Protein AF-A0A284RCE4-F1 (afdb_monomer)

InterPro domains:
  IPR000651 Ras-like guanine nucleotide exchange factor, N-terminal [PF00618] (306-414)
  IPR000651 Ras-like guanine nucleotide exchange factor, N-terminal [PS50212] (303-439)
  IPR000651 Ras-like guanine nucleotide exchange factor, N-terminal [SM00229] (302-439)
  IPR000651 Ras-like guanine nucleotide exchange factor, N-terminal [cd06224] (311-437)
  IPR001452 SH3 domain [PF00018] (69-113)
  IPR001452 SH3 domain [PS50002] (61-122)
  IPR001452 SH3 domain [SM00326] (64-121)
  IPR001895 Ras guanine-nucleotide exchange factors catalytic domain [PF00617] (472-643)
  IPR001895 Ras guanine-nucleotide exchange factors catalytic domain [PS50009] (469-693)
  IPR001895 Ras guanine-nucleotide exchange factors catalytic domain [SM00147] (465-694)
  IPR001895 Ras guanine-nucleotide exchange factors catalytic domain [cd00155] (465-682)
  IPR008937 Ras-like guanine nucleotide exchange factor [PTHR23113] (62-657)
  IPR011042 Six-bladed beta-propeller, TolB-like [G3DSA:2.120.10.30] (768-925)
  IPR023578 Ras guanine nucleotide exchange factor domain superfamily [SSF48366] (295-665)
  IPR036028 SH3-like domain superfamily [SSF50044] (63-129)
  IPR036964 Ras guanine-nucleotide exchange factor, catalytic domain superfamily [G3DSA:1.10.840.10] (448-666)

Structure (mmCIF, N/CA/C/O backbone):
data_AF-A0A284RCE4-F1
#
_entry.id   AF-A0A284RCE4-F1
#
loop_
_atom_site.group_PDB
_atom_site.id
_atom_site.type_symbol
_atom_site.label_atom_id
_atom_site.label_alt_id
_atom_site.label_comp_id
_atom_site.label_asym_id
_atom_site.label_entity_id
_atom_site.label_seq_id
_atom_site.pdbx_PDB_ins_code
_atom_site.Cartn_x
_atom_site.Cartn_y
_atom_site.Cartn_z
_atom_site.occupancy
_atom_site.B_iso_or_equiv
_atom_site.auth_seq_id
_atom_site.auth_comp_id
_atom_site.auth_asym_id
_atom_site.auth_atom_id
_atom_site.pdbx_PDB_model_num
ATOM 1 N N . MET A 1 1 ? -44.530 -8.352 38.553 1.00 32.38 1 MET A N 1
ATOM 2 C CA . MET A 1 1 ? -43.904 -9.500 37.862 1.00 32.38 1 MET A CA 1
ATOM 3 C C . MET A 1 1 ? -43.253 -8.954 36.609 1.00 32.38 1 MET A C 1
ATOM 5 O O . MET A 1 1 ? -43.962 -8.324 35.836 1.00 32.38 1 MET A O 1
ATOM 9 N N . SER A 1 2 ? -41.942 -9.119 36.444 1.00 25.03 2 SER A N 1
ATOM 10 C CA . SER A 1 2 ? -41.196 -8.533 35.323 1.00 25.03 2 SER A CA 1
ATOM 11 C C . SER A 1 2 ? -40.717 -9.639 34.392 1.00 25.03 2 SER A C 1
ATOM 13 O O . SER A 1 2 ? -39.990 -10.528 34.826 1.00 25.03 2 SER A O 1
ATOM 15 N N . THR A 1 3 ? -41.125 -9.598 33.126 1.00 25.52 3 THR A N 1
ATOM 16 C CA . THR A 1 3 ? -40.650 -10.520 32.086 1.00 25.52 3 THR A CA 1
ATOM 17 C C . THR A 1 3 ? -39.327 -10.023 31.515 1.00 25.52 3 THR A C 1
ATOM 19 O O . THR A 1 3 ? -39.276 -8.962 30.892 1.00 25.52 3 THR A O 1
ATOM 22 N N . THR A 1 4 ? -38.258 -10.784 31.722 1.00 26.59 4 THR A N 1
ATOM 23 C CA . THR A 1 4 ? -36.920 -10.500 31.195 1.00 26.59 4 THR A CA 1
ATOM 24 C C . THR A 1 4 ? -36.829 -10.817 29.701 1.00 26.59 4 THR A C 1
ATOM 26 O O . THR A 1 4 ? -37.021 -11.957 29.286 1.00 26.59 4 THR A O 1
ATOM 29 N N . LEU A 1 5 ? -36.483 -9.817 28.885 1.00 25.36 5 LEU A N 1
ATOM 30 C CA . LEU A 1 5 ? -36.093 -10.011 27.485 1.00 25.36 5 LEU A CA 1
ATOM 31 C C . LEU A 1 5 ? -34.571 -10.162 27.399 1.00 25.36 5 LEU A C 1
ATOM 33 O O . LEU A 1 5 ? -33.826 -9.206 27.603 1.00 25.36 5 LEU A O 1
ATOM 37 N N . SER A 1 6 ? -34.104 -11.374 27.110 1.00 21.98 6 SER A N 1
ATOM 38 C CA . SER A 1 6 ? -32.680 -11.692 26.987 1.00 21.98 6 SER A CA 1
ATOM 39 C C . SER A 1 6 ? -32.137 -11.330 25.599 1.00 21.98 6 SER A C 1
ATOM 41 O O . SER A 1 6 ? -32.186 -12.143 24.674 1.00 21.98 6 SER A O 1
ATOM 43 N N . HIS A 1 7 ? -31.578 -10.128 25.448 1.00 25.67 7 HIS A N 1
ATOM 44 C CA . HIS A 1 7 ? -30.759 -9.796 24.280 1.00 25.67 7 HIS A CA 1
ATOM 45 C C . HIS A 1 7 ? -29.368 -10.435 24.396 1.00 25.67 7 HIS A C 1
ATOM 47 O O . HIS A 1 7 ? -28.465 -9.898 25.030 1.00 25.67 7 HIS A O 1
ATOM 53 N N . THR A 1 8 ? -29.188 -11.584 23.746 1.00 22.77 8 THR A N 1
ATOM 54 C CA . THR A 1 8 ? -27.865 -12.169 23.498 1.00 22.77 8 THR A CA 1
ATOM 55 C C . THR A 1 8 ? -27.109 -11.323 22.473 1.00 22.77 8 THR A C 1
ATOM 57 O O . THR A 1 8 ? -27.557 -11.208 21.328 1.00 22.77 8 THR A O 1
ATOM 60 N N . ALA A 1 9 ? -25.961 -10.759 22.850 1.00 25.52 9 ALA A N 1
ATOM 61 C CA . ALA A 1 9 ? -25.079 -10.079 21.904 1.00 25.52 9 ALA A CA 1
ATOM 62 C C . ALA A 1 9 ? -24.562 -11.061 20.831 1.00 25.52 9 ALA A C 1
ATOM 64 O O . ALA A 1 9 ? -24.239 -12.213 21.130 1.00 25.52 9 ALA A O 1
ATOM 65 N N . LYS A 1 10 ? -24.479 -10.610 19.572 1.00 26.34 10 LYS A N 1
ATOM 66 C CA . LYS A 1 10 ? -23.787 -11.356 18.512 1.00 26.34 10 LYS A CA 1
ATOM 67 C C . LYS A 1 10 ? -22.283 -11.121 18.654 1.00 26.34 10 LYS A C 1
ATOM 69 O O . LYS A 1 10 ? -21.827 -10.023 18.356 1.00 26.34 10 LYS A O 1
ATOM 74 N N . VAL A 1 11 ? -21.553 -12.155 19.065 1.00 25.31 11 VAL A N 1
ATOM 75 C CA . VAL A 1 11 ? -20.084 -12.141 19.134 1.00 25.31 11 VAL A CA 1
ATOM 76 C C . VAL A 1 11 ? -19.491 -11.974 17.730 1.00 25.31 11 VAL A C 1
ATOM 78 O O . VAL A 1 11 ? -19.827 -12.753 16.830 1.00 25.31 11 VAL A O 1
ATOM 81 N N . ARG A 1 12 ? -18.610 -10.985 17.542 1.00 31.75 12 ARG A N 1
ATOM 82 C CA . ARG A 1 12 ? -17.810 -10.801 16.320 1.00 31.75 12 ARG A CA 1
ATOM 83 C C . ARG A 1 12 ? -16.816 -11.954 16.175 1.00 31.75 12 ARG A C 1
ATOM 85 O O . ARG A 1 12 ? -16.116 -12.311 17.118 1.00 31.75 12 ARG A O 1
ATOM 92 N N . GLN A 1 13 ? -16.746 -12.548 14.985 1.00 29.84 13 GLN A N 1
ATOM 93 C CA . GLN A 1 13 ? -15.792 -13.622 14.699 1.00 29.84 13 GLN A CA 1
ATOM 94 C C . GLN A 1 13 ? -14.555 -13.058 14.002 1.00 29.84 13 GLN A C 1
ATOM 96 O O . GLN A 1 13 ? -14.683 -12.365 12.997 1.00 29.84 13 GLN A O 1
ATOM 101 N N . SER A 1 14 ? -13.368 -13.414 14.497 1.00 28.98 14 SER A N 1
ATOM 102 C CA . SER A 1 14 ? -12.114 -13.197 13.768 1.00 28.98 14 SER A CA 1
ATOM 103 C C . SER A 1 14 ? -12.154 -13.911 12.409 1.00 28.98 14 SER A C 1
ATOM 105 O O . SER A 1 14 ? -12.508 -15.092 12.333 1.00 28.98 14 SER A O 1
ATOM 107 N N . LEU A 1 15 ? -11.796 -13.188 11.345 1.00 33.06 15 LEU A N 1
ATOM 108 C CA . LEU A 1 15 ? -11.814 -13.649 9.957 1.00 33.06 15 LEU A CA 1
ATOM 109 C C . LEU A 1 15 ? -10.427 -13.538 9.321 1.00 33.06 15 LEU A C 1
ATOM 111 O O . LEU A 1 15 ? -10.111 -12.543 8.678 1.00 33.06 15 LEU A O 1
ATOM 115 N N . HIS A 1 16 ? -9.628 -14.600 9.422 1.00 32.59 16 HIS A N 1
ATOM 116 C CA . HIS A 1 16 ? -8.438 -14.754 8.586 1.00 32.59 16 HIS A CA 1
ATOM 117 C C . HIS A 1 16 ? -8.779 -15.611 7.356 1.00 32.59 16 HIS A C 1
ATOM 119 O O . HIS A 1 16 ? -8.918 -16.834 7.447 1.00 32.59 16 HIS A O 1
ATOM 125 N N . LEU A 1 17 ? -8.868 -14.990 6.176 1.00 35.25 17 LEU A N 1
ATOM 126 C CA . LEU A 1 17 ? -9.078 -15.700 4.908 1.00 35.25 17 LEU A CA 1
ATOM 127 C C . LEU A 1 17 ? -7.803 -16.448 4.480 1.00 35.25 17 LEU A C 1
ATOM 129 O O . LEU A 1 17 ? -6.887 -15.879 3.901 1.00 35.25 17 LEU A O 1
ATOM 133 N N . SER A 1 18 ? -7.736 -17.749 4.770 1.00 35.12 18 SER A N 1
ATOM 134 C CA . SER A 1 18 ? -6.650 -18.644 4.333 1.00 35.12 18 SER A CA 1
ATOM 135 C C . SER A 1 18 ? -6.978 -19.286 2.974 1.00 35.12 18 SER A C 1
ATOM 137 O O . SER A 1 18 ? -7.096 -20.511 2.891 1.00 35.12 18 SER A O 1
ATOM 139 N N . ILE A 1 19 ? -7.137 -18.484 1.914 1.00 45.78 19 ILE A N 1
ATOM 140 C CA . ILE A 1 19 ? -7.293 -19.007 0.545 1.00 45.78 19 ILE A CA 1
ATOM 141 C C . ILE A 1 19 ? -5.922 -19.490 0.050 1.00 45.78 19 ILE A C 1
ATOM 143 O O . ILE A 1 19 ? -5.039 -18.688 -0.240 1.00 45.78 19 ILE A O 1
ATOM 147 N N . ASP A 1 20 ? -5.743 -20.807 -0.043 1.00 43.00 20 ASP A N 1
ATOM 148 C CA . ASP A 1 20 ? -4.567 -21.418 -0.674 1.00 43.00 20 ASP A CA 1
ATOM 149 C C . ASP A 1 20 ? -4.519 -21.019 -2.166 1.00 43.00 20 ASP A C 1
ATOM 151 O O . ASP A 1 20 ? -5.496 -21.278 -2.881 1.00 43.00 20 ASP A O 1
ATOM 155 N N . PRO A 1 21 ? -3.441 -20.383 -2.670 1.00 35.97 21 PRO A N 1
ATOM 156 C CA . PRO A 1 21 ? -3.341 -19.966 -4.069 1.00 35.97 21 PRO A CA 1
ATOM 157 C C . PRO A 1 21 ? -3.141 -21.136 -5.049 1.00 35.97 21 PRO A C 1
ATOM 159 O O . PRO A 1 21 ? -3.425 -20.964 -6.233 1.00 35.97 21 PRO A O 1
ATOM 162 N N . SER A 1 22 ? -2.768 -22.333 -4.584 1.00 40.84 22 SER A N 1
ATOM 163 C CA . SER A 1 22 ? -2.438 -23.501 -5.421 1.00 40.84 22 SER A CA 1
ATOM 164 C C . SER A 1 22 ? -3.570 -23.930 -6.379 1.00 40.84 22 SER A C 1
ATOM 166 O O . SER A 1 22 ? -4.750 -23.815 -6.019 1.00 40.84 22 SER A O 1
ATOM 168 N N . PRO A 1 23 ? -3.271 -24.452 -7.586 1.00 34.38 23 PRO A N 1
ATOM 169 C CA . PRO A 1 23 ? -4.283 -25.026 -8.476 1.00 34.38 23 PRO A CA 1
ATOM 170 C C . PRO A 1 23 ? -5.024 -26.206 -7.828 1.00 34.38 23 PRO A C 1
ATOM 172 O O . PRO A 1 23 ? -4.419 -27.048 -7.166 1.00 34.38 23 PRO A O 1
ATOM 175 N N . TYR A 1 24 ? -6.341 -26.294 -8.033 1.00 34.97 24 TYR A N 1
ATOM 176 C CA . TYR A 1 24 ? -7.143 -27.395 -7.493 1.00 34.97 24 TYR A CA 1
ATOM 177 C C . TYR A 1 24 ? -7.001 -28.654 -8.357 1.00 34.97 24 TYR A C 1
ATOM 179 O O . TYR A 1 24 ? -7.496 -28.702 -9.483 1.00 34.97 24 TYR A O 1
ATOM 187 N N . HIS A 1 25 ? -6.416 -29.718 -7.805 1.00 31.64 25 HIS A N 1
ATOM 188 C CA . HIS A 1 25 ? -6.659 -31.064 -8.324 1.00 31.64 25 HIS A CA 1
ATOM 189 C C . HIS A 1 25 ? -8.083 -31.503 -7.946 1.00 31.64 25 HIS A C 1
ATOM 191 O O . HIS A 1 25 ? -8.511 -31.337 -6.801 1.00 31.64 25 HIS A O 1
ATOM 197 N N . HIS A 1 26 ? -8.835 -32.059 -8.900 1.00 28.11 26 HIS A N 1
ATOM 198 C CA . HIS A 1 26 ? -10.211 -32.494 -8.655 1.00 28.11 26 HIS A CA 1
ATOM 199 C C . HIS A 1 26 ? -10.278 -33.608 -7.599 1.00 28.11 26 HIS A C 1
ATOM 201 O O . HIS A 1 26 ? -9.718 -34.690 -7.783 1.00 28.11 26 HIS A O 1
ATOM 207 N N . PHE A 1 27 ? -11.049 -33.379 -6.532 1.00 26.61 27 PHE A N 1
ATOM 208 C CA . PHE A 1 27 ? -11.450 -34.445 -5.616 1.00 26.61 27 PHE A CA 1
ATOM 209 C C . PHE A 1 27 ? -12.303 -35.478 -6.363 1.00 26.61 27 PHE A C 1
ATOM 211 O O . PHE A 1 27 ? -13.417 -35.190 -6.804 1.00 26.61 27 PHE A O 1
ATOM 218 N N . ARG A 1 28 ? -11.779 -36.700 -6.488 1.00 25.84 28 ARG A N 1
ATOM 219 C CA . ARG A 1 28 ? -12.516 -37.856 -7.007 1.00 25.84 28 ARG A CA 1
ATOM 220 C C . ARG A 1 28 ? -13.614 -38.222 -6.002 1.00 25.84 28 ARG A C 1
ATOM 222 O O . ARG A 1 28 ? -13.325 -38.399 -4.821 1.00 25.84 28 ARG A O 1
ATOM 229 N N . ALA A 1 29 ? -14.863 -38.299 -6.457 1.00 24.06 29 ALA A N 1
ATOM 230 C CA . ALA A 1 29 ? -16.000 -38.583 -5.582 1.00 24.06 29 ALA A CA 1
ATOM 231 C C . ALA A 1 29 ? -15.892 -39.984 -4.937 1.00 24.06 29 ALA A C 1
ATOM 233 O O . ALA A 1 29 ? -15.421 -40.913 -5.601 1.00 24.06 29 ALA A O 1
ATOM 234 N N . PRO A 1 30 ? -16.337 -40.162 -3.677 1.00 27.16 30 PRO A N 1
ATOM 235 C CA . PRO A 1 30 ? -16.359 -41.470 -3.033 1.00 27.16 30 PRO A CA 1
ATOM 236 C C . PRO A 1 30 ? -17.439 -42.358 -3.663 1.00 27.16 30 PRO A C 1
ATOM 238 O O . PRO A 1 30 ? -18.610 -41.983 -3.723 1.00 27.16 30 PRO A O 1
ATOM 241 N N . SER A 1 31 ? -17.051 -43.548 -4.116 1.00 25.62 31 SER A N 1
ATOM 242 C CA . SER A 1 31 ? -17.985 -44.603 -4.514 1.00 25.62 31 SER A CA 1
ATOM 243 C C . SER A 1 31 ? -18.677 -45.197 -3.286 1.00 25.62 31 SER A C 1
ATOM 245 O O . SER A 1 31 ? -18.024 -45.471 -2.282 1.00 25.62 31 SER A O 1
ATOM 247 N N . SER A 1 32 ? -19.986 -45.421 -3.372 1.00 29.05 32 SER A N 1
ATOM 248 C CA . SER A 1 32 ? -20.782 -46.061 -2.321 1.00 29.05 32 SER A CA 1
ATOM 249 C C . SER A 1 32 ? -20.575 -47.578 -2.282 1.00 29.05 32 SER A C 1
ATOM 251 O O . SER A 1 32 ? -20.765 -48.242 -3.303 1.00 29.05 32 SER A O 1
ATOM 253 N N . ASP A 1 33 ? -20.290 -48.132 -1.104 1.00 29.39 33 ASP A N 1
ATOM 254 C CA . ASP A 1 33 ? -20.269 -49.581 -0.886 1.00 29.39 33 ASP A CA 1
ATOM 255 C C . ASP A 1 33 ? -21.662 -50.211 -1.050 1.00 29.39 33 ASP A C 1
ATOM 257 O O . ASP A 1 33 ? -22.651 -49.727 -0.497 1.00 29.39 33 ASP A O 1
ATOM 261 N N . SER A 1 34 ? -21.733 -51.347 -1.752 1.00 27.47 34 SER A N 1
ATOM 262 C CA . SER A 1 34 ? -22.895 -52.248 -1.715 1.00 27.47 34 SER A CA 1
ATOM 263 C C . SER A 1 34 ? -22.483 -53.719 -1.881 1.00 27.47 34 SER A C 1
ATOM 265 O O . SER A 1 34 ? -22.431 -54.262 -2.973 1.00 27.47 34 SER A O 1
ATOM 267 N N . ASN A 1 35 ? -22.145 -54.318 -0.737 1.00 27.16 35 ASN A N 1
ATOM 268 C CA . ASN A 1 35 ? -22.183 -55.734 -0.344 1.00 27.16 35 ASN A CA 1
ATOM 269 C C . ASN A 1 35 ? -22.338 -56.895 -1.368 1.00 27.16 35 ASN A C 1
ATOM 271 O O . ASN A 1 35 ? -23.198 -56.922 -2.241 1.00 27.16 35 ASN A O 1
ATOM 275 N N . THR A 1 36 ? -21.693 -58.000 -0.960 1.00 25.23 36 THR A N 1
ATOM 276 C CA . THR A 1 36 ? -22.098 -59.423 -1.097 1.00 25.23 36 THR A CA 1
ATOM 277 C C . THR A 1 36 ? -21.875 -60.206 -2.409 1.00 25.23 36 THR A C 1
ATOM 279 O O . THR A 1 36 ? -22.708 -60.238 -3.303 1.00 25.23 36 THR A O 1
ATOM 282 N N . SER A 1 37 ? -20.825 -61.043 -2.332 1.00 25.14 37 SER A N 1
ATOM 283 C CA . SER A 1 37 ? -20.847 -62.523 -2.440 1.00 25.14 37 SER A CA 1
ATOM 284 C C . SER A 1 37 ? -20.745 -63.271 -3.784 1.00 25.14 37 SER A C 1
ATOM 286 O O . SER A 1 37 ? -21.373 -62.940 -4.779 1.00 25.14 37 SER A O 1
ATOM 288 N N . SER A 1 38 ? -20.036 -64.409 -3.667 1.00 24.23 38 SER A N 1
ATOM 289 C CA . SER A 1 38 ? -20.191 -65.698 -4.374 1.00 24.23 38 SER A CA 1
ATOM 290 C C . SER A 1 38 ? -19.819 -65.827 -5.864 1.00 24.23 38 SER A C 1
ATOM 292 O O . SER A 1 38 ? -20.660 -65.692 -6.743 1.00 24.23 38 SER A O 1
ATOM 294 N N . SER A 1 39 ? -18.576 -66.297 -6.057 1.00 25.19 39 SER A N 1
ATOM 295 C CA . SER A 1 39 ? -18.214 -67.585 -6.701 1.00 25.19 39 SER A CA 1
ATOM 296 C C . SER A 1 39 ? -18.296 -67.804 -8.227 1.00 25.19 39 SER A C 1
ATOM 298 O O . SER A 1 39 ? -19.264 -67.478 -8.897 1.00 25.19 39 SER A O 1
ATOM 300 N N . ASP A 1 40 ? -17.285 -68.553 -8.681 1.00 24.00 40 ASP A N 1
ATOM 301 C CA . ASP A 1 40 ? -17.302 -69.571 -9.740 1.00 24.00 40 ASP A CA 1
ATOM 302 C C . ASP A 1 40 ? -17.317 -69.191 -11.237 1.00 24.00 40 ASP A C 1
ATOM 304 O O . ASP A 1 40 ? -18.244 -69.467 -11.991 1.00 24.00 40 ASP A O 1
ATOM 308 N N . SER A 1 41 ? -16.096 -68.899 -11.701 1.00 25.42 41 SER A N 1
ATOM 309 C CA . SER A 1 41 ? -15.307 -69.870 -12.497 1.00 25.42 41 SER A CA 1
ATOM 310 C C . SER A 1 41 ? -15.212 -69.757 -14.035 1.00 25.42 41 SER A C 1
ATOM 312 O O . SER A 1 41 ? -16.187 -69.755 -14.774 1.00 25.42 41 SER A O 1
ATOM 314 N N . ALA A 1 42 ? -13.945 -69.875 -14.457 1.00 26.12 42 ALA A N 1
ATOM 315 C CA . ALA A 1 42 ? -13.435 -70.716 -15.546 1.00 26.12 42 ALA A CA 1
ATOM 316 C C . ALA A 1 42 ? -13.448 -70.240 -17.020 1.00 26.12 42 ALA A C 1
ATOM 318 O O . ALA A 1 42 ? -14.455 -70.262 -17.715 1.00 26.12 42 ALA A O 1
ATOM 319 N N . MET A 1 43 ? -12.204 -70.112 -17.508 1.00 26.69 43 MET A N 1
ATOM 320 C CA . MET A 1 43 ? -11.705 -70.439 -18.856 1.00 26.69 43 MET A CA 1
ATOM 321 C C . MET A 1 43 ? -11.965 -69.433 -20.010 1.00 26.69 43 MET A C 1
ATOM 323 O O . MET A 1 43 ? -13.018 -68.821 -20.094 1.00 26.69 43 MET A O 1
ATOM 327 N N . ASN A 1 44 ? -11.016 -69.219 -20.941 1.00 25.94 44 ASN A N 1
ATOM 328 C CA . ASN A 1 44 ? -9.723 -69.909 -21.123 1.00 25.94 44 ASN A CA 1
ATOM 329 C C . ASN A 1 44 ? -8.598 -69.033 -21.724 1.00 25.94 44 ASN A C 1
ATOM 331 O O . ASN A 1 44 ? -8.906 -68.062 -22.400 1.00 25.94 44 ASN A O 1
ATOM 335 N N . SER A 1 45 ? -7.340 -69.457 -21.484 1.00 26.92 45 SER A N 1
ATOM 336 C CA . SER A 1 45 ? -6.106 -69.373 -22.324 1.00 26.92 45 SER A CA 1
ATOM 337 C C . SER A 1 45 ? -5.894 -68.192 -23.302 1.00 26.92 45 SER A C 1
ATOM 339 O O . SER A 1 45 ? -6.783 -67.877 -24.082 1.00 26.92 45 SER A O 1
ATOM 341 N N . SER A 1 46 ? -4.704 -67.602 -23.475 1.00 25.95 46 SER A N 1
ATOM 342 C CA . SER A 1 46 ? -3.306 -67.951 -23.110 1.00 25.95 46 SER A CA 1
ATOM 343 C C . SER A 1 46 ? -2.439 -66.662 -23.184 1.00 25.95 46 SER A C 1
ATOM 345 O O . SER A 1 46 ? -2.939 -65.644 -23.649 1.00 25.95 46 SER A O 1
ATOM 347 N N . GLU A 1 47 ? -1.177 -66.565 -22.747 1.00 25.44 47 GLU A N 1
ATOM 348 C CA . GLU A 1 47 ? -0.104 -67.557 -22.527 1.00 25.44 47 GLU A CA 1
ATOM 349 C C . GLU A 1 47 ? 0.614 -67.385 -21.170 1.00 25.44 47 GLU A C 1
ATOM 351 O O . GLU A 1 47 ? 0.383 -66.428 -20.435 1.00 25.44 47 GLU A O 1
ATOM 356 N N . THR A 1 48 ? 1.492 -68.335 -20.831 1.00 26.23 48 THR A N 1
ATOM 357 C CA . THR A 1 48 ? 2.239 -68.398 -19.562 1.00 26.23 48 THR A CA 1
ATOM 358 C C . THR A 1 48 ? 3.673 -68.873 -19.780 1.00 26.23 48 THR A C 1
ATOM 360 O O . THR A 1 48 ? 3.850 -69.886 -20.454 1.00 26.23 48 THR A O 1
ATOM 363 N N . ALA A 1 49 ? 4.648 -68.263 -19.098 1.00 26.38 49 ALA A N 1
ATOM 364 C CA . ALA A 1 49 ? 5.642 -68.972 -18.274 1.00 26.38 49 ALA A CA 1
ATOM 365 C C . ALA A 1 49 ? 6.616 -67.987 -17.603 1.00 26.38 49 ALA A C 1
ATOM 367 O O . ALA A 1 49 ? 7.151 -67.092 -18.252 1.00 26.38 49 ALA A O 1
ATOM 368 N N . GLU A 1 50 ? 6.905 -68.202 -16.320 1.00 27.41 50 GLU A N 1
ATOM 369 C CA . GLU A 1 50 ? 8.127 -67.687 -15.694 1.00 27.41 50 GLU A CA 1
ATOM 370 C C . GLU A 1 50 ? 9.318 -68.581 -16.077 1.00 27.41 50 GLU A C 1
ATOM 372 O O . GLU A 1 50 ? 9.156 -69.775 -16.346 1.00 27.41 50 GLU A O 1
ATOM 377 N N . THR A 1 51 ? 10.543 -68.056 -16.039 1.00 27.22 51 THR A N 1
ATOM 378 C CA . THR A 1 51 ? 11.739 -68.903 -15.892 1.00 27.22 51 THR A CA 1
ATOM 37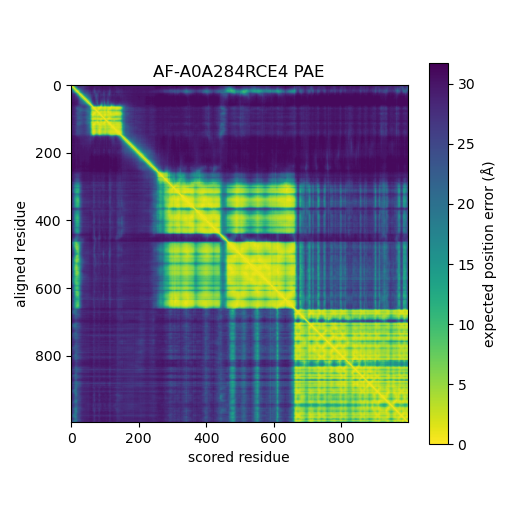9 C C . THR A 1 51 ? 12.851 -68.132 -15.188 1.00 27.22 51 THR A C 1
ATOM 381 O O . THR A 1 51 ? 13.130 -66.983 -15.521 1.00 27.22 51 THR A O 1
ATOM 384 N N . SER A 1 52 ? 13.455 -68.752 -14.175 1.00 26.05 52 SER A N 1
ATOM 385 C CA . SER A 1 52 ? 14.494 -68.152 -13.324 1.00 26.05 52 SER A CA 1
ATOM 386 C C . SER A 1 52 ? 15.914 -68.365 -13.927 1.00 26.05 52 SER A C 1
ATOM 388 O O . SER A 1 52 ? 16.017 -68.843 -15.057 1.00 26.05 52 SER A O 1
ATOM 390 N N . PRO A 1 53 ? 17.022 -67.909 -13.304 1.00 49.56 53 PRO A N 1
ATOM 391 C CA . PRO A 1 53 ? 17.862 -66.891 -13.935 1.00 49.56 53 PRO A CA 1
ATOM 392 C C . PRO A 1 53 ? 19.216 -67.400 -14.474 1.00 49.56 53 PRO A C 1
ATOM 394 O O . PRO A 1 53 ? 19.742 -68.403 -13.986 1.00 49.56 53 PRO A O 1
ATOM 397 N N . PRO A 1 54 ? 19.858 -66.648 -15.388 1.00 29.19 54 PRO A N 1
ATOM 398 C CA . PRO A 1 54 ? 21.280 -66.770 -15.683 1.00 29.19 54 PRO A CA 1
ATOM 399 C C . PRO A 1 54 ? 22.140 -65.762 -14.898 1.00 29.19 54 PRO A C 1
ATOM 401 O O . PRO A 1 54 ? 21.762 -64.619 -14.649 1.00 29.19 54 PRO A O 1
ATOM 404 N N . SER A 1 55 ? 23.337 -66.216 -14.542 1.00 25.95 55 SER A N 1
ATOM 405 C CA . SER A 1 55 ? 24.374 -65.510 -13.790 1.00 25.95 55 SER A CA 1
ATOM 406 C C . SER A 1 55 ? 24.923 -64.238 -14.455 1.00 25.95 55 SER A C 1
ATOM 408 O O . SER A 1 55 ? 25.057 -64.165 -15.673 1.00 25.95 55 SER A O 1
ATOM 410 N N . SER A 1 56 ? 25.432 -63.331 -13.612 1.00 33.94 56 SER A N 1
ATOM 411 C CA . SER A 1 56 ? 26.585 -62.454 -13.888 1.00 33.94 56 SER A CA 1
ATOM 412 C C . SER A 1 56 ? 26.564 -61.619 -15.181 1.00 33.94 56 SER A C 1
ATOM 414 O O . SER A 1 56 ? 27.285 -61.910 -16.136 1.00 33.94 56 SER A O 1
ATOM 416 N N . VAL A 1 57 ? 25.879 -60.476 -15.124 1.00 29.22 57 VAL A N 1
ATOM 417 C CA . VAL A 1 57 ? 26.382 -59.235 -15.740 1.00 29.22 57 VAL A CA 1
ATOM 418 C C . VAL A 1 57 ? 26.974 -58.381 -14.613 1.00 29.22 57 VAL A C 1
ATOM 420 O O . VAL A 1 57 ? 26.488 -58.424 -13.485 1.00 29.22 57 VAL A O 1
ATOM 423 N N . SER A 1 58 ? 28.065 -57.660 -14.875 1.00 34.28 58 SER A N 1
ATOM 424 C CA . SER A 1 58 ? 28.784 -56.895 -13.851 1.00 34.28 58 SER A CA 1
ATOM 425 C C . SER A 1 58 ? 28.049 -55.603 -13.479 1.00 34.28 58 SER A C 1
ATOM 427 O O . SER A 1 58 ? 28.253 -54.568 -14.116 1.00 34.28 58 SER A O 1
ATOM 429 N N . GLU A 1 59 ? 27.225 -55.649 -12.433 1.00 36.66 59 GLU A N 1
ATOM 430 C CA . GLU A 1 59 ? 26.678 -54.442 -11.810 1.00 36.66 59 GLU A CA 1
ATOM 431 C C . GLU A 1 59 ? 27.809 -53.597 -11.210 1.00 36.66 59 GLU A C 1
ATOM 433 O O . GLU A 1 59 ? 28.451 -53.978 -10.229 1.00 36.66 59 GLU A O 1
ATOM 438 N N . GLN A 1 60 ? 28.046 -52.419 -11.789 1.00 36.72 60 GLN A N 1
ATOM 439 C CA . GLN A 1 60 ? 28.804 -51.367 -11.119 1.00 36.72 60 GLN A CA 1
ATOM 440 C C . GLN A 1 60 ? 27.918 -50.784 -10.016 1.00 36.72 60 GLN A C 1
ATOM 442 O O . GLN A 1 60 ? 27.112 -49.891 -10.271 1.00 36.72 60 GLN A O 1
ATOM 447 N N . GLN A 1 61 ? 28.047 -51.315 -8.798 1.00 41.53 61 GLN A N 1
ATOM 448 C CA . GLN A 1 61 ? 27.347 -50.788 -7.629 1.00 41.53 61 GLN A CA 1
ATOM 449 C C . GLN A 1 61 ? 27.881 -49.388 -7.301 1.00 41.53 61 GLN A C 1
ATOM 451 O O . GLN A 1 61 ? 28.929 -49.221 -6.675 1.00 41.53 61 GLN A O 1
ATOM 456 N N . ASP A 1 62 ? 27.152 -48.371 -7.757 1.00 47.84 62 ASP A N 1
ATOM 457 C CA . ASP A 1 62 ? 27.378 -46.966 -7.427 1.00 47.84 62 ASP A CA 1
ATOM 458 C C . ASP A 1 62 ? 26.975 -46.715 -5.967 1.00 47.84 62 ASP A C 1
ATOM 460 O O . ASP A 1 62 ? 25.896 -46.192 -5.686 1.00 47.84 62 ASP A O 1
ATOM 464 N N . HIS A 1 63 ? 27.863 -47.107 -5.043 1.00 58.75 63 HIS A N 1
ATOM 465 C CA . HIS A 1 63 ? 27.773 -46.915 -3.589 1.00 58.75 63 HIS A CA 1
ATOM 466 C C . HIS A 1 63 ? 27.867 -45.431 -3.176 1.00 58.75 63 HIS A C 1
ATOM 468 O O . HIS A 1 63 ? 28.662 -45.029 -2.323 1.00 58.75 63 HIS A O 1
ATOM 474 N N . SER A 1 64 ? 27.048 -44.596 -3.801 1.00 77.56 64 SER A N 1
ATOM 475 C CA . SER A 1 64 ? 26.876 -43.192 -3.487 1.00 77.56 64 SER A CA 1
ATOM 476 C C . SER A 1 64 ? 25.914 -43.062 -2.307 1.00 77.56 64 SER A C 1
ATOM 478 O O . SER A 1 64 ? 24.712 -43.302 -2.418 1.00 77.56 64 SER A O 1
ATOM 480 N N . THR A 1 65 ? 26.440 -42.683 -1.141 1.00 91.50 65 THR A N 1
ATOM 481 C CA . THR A 1 65 ? 25.586 -42.296 -0.013 1.00 91.50 65 THR A CA 1
ATOM 482 C C . THR A 1 65 ? 24.879 -40.978 -0.350 1.00 91.50 65 THR A C 1
ATOM 484 O O . THR A 1 65 ? 25.509 -40.018 -0.802 1.00 91.50 65 THR A O 1
ATOM 487 N N . VAL A 1 66 ? 23.575 -40.910 -0.097 1.00 94.50 66 VAL A N 1
ATOM 488 C CA . VAL A 1 66 ? 22.754 -39.701 -0.212 1.00 94.50 66 VAL A CA 1
ATOM 489 C C . VAL A 1 66 ? 22.267 -39.231 1.160 1.00 94.50 66 VAL A C 1
ATOM 491 O O . VAL A 1 66 ? 22.027 -40.038 2.060 1.00 94.50 66 VAL A O 1
ATOM 494 N N . LEU A 1 67 ? 22.077 -37.920 1.310 1.00 96.12 67 LEU A N 1
ATOM 495 C CA . LEU A 1 67 ? 21.410 -37.298 2.454 1.00 96.12 67 LEU A CA 1
ATOM 496 C C . LEU A 1 67 ? 19.955 -36.979 2.108 1.00 96.12 67 LEU A C 1
ATOM 498 O O . LEU A 1 67 ? 19.673 -36.400 1.057 1.00 96.12 67 LEU A O 1
ATOM 502 N N . CYS A 1 68 ? 19.031 -37.322 3.003 1.00 95.50 68 CYS A N 1
ATOM 503 C CA . CYS A 1 68 ? 17.609 -37.040 2.837 1.00 95.50 68 CYS A CA 1
ATOM 504 C C . CYS A 1 68 ? 17.293 -35.595 3.248 1.00 95.50 68 CYS A C 1
ATOM 506 O O . CYS A 1 68 ? 17.395 -35.235 4.421 1.00 95.50 68 CYS A O 1
ATOM 508 N N . MET A 1 69 ? 16.884 -34.753 2.298 1.00 91.25 69 MET A N 1
ATOM 509 C CA . MET A 1 69 ? 16.640 -33.321 2.539 1.00 91.25 69 MET A CA 1
ATOM 510 C C . MET A 1 69 ? 15.241 -33.036 3.108 1.00 91.25 69 MET A C 1
ATOM 512 O O . MET A 1 69 ? 15.023 -31.976 3.707 1.00 91.25 69 MET A O 1
ATOM 516 N N . TYR A 1 70 ? 14.315 -33.988 2.947 1.00 90.12 70 TYR A N 1
ATOM 517 C CA . TYR A 1 70 ? 12.907 -33.921 3.349 1.00 90.12 70 TYR A CA 1
ATOM 518 C C . TYR A 1 70 ? 12.416 -35.296 3.844 1.00 90.12 70 TYR A C 1
ATOM 520 O O . TYR A 1 70 ? 13.058 -36.313 3.589 1.00 90.12 70 TYR A O 1
ATOM 528 N N . ASP A 1 71 ? 11.270 -35.330 4.531 1.00 91.50 71 ASP A N 1
ATOM 529 C CA . ASP A 1 71 ? 10.577 -36.581 4.868 1.00 91.50 71 ASP A CA 1
ATOM 530 C C . ASP A 1 71 ? 9.881 -37.167 3.626 1.00 91.50 71 ASP A C 1
ATOM 532 O O . ASP A 1 71 ? 9.217 -36.438 2.888 1.00 91.50 71 ASP A O 1
ATOM 536 N N . PHE A 1 72 ? 9.950 -38.486 3.444 1.00 91.44 72 PHE A N 1
ATOM 537 C CA . PHE A 1 72 ? 9.200 -39.231 2.432 1.00 91.44 72 PHE A CA 1
ATOM 538 C C . PHE A 1 72 ? 8.464 -40.410 3.078 1.00 91.44 72 PHE A C 1
ATOM 540 O O . PHE A 1 72 ? 9.067 -41.277 3.714 1.00 91.44 72 PHE A O 1
ATOM 547 N N . GLN A 1 73 ? 7.143 -40.447 2.911 1.00 91.00 73 GLN A N 1
ATOM 548 C CA . GLN A 1 73 ? 6.280 -41.519 3.405 1.00 91.00 73 GLN A CA 1
ATOM 549 C C . GLN A 1 73 ? 5.420 -42.049 2.262 1.00 91.00 73 GLN A C 1
ATOM 551 O O . GLN A 1 73 ? 4.874 -41.272 1.479 1.00 91.00 73 GLN A O 1
ATOM 556 N N . SER A 1 74 ? 5.299 -43.370 2.171 1.00 85.44 74 SER A N 1
ATOM 557 C CA . SER A 1 74 ? 4.460 -44.033 1.181 1.00 85.44 74 SER A CA 1
ATOM 558 C C . SER A 1 74 ? 3.934 -45.358 1.719 1.00 85.44 74 SER A C 1
ATOM 560 O O . SER A 1 74 ? 4.697 -46.147 2.271 1.00 85.44 74 SER A O 1
ATOM 562 N N . ASP A 1 75 ? 2.644 -45.609 1.504 1.00 83.00 75 ASP A N 1
ATOM 563 C CA . ASP A 1 75 ? 1.972 -46.862 1.874 1.00 83.00 75 ASP A CA 1
ATOM 564 C C . ASP A 1 75 ? 2.233 -48.002 0.861 1.00 83.00 75 ASP A C 1
ATOM 566 O O . ASP A 1 75 ? 1.758 -49.123 1.038 1.00 83.00 75 ASP A O 1
ATOM 570 N N . ASN A 1 76 ? 2.976 -47.726 -0.219 1.00 81.12 76 ASN A N 1
ATOM 571 C CA . ASN A 1 76 ? 3.331 -48.703 -1.247 1.00 81.12 76 ASN A CA 1
ATOM 572 C C . ASN A 1 76 ? 4.546 -49.543 -0.815 1.00 81.12 76 ASN A C 1
ATOM 574 O O . ASN A 1 76 ? 5.616 -48.997 -0.549 1.00 81.12 76 ASN A O 1
ATOM 578 N N . SER A 1 77 ? 4.412 -50.871 -0.811 1.00 76.62 77 SER A N 1
ATOM 579 C CA . SER A 1 77 ? 5.422 -51.804 -0.284 1.00 76.62 77 SER A CA 1
ATOM 580 C C . SER A 1 77 ? 6.748 -51.839 -1.053 1.00 76.62 77 SER A C 1
ATOM 582 O O . SER A 1 77 ? 7.739 -52.317 -0.507 1.00 76.62 77 SER A O 1
ATOM 584 N N . ILE A 1 78 ? 6.793 -51.326 -2.288 1.00 83.00 78 ILE A N 1
ATOM 585 C CA . ILE A 1 78 ? 8.032 -51.204 -3.079 1.00 83.00 78 ILE A CA 1
ATOM 586 C C . ILE A 1 78 ? 8.794 -49.887 -2.837 1.00 83.00 78 ILE A C 1
ATOM 588 O O . ILE A 1 78 ? 9.897 -49.719 -3.356 1.00 83.00 78 ILE A O 1
ATOM 592 N N . HIS A 1 79 ? 8.234 -48.938 -2.079 1.00 91.00 79 HIS A N 1
ATOM 593 C CA . HIS A 1 79 ? 8.870 -47.651 -1.779 1.00 91.00 79 HIS A CA 1
ATOM 594 C C . HIS A 1 79 ? 9.559 -47.677 -0.407 1.00 91.00 79 HIS A C 1
ATOM 596 O O . HIS A 1 79 ? 8.976 -48.113 0.587 1.00 91.00 79 HIS A O 1
ATOM 602 N N . LEU A 1 80 ? 10.779 -47.142 -0.311 1.00 91.31 80 LEU A N 1
ATOM 603 C CA . LEU A 1 80 ? 11.469 -47.006 0.974 1.00 91.31 80 LEU A CA 1
ATOM 604 C C . LEU A 1 80 ? 11.089 -45.670 1.626 1.00 91.31 80 LEU A C 1
ATOM 606 O O . LEU A 1 80 ? 11.560 -44.621 1.207 1.00 91.31 80 LEU A O 1
ATOM 610 N N . SER A 1 81 ? 10.263 -45.693 2.675 1.00 92.31 81 SER A N 1
ATOM 611 C CA . SER A 1 81 ? 9.974 -44.484 3.469 1.00 92.31 81 SER A CA 1
ATOM 612 C C . SER A 1 81 ? 11.180 -44.076 4.337 1.00 92.31 81 SER A C 1
ATOM 614 O O . SER A 1 81 ? 11.828 -44.937 4.947 1.00 92.31 81 SER A O 1
ATOM 616 N N . PHE A 1 82 ? 11.459 -42.772 4.435 1.00 93.19 82 PHE A N 1
ATOM 617 C CA . PHE A 1 82 ? 12.584 -42.177 5.178 1.00 93.19 82 PHE A CA 1
ATOM 618 C C . PHE A 1 82 ? 12.266 -40.771 5.712 1.00 93.19 82 PHE A C 1
ATOM 620 O O . PHE A 1 82 ? 11.285 -40.141 5.322 1.00 93.19 82 PHE A O 1
ATOM 627 N N . ARG A 1 83 ? 13.094 -40.273 6.632 1.00 92.12 83 ARG A N 1
ATOM 628 C CA . ARG A 1 83 ? 12.981 -38.944 7.249 1.00 92.12 83 ARG A CA 1
ATOM 629 C C . ARG A 1 83 ? 14.077 -37.997 6.777 1.00 92.12 83 ARG A C 1
ATOM 631 O O . ARG A 1 83 ? 15.151 -38.430 6.356 1.00 92.12 83 ARG A O 1
ATOM 638 N N . LYS A 1 84 ? 13.846 -36.695 6.942 1.00 91.06 84 LYS A N 1
ATOM 639 C CA . LYS A 1 84 ? 14.890 -35.679 6.793 1.00 91.06 84 LYS A CA 1
ATOM 640 C C . LYS A 1 84 ? 16.085 -36.001 7.704 1.00 91.06 84 LYS A C 1
ATOM 642 O O . LYS A 1 84 ? 15.918 -36.330 8.877 1.00 91.06 84 LYS A O 1
ATOM 647 N N . ASN A 1 85 ? 17.283 -35.818 7.154 1.00 91.25 85 ASN A N 1
ATOM 648 C CA . ASN A 1 85 ? 18.602 -36.131 7.703 1.00 91.25 85 ASN A CA 1
ATOM 649 C C . ASN A 1 85 ? 18.989 -37.622 7.811 1.00 91.25 85 ASN A C 1
ATOM 651 O O . ASN A 1 85 ? 20.126 -37.911 8.204 1.00 91.25 85 ASN A O 1
ATOM 655 N N . GLU A 1 86 ? 18.119 -38.569 7.438 1.00 93.88 86 GLU A N 1
ATOM 656 C CA . GLU A 1 86 ? 18.575 -39.949 7.227 1.00 93.88 86 GLU A CA 1
ATOM 657 C C . GLU A 1 86 ? 19.608 -39.996 6.088 1.00 93.88 86 GLU A C 1
ATOM 659 O O . GLU A 1 86 ? 19.556 -39.211 5.136 1.00 93.88 86 GLU A O 1
ATOM 664 N N . MET A 1 87 ? 20.549 -40.934 6.184 1.00 93.56 87 MET A N 1
ATOM 665 C CA . MET A 1 87 ? 21.521 -41.221 5.129 1.00 93.56 87 MET A CA 1
ATOM 666 C C . MET A 1 87 ? 21.233 -42.606 4.554 1.00 93.56 87 MET A C 1
ATOM 668 O O . MET A 1 87 ? 21.126 -43.581 5.302 1.00 93.56 87 MET A O 1
ATOM 672 N N . LEU A 1 88 ? 21.098 -42.681 3.233 1.00 94.38 88 LEU A N 1
ATOM 673 C CA . LEU A 1 88 ? 20.794 -43.907 2.496 1.00 94.38 88 LEU A CA 1
ATOM 674 C C . LEU A 1 88 ? 21.921 -44.194 1.509 1.00 94.38 88 LEU A C 1
ATOM 676 O O . LEU A 1 88 ? 22.500 -43.265 0.955 1.00 94.38 88 LEU A O 1
ATOM 680 N N . ASP A 1 89 ? 22.210 -45.465 1.267 1.00 92.12 89 ASP A N 1
ATOM 681 C CA . ASP A 1 89 ? 23.151 -45.877 0.229 1.00 92.12 89 ASP A CA 1
ATOM 682 C C . ASP A 1 89 ? 22.354 -46.262 -1.027 1.00 92.12 89 ASP A C 1
ATOM 684 O O . ASP A 1 89 ? 21.384 -47.026 -0.953 1.00 92.12 89 ASP A O 1
ATOM 688 N N . ILE A 1 90 ? 22.721 -45.683 -2.174 1.00 92.38 90 ILE A N 1
ATOM 689 C CA . ILE A 1 90 ? 22.105 -45.993 -3.468 1.00 92.38 90 ILE A CA 1
ATOM 690 C C . ILE A 1 90 ? 22.638 -47.331 -3.994 1.00 92.38 90 ILE A C 1
ATOM 692 O O . ILE A 1 90 ? 23.797 -47.690 -3.781 1.00 92.38 90 ILE A O 1
ATOM 696 N N . ILE A 1 91 ? 21.765 -48.070 -4.680 1.00 87.06 91 ILE A N 1
ATOM 697 C CA . ILE A 1 91 ? 22.083 -49.322 -5.379 1.00 87.06 91 ILE A CA 1
ATOM 698 C C . ILE A 1 91 ? 21.948 -49.127 -6.893 1.00 87.06 91 ILE A C 1
ATOM 700 O O . ILE A 1 91 ? 22.827 -49.527 -7.653 1.00 87.06 91 ILE A O 1
ATOM 704 N N . THR A 1 92 ? 20.869 -48.470 -7.332 1.00 85.00 92 THR A N 1
ATOM 705 C CA . THR A 1 92 ? 20.563 -48.257 -8.755 1.00 85.00 92 THR A CA 1
ATOM 706 C C . THR A 1 92 ? 19.883 -46.904 -8.952 1.00 85.00 92 THR A C 1
ATOM 708 O O . THR A 1 92 ? 19.045 -46.503 -8.144 1.00 85.00 92 THR A O 1
ATOM 711 N N . ARG A 1 93 ? 20.196 -46.203 -10.047 1.00 86.25 93 ARG A N 1
ATOM 712 C CA . ARG A 1 93 ? 19.547 -44.938 -10.430 1.00 86.25 93 ARG A CA 1
ATOM 713 C C . ARG A 1 93 ? 18.829 -45.095 -11.766 1.00 86.25 93 ARG A C 1
ATOM 715 O O . ARG A 1 93 ? 19.468 -45.459 -12.749 1.00 86.25 93 ARG A O 1
ATOM 722 N N . GLU A 1 94 ? 17.543 -44.765 -11.832 1.00 81.44 94 GLU A N 1
ATOM 723 C CA . GLU A 1 94 ? 16.829 -44.637 -13.106 1.00 81.44 94 GLU A CA 1
ATOM 724 C C . GLU A 1 94 ? 16.738 -43.178 -13.574 1.00 81.44 94 GLU A C 1
ATOM 726 O O . GLU A 1 94 ? 16.694 -42.239 -12.777 1.00 81.44 94 GLU A O 1
ATOM 731 N N . ALA A 1 95 ? 16.599 -42.993 -14.891 1.00 75.88 95 ALA A N 1
ATOM 732 C CA . ALA A 1 95 ? 16.265 -41.703 -15.502 1.00 75.88 95 ALA A CA 1
ATOM 733 C C . ALA A 1 95 ? 14.808 -41.251 -15.236 1.00 75.88 95 ALA A C 1
ATOM 735 O O . ALA A 1 95 ? 14.437 -40.134 -15.583 1.00 75.88 95 ALA A O 1
ATOM 736 N N . THR A 1 96 ? 13.986 -42.099 -14.606 1.00 79.38 96 THR A N 1
ATOM 737 C CA . THR A 1 96 ? 12.599 -41.810 -14.191 1.00 79.38 96 THR A CA 1
ATOM 738 C C . THR A 1 96 ? 12.509 -40.852 -12.996 1.00 79.38 96 THR A C 1
ATOM 740 O O . THR A 1 96 ? 11.416 -40.407 -12.646 1.00 79.38 96 THR A O 1
ATOM 743 N N . GLY A 1 97 ? 13.638 -40.551 -12.344 1.00 82.50 97 GLY A N 1
ATOM 744 C CA . GLY A 1 97 ? 13.682 -39.802 -11.087 1.00 82.50 97 GLY A CA 1
ATOM 745 C C . GLY A 1 97 ? 13.400 -40.655 -9.846 1.00 82.50 97 GLY A C 1
ATOM 746 O O . GLY A 1 97 ? 13.290 -40.099 -8.753 1.00 82.50 97 GLY A O 1
ATOM 747 N N . TRP A 1 98 ? 13.311 -41.982 -9.986 1.00 88.31 98 TRP A N 1
ATOM 748 C CA . TRP A 1 98 ? 13.260 -42.932 -8.873 1.00 88.31 98 TRP A CA 1
ATOM 749 C C . TRP A 1 98 ? 14.565 -43.725 -8.788 1.00 88.31 98 TRP A C 1
ATOM 751 O O . TRP A 1 98 ? 15.078 -44.224 -9.787 1.00 88.31 98 TRP A O 1
ATOM 761 N N . TRP A 1 99 ? 15.132 -43.826 -7.588 1.00 93.44 99 TRP A N 1
ATOM 762 C CA . TRP A 1 99 ? 16.381 -44.544 -7.322 1.00 93.44 99 TRP A CA 1
ATOM 763 C C . TRP A 1 99 ? 16.121 -45.683 -6.331 1.00 93.44 99 TRP A C 1
ATOM 765 O O . TRP A 1 99 ? 15.345 -45.519 -5.390 1.00 93.44 99 TRP A O 1
ATOM 775 N N . ALA A 1 100 ? 16.757 -46.835 -6.529 1.00 90.06 100 ALA A N 1
ATOM 776 C CA . ALA A 1 100 ? 16.719 -47.943 -5.584 1.00 90.06 100 ALA A CA 1
ATOM 777 C C . ALA A 1 100 ? 17.762 -47.690 -4.491 1.00 90.06 100 ALA A C 1
ATOM 779 O O . ALA A 1 100 ? 18.950 -47.530 -4.785 1.00 90.06 100 ALA A O 1
ATOM 780 N N . ALA A 1 101 ? 17.319 -47.642 -3.236 1.00 93.06 101 ALA A N 1
ATOM 781 C CA . ALA A 1 101 ? 18.159 -47.306 -2.092 1.00 93.06 101 ALA A CA 1
ATOM 782 C C . ALA A 1 101 ? 17.933 -48.258 -0.915 1.00 93.06 101 ALA A C 1
ATOM 784 O O . ALA A 1 101 ? 16.900 -48.924 -0.813 1.00 93.06 101 ALA A O 1
ATOM 785 N N . MET A 1 102 ? 18.898 -48.283 0.001 1.00 91.50 102 MET A N 1
ATOM 786 C CA . MET A 1 102 ? 18.842 -49.038 1.251 1.00 91.50 102 MET A CA 1
ATOM 787 C C . MET A 1 102 ? 19.370 -48.209 2.426 1.00 91.50 102 MET A C 1
ATOM 789 O O . MET A 1 102 ? 20.144 -47.266 2.260 1.00 91.50 102 MET A O 1
ATOM 793 N N . ARG A 1 103 ? 18.981 -48.582 3.649 1.00 91.06 103 ARG A N 1
ATOM 794 C CA . ARG A 1 103 ? 19.640 -48.078 4.865 1.00 91.06 103 ARG A CA 1
ATOM 795 C C . ARG A 1 103 ? 20.966 -48.808 5.061 1.00 91.06 103 ARG A C 1
ATOM 797 O O . ARG A 1 103 ? 21.007 -50.032 4.934 1.00 91.06 103 ARG A O 1
ATOM 804 N N . ARG A 1 104 ? 22.027 -48.081 5.420 1.00 78.00 104 ARG A N 1
ATOM 805 C CA . ARG A 1 104 ? 23.369 -48.642 5.648 1.00 78.00 104 ARG A CA 1
ATOM 806 C C . ARG A 1 104 ? 23.326 -49.759 6.699 1.00 78.00 104 ARG A C 1
ATOM 808 O O . ARG A 1 104 ? 23.003 -49.506 7.857 1.00 78.00 104 ARG A O 1
ATOM 815 N N . GLY A 1 105 ? 23.638 -50.992 6.295 1.00 68.75 105 GLY A N 1
ATOM 816 C CA . GLY A 1 105 ? 23.578 -52.180 7.161 1.00 68.75 105 GLY A CA 1
ATOM 817 C C . GLY A 1 105 ? 22.175 -52.767 7.399 1.00 68.75 105 GLY A C 1
ATOM 818 O O . GLY A 1 105 ? 22.032 -53.656 8.234 1.00 68.75 105 GLY A O 1
ATOM 819 N N . GLY A 1 106 ? 21.144 -52.294 6.692 1.00 74.50 106 GLY A N 1
ATOM 820 C CA . GLY A 1 106 ? 19.815 -52.910 6.657 1.00 74.50 106 GLY A CA 1
ATOM 821 C C . GLY A 1 106 ? 19.628 -53.821 5.439 1.00 74.50 106 GLY A C 1
ATOM 822 O O . GLY A 1 106 ? 20.257 -53.619 4.408 1.00 74.50 106 GLY A O 1
ATOM 823 N N . ASN A 1 107 ? 18.709 -54.787 5.526 1.00 77.88 107 ASN A N 1
ATOM 824 C CA . ASN A 1 107 ? 18.465 -55.781 4.464 1.00 77.88 107 ASN A CA 1
ATOM 825 C C . ASN A 1 107 ? 17.251 -55.445 3.570 1.00 77.88 107 ASN A C 1
ATOM 827 O O . ASN A 1 107 ? 16.703 -56.332 2.920 1.00 77.88 107 ASN A O 1
ATOM 831 N N . VAL A 1 108 ? 16.781 -54.193 3.577 1.00 82.81 108 VAL A N 1
ATOM 832 C CA . VAL A 1 108 ? 15.589 -53.755 2.831 1.00 82.81 108 VAL A CA 1
ATOM 833 C C . VAL A 1 108 ? 15.988 -52.714 1.794 1.00 82.81 108 VAL A C 1
ATOM 835 O O . VAL A 1 108 ? 16.471 -51.636 2.146 1.00 82.81 108 VAL A O 1
ATOM 838 N N . VAL A 1 109 ? 15.746 -53.054 0.530 1.00 88.31 109 VAL A N 1
ATOM 839 C CA . VAL A 1 109 ? 15.838 -52.158 -0.625 1.00 88.31 109 VAL A CA 1
ATOM 840 C C . VAL A 1 109 ? 14.440 -51.644 -0.951 1.00 88.31 109 VAL A C 1
ATOM 842 O O . VAL A 1 109 ? 13.472 -52.400 -0.872 1.00 88.31 109 VAL A O 1
ATOM 845 N N . GLY A 1 110 ? 14.325 -50.382 -1.349 1.00 91.38 110 GLY A N 1
ATOM 846 C CA . GLY A 1 110 ? 13.094 -49.850 -1.925 1.00 91.38 110 GLY A CA 1
ATOM 847 C C . GLY A 1 110 ? 13.336 -48.562 -2.701 1.00 91.38 110 GLY A C 1
ATOM 848 O O . GLY A 1 110 ? 14.396 -47.941 -2.602 1.00 91.38 110 GLY A O 1
ATOM 849 N N . TRP A 1 111 ? 12.343 -48.171 -3.490 1.00 92.06 111 TRP A N 1
ATOM 850 C CA . TRP A 1 111 ? 12.430 -47.007 -4.364 1.00 92.06 111 TRP A CA 1
ATOM 851 C C . TRP A 1 111 ? 12.228 -45.698 -3.597 1.00 92.06 111 TRP A C 1
ATOM 853 O O . TRP A 1 111 ? 11.324 -45.584 -2.765 1.00 92.06 111 TRP A O 1
ATOM 863 N N . ILE A 1 112 ? 13.068 -44.710 -3.904 1.00 94.81 112 ILE A N 1
ATOM 864 C CA . ILE A 1 112 ? 13.037 -43.354 -3.351 1.00 94.81 112 ILE A CA 1
ATOM 865 C C . ILE A 1 112 ? 12.990 -42.306 -4.475 1.00 94.81 112 ILE A C 1
ATOM 867 O O . ILE A 1 112 ? 13.613 -42.510 -5.519 1.00 94.81 112 ILE A O 1
ATOM 871 N N . PRO A 1 113 ? 12.296 -41.169 -4.292 1.00 93.38 113 PRO A N 1
ATOM 872 C CA . PRO A 1 113 ? 12.295 -40.094 -5.278 1.00 93.38 113 PRO A CA 1
ATOM 873 C C . PRO A 1 113 ? 13.591 -39.271 -5.193 1.00 93.38 113 PRO A C 1
ATOM 875 O O . PRO A 1 113 ? 13.900 -38.676 -4.158 1.00 93.38 113 PRO A O 1
ATOM 878 N N . GLN A 1 114 ? 14.317 -39.164 -6.309 1.00 92.12 114 GLN A N 1
ATOM 879 C CA . GLN A 1 114 ? 15.571 -38.408 -6.448 1.00 92.12 114 GLN A CA 1
ATOM 880 C C . GLN A 1 114 ? 15.464 -36.968 -5.921 1.00 92.12 114 GLN A C 1
ATOM 882 O O . GLN A 1 114 ? 16.393 -36.463 -5.298 1.00 92.12 114 GLN A O 1
ATOM 887 N N . ALA A 1 115 ? 14.324 -36.305 -6.142 1.00 89.94 115 ALA A N 1
ATOM 888 C CA . ALA A 1 115 ? 14.101 -34.917 -5.731 1.00 89.94 115 ALA A CA 1
ATOM 889 C C . ALA A 1 115 ? 14.156 -34.691 -4.203 1.00 89.94 115 ALA A C 1
ATOM 891 O O . ALA A 1 115 ? 14.273 -33.550 -3.762 1.00 89.94 115 ALA A O 1
ATOM 892 N N . PHE A 1 116 ? 14.075 -35.754 -3.395 1.00 92.69 116 PHE A N 1
ATOM 893 C CA . PHE A 1 116 ? 14.063 -35.669 -1.932 1.00 92.69 116 PHE A CA 1
ATOM 894 C C . PHE A 1 116 ? 15.455 -35.840 -1.300 1.00 92.69 116 PHE A C 1
ATOM 896 O O . PHE A 1 116 ? 15.596 -35.667 -0.086 1.00 92.69 116 PHE A O 1
ATOM 903 N N . VAL A 1 117 ? 16.482 -36.163 -2.094 1.00 93.38 117 VAL A N 1
ATOM 904 C CA . VAL A 1 117 ? 17.822 -36.521 -1.607 1.00 93.38 117 VAL A CA 1
ATOM 905 C C . VAL A 1 117 ? 18.942 -35.767 -2.336 1.00 93.38 117 VAL A C 1
ATOM 907 O O . VAL A 1 117 ? 18.768 -35.285 -3.456 1.00 93.38 117 VAL A O 1
ATOM 910 N N . ARG A 1 118 ? 20.120 -35.662 -1.712 1.00 94.06 118 ARG A N 1
ATOM 911 C CA . ARG A 1 118 ? 21.340 -35.113 -2.332 1.00 94.06 118 ARG A CA 1
ATOM 912 C C . ARG A 1 118 ? 22.493 -36.117 -2.257 1.00 94.06 118 ARG A C 1
ATOM 914 O O . ARG A 1 118 ? 22.720 -36.656 -1.175 1.00 94.06 118 ARG A O 1
ATOM 921 N N . PRO A 1 119 ? 23.230 -36.371 -3.356 1.00 90.69 119 PRO A N 1
ATOM 922 C CA . PRO A 1 119 ? 24.434 -37.195 -3.314 1.00 90.69 119 PRO A CA 1
ATOM 923 C C . PRO A 1 119 ? 25.538 -36.502 -2.513 1.00 90.69 119 PRO A C 1
ATOM 925 O O . PRO A 1 119 ? 25.705 -35.283 -2.586 1.00 90.69 119 PRO A O 1
ATOM 928 N N . LEU A 1 120 ? 26.293 -37.297 -1.760 1.00 90.56 120 LEU A N 1
ATOM 929 C CA . LEU A 1 120 ? 27.423 -36.846 -0.955 1.00 90.56 120 LEU A CA 1
ATOM 930 C C . LEU A 1 120 ? 28.742 -37.295 -1.593 1.00 90.56 120 LEU A C 1
ATOM 932 O O . LEU A 1 120 ? 28.816 -38.369 -2.191 1.00 90.56 120 LEU A O 1
ATOM 936 N N . SER A 1 121 ? 29.808 -36.510 -1.413 1.00 87.69 121 SER A N 1
ATOM 937 C CA . SER A 1 121 ? 31.168 -37.037 -1.572 1.00 87.69 121 SER A CA 1
ATOM 938 C C . SER A 1 121 ? 31.472 -38.031 -0.442 1.00 87.69 121 SER A C 1
ATOM 940 O O . SER A 1 121 ? 30.842 -37.988 0.616 1.00 87.69 121 SER A O 1
ATOM 942 N N . ALA A 1 122 ? 32.450 -38.920 -0.632 1.00 83.06 122 ALA A N 1
ATOM 943 C CA . ALA A 1 122 ? 32.841 -39.880 0.407 1.00 83.06 122 ALA A CA 1
ATOM 944 C C . ALA A 1 122 ? 33.306 -39.187 1.708 1.00 83.06 122 ALA A C 1
ATOM 946 O O . ALA A 1 122 ? 32.997 -39.652 2.802 1.00 83.06 122 ALA A O 1
ATOM 947 N N . GLU A 1 123 ? 33.988 -38.047 1.574 1.00 84.88 123 GLU A N 1
ATOM 948 C CA . GLU A 1 123 ? 34.451 -37.194 2.673 1.00 84.88 123 GLU A CA 1
ATOM 949 C C . GLU A 1 123 ? 33.285 -36.536 3.425 1.00 84.88 123 GLU A C 1
ATOM 951 O O . GLU A 1 123 ? 33.167 -36.697 4.639 1.00 84.88 123 GLU A O 1
ATOM 956 N N . MET A 1 124 ? 32.355 -35.902 2.701 1.00 87.25 124 MET A N 1
ATOM 957 C CA . MET A 1 124 ? 31.115 -35.352 3.262 1.00 87.25 124 MET A CA 1
ATOM 958 C C . MET A 1 124 ? 30.293 -36.439 3.968 1.00 87.25 124 MET A C 1
ATOM 960 O O . MET A 1 124 ? 29.781 -36.233 5.067 1.00 87.25 124 MET A O 1
ATOM 964 N N . ALA A 1 125 ? 30.182 -37.625 3.365 1.00 87.88 125 ALA A N 1
ATOM 965 C CA . ALA A 1 125 ? 29.471 -38.745 3.962 1.00 87.88 125 ALA A CA 1
ATOM 966 C C . ALA A 1 125 ? 30.126 -39.218 5.271 1.00 87.88 125 ALA A C 1
ATOM 968 O O . ALA A 1 125 ? 29.401 -39.587 6.191 1.00 87.88 125 ALA A O 1
ATOM 969 N N . GLU A 1 126 ? 31.455 -39.184 5.403 1.00 87.75 126 GLU A N 1
ATOM 970 C CA . GLU A 1 126 ? 32.117 -39.515 6.671 1.00 87.75 126 GLU A CA 1
ATOM 971 C C . GLU A 1 126 ? 31.986 -38.394 7.711 1.00 87.75 126 GLU A C 1
ATOM 973 O O . GLU A 1 126 ? 31.623 -38.666 8.857 1.00 87.75 126 GLU A O 1
ATOM 978 N N . ARG A 1 127 ? 32.138 -37.126 7.303 1.00 87.44 127 ARG A N 1
ATOM 979 C CA . ARG A 1 127 ? 31.889 -35.956 8.160 1.00 87.44 127 ARG A CA 1
ATOM 980 C C . ARG A 1 127 ? 30.490 -36.015 8.778 1.00 87.44 127 ARG A C 1
ATOM 982 O O . ARG A 1 127 ? 30.357 -36.017 10.003 1.00 87.44 127 ARG A O 1
ATOM 989 N N . LEU A 1 128 ? 29.449 -36.174 7.959 1.00 90.12 128 LEU A N 1
ATOM 990 C CA . LEU A 1 128 ? 28.052 -36.213 8.408 1.00 90.12 128 LEU A CA 1
ATOM 991 C C . LEU A 1 128 ? 27.691 -37.449 9.253 1.00 90.12 128 LEU A C 1
ATOM 993 O O . LEU A 1 128 ? 26.724 -37.389 10.014 1.00 90.12 128 LEU A O 1
ATOM 997 N N . ARG A 1 129 ? 28.461 -38.547 9.194 1.00 86.44 129 ARG A N 1
ATOM 998 C CA . ARG A 1 129 ? 28.291 -39.696 10.110 1.00 86.44 129 ARG A CA 1
ATOM 999 C C . ARG A 1 129 ? 28.691 -39.351 11.549 1.00 86.44 129 ARG A C 1
ATOM 1001 O O . ARG A 1 129 ? 28.085 -39.889 12.473 1.00 86.44 129 ARG A O 1
ATOM 1008 N N . SER A 1 130 ? 29.648 -38.438 11.744 1.00 82.06 130 SER A N 1
ATOM 1009 C CA . SER A 1 130 ? 30.033 -37.927 13.073 1.00 82.06 130 SER A CA 1
ATOM 1010 C C . SER A 1 130 ? 29.051 -36.888 13.640 1.00 82.06 130 SER A C 1
ATOM 1012 O O . SER A 1 130 ? 28.953 -36.711 14.856 1.00 82.06 130 SER A O 1
ATOM 1014 N N . ILE A 1 131 ? 28.291 -36.227 12.762 1.00 87.38 131 ILE A N 1
ATOM 1015 C CA . ILE A 1 131 ? 27.287 -35.222 13.113 1.00 87.38 131 ILE A CA 1
ATOM 1016 C C . ILE A 1 131 ? 25.981 -35.904 13.543 1.00 87.38 131 ILE A C 1
ATOM 1018 O O . ILE A 1 131 ? 25.540 -36.904 12.962 1.00 87.38 131 ILE A O 1
ATOM 1022 N N . ARG A 1 132 ? 25.338 -35.343 14.576 1.00 80.12 132 ARG A N 1
ATOM 1023 C CA . ARG A 1 132 ? 24.021 -35.801 15.039 1.00 80.12 132 ARG A CA 1
ATOM 1024 C C . ARG A 1 132 ? 22.998 -35.703 13.916 1.00 80.12 132 ARG A C 1
ATOM 1026 O O . ARG A 1 132 ? 23.014 -34.739 13.154 1.00 80.12 132 ARG A O 1
ATOM 1033 N N . GLU A 1 133 ? 22.088 -36.669 13.847 1.00 85.25 133 GLU A N 1
ATOM 1034 C CA . GLU A 1 133 ? 21.126 -36.773 12.750 1.00 85.25 133 GLU A CA 1
ATOM 1035 C C . GLU A 1 133 ? 20.350 -35.471 12.544 1.00 85.25 133 GLU A C 1
ATOM 1037 O O . GLU A 1 133 ? 20.352 -34.936 11.444 1.00 85.25 133 GLU A O 1
ATOM 1042 N N . GLU A 1 134 ? 19.817 -34.871 13.607 1.00 84.50 134 GLU A N 1
ATOM 1043 C CA . GLU A 1 134 ? 19.055 -33.621 13.549 1.00 84.50 134 GLU A CA 1
ATOM 1044 C C . GLU A 1 134 ? 19.825 -32.395 13.004 1.00 84.50 134 GLU A C 1
ATOM 1046 O O . GLU A 1 134 ? 19.199 -31.373 12.717 1.00 84.50 134 GLU A O 1
ATOM 1051 N N . LEU A 1 135 ? 21.152 -32.490 12.831 1.00 82.56 135 LEU A N 1
ATOM 1052 C CA . LEU A 1 135 ? 22.023 -31.420 12.333 1.00 82.56 135 LEU A CA 1
ATOM 1053 C C . LEU A 1 135 ? 22.604 -31.655 10.925 1.00 82.56 135 LEU A C 1
ATOM 1055 O O . LEU A 1 135 ? 23.147 -30.713 10.350 1.00 82.56 135 LEU A O 1
ATOM 1059 N N . ARG A 1 136 ? 22.501 -32.858 10.336 1.00 88.81 136 ARG A N 1
ATOM 1060 C CA . ARG A 1 136 ? 23.280 -33.201 9.121 1.00 88.81 136 ARG A CA 1
ATOM 1061 C C . ARG A 1 136 ? 22.984 -32.326 7.905 1.00 88.81 136 ARG A C 1
ATOM 1063 O O . ARG A 1 136 ? 23.912 -31.980 7.184 1.00 88.81 136 ARG A O 1
ATOM 1070 N N . VAL A 1 137 ? 21.722 -31.956 7.671 1.00 88.75 137 VAL A N 1
ATOM 1071 C CA . VAL A 1 137 ? 21.382 -31.056 6.553 1.00 88.75 137 VAL A CA 1
ATOM 1072 C C . VAL A 1 137 ? 21.922 -29.643 6.788 1.00 88.75 137 VAL A C 1
ATOM 1074 O O . VAL A 1 137 ? 22.394 -29.027 5.844 1.00 88.75 137 VAL A O 1
ATOM 1077 N N . PHE A 1 138 ? 21.956 -29.157 8.033 1.00 81.81 138 PHE A N 1
ATOM 1078 C CA . PHE A 1 138 ? 22.526 -27.839 8.335 1.00 81.81 138 PHE A CA 1
ATOM 1079 C C . PHE A 1 138 ? 24.049 -27.797 8.136 1.00 81.81 138 PHE A C 1
ATOM 1081 O O . PHE A 1 138 ? 24.551 -26.811 7.607 1.00 81.81 138 PHE A O 1
ATOM 1088 N N . GLU A 1 139 ? 24.772 -28.859 8.510 1.00 86.06 139 GLU A N 1
ATOM 1089 C CA . GLU A 1 139 ? 26.215 -28.977 8.240 1.00 86.06 139 GLU A CA 1
ATOM 1090 C C . GLU A 1 139 ? 26.490 -29.058 6.727 1.00 86.06 139 GLU A C 1
ATOM 1092 O O . GLU A 1 139 ? 27.341 -28.331 6.218 1.00 86.06 139 GLU A O 1
ATOM 1097 N N . TYR A 1 140 ? 25.725 -29.881 5.995 1.00 87.69 140 TYR A N 1
ATOM 1098 C CA . TYR A 1 140 ? 25.826 -29.989 4.536 1.00 87.69 140 TYR A CA 1
ATOM 1099 C C . TYR A 1 140 ? 25.598 -28.636 3.850 1.00 87.69 140 TYR A C 1
ATOM 1101 O O . TYR A 1 140 ? 26.437 -28.203 3.062 1.00 87.69 140 TYR A O 1
ATOM 1109 N N . ASP A 1 141 ? 24.497 -27.951 4.173 1.00 83.69 141 ASP A N 1
ATOM 1110 C CA . ASP A 1 141 ? 24.146 -26.657 3.582 1.00 83.69 141 ASP A CA 1
ATOM 1111 C C . ASP A 1 141 ? 25.203 -25.581 3.923 1.00 83.69 141 ASP A C 1
ATOM 1113 O O . ASP A 1 141 ? 25.576 -24.786 3.059 1.00 83.69 141 ASP A O 1
ATOM 1117 N N . ALA A 1 142 ? 25.749 -25.582 5.147 1.00 76.00 142 ALA A N 1
ATOM 1118 C CA . ALA A 1 142 ? 26.817 -24.667 5.560 1.00 76.00 142 ALA A CA 1
ATOM 1119 C C . ALA A 1 142 ? 28.138 -24.902 4.805 1.00 76.00 142 ALA A C 1
ATOM 1121 O O . ALA A 1 142 ? 28.826 -23.944 4.449 1.00 76.00 142 ALA A O 1
ATOM 1122 N N . GLU A 1 143 ? 28.489 -26.156 4.520 1.00 78.75 143 GLU A N 1
ATOM 1123 C CA . GLU A 1 143 ? 29.695 -26.499 3.765 1.00 78.75 143 GLU A CA 1
ATOM 1124 C C . GLU A 1 143 ? 29.535 -26.246 2.255 1.00 78.75 143 GLU A C 1
ATOM 1126 O O . GLU A 1 143 ? 30.492 -25.814 1.612 1.00 78.75 143 GLU A O 1
ATOM 1131 N N . GLN A 1 144 ? 28.328 -26.384 1.686 1.00 78.88 144 GLN A N 1
ATOM 1132 C CA . GLN A 1 144 ? 28.054 -25.867 0.334 1.00 78.88 144 GLN A CA 1
ATOM 1133 C C . GLN A 1 144 ? 28.222 -24.340 0.282 1.00 78.88 144 GLN A C 1
ATOM 1135 O O . GLN A 1 144 ? 28.893 -23.829 -0.611 1.00 78.88 144 GLN A O 1
ATOM 1140 N N . LEU A 1 145 ? 27.688 -23.603 1.265 1.00 65.69 145 LEU A N 1
ATOM 1141 C CA . LEU A 1 145 ? 27.843 -22.144 1.346 1.00 65.69 145 LEU A CA 1
ATOM 1142 C C . LEU A 1 145 ? 29.311 -21.710 1.488 1.00 65.69 145 LEU A C 1
ATOM 1144 O O . LEU A 1 145 ? 29.711 -20.728 0.864 1.00 65.69 145 LEU A O 1
ATOM 1148 N N . TYR A 1 146 ? 30.122 -22.446 2.255 1.00 67.62 146 TYR A N 1
ATOM 1149 C CA . TYR A 1 146 ? 31.562 -22.194 2.370 1.00 67.62 146 TYR A CA 1
ATOM 1150 C C . TYR A 1 146 ? 32.288 -22.401 1.031 1.00 67.62 146 TYR A C 1
ATOM 1152 O O . TYR A 1 146 ? 33.059 -21.542 0.608 1.00 67.62 146 TYR A O 1
ATOM 1160 N N . ASN A 1 147 ? 31.990 -23.497 0.327 1.00 65.81 147 ASN A N 1
ATOM 1161 C CA . ASN A 1 147 ? 32.605 -23.824 -0.963 1.00 65.81 147 ASN A CA 1
ATOM 1162 C C . ASN A 1 147 ? 32.103 -22.948 -2.131 1.00 65.81 147 ASN A C 1
ATOM 1164 O O . ASN A 1 147 ? 32.778 -22.849 -3.154 1.00 65.81 147 ASN A O 1
ATOM 1168 N N . CYS A 1 148 ? 30.950 -22.287 -1.987 1.00 45.69 148 CYS A N 1
ATOM 1169 C CA . CYS A 1 148 ? 30.440 -21.300 -2.944 1.00 45.69 148 CYS A CA 1
ATOM 1170 C C . CYS A 1 148 ? 30.951 -19.867 -2.702 1.00 45.69 148 CYS A C 1
ATOM 1172 O O . CYS A 1 148 ? 30.664 -18.982 -3.511 1.00 45.69 148 CYS A O 1
ATOM 1174 N N . ALA A 1 149 ? 31.700 -19.605 -1.625 1.00 41.06 149 ALA A N 1
ATOM 1175 C CA . ALA A 1 149 ? 32.311 -18.299 -1.401 1.00 41.06 149 ALA A CA 1
ATOM 1176 C C . ALA A 1 149 ? 33.532 -18.102 -2.330 1.00 41.06 149 ALA A C 1
ATOM 1178 O O . ALA A 1 149 ? 34.417 -18.962 -2.355 1.00 41.06 149 ALA A O 1
ATOM 1179 N N . PRO A 1 150 ? 33.641 -16.978 -3.070 1.00 39.69 150 PRO A N 1
ATOM 1180 C CA . PRO A 1 150 ? 34.777 -16.726 -3.954 1.00 39.69 150 PRO A CA 1
ATOM 1181 C C . PRO A 1 150 ? 36.041 -16.435 -3.133 1.00 39.69 150 PRO A C 1
ATOM 1183 O O . PRO A 1 150 ? 36.320 -15.297 -2.753 1.00 39.69 150 PRO A O 1
ATOM 1186 N N . THR A 1 151 ? 36.816 -17.480 -2.848 1.00 35.41 151 THR A N 1
ATOM 1187 C CA . THR A 1 151 ? 38.120 -17.363 -2.192 1.00 35.41 151 THR A CA 1
ATOM 1188 C C . THR A 1 151 ? 39.111 -16.680 -3.130 1.00 35.41 151 THR A C 1
ATOM 1190 O O . THR A 1 151 ? 39.369 -17.134 -4.245 1.00 35.41 151 THR A O 1
ATOM 1193 N N . SER A 1 152 ? 39.680 -15.562 -2.678 1.00 32.78 152 SER A N 1
ATOM 1194 C CA . SER A 1 152 ? 40.705 -14.838 -3.421 1.00 32.78 152 SER A CA 1
ATOM 1195 C C . SER A 1 152 ? 41.966 -15.693 -3.559 1.00 32.78 152 SER A C 1
ATOM 1197 O O . SER A 1 152 ? 42.597 -16.066 -2.570 1.00 32.78 152 SER A O 1
ATOM 1199 N N . GLN A 1 153 ? 42.354 -15.985 -4.802 1.00 29.41 153 GLN A N 1
ATOM 1200 C CA . GLN A 1 153 ? 43.590 -16.704 -5.108 1.00 29.41 153 GLN A CA 1
ATOM 1201 C C . GLN A 1 153 ? 44.811 -15.832 -4.782 1.00 29.41 153 GLN A C 1
ATOM 1203 O O . GLN A 1 153 ? 45.323 -15.100 -5.628 1.00 29.41 153 GLN A O 1
ATOM 1208 N N . ILE A 1 154 ? 45.299 -15.917 -3.544 1.00 28.77 154 ILE A N 1
ATOM 1209 C CA . ILE A 1 154 ? 46.656 -15.483 -3.209 1.00 28.77 154 ILE A CA 1
ATOM 1210 C C . ILE A 1 154 ? 47.599 -16.573 -3.719 1.00 28.77 154 ILE A C 1
ATOM 1212 O O . ILE A 1 154 ? 47.667 -17.658 -3.145 1.00 28.77 154 ILE A O 1
ATOM 1216 N N . SER A 1 155 ? 48.282 -16.290 -4.830 1.00 28.36 155 SER A N 1
ATOM 1217 C CA . SER A 1 155 ? 49.196 -17.242 -5.464 1.00 28.36 155 SER A CA 1
ATOM 1218 C C . SER A 1 155 ? 50.331 -17.636 -4.522 1.00 28.36 155 SER A C 1
ATOM 1220 O O . SER A 1 155 ? 50.991 -16.781 -3.926 1.00 28.36 155 SER A O 1
ATOM 1222 N N . SER A 1 156 ? 50.594 -18.935 -4.435 1.00 28.89 156 SER A N 1
ATOM 1223 C CA . SER A 1 156 ? 51.806 -19.475 -3.834 1.00 28.89 156 SER A CA 1
ATOM 1224 C C . SER A 1 156 ? 52.988 -19.263 -4.784 1.00 28.89 156 SER A C 1
ATOM 1226 O O . SER A 1 156 ? 53.139 -20.036 -5.721 1.00 28.89 156 SER A O 1
ATOM 1228 N N . ASP A 1 157 ? 53.811 -18.242 -4.542 1.00 28.14 157 ASP A N 1
ATOM 1229 C CA . ASP A 1 157 ? 55.140 -18.101 -5.161 1.00 28.14 157 ASP A CA 1
ATOM 1230 C C . ASP A 1 157 ? 56.038 -17.161 -4.334 1.00 28.14 157 ASP A C 1
ATOM 1232 O O . ASP A 1 157 ? 56.151 -15.965 -4.608 1.00 28.14 157 ASP A O 1
ATOM 1236 N N . LEU A 1 158 ? 56.678 -17.703 -3.290 1.00 29.41 158 LEU A N 1
ATOM 1237 C CA . LEU A 1 158 ? 57.899 -17.127 -2.711 1.00 29.41 158 LEU A CA 1
ATOM 1238 C C . LEU A 1 158 ? 58.667 -18.185 -1.897 1.00 29.41 158 LEU A C 1
ATOM 1240 O O . LEU A 1 158 ? 58.382 -18.423 -0.723 1.00 29.41 158 LEU A O 1
ATOM 1244 N N . GLU A 1 159 ? 59.652 -18.836 -2.516 1.00 29.42 159 GLU A N 1
ATOM 1245 C CA . GLU A 1 159 ? 60.563 -19.730 -1.796 1.00 29.42 159 GLU A CA 1
ATOM 1246 C C . GLU A 1 159 ? 61.585 -18.938 -0.957 1.00 29.42 159 GLU A C 1
ATOM 1248 O O . GLU A 1 159 ? 62.250 -18.051 -1.477 1.00 29.42 159 GLU A O 1
ATOM 1253 N N . SER A 1 160 ? 61.692 -19.305 0.330 1.00 27.16 160 SER A N 1
ATOM 1254 C CA . SER A 1 160 ? 62.905 -19.749 1.059 1.00 27.16 160 SER A CA 1
ATOM 1255 C C . SER A 1 160 ? 64.278 -19.040 0.890 1.00 27.16 160 SER A C 1
ATOM 1257 O O . SER A 1 160 ? 64.571 -18.447 -0.140 1.00 27.16 160 SER A O 1
ATOM 1259 N N . PRO A 1 161 ? 65.247 -19.225 1.824 1.00 41.41 161 PRO A N 1
ATOM 1260 C CA . PRO A 1 161 ? 65.178 -19.811 3.175 1.00 41.41 161 PRO A CA 1
ATOM 1261 C C . PRO A 1 161 ? 65.748 -18.885 4.282 1.00 41.41 161 PRO A C 1
ATOM 1263 O O . PRO A 1 161 ? 66.505 -17.962 3.997 1.00 41.41 161 PRO A O 1
ATOM 1266 N N . LEU A 1 162 ? 65.525 -19.223 5.564 1.00 26.38 162 LEU A N 1
ATOM 1267 C CA . LEU A 1 162 ? 66.627 -19.559 6.495 1.00 26.38 162 LEU A CA 1
ATOM 1268 C C . LEU A 1 162 ? 66.152 -20.067 7.878 1.00 26.38 162 LEU A C 1
ATOM 1270 O O . LEU A 1 162 ? 65.279 -19.506 8.529 1.00 26.38 162 LEU A O 1
ATOM 1274 N N . LEU A 1 163 ? 66.818 -21.142 8.304 1.00 27.25 163 LEU A N 1
ATOM 1275 C CA . LEU A 1 163 ? 66.907 -21.773 9.635 1.00 27.25 163 LEU A CA 1
ATOM 1276 C C . LEU A 1 163 ? 67.112 -20.728 10.768 1.00 27.25 163 LEU A C 1
ATOM 1278 O O . LEU A 1 163 ? 67.759 -19.718 10.524 1.00 27.25 163 LEU A O 1
ATOM 1282 N N . THR A 1 164 ? 66.740 -20.881 12.052 1.00 25.48 164 THR A N 1
ATOM 1283 C CA . THR A 1 164 ? 66.246 -21.995 12.918 1.00 25.48 164 THR A CA 1
ATOM 1284 C C . THR A 1 164 ? 65.616 -21.366 14.206 1.00 25.48 164 THR A C 1
ATOM 1286 O O . THR A 1 164 ? 65.511 -20.146 14.238 1.00 25.48 164 THR A O 1
ATOM 1289 N N . ARG A 1 165 ? 65.188 -22.002 15.322 1.00 26.70 165 ARG A N 1
ATOM 1290 C CA . ARG A 1 165 ? 65.275 -23.350 15.970 1.00 26.70 165 ARG A CA 1
ATOM 1291 C C . ARG A 1 165 ? 64.014 -23.503 16.875 1.00 26.70 165 ARG A C 1
ATOM 1293 O O . ARG A 1 165 ? 63.501 -22.495 17.337 1.00 26.70 165 ARG A O 1
ATOM 1300 N N . VAL A 1 166 ? 63.366 -24.670 16.973 1.00 26.02 166 VAL A N 1
ATOM 1301 C CA . VAL A 1 166 ? 63.479 -25.706 18.044 1.00 26.02 166 VAL A CA 1
ATOM 1302 C C . VAL A 1 166 ? 63.186 -25.242 19.490 1.00 26.02 166 VAL A C 1
ATOM 1304 O O . VAL A 1 166 ? 64.040 -24.603 20.093 1.00 26.02 166 VAL A O 1
ATOM 1307 N N . SER A 1 167 ? 62.032 -25.721 19.995 1.00 24.72 167 SER A N 1
ATOM 1308 C CA . SER A 1 167 ? 61.618 -26.007 21.395 1.00 24.72 167 SER A CA 1
ATOM 1309 C C . SER A 1 167 ? 61.587 -24.842 22.426 1.00 24.72 167 SER A C 1
ATOM 1311 O O . SER A 1 167 ? 62.097 -23.760 22.168 1.00 24.72 167 SER A O 1
ATOM 1313 N N . GLU A 1 168 ? 60.881 -24.928 23.568 1.00 25.27 168 GLU A N 1
ATOM 1314 C CA . GLU A 1 168 ? 60.373 -26.109 24.293 1.00 25.27 168 GLU A CA 1
ATOM 1315 C C . GLU A 1 168 ? 59.108 -25.838 25.152 1.00 25.27 168 GLU A C 1
ATOM 1317 O O . GLU A 1 168 ? 58.639 -24.708 25.264 1.00 25.27 168 GLU A O 1
ATOM 1322 N N . ALA A 1 169 ? 58.573 -26.920 25.732 1.00 26.09 169 ALA A N 1
ATOM 1323 C CA . ALA A 1 169 ? 57.610 -27.022 26.842 1.00 26.09 169 ALA A CA 1
ATOM 1324 C C . ALA A 1 169 ? 57.681 -25.909 27.925 1.00 26.09 169 ALA A C 1
ATOM 1326 O O . ALA A 1 169 ? 58.753 -25.381 28.187 1.00 26.09 169 ALA A O 1
ATOM 1327 N N . GLU A 1 170 ? 56.679 -25.593 28.757 1.00 26.67 170 GLU A N 1
ATOM 1328 C CA . GLU A 1 170 ? 55.230 -25.846 28.900 1.00 26.67 170 GLU A CA 1
ATOM 1329 C C . GLU A 1 170 ? 54.847 -25.317 30.320 1.00 26.67 170 GLU A C 1
ATOM 1331 O O . GLU A 1 170 ? 55.699 -25.258 31.204 1.00 26.67 170 GLU A O 1
ATOM 1336 N N . ASN A 1 171 ? 53.558 -25.064 30.578 1.00 27.44 171 ASN A N 1
ATOM 1337 C CA . ASN A 1 171 ? 52.894 -25.146 31.900 1.00 27.44 171 ASN A CA 1
ATOM 1338 C C . ASN A 1 171 ? 53.077 -24.110 33.057 1.00 27.44 171 ASN A C 1
ATOM 1340 O O . ASN A 1 171 ? 54.106 -23.489 33.293 1.00 27.44 171 ASN A O 1
ATOM 1344 N N . HIS A 1 172 ? 51.986 -24.058 33.845 1.00 26.86 172 HIS A N 1
ATOM 1345 C CA . HIS A 1 172 ? 51.760 -23.537 35.211 1.00 26.86 172 HIS A CA 1
ATOM 1346 C C . HIS A 1 172 ? 51.598 -22.029 35.521 1.00 26.86 172 HIS A C 1
ATOM 1348 O O . HIS A 1 172 ? 52.520 -21.307 35.886 1.00 26.86 172 HIS A O 1
ATOM 1354 N N . ILE A 1 173 ? 50.317 -21.643 35.612 1.00 29.83 173 ILE A N 1
ATOM 1355 C CA . ILE A 1 173 ? 49.773 -20.603 36.510 1.00 29.83 173 ILE A CA 1
ATOM 1356 C C . ILE A 1 173 ? 49.793 -21.134 37.965 1.00 29.83 173 ILE A C 1
ATOM 1358 O O . ILE A 1 173 ? 49.508 -22.317 38.176 1.00 29.83 173 ILE A O 1
ATOM 1362 N N . PRO A 1 174 ? 50.044 -20.289 38.984 1.00 32.66 174 PRO A N 1
ATOM 1363 C CA . PRO A 1 174 ? 49.006 -20.074 40.009 1.00 32.66 174 PRO A CA 1
ATOM 1364 C C . PRO A 1 174 ? 48.873 -18.598 40.458 1.00 32.66 174 PRO A C 1
ATOM 1366 O O . PRO A 1 174 ? 49.741 -17.769 40.204 1.00 32.66 174 PRO A O 1
ATOM 1369 N N . ALA A 1 175 ? 47.768 -18.251 41.132 1.00 27.69 175 ALA A N 1
ATOM 1370 C CA . ALA A 1 175 ? 47.383 -16.863 41.444 1.00 27.69 175 ALA A CA 1
ATOM 1371 C C . ALA A 1 175 ? 47.184 -16.587 42.950 1.00 27.69 175 ALA A C 1
ATOM 1373 O O . ALA A 1 175 ? 46.795 -17.505 43.674 1.00 27.69 175 ALA A O 1
ATOM 1374 N N . ARG A 1 176 ? 47.341 -15.314 43.388 1.00 25.89 176 ARG A N 1
ATOM 1375 C CA . ARG A 1 176 ? 46.566 -14.637 44.473 1.00 25.89 176 ARG A CA 1
ATOM 1376 C C . ARG A 1 176 ? 47.000 -13.171 44.752 1.00 25.89 176 ARG A C 1
ATOM 1378 O O . ARG A 1 176 ? 48.143 -12.927 45.104 1.00 25.89 176 ARG A O 1
ATOM 1385 N N . SER A 1 177 ? 46.052 -12.232 44.586 1.00 25.75 177 SER A N 1
ATOM 1386 C CA . SER A 1 177 ? 45.494 -11.237 45.559 1.00 25.75 177 SER A CA 1
ATOM 1387 C C . SER A 1 177 ? 46.143 -11.025 46.961 1.00 25.75 177 SER A C 1
ATOM 1389 O O . SER A 1 177 ? 46.774 -11.970 47.432 1.00 25.75 177 SER A O 1
ATOM 1391 N N . PRO A 1 178 ? 45.791 -9.966 47.762 1.00 46.56 178 PRO A N 1
ATOM 1392 C CA . PRO A 1 178 ? 45.069 -8.682 47.485 1.00 46.56 178 PRO A CA 1
ATOM 1393 C C . PRO A 1 178 ? 45.539 -7.405 48.298 1.00 46.56 178 PRO A C 1
ATOM 1395 O O . PRO A 1 178 ? 46.401 -7.507 49.164 1.00 46.56 178 PRO A O 1
ATOM 1398 N N . TRP A 1 179 ? 44.861 -6.245 48.105 1.00 27.16 179 TRP A N 1
ATOM 1399 C CA . TRP A 1 179 ? 44.906 -4.953 48.881 1.00 27.16 179 TRP A CA 1
ATOM 1400 C C . TRP A 1 179 ? 46.230 -4.123 48.829 1.00 27.16 179 TRP A C 1
ATOM 1402 O O . TRP A 1 179 ? 47.242 -4.649 48.386 1.00 27.16 179 TRP A O 1
ATOM 1412 N N . SER A 1 180 ? 46.347 -2.817 49.171 1.00 24.70 180 SER A N 1
ATOM 1413 C CA . SER A 1 180 ? 45.459 -1.763 49.750 1.00 24.70 180 SER A CA 1
ATOM 1414 C C . SER A 1 180 ? 45.834 -0.347 49.217 1.00 24.70 180 SER A C 1
ATOM 1416 O O . SER A 1 180 ? 46.916 -0.177 48.665 1.00 24.70 180 SER A O 1
ATOM 1418 N N . ALA A 1 181 ? 45.019 0.693 49.475 1.00 30.62 181 ALA A N 1
ATOM 1419 C CA . ALA A 1 181 ? 45.425 2.124 49.442 1.00 30.62 181 ALA A CA 1
ATOM 1420 C C . ALA A 1 181 ? 45.672 2.658 50.884 1.00 30.62 181 ALA A C 1
ATOM 1422 O O . ALA A 1 181 ? 45.228 1.973 51.813 1.00 30.62 181 ALA A O 1
ATOM 1423 N N . PRO A 1 182 ? 46.360 3.810 51.124 1.00 42.47 182 PRO A N 1
ATOM 1424 C CA . PRO A 1 182 ? 45.662 5.117 51.123 1.00 42.47 182 PRO A CA 1
ATOM 1425 C C . PRO A 1 182 ? 46.504 6.408 50.830 1.00 42.47 182 PRO A C 1
ATOM 1427 O O . PRO A 1 182 ? 47.693 6.387 50.538 1.00 42.47 182 PRO A O 1
ATOM 1430 N N . GLU A 1 183 ? 45.791 7.535 50.930 1.00 29.45 183 GLU A N 1
ATOM 1431 C CA . GLU A 1 183 ? 46.067 8.992 50.944 1.00 29.45 183 GLU A CA 1
ATOM 1432 C C . GLU A 1 183 ? 47.453 9.667 51.236 1.00 29.45 183 GLU A C 1
ATOM 1434 O O . GLU A 1 183 ? 47.995 9.571 52.329 1.00 29.45 183 GLU A O 1
ATOM 1439 N N . ASN A 1 184 ? 47.832 10.581 50.311 1.00 30.84 184 ASN A N 1
ATOM 1440 C CA . ASN A 1 184 ? 47.861 12.073 50.451 1.00 30.84 184 ASN A CA 1
ATOM 1441 C C . ASN A 1 184 ? 49.082 12.870 51.043 1.00 30.84 184 ASN A C 1
ATOM 1443 O O . ASN A 1 184 ? 49.661 12.539 52.068 1.00 30.84 184 ASN A O 1
ATOM 1447 N N . GLN A 1 185 ? 49.313 14.052 50.426 1.00 30.55 185 GLN A N 1
ATOM 1448 C CA . GLN A 1 185 ? 49.835 15.339 50.965 1.00 30.55 185 GLN A CA 1
ATOM 1449 C C . GLN A 1 185 ? 51.352 15.616 51.222 1.00 30.55 185 GLN A C 1
ATOM 1451 O O . GLN A 1 185 ? 51.883 15.243 52.259 1.00 30.55 185 GLN A O 1
ATOM 1456 N N . GLN A 1 186 ? 51.997 16.464 50.378 1.00 27.12 186 GLN A N 1
ATOM 1457 C CA . GLN A 1 186 ? 52.486 17.853 50.681 1.00 27.12 186 GLN A CA 1
ATOM 1458 C C . GLN A 1 186 ? 53.419 18.471 49.580 1.00 27.12 186 GLN A C 1
ATOM 1460 O O . GLN A 1 186 ? 53.649 17.862 48.539 1.00 27.12 186 GLN A O 1
ATOM 1465 N N . ARG A 1 187 ? 53.854 19.741 49.749 1.00 33.12 187 ARG A N 1
ATOM 1466 C CA . ARG A 1 187 ? 54.535 20.675 48.789 1.00 33.12 187 ARG A CA 1
ATOM 1467 C C . ARG A 1 187 ? 55.616 21.504 49.538 1.00 33.12 187 ARG A C 1
ATOM 1469 O O . ARG A 1 187 ? 55.450 21.587 50.756 1.00 33.12 187 ARG A O 1
ATOM 1476 N N . PRO A 1 188 ? 56.645 22.166 48.915 1.00 49.09 188 PRO A N 1
ATOM 1477 C CA . PRO A 1 188 ? 56.476 23.569 48.418 1.00 49.09 188 PRO A CA 1
ATOM 1478 C C . PRO A 1 188 ? 57.505 24.204 47.399 1.00 49.09 188 PRO A C 1
ATOM 1480 O O . PRO A 1 188 ? 58.567 23.662 47.124 1.00 49.09 188 PRO A O 1
ATOM 1483 N N . HIS A 1 189 ? 57.192 25.451 46.968 1.00 30.27 189 HIS A N 1
ATOM 1484 C CA . HIS A 1 189 ? 58.054 26.576 46.475 1.00 30.27 189 HIS A CA 1
ATOM 1485 C C . HIS A 1 189 ? 58.432 26.799 44.968 1.00 30.27 189 HIS A C 1
ATOM 1487 O O . HIS A 1 189 ? 58.249 25.945 44.109 1.00 30.27 189 HIS A O 1
ATOM 1493 N N . HIS A 1 190 ? 58.841 28.056 44.674 1.00 29.25 190 HIS A N 1
ATOM 1494 C CA . HIS A 1 190 ? 59.029 28.808 43.390 1.00 29.25 190 HIS A CA 1
ATOM 1495 C C . HIS A 1 190 ? 60.387 29.599 43.445 1.00 29.25 190 HIS A C 1
ATOM 1497 O O . HIS A 1 190 ? 61.111 29.309 44.402 1.00 29.25 190 HIS A O 1
ATOM 1503 N N . PRO A 1 191 ? 60.775 30.629 42.617 1.00 54.69 191 PRO A N 1
ATOM 1504 C CA . PRO A 1 191 ? 60.222 31.318 41.404 1.00 54.69 191 PRO A CA 1
ATOM 1505 C C . PRO A 1 191 ? 61.304 31.456 40.259 1.00 54.69 191 PRO A C 1
ATOM 1507 O O . PRO A 1 191 ? 62.207 30.621 40.282 1.00 54.69 191 PRO A O 1
ATOM 1510 N N . PRO A 1 192 ? 61.335 32.425 39.283 1.00 51.03 192 PRO A N 1
ATOM 1511 C CA . PRO A 1 192 ? 60.423 33.528 38.891 1.00 51.03 192 PRO A CA 1
ATOM 1512 C C . PRO A 1 192 ? 60.090 33.676 37.368 1.00 51.03 192 PRO A C 1
ATOM 1514 O O . PRO A 1 192 ? 60.493 32.879 36.530 1.00 51.03 192 PRO A O 1
ATOM 1517 N N . SER A 1 193 ? 59.308 34.719 37.036 1.00 29.62 193 SER A N 1
ATOM 1518 C CA . SER A 1 193 ? 58.763 35.107 35.701 1.00 29.62 193 SER A CA 1
ATOM 1519 C C . SER A 1 193 ? 59.583 36.259 35.035 1.00 29.62 193 SER A C 1
ATOM 1521 O O . SER A 1 193 ? 60.674 36.502 35.555 1.00 29.62 193 SER A O 1
ATOM 1523 N N . PRO A 1 194 ? 59.179 36.996 33.949 1.00 51.09 194 PRO A N 1
ATOM 1524 C CA . PRO A 1 194 ? 57.843 37.515 33.527 1.00 51.09 194 PRO A CA 1
ATOM 1525 C C . PRO A 1 194 ? 57.542 37.270 32.005 1.00 51.09 194 PRO A C 1
ATOM 1527 O O . PRO A 1 194 ? 58.139 36.358 31.452 1.00 51.09 194 PRO A O 1
ATOM 1530 N N . ARG A 1 195 ? 56.652 37.940 31.229 1.00 32.03 195 ARG A N 1
ATOM 1531 C CA . ARG A 1 195 ? 55.717 39.097 31.384 1.00 32.03 195 ARG A CA 1
ATOM 1532 C C . ARG A 1 195 ? 54.536 39.000 30.371 1.00 32.03 195 ARG A C 1
ATOM 1534 O O . ARG A 1 195 ? 54.457 38.038 29.619 1.00 32.03 195 ARG A O 1
ATOM 1541 N N . THR A 1 196 ? 53.645 40.001 30.333 1.00 35.56 196 THR A N 1
ATOM 1542 C CA . THR A 1 196 ? 52.458 40.141 29.441 1.00 35.56 196 THR A CA 1
ATOM 1543 C C . THR A 1 196 ? 52.286 41.601 28.948 1.00 35.56 196 THR A C 1
ATOM 1545 O O . THR A 1 196 ? 53.186 42.412 29.203 1.00 35.56 196 THR A O 1
ATOM 1548 N N . PRO A 1 197 ? 51.193 41.962 28.227 1.00 45.78 197 PRO A N 1
ATOM 1549 C CA . PRO A 1 197 ? 50.069 42.643 28.915 1.00 45.78 197 PRO A CA 1
ATOM 1550 C C . PRO A 1 197 ?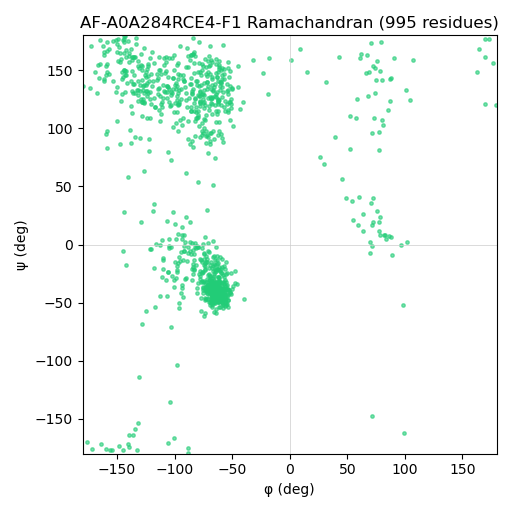 48.629 42.294 28.427 1.00 45.78 197 PRO A C 1
ATOM 1552 O O . PRO A 1 197 ? 48.440 41.519 27.496 1.00 45.78 197 PRO A O 1
ATOM 1555 N N . VAL A 1 198 ? 47.617 42.871 29.105 1.00 30.75 198 VAL A N 1
ATOM 1556 C CA . VAL A 1 198 ? 46.132 42.694 28.991 1.00 30.75 198 VAL A CA 1
ATOM 1557 C C . VAL A 1 198 ? 45.436 44.040 29.401 1.00 30.75 198 VAL A C 1
ATOM 1559 O O . VAL A 1 198 ? 46.206 44.887 29.867 1.00 30.75 198 VAL A O 1
ATOM 1562 N N . PRO A 1 199 ? 44.093 44.328 29.291 1.00 45.28 199 PRO A N 1
ATOM 1563 C CA . PRO A 1 199 ? 42.992 43.560 29.936 1.00 45.28 199 PRO A CA 1
ATOM 1564 C C . PRO A 1 199 ? 41.526 43.638 29.368 1.00 45.28 199 PRO A C 1
ATOM 1566 O O . PRO A 1 199 ? 41.203 44.390 28.458 1.00 45.28 199 PRO A O 1
ATOM 1569 N N . HIS A 1 200 ? 40.656 42.805 29.967 1.00 27.58 200 HIS A N 1
ATOM 1570 C CA . HIS A 1 200 ? 39.272 42.972 30.520 1.00 27.58 200 HIS A CA 1
ATOM 1571 C C . HIS A 1 200 ? 38.533 44.350 30.448 1.00 27.58 200 HIS A C 1
ATOM 1573 O O . HIS A 1 200 ? 39.230 45.362 30.384 1.00 27.58 200 HIS A O 1
ATOM 1579 N N . PRO A 1 201 ? 37.162 44.446 30.542 1.00 39.53 201 PRO A N 1
ATOM 1580 C CA . PRO A 1 201 ? 36.292 43.789 31.559 1.00 39.53 201 PRO A CA 1
ATOM 1581 C C . PRO A 1 201 ? 34.875 43.251 31.148 1.00 39.53 201 PRO A C 1
ATOM 1583 O O . PRO A 1 201 ? 34.524 43.329 29.973 1.00 39.53 201 PRO A O 1
ATOM 1586 N N . PRO A 1 202 ? 34.085 42.631 32.079 1.00 46.00 202 PRO A N 1
ATOM 1587 C CA . PRO A 1 202 ? 32.966 41.717 31.734 1.00 46.00 202 PRO A CA 1
ATOM 1588 C C . PRO A 1 202 ? 31.643 41.800 32.581 1.00 46.00 202 PRO A C 1
ATOM 1590 O O . PRO A 1 202 ? 31.529 42.614 33.489 1.00 46.00 202 PRO A O 1
ATOM 1593 N N . LEU A 1 203 ? 30.728 40.829 32.344 1.00 27.47 203 LEU A N 1
ATOM 1594 C CA . LEU A 1 203 ? 29.694 40.211 33.236 1.00 27.47 203 LEU A CA 1
ATOM 1595 C C . LEU A 1 203 ? 28.251 40.795 33.436 1.00 27.47 203 LEU A C 1
ATOM 1597 O O . LEU A 1 203 ? 28.061 41.873 33.976 1.00 27.47 203 LEU A O 1
ATOM 1601 N N . ILE A 1 204 ? 27.261 39.914 33.146 1.00 26.69 204 ILE A N 1
ATOM 1602 C CA . ILE A 1 204 ? 25.924 39.637 33.771 1.00 26.69 204 ILE A CA 1
ATOM 1603 C C . ILE A 1 204 ? 24.854 40.765 33.886 1.00 26.69 204 ILE A C 1
ATOM 1605 O O . ILE A 1 204 ? 25.066 41.753 34.578 1.00 26.69 204 ILE A O 1
ATOM 1609 N N . THR A 1 205 ? 23.626 40.541 33.360 1.00 23.98 205 THR A N 1
ATOM 1610 C CA . THR A 1 205 ? 22.319 40.401 34.097 1.00 23.98 205 THR A CA 1
ATOM 1611 C C . THR A 1 205 ? 21.074 40.574 33.182 1.00 23.98 205 THR A C 1
ATOM 1613 O O . THR A 1 205 ? 21.087 41.305 32.200 1.00 23.98 205 THR A O 1
ATOM 1616 N N . VAL A 1 206 ? 19.993 39.864 33.529 1.00 24.33 206 VAL A N 1
ATOM 1617 C CA . VAL A 1 206 ? 18.629 39.804 32.944 1.00 24.33 206 VAL A CA 1
ATOM 1618 C C . VAL A 1 206 ? 17.797 41.095 33.161 1.00 24.33 206 VAL A C 1
ATOM 1620 O O . VAL A 1 206 ? 17.904 41.656 34.245 1.00 24.33 206 VAL A O 1
ATOM 1623 N N . LEU A 1 207 ? 16.909 41.508 32.220 1.00 24.20 207 LEU A N 1
ATOM 1624 C CA . LEU A 1 207 ? 15.425 41.620 32.405 1.00 24.20 207 LEU A CA 1
ATOM 1625 C C . LEU A 1 207 ? 14.639 42.198 31.188 1.00 24.20 207 LEU A C 1
ATOM 1627 O O . LEU A 1 207 ? 15.159 42.906 30.335 1.00 24.20 207 LEU A O 1
ATOM 1631 N N . VAL A 1 208 ? 13.345 41.855 31.141 1.00 26.19 208 VAL A N 1
ATOM 1632 C CA . VAL A 1 208 ? 12.302 42.113 30.123 1.00 26.19 208 VAL A CA 1
ATOM 1633 C C . VAL A 1 208 ? 11.659 43.517 30.187 1.00 26.19 208 VAL A C 1
ATOM 1635 O O . VAL A 1 208 ? 11.276 43.943 31.276 1.00 26.19 208 VAL A O 1
ATOM 1638 N N . LYS A 1 209 ? 11.388 44.144 29.018 1.00 23.66 209 LYS A N 1
ATOM 1639 C CA . LYS A 1 209 ? 10.119 44.826 28.578 1.00 23.66 209 LYS A CA 1
ATOM 1640 C C . LYS A 1 209 ? 10.366 45.612 27.268 1.00 23.66 209 LYS A C 1
ATOM 1642 O O . LYS A 1 209 ? 11.318 46.371 27.198 1.00 23.66 209 LYS A O 1
ATOM 1647 N N . ARG A 1 210 ? 9.676 45.369 26.138 1.00 25.00 210 ARG A N 1
ATOM 1648 C CA . ARG A 1 210 ? 8.266 45.688 25.769 1.00 25.00 210 ARG A CA 1
ATOM 1649 C C . ARG A 1 210 ? 7.866 47.164 25.958 1.00 25.00 210 ARG A C 1
ATOM 1651 O O . ARG A 1 210 ? 7.654 47.565 27.096 1.00 25.00 210 ARG A O 1
ATOM 1658 N N . THR A 1 211 ? 7.641 47.894 24.850 1.00 30.62 211 THR A N 1
ATOM 1659 C CA . THR A 1 211 ? 6.504 48.809 24.489 1.00 30.62 211 THR A CA 1
ATOM 1660 C C . THR A 1 211 ? 6.905 49.706 23.264 1.00 30.62 211 THR A C 1
ATOM 1662 O O . THR A 1 211 ? 8.023 49.527 22.790 1.00 30.62 211 THR A O 1
ATOM 1665 N N . PRO A 1 212 ? 6.011 50.467 22.574 1.00 40.66 212 PRO A N 1
ATOM 1666 C CA . PRO A 1 212 ? 5.154 49.873 21.527 1.00 40.66 212 PRO A CA 1
ATOM 1667 C C . PRO A 1 212 ? 4.855 50.760 20.271 1.00 40.66 212 PRO A C 1
ATOM 1669 O O . PRO A 1 212 ? 5.157 51.945 20.257 1.00 40.66 212 PRO A O 1
ATOM 1672 N N . ARG A 1 213 ? 4.073 50.202 19.320 1.00 24.78 213 ARG A N 1
ATOM 1673 C CA . ARG A 1 213 ? 3.217 50.875 18.289 1.00 24.78 213 ARG A CA 1
ATOM 1674 C C . ARG A 1 213 ? 3.935 51.670 17.166 1.00 24.78 213 ARG A C 1
ATOM 1676 O O . ARG A 1 213 ? 4.863 52.414 17.422 1.00 24.78 213 ARG A O 1
ATOM 1683 N N . ASN A 1 214 ? 3.648 51.426 15.877 1.00 28.11 214 ASN A N 1
ATOM 1684 C CA . ASN A 1 214 ? 2.419 51.684 15.077 1.00 28.11 214 ASN A CA 1
ATOM 1685 C C . ASN A 1 214 ? 2.083 53.180 14.875 1.00 28.11 214 ASN A C 1
ATOM 1687 O O . ASN A 1 214 ? 2.151 53.915 15.859 1.00 28.11 214 ASN A O 1
ATOM 1691 N N . PRO A 1 215 ? 1.483 53.581 13.727 1.00 47.62 215 PRO A N 1
ATOM 1692 C CA . PRO A 1 215 ? 1.413 52.909 12.411 1.00 47.62 215 PRO A CA 1
ATOM 1693 C C . PRO A 1 215 ? 1.578 53.891 11.213 1.00 47.62 215 PRO A C 1
ATOM 1695 O O . PRO A 1 215 ? 1.903 55.057 11.404 1.00 47.62 215 PRO A O 1
ATOM 1698 N N . ALA A 1 216 ? 1.197 53.426 10.012 1.00 27.52 216 ALA A N 1
ATOM 1699 C CA . ALA A 1 216 ? 0.773 54.231 8.853 1.00 27.52 216 ALA A CA 1
ATOM 1700 C C . ALA A 1 216 ? 1.899 54.958 8.057 1.00 27.52 216 ALA A C 1
ATOM 1702 O O . ALA A 1 216 ? 2.996 55.153 8.562 1.00 27.52 216 ALA A O 1
ATOM 1703 N N . ASN A 1 217 ? 1.705 55.333 6.782 1.00 29.67 217 ASN A N 1
ATOM 1704 C CA . ASN A 1 217 ? 0.474 55.269 5.982 1.00 29.67 217 ASN A CA 1
ATOM 1705 C C . ASN A 1 217 ? 0.704 54.957 4.482 1.00 29.67 217 ASN A C 1
ATOM 1707 O O . ASN A 1 217 ? 1.838 54.872 4.021 1.00 29.67 217 ASN A O 1
ATOM 1711 N N . MET A 1 218 ? -0.426 54.812 3.776 1.00 26.45 218 MET A N 1
ATOM 1712 C CA . MET A 1 218 ? -0.739 55.149 2.366 1.00 26.45 218 MET A CA 1
ATOM 1713 C C . MET A 1 218 ? 0.222 56.145 1.657 1.00 26.45 218 MET A C 1
ATOM 1715 O O . MET A 1 218 ? 0.888 56.929 2.326 1.00 26.45 218 MET A O 1
ATOM 1719 N N . SER A 1 219 ? 0.316 56.259 0.322 1.00 28.36 219 SER A N 1
ATOM 1720 C CA . SER A 1 219 ? -0.661 56.090 -0.793 1.00 28.36 219 SER A CA 1
ATOM 1721 C C . SER A 1 219 ? 0.128 56.053 -2.131 1.00 28.36 219 SER A C 1
ATOM 1723 O O . SER A 1 219 ? 1.044 56.856 -2.275 1.00 28.36 219 SER A O 1
ATOM 1725 N N . ASP A 1 220 ? -0.040 55.105 -3.064 1.00 26.41 220 ASP A N 1
ATOM 1726 C CA . ASP A 1 220 ? -1.021 55.040 -4.184 1.00 26.41 220 ASP A CA 1
ATOM 1727 C C . ASP A 1 220 ? -0.404 55.294 -5.582 1.00 26.41 220 ASP A C 1
ATOM 1729 O O . ASP A 1 220 ? 0.657 55.894 -5.708 1.00 26.41 220 ASP A O 1
ATOM 1733 N N . ILE A 1 221 ? -1.120 54.821 -6.617 1.00 28.59 221 ILE A N 1
ATOM 1734 C CA . ILE A 1 221 ? -1.239 55.352 -8.001 1.00 28.59 221 ILE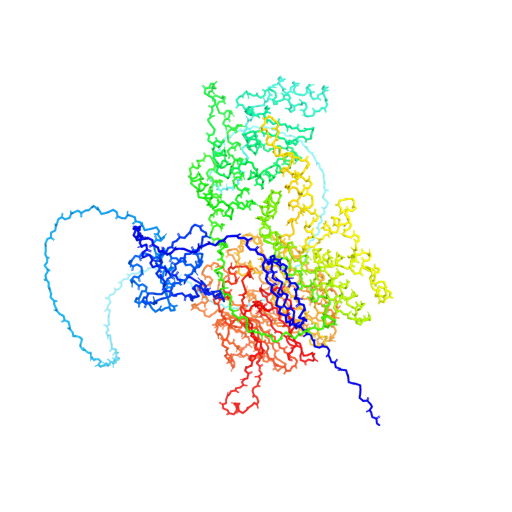 A CA 1
ATOM 1735 C C . ILE A 1 221 ? 0.072 55.899 -8.627 1.00 28.59 221 ILE A C 1
ATOM 1737 O O . ILE A 1 221 ? 0.448 57.045 -8.418 1.00 28.59 221 ILE A O 1
ATOM 1741 N N . ALA A 1 222 ? 0.872 55.127 -9.372 1.00 26.55 222 ALA A N 1
ATOM 1742 C CA . ALA A 1 222 ? 0.621 54.443 -10.657 1.00 26.55 222 ALA A CA 1
ATOM 1743 C C . ALA A 1 222 ? 0.578 55.345 -11.916 1.00 26.55 222 ALA A C 1
ATOM 1745 O O . ALA A 1 222 ? -0.226 56.268 -12.025 1.00 26.55 222 ALA A O 1
ATOM 1746 N N . SER A 1 223 ? 1.336 54.922 -12.946 1.00 27.70 223 SER A N 1
ATOM 1747 C CA . SER A 1 223 ? 1.373 55.458 -14.327 1.00 27.70 223 SER A CA 1
ATOM 1748 C C . SER A 1 223 ? 2.061 56.842 -14.491 1.00 27.70 223 SER A C 1
ATOM 1750 O O . SER A 1 223 ? 2.120 57.610 -13.543 1.00 27.70 223 SER A O 1
ATOM 1752 N N . ARG A 1 224 ? 2.639 57.233 -15.644 1.00 29.02 224 ARG A N 1
ATOM 1753 C CA . ARG A 1 224 ? 2.732 56.604 -16.985 1.00 29.02 224 ARG A CA 1
ATOM 1754 C C . ARG A 1 224 ? 3.806 57.324 -17.836 1.00 29.02 224 ARG A C 1
ATOM 1756 O O . ARG A 1 224 ? 3.762 58.545 -17.861 1.00 29.02 224 ARG A O 1
ATOM 1763 N N . ASN A 1 225 ? 4.571 56.596 -18.672 1.00 27.08 225 ASN A N 1
ATOM 1764 C CA . ASN A 1 225 ? 5.245 57.095 -19.906 1.00 27.08 225 ASN A CA 1
ATOM 1765 C C . ASN A 1 225 ? 6.315 58.224 -19.746 1.00 27.08 225 ASN A C 1
ATOM 1767 O O . ASN A 1 225 ? 6.351 58.899 -18.731 1.00 27.08 225 ASN A O 1
ATOM 1771 N N . LYS A 1 226 ? 7.207 58.553 -20.703 1.00 27.02 226 LYS A N 1
ATOM 1772 C CA . LYS A 1 226 ? 7.863 57.867 -21.853 1.00 27.02 226 LYS A CA 1
ATOM 1773 C C . LYS A 1 226 ? 9.001 58.788 -22.364 1.00 27.02 226 LYS A C 1
ATOM 1775 O O . LYS A 1 226 ? 8.725 59.974 -22.473 1.00 27.02 226 LYS A O 1
ATOM 1780 N N . VAL A 1 227 ? 10.107 58.220 -22.893 1.00 26.14 227 VAL A N 1
ATOM 1781 C CA . VAL A 1 227 ? 10.947 58.809 -23.991 1.00 26.14 227 VAL A CA 1
ATOM 1782 C C . VAL A 1 227 ? 11.755 60.087 -23.571 1.00 26.14 227 VAL A C 1
ATOM 1784 O O . VAL A 1 227 ? 11.362 60.763 -22.634 1.00 26.14 227 VAL A O 1
ATOM 1787 N N . THR A 1 228 ? 12.952 60.460 -24.067 1.00 27.78 228 THR A N 1
ATOM 1788 C CA . THR A 1 228 ? 13.757 60.139 -25.279 1.00 27.78 228 THR A CA 1
ATOM 1789 C C . THR A 1 228 ? 15.277 60.047 -24.978 1.00 27.78 228 THR A C 1
ATOM 1791 O O . THR A 1 228 ? 15.734 60.505 -23.938 1.00 27.78 228 THR A O 1
ATOM 1794 N N . THR A 1 229 ? 16.028 59.509 -25.950 1.00 28.73 229 THR A N 1
ATOM 1795 C CA . THR A 1 229 ? 17.484 59.608 -26.258 1.00 28.73 229 THR A CA 1
ATOM 1796 C C . THR A 1 229 ? 18.255 60.842 -25.726 1.00 28.73 229 THR A C 1
ATOM 1798 O O . THR A 1 229 ? 17.707 61.937 -25.683 1.00 28.73 229 THR A O 1
ATOM 1801 N N . HIS A 1 230 ? 19.550 60.754 -25.367 1.00 28.73 230 HIS A N 1
ATOM 1802 C CA . HIS A 1 230 ? 20.687 60.677 -26.314 1.00 28.73 230 HIS A CA 1
ATOM 1803 C C . HIS A 1 230 ? 22.039 60.216 -25.701 1.00 28.73 230 HIS A C 1
ATOM 1805 O O . HIS A 1 230 ? 22.309 60.415 -24.522 1.00 28.73 230 HIS A O 1
ATOM 1811 N N . GLU A 1 231 ? 22.893 59.652 -26.565 1.00 27.22 231 GLU A N 1
ATOM 1812 C CA . GLU A 1 231 ? 24.341 59.356 -26.414 1.00 27.22 231 GLU A CA 1
ATOM 1813 C C . GLU A 1 231 ? 25.231 60.629 -26.609 1.00 27.22 231 GLU A C 1
ATOM 1815 O O . GLU A 1 231 ? 24.641 61.645 -26.995 1.00 27.22 231 GLU A O 1
ATOM 1820 N N . PRO A 1 232 ? 26.592 60.653 -26.416 1.00 39.62 232 PRO A N 1
ATOM 1821 C CA . PRO A 1 232 ? 27.541 59.544 -26.683 1.00 39.62 232 PRO A CA 1
ATOM 1822 C C . PRO A 1 232 ? 28.859 59.401 -25.848 1.00 39.62 232 PRO A C 1
ATOM 1824 O O . PRO A 1 232 ? 29.292 60.302 -25.137 1.00 39.62 232 PRO A O 1
ATOM 1827 N N . LEU A 1 233 ? 29.575 58.297 -26.142 1.00 25.77 233 LEU A N 1
ATOM 1828 C CA . LEU A 1 233 ? 31.044 58.072 -26.094 1.00 25.77 233 LEU A CA 1
ATOM 1829 C C . LEU A 1 233 ? 31.794 57.805 -24.757 1.00 25.77 233 LEU A C 1
ATOM 1831 O O . LEU A 1 233 ? 31.420 58.216 -23.666 1.00 25.77 233 LEU A O 1
ATOM 1835 N N . SER A 1 234 ? 32.875 57.022 -24.905 1.00 28.84 234 SER A N 1
ATOM 1836 C CA . SER A 1 234 ? 33.685 56.302 -23.887 1.00 28.84 234 SER A CA 1
ATOM 1837 C C . SER A 1 234 ? 35.068 56.996 -23.647 1.00 28.84 234 SER A C 1
ATOM 1839 O O . SER A 1 234 ? 35.221 58.079 -24.214 1.00 28.84 234 SER A O 1
ATOM 1841 N N . PRO A 1 235 ? 36.104 56.474 -22.906 1.00 38.97 235 PRO A N 1
ATOM 1842 C CA . PRO A 1 235 ? 36.480 55.053 -22.672 1.00 38.97 235 PRO A CA 1
ATOM 1843 C C . PRO A 1 235 ? 37.137 54.657 -21.304 1.00 38.97 235 PRO A C 1
ATOM 1845 O O . PRO A 1 235 ? 37.333 55.480 -20.419 1.00 38.97 235 PRO A O 1
ATOM 1848 N N . LEU A 1 236 ? 37.582 53.380 -21.233 1.00 24.20 236 LEU A N 1
ATOM 1849 C CA . LEU A 1 236 ? 38.673 52.764 -20.422 1.00 24.20 236 LEU A CA 1
ATOM 1850 C C . LEU A 1 236 ? 38.375 51.894 -19.164 1.00 24.20 236 LEU A C 1
ATOM 1852 O O . LEU A 1 236 ? 37.895 52.356 -18.140 1.00 24.20 236 LEU A O 1
ATOM 1856 N N . ARG A 1 237 ? 38.934 50.667 -19.244 1.00 25.67 237 ARG A N 1
ATOM 1857 C CA . ARG A 1 237 ? 39.444 49.730 -18.204 1.00 25.67 237 ARG A CA 1
ATOM 1858 C C . ARG A 1 237 ? 38.502 48.931 -17.267 1.00 25.67 237 ARG A C 1
ATOM 1860 O O . ARG A 1 237 ? 38.029 49.401 -16.243 1.00 25.67 237 ARG A O 1
ATOM 1867 N N . ASN A 1 238 ? 38.481 47.621 -17.548 1.00 24.45 238 ASN A N 1
ATOM 1868 C CA . ASN A 1 238 ? 38.317 46.475 -16.628 1.00 24.45 238 ASN A CA 1
ATOM 1869 C C . ASN A 1 238 ? 39.408 46.428 -15.515 1.00 24.45 238 ASN A C 1
ATOM 1871 O O . ASN A 1 238 ? 40.416 47.125 -15.678 1.00 24.45 238 ASN A O 1
ATOM 1875 N N . PRO A 1 239 ? 39.329 45.550 -14.473 1.00 32.56 239 PRO A N 1
ATOM 1876 C CA . PRO A 1 239 ? 38.389 44.426 -14.270 1.00 32.56 239 PRO A CA 1
ATOM 1877 C C . PRO A 1 239 ? 37.731 44.330 -12.868 1.00 32.56 239 PRO A C 1
ATOM 1879 O O . PRO A 1 239 ? 38.130 45.018 -11.930 1.00 32.56 239 PRO A O 1
ATOM 1882 N N . PRO A 1 240 ? 36.836 43.338 -12.679 1.00 31.12 240 PRO A N 1
ATOM 1883 C CA . PRO A 1 240 ? 36.912 42.517 -11.462 1.00 31.12 240 PRO A CA 1
ATOM 1884 C C . PRO A 1 240 ? 36.896 40.987 -11.701 1.00 31.12 240 PRO A C 1
ATOM 1886 O O . PRO A 1 240 ? 36.345 40.467 -12.667 1.00 31.12 240 PRO A O 1
ATOM 1889 N N . ARG A 1 241 ? 37.480 40.256 -10.744 1.00 26.72 241 ARG A N 1
ATOM 1890 C CA . ARG A 1 241 ? 37.282 38.821 -10.433 1.00 26.72 241 ARG A CA 1
ATOM 1891 C C . ARG A 1 241 ? 36.842 38.766 -8.956 1.00 26.72 241 ARG A C 1
ATOM 1893 O O . ARG A 1 241 ? 37.262 39.635 -8.204 1.00 26.72 241 ARG A O 1
ATOM 1900 N N . ARG A 1 242 ? 36.098 37.787 -8.434 1.00 25.53 242 ARG A N 1
ATOM 1901 C CA . ARG A 1 242 ? 35.404 36.597 -8.972 1.00 25.53 242 ARG A CA 1
ATOM 1902 C C . ARG A 1 242 ? 34.369 36.200 -7.903 1.00 25.53 242 ARG A C 1
ATOM 1904 O O . ARG A 1 242 ? 34.721 36.209 -6.729 1.00 25.53 242 ARG A O 1
ATOM 1911 N N . HIS A 1 243 ? 33.180 35.750 -8.287 1.00 28.17 243 HIS A N 1
ATOM 1912 C CA . HIS A 1 243 ? 32.335 34.903 -7.434 1.00 28.17 243 HIS A CA 1
ATOM 1913 C C . HIS A 1 243 ? 31.972 33.648 -8.227 1.00 28.17 243 HIS A C 1
ATOM 1915 O O . HIS A 1 243 ? 31.692 33.740 -9.420 1.00 28.17 243 HIS A O 1
ATOM 1921 N N . TYR A 1 244 ? 32.022 32.480 -7.586 1.00 27.17 244 TYR A N 1
ATOM 1922 C CA . TYR A 1 244 ? 31.610 31.224 -8.210 1.00 27.17 244 TYR A CA 1
ATOM 1923 C C . TYR A 1 244 ? 30.125 30.982 -7.946 1.00 27.17 244 TYR A C 1
ATOM 1925 O O . TYR A 1 244 ? 29.700 30.925 -6.794 1.00 27.17 244 TYR A O 1
ATOM 1933 N N . SER A 1 245 ? 29.364 30.805 -9.022 1.00 26.58 245 SER A N 1
ATOM 1934 C CA . SER A 1 245 ? 28.008 30.264 -9.014 1.00 26.58 245 SER A CA 1
ATOM 1935 C C . SER A 1 245 ? 27.953 29.155 -10.060 1.00 26.58 245 SER A C 1
ATOM 1937 O O . SER A 1 245 ? 28.441 29.348 -11.173 1.00 26.58 245 SER A O 1
ATOM 1939 N N . LEU A 1 246 ? 27.400 27.997 -9.699 1.00 30.44 246 LEU A N 1
ATOM 1940 C CA . LEU A 1 246 ? 27.147 26.887 -10.619 1.00 30.44 246 LEU A CA 1
ATOM 1941 C C . LEU A 1 246 ? 25.658 26.864 -10.967 1.00 30.44 246 LEU A C 1
ATOM 1943 O O . LEU A 1 246 ? 24.901 26.018 -10.500 1.00 30.44 246 LEU A O 1
ATOM 1947 N N . LEU A 1 247 ? 25.257 27.836 -11.783 1.00 30.55 247 LEU A N 1
ATOM 1948 C CA . LEU A 1 247 ? 24.039 27.755 -12.585 1.00 30.55 247 LEU A CA 1
ATOM 1949 C C . LEU A 1 247 ? 24.387 27.127 -13.938 1.00 30.55 247 LEU A C 1
ATOM 1951 O O . LEU A 1 247 ? 25.524 27.238 -14.401 1.00 30.55 247 LEU A O 1
ATOM 1955 N N . ALA A 1 248 ? 23.413 26.472 -14.569 1.00 28.56 248 ALA A N 1
ATOM 1956 C CA . ALA A 1 248 ? 23.575 25.985 -15.931 1.00 28.56 248 ALA A CA 1
ATOM 1957 C C . ALA A 1 248 ? 23.802 27.179 -16.869 1.00 28.56 248 ALA A C 1
ATOM 1959 O O . ALA A 1 248 ? 22.971 28.082 -16.939 1.00 28.56 248 ALA A O 1
ATOM 1960 N N . SER A 1 249 ? 24.937 27.196 -17.565 1.00 24.20 249 SER A N 1
ATOM 1961 C CA . SER A 1 249 ? 25.198 28.179 -18.609 1.00 24.20 249 SER A CA 1
ATOM 1962 C C . SER A 1 249 ? 24.381 27.826 -19.845 1.00 24.20 249 SER A C 1
ATOM 1964 O O . SER A 1 249 ? 24.619 26.783 -20.458 1.00 24.20 249 SER A O 1
ATOM 1966 N N . GLU A 1 250 ? 23.473 28.715 -20.236 1.00 28.28 250 GLU A N 1
ATOM 1967 C CA . GLU A 1 250 ? 22.967 28.764 -21.604 1.00 28.28 250 GLU A CA 1
ATOM 1968 C C . GLU A 1 250 ? 24.159 29.052 -22.524 1.00 28.28 250 GLU A C 1
ATOM 1970 O O . GLU A 1 250 ? 24.617 30.188 -22.649 1.00 28.28 250 GLU A O 1
ATOM 1975 N N . HIS A 1 251 ? 24.717 27.997 -23.118 1.00 26.31 251 HIS A N 1
ATOM 1976 C CA . HIS A 1 251 ? 25.588 28.149 -24.271 1.00 26.31 251 HIS A CA 1
ATOM 1977 C C . HIS A 1 251 ? 24.682 28.393 -25.473 1.00 26.31 251 HIS A C 1
ATOM 1979 O O . HIS A 1 251 ? 24.203 27.454 -26.105 1.00 26.31 251 HIS A O 1
ATOM 1985 N N . ASP A 1 252 ? 24.447 29.671 -25.753 1.00 25.83 252 ASP A N 1
ATOM 1986 C CA . ASP A 1 252 ? 24.052 30.124 -27.080 1.00 25.83 252 ASP A CA 1
ATOM 1987 C C . ASP A 1 252 ? 25.258 29.843 -27.992 1.00 25.83 252 ASP A C 1
ATOM 1989 O O . ASP A 1 252 ? 26.235 30.596 -28.019 1.00 25.83 252 ASP A O 1
ATOM 1993 N N . SER A 1 253 ? 25.282 28.658 -28.608 1.00 28.20 253 SER A N 1
ATOM 1994 C CA . SER A 1 253 ? 26.188 28.392 -29.718 1.00 28.20 253 SER A CA 1
ATOM 1995 C C . SER A 1 253 ? 25.594 29.046 -30.959 1.00 28.20 253 SER A C 1
ATOM 1997 O O . SER A 1 253 ? 24.414 28.852 -31.258 1.00 28.20 253 SER A O 1
ATOM 1999 N N . ASP A 1 254 ? 26.416 29.802 -31.692 1.00 27.47 254 ASP A N 1
ATOM 2000 C CA . ASP A 1 254 ? 26.091 30.313 -33.026 1.00 27.47 254 ASP A CA 1
ATOM 2001 C C . ASP A 1 254 ? 25.935 29.132 -34.002 1.00 27.47 254 ASP A C 1
ATOM 2003 O O . ASP A 1 254 ? 26.799 28.844 -34.831 1.00 27.47 254 ASP A O 1
ATOM 2007 N N . ALA A 1 255 ? 24.819 28.412 -33.888 1.00 32.62 255 ALA A N 1
ATOM 2008 C CA . ALA A 1 255 ? 24.404 27.403 -34.840 1.00 32.62 255 ALA A CA 1
ATOM 2009 C C . ALA A 1 255 ? 24.194 28.116 -36.177 1.00 32.62 255 ALA A C 1
ATOM 2011 O O . ALA A 1 255 ? 23.219 28.862 -36.320 1.00 32.62 255 ALA A O 1
ATOM 2012 N N . GLU A 1 256 ? 25.134 27.919 -37.115 1.00 35.22 256 GLU A N 1
ATOM 2013 C CA . GLU A 1 256 ? 25.206 28.689 -38.359 1.00 35.22 256 GLU A CA 1
ATOM 2014 C C . GLU A 1 256 ? 23.819 28.859 -38.969 1.00 35.22 256 GLU A C 1
ATOM 2016 O O . GLU A 1 256 ? 23.133 27.897 -39.331 1.00 35.22 256 GLU A O 1
ATOM 2021 N N . SER A 1 257 ? 23.387 30.119 -39.044 1.00 35.56 257 SER A N 1
ATOM 2022 C CA . SER A 1 257 ? 22.073 30.456 -39.557 1.00 35.56 257 SER A CA 1
ATOM 2023 C C . SER A 1 257 ? 21.928 29.848 -40.955 1.00 35.56 257 SER A C 1
ATOM 2025 O O . SER A 1 257 ? 22.728 30.225 -41.819 1.00 35.56 257 SER A O 1
ATOM 2027 N N . PRO A 1 258 ? 20.936 28.964 -41.218 1.00 45.81 258 PRO A N 1
ATOM 2028 C CA . PRO A 1 258 ? 20.772 28.375 -42.543 1.00 45.81 258 PRO A CA 1
ATOM 2029 C C . PRO A 1 258 ? 20.734 29.498 -43.572 1.00 45.81 258 PRO A C 1
ATOM 2031 O O . PRO A 1 258 ? 20.133 30.546 -43.303 1.00 45.81 258 PRO A O 1
ATOM 2034 N N . SER A 1 259 ? 21.441 29.306 -44.688 1.00 51.84 259 SER A N 1
ATOM 2035 C CA . SER A 1 259 ? 21.891 30.419 -45.526 1.00 51.84 259 SER A CA 1
ATOM 2036 C C . SER A 1 259 ? 20.743 31.350 -45.928 1.00 51.84 259 SER A C 1
ATOM 2038 O O . SER A 1 259 ? 19.574 30.952 -46.001 1.00 51.84 259 SER A O 1
ATOM 2040 N N . ALA A 1 260 ? 21.058 32.599 -46.274 1.00 51.22 260 ALA A N 1
ATOM 2041 C CA . ALA A 1 260 ? 20.044 33.539 -46.752 1.00 51.22 260 ALA A CA 1
ATOM 2042 C C . ALA A 1 260 ? 19.274 33.028 -47.995 1.00 51.22 260 ALA A C 1
ATOM 2044 O O . ALA A 1 260 ? 18.169 33.509 -48.258 1.00 51.22 260 ALA A O 1
ATOM 2045 N N . SER A 1 261 ? 19.806 32.039 -48.734 1.00 53.53 261 SER A N 1
ATOM 2046 C CA . SER A 1 261 ? 19.042 31.299 -49.744 1.00 53.53 261 SER A CA 1
ATOM 2047 C C . SER A 1 261 ? 18.162 30.189 -49.164 1.00 53.53 261 SER A C 1
ATOM 2049 O O . SER A 1 261 ? 17.018 30.071 -49.594 1.00 53.53 261 SER A O 1
ATOM 2051 N N . ASP A 1 262 ? 18.632 29.412 -48.186 1.00 57.03 262 ASP A N 1
ATOM 2052 C CA . ASP A 1 262 ? 17.897 28.260 -47.643 1.00 57.03 262 ASP A CA 1
ATOM 2053 C C . ASP A 1 262 ? 16.744 28.668 -46.729 1.00 57.03 262 ASP A C 1
ATOM 2055 O O . ASP A 1 262 ? 15.660 28.100 -46.850 1.00 57.03 262 ASP A O 1
ATOM 2059 N N . ARG A 1 263 ? 16.905 29.723 -45.915 1.00 62.84 263 ARG A N 1
ATOM 2060 C CA . ARG A 1 263 ? 15.785 30.341 -45.177 1.00 62.84 263 ARG A CA 1
ATOM 2061 C C . ARG A 1 263 ? 14.656 30.735 -46.131 1.00 62.84 263 ARG A C 1
ATOM 2063 O O . ARG A 1 263 ? 13.533 30.265 -45.976 1.00 62.84 263 ARG A O 1
ATOM 2070 N N . ARG A 1 264 ? 14.986 31.466 -47.204 1.00 65.44 264 ARG A N 1
ATOM 2071 C CA . ARG A 1 264 ? 14.027 31.832 -48.264 1.00 65.44 264 ARG A CA 1
ATOM 2072 C C . ARG A 1 264 ? 13.437 30.617 -48.985 1.00 65.44 264 ARG A C 1
ATOM 2074 O O . ARG A 1 264 ? 12.305 30.686 -49.452 1.00 65.44 264 ARG A O 1
ATOM 2081 N N . ARG A 1 265 ? 14.182 29.514 -49.109 1.00 65.12 265 ARG A N 1
ATOM 2082 C CA . ARG A 1 265 ? 13.722 28.268 -49.744 1.00 65.12 265 ARG A CA 1
ATOM 2083 C C . ARG A 1 265 ? 12.693 27.554 -48.869 1.00 65.12 265 ARG A C 1
ATOM 2085 O O . ARG A 1 265 ? 11.630 27.201 -49.369 1.00 65.12 265 ARG A O 1
ATOM 2092 N N . LEU A 1 266 ? 12.976 27.419 -47.574 1.00 66.62 266 LEU A N 1
ATOM 2093 C CA . LEU A 1 266 ? 12.096 26.813 -46.572 1.00 66.62 266 LEU A CA 1
ATOM 2094 C C . LEU A 1 266 ? 10.831 27.655 -46.344 1.00 66.62 266 LEU A C 1
ATOM 2096 O O . LEU A 1 266 ? 9.732 27.105 -46.342 1.00 66.62 266 LEU A O 1
ATOM 2100 N N . GLU A 1 267 ? 10.950 28.985 -46.259 1.00 69.19 267 GLU A N 1
ATOM 2101 C CA . GLU A 1 267 ? 9.795 29.895 -46.224 1.00 69.19 267 GLU A CA 1
ATOM 2102 C C . GLU A 1 267 ? 8.929 29.764 -47.481 1.00 69.19 267 GLU A C 1
ATOM 2104 O O . GLU A 1 267 ? 7.706 29.686 -47.382 1.00 69.19 267 GLU A O 1
ATOM 2109 N N . LYS A 1 268 ? 9.544 29.685 -48.668 1.00 72.50 268 LYS A N 1
ATOM 2110 C CA . LYS A 1 268 ? 8.811 29.535 -49.931 1.00 72.50 268 LYS A CA 1
ATOM 2111 C C . LYS A 1 268 ? 8.133 28.169 -50.057 1.00 72.50 268 LYS A C 1
ATOM 2113 O O . LYS A 1 268 ? 7.048 28.100 -50.619 1.00 72.50 268 LYS A O 1
ATOM 2118 N N . ILE A 1 269 ? 8.717 27.106 -49.500 1.00 66.38 269 ILE A N 1
ATOM 2119 C CA . ILE A 1 269 ? 8.054 25.798 -49.371 1.00 66.38 269 ILE A CA 1
ATOM 2120 C C . ILE A 1 269 ? 6.850 25.923 -48.434 1.00 66.38 269 ILE A C 1
ATOM 2122 O O . ILE A 1 269 ? 5.744 25.594 -48.849 1.00 66.38 269 ILE A O 1
ATOM 2126 N N . LYS A 1 270 ? 7.023 26.503 -47.238 1.00 71.44 270 LYS A N 1
ATOM 2127 C CA . LYS A 1 270 ? 5.935 26.730 -46.268 1.00 71.44 270 LYS A CA 1
ATOM 2128 C C . LYS A 1 270 ? 4.775 27.546 -46.860 1.00 71.44 270 LYS A C 1
ATOM 2130 O O . LYS A 1 270 ? 3.617 27.226 -46.618 1.00 71.44 270 LYS A O 1
ATOM 2135 N N . GLN A 1 271 ? 5.080 28.559 -47.674 1.00 71.38 271 GLN A N 1
ATOM 2136 C CA . GLN A 1 271 ? 4.092 29.372 -48.400 1.00 71.38 271 GLN A CA 1
ATOM 2137 C C . GLN A 1 271 ? 3.395 28.629 -49.554 1.00 71.38 271 GLN A C 1
ATOM 2139 O O . GLN A 1 271 ? 2.278 28.996 -49.907 1.00 71.38 271 GLN A O 1
ATOM 2144 N N . LEU A 1 272 ? 4.033 27.619 -50.155 1.00 69.88 272 LEU A N 1
ATOM 2145 C CA . LEU A 1 272 ? 3.477 26.842 -51.271 1.00 69.88 272 LEU A CA 1
ATOM 2146 C C . LEU A 1 272 ? 2.690 25.604 -50.820 1.00 69.88 272 LEU A C 1
ATOM 2148 O O . LEU A 1 272 ? 1.774 25.194 -51.528 1.00 69.88 272 LEU A O 1
ATOM 2152 N N . THR A 1 273 ? 3.037 25.000 -49.680 1.00 67.12 273 THR A N 1
ATOM 2153 C CA . THR A 1 273 ? 2.404 23.765 -49.178 1.00 67.12 273 THR A CA 1
ATOM 2154 C C . THR A 1 273 ? 1.458 23.988 -48.000 1.00 67.12 273 THR A C 1
ATOM 2156 O O . THR A 1 273 ? 0.605 23.142 -47.754 1.00 67.12 273 THR A O 1
ATOM 2159 N N . GLY A 1 274 ? 1.617 25.076 -47.236 1.00 61.91 274 GLY A N 1
ATOM 2160 C CA . GLY A 1 274 ? 0.832 25.365 -46.028 1.00 61.91 274 GLY A CA 1
ATOM 2161 C C . GLY A 1 274 ? 1.110 24.455 -44.818 1.00 61.91 274 GLY A C 1
ATOM 2162 O O . GLY A 1 274 ? 0.620 24.742 -43.731 1.00 61.91 274 GLY A O 1
ATOM 2163 N N . SER A 1 275 ? 1.908 23.396 -44.983 1.00 61.47 275 SER A N 1
ATOM 2164 C CA . SER A 1 275 ? 2.214 22.379 -43.965 1.00 61.47 275 SER A CA 1
ATOM 2165 C C . SER A 1 275 ? 3.639 22.540 -43.427 1.00 61.47 275 SER A C 1
ATOM 2167 O O . SER A 1 275 ? 4.593 22.716 -44.192 1.00 61.47 275 SER A O 1
ATOM 2169 N N . GLU A 1 276 ? 3.800 22.436 -42.105 1.00 61.09 276 GLU A N 1
ATOM 2170 C CA . GLU A 1 276 ? 5.121 22.355 -41.468 1.00 61.09 276 GLU A CA 1
ATOM 2171 C C . GLU A 1 276 ? 5.759 20.968 -41.620 1.00 61.09 276 GLU A C 1
ATOM 2173 O O . GLU A 1 276 ? 6.988 20.875 -41.658 1.00 61.09 276 GLU A O 1
ATOM 2178 N N . GLU A 1 277 ? 4.972 19.899 -41.807 1.00 55.50 277 GLU A N 1
ATOM 2179 C CA . GLU A 1 277 ? 5.520 18.573 -42.121 1.00 55.50 277 GLU A CA 1
ATOM 2180 C C . GLU A 1 277 ? 6.258 18.581 -43.461 1.00 55.50 277 GLU A C 1
ATOM 2182 O O . GLU A 1 277 ? 7.344 18.019 -43.554 1.00 55.50 277 GLU A O 1
ATOM 2187 N N . ALA A 1 278 ? 5.748 19.288 -44.474 1.00 56.19 278 ALA A N 1
ATOM 2188 C CA . ALA A 1 278 ? 6.437 19.448 -45.755 1.00 56.19 278 ALA A CA 1
ATOM 2189 C C . ALA A 1 278 ? 7.788 20.182 -45.615 1.00 56.19 278 ALA A C 1
ATOM 2191 O O . ALA A 1 278 ? 8.750 19.852 -46.310 1.00 56.19 278 ALA A O 1
ATOM 2192 N N . VAL A 1 279 ? 7.886 21.151 -44.696 1.00 59.75 279 VAL A N 1
ATOM 2193 C CA . VAL A 1 279 ? 9.142 21.862 -44.388 1.00 59.75 279 VAL A CA 1
ATOM 2194 C C . VAL A 1 279 ? 10.111 20.944 -43.635 1.00 59.75 279 VAL A C 1
ATOM 2196 O O . VAL A 1 279 ? 11.301 20.908 -43.955 1.00 59.75 279 VAL A O 1
ATOM 2199 N N . SER A 1 280 ? 9.608 20.164 -42.675 1.00 58.84 280 SER A N 1
ATOM 2200 C CA . SER A 1 280 ? 10.380 19.166 -41.925 1.00 58.84 280 SER A CA 1
ATOM 2201 C C . SER A 1 280 ? 10.918 18.056 -42.838 1.00 58.84 280 SER A C 1
ATOM 2203 O O . SER A 1 280 ? 12.116 17.778 -42.823 1.00 58.84 280 SER A O 1
ATOM 2205 N N . PHE A 1 281 ? 10.074 17.511 -43.717 1.00 58.91 281 PHE A N 1
ATOM 2206 C CA . PHE A 1 281 ? 10.426 16.487 -44.700 1.00 58.91 281 PHE A CA 1
ATOM 2207 C C . PHE A 1 281 ? 11.477 16.989 -45.697 1.00 58.91 281 PHE A C 1
ATOM 2209 O O . PHE A 1 281 ? 12.471 16.310 -45.939 1.00 58.91 281 PHE A O 1
ATOM 2216 N N . PHE A 1 282 ? 11.325 18.209 -46.229 1.00 60.06 282 PHE A N 1
ATOM 2217 C CA . PHE A 1 282 ? 12.331 18.804 -47.118 1.00 60.06 282 PHE A CA 1
ATOM 2218 C C . PHE A 1 282 ? 13.661 19.083 -46.395 1.00 60.06 282 PHE A C 1
ATOM 2220 O O . PHE A 1 282 ? 14.727 18.994 -47.004 1.00 60.06 282 PHE A O 1
ATOM 2227 N N . SER A 1 283 ? 13.612 19.373 -45.091 1.00 59.88 283 SER A N 1
ATOM 2228 C CA . SER A 1 283 ? 14.811 19.536 -44.260 1.00 59.88 283 SER A CA 1
ATOM 2229 C C . SER A 1 283 ? 15.530 18.198 -44.056 1.00 59.88 283 SER A C 1
ATOM 2231 O O . SER A 1 283 ? 16.717 18.115 -44.350 1.00 59.88 283 SER A O 1
ATOM 2233 N N . GLN A 1 284 ? 14.816 17.133 -43.667 1.00 61.66 284 GLN A N 1
ATOM 2234 C CA . GLN A 1 284 ? 15.373 15.775 -43.535 1.00 61.66 284 GLN A CA 1
ATOM 2235 C C . GLN A 1 284 ? 15.884 15.206 -44.871 1.00 61.66 284 GLN A C 1
ATOM 2237 O O . GLN A 1 284 ? 16.909 14.521 -44.916 1.00 61.66 284 GLN A O 1
ATOM 2242 N N . ALA A 1 285 ? 15.213 15.517 -45.984 1.00 60.41 285 ALA A N 1
ATOM 2243 C CA . ALA A 1 285 ? 15.668 15.142 -47.319 1.00 60.41 285 ALA A CA 1
ATOM 2244 C C . ALA A 1 285 ? 17.028 15.779 -47.663 1.00 60.41 285 ALA A C 1
ATOM 2246 O O . ALA A 1 285 ? 17.883 15.099 -48.239 1.00 60.41 285 ALA A O 1
ATOM 2247 N N . ASN A 1 286 ? 17.256 17.031 -47.251 1.00 63.00 286 ASN A N 1
ATOM 2248 C CA . ASN A 1 286 ? 18.500 17.773 -47.480 1.00 63.00 286 ASN A CA 1
ATOM 2249 C C . ASN A 1 286 ? 19.553 17.643 -46.363 1.00 63.00 286 ASN A C 1
ATOM 2251 O O . ASN A 1 286 ? 20.661 18.143 -46.549 1.00 63.00 286 ASN A O 1
ATOM 2255 N N . SER A 1 287 ? 19.259 16.984 -45.236 1.00 65.06 287 SER A N 1
ATOM 2256 C CA . SER A 1 287 ? 20.257 16.702 -44.192 1.00 65.06 287 SER A CA 1
ATOM 2257 C C . SER A 1 287 ? 21.497 15.999 -44.778 1.00 65.06 287 SER A C 1
ATOM 2259 O O . SER A 1 287 ? 21.342 15.163 -45.678 1.00 65.06 287 SER A O 1
ATOM 2261 N N . PRO A 1 288 ? 22.721 16.273 -44.284 1.00 70.88 288 PRO A N 1
ATOM 2262 C CA . PRO A 1 288 ? 23.924 15.594 -44.759 1.00 70.88 288 PRO A CA 1
ATOM 2263 C C . PRO A 1 288 ? 23.816 14.073 -44.611 1.00 70.88 288 PRO A C 1
ATOM 2265 O O . PRO A 1 288 ? 23.277 13.573 -43.624 1.00 70.88 288 PRO A O 1
ATOM 2268 N N . TRP A 1 289 ? 24.341 13.318 -45.579 1.00 69.25 289 TRP A N 1
ATOM 2269 C CA . TRP A 1 289 ? 24.175 11.858 -45.640 1.00 69.25 289 TRP A CA 1
ATOM 2270 C C . TRP A 1 289 ? 24.683 11.130 -44.382 1.00 69.25 289 TRP A C 1
ATOM 2272 O O . TRP A 1 289 ? 24.076 10.147 -43.969 1.00 69.25 289 TRP A O 1
ATOM 2282 N N . TYR A 1 290 ? 25.729 11.651 -43.733 1.00 67.56 290 TYR A N 1
ATOM 2283 C CA . TYR A 1 290 ? 26.297 11.122 -42.487 1.00 67.56 290 TYR A CA 1
ATOM 2284 C C . TYR A 1 290 ? 25.445 11.399 -41.231 1.00 67.56 290 TYR A C 1
ATOM 2286 O O . TYR A 1 290 ? 25.744 10.859 -40.170 1.00 67.56 290 TYR A O 1
ATOM 2294 N N . THR A 1 291 ? 24.381 12.204 -41.338 1.00 69.69 291 THR A N 1
ATOM 2295 C CA . THR A 1 291 ? 23.397 12.460 -40.261 1.00 69.69 291 THR A CA 1
ATOM 2296 C C . THR A 1 291 ? 22.078 11.700 -40.445 1.00 69.69 291 THR A C 1
ATOM 2298 O O . THR A 1 291 ? 21.184 11.809 -39.608 1.00 69.69 291 THR A O 1
ATOM 2301 N N . LYS A 1 292 ? 21.919 10.944 -41.541 1.00 70.62 292 LYS A N 1
ATOM 2302 C CA . LYS A 1 292 ? 20.678 10.212 -41.833 1.00 70.62 292 LYS A CA 1
ATOM 2303 C C . LYS A 1 292 ? 20.622 8.872 -41.105 1.00 70.62 292 LYS A C 1
ATOM 2305 O O . LYS A 1 292 ? 21.638 8.207 -40.918 1.00 70.62 292 LYS A O 1
ATOM 2310 N N . SER A 1 293 ? 19.402 8.474 -40.747 1.00 76.69 293 SER A N 1
ATOM 2311 C CA . SER A 1 293 ? 19.127 7.187 -40.110 1.00 76.69 293 SER A CA 1
ATOM 2312 C C . SER A 1 293 ? 19.470 6.018 -41.041 1.00 76.69 293 SER A C 1
ATOM 2314 O O . SER A 1 293 ? 19.048 6.000 -42.203 1.00 76.69 293 SER A O 1
ATOM 2316 N N . ARG A 1 294 ? 20.240 5.057 -40.518 1.00 78.31 294 ARG A N 1
ATOM 2317 C CA . ARG A 1 294 ? 20.913 3.985 -41.269 1.00 78.31 294 ARG A CA 1
ATOM 2318 C C . ARG A 1 294 ? 19.953 2.887 -41.724 1.00 78.31 294 ARG A C 1
ATOM 2320 O O . ARG A 1 294 ? 20.163 2.336 -42.797 1.00 78.31 294 ARG A O 1
ATOM 2327 N N . HIS A 1 295 ? 18.911 2.614 -40.939 1.00 83.38 295 HIS A N 1
ATOM 2328 C CA . HIS A 1 295 ? 17.905 1.580 -41.214 1.00 83.38 295 HIS A CA 1
ATOM 2329 C C . HIS A 1 295 ? 16.488 2.173 -41.357 1.00 83.38 295 HIS A C 1
ATOM 2331 O O . HIS A 1 295 ? 15.491 1.530 -41.030 1.00 83.38 295 HIS A O 1
ATOM 2337 N N . SER A 1 296 ? 16.375 3.425 -41.811 1.00 78.50 296 SER A N 1
ATOM 2338 C CA . SER A 1 296 ? 15.084 4.124 -41.952 1.00 78.50 296 SER A CA 1
ATOM 2339 C C . SER A 1 296 ? 14.157 3.511 -43.010 1.00 78.50 296 SER A C 1
ATOM 2341 O O . SER A 1 296 ? 12.939 3.563 -42.861 1.00 78.50 296 SER A O 1
ATOM 2343 N N . ASP A 1 297 ? 14.722 2.858 -44.026 1.00 83.62 297 ASP A N 1
ATOM 2344 C CA . ASP A 1 297 ? 14.029 1.998 -44.993 1.00 83.62 297 ASP A CA 1
ATOM 2345 C C . ASP A 1 297 ? 13.483 0.701 -44.369 1.00 83.62 297 ASP A C 1
ATOM 2347 O O . ASP A 1 297 ? 12.651 0.018 -44.968 1.00 83.62 297 ASP A O 1
ATOM 2351 N N . GLN A 1 298 ? 13.938 0.356 -43.159 1.00 89.56 298 GLN A N 1
ATOM 2352 C CA . GLN A 1 298 ? 13.582 -0.879 -42.472 1.00 89.56 298 GLN A CA 1
ATOM 2353 C C . GLN A 1 298 ? 12.477 -0.714 -41.414 1.00 89.56 298 GLN A C 1
ATOM 2355 O O . GLN A 1 298 ? 12.116 -1.698 -40.759 1.00 89.56 298 GLN A O 1
ATOM 2360 N N . LEU A 1 299 ? 11.898 0.485 -41.287 1.00 91.44 299 LEU A N 1
ATOM 2361 C CA . LEU A 1 299 ? 10.727 0.781 -40.456 1.00 91.44 299 LEU A CA 1
ATOM 2362 C C . LEU A 1 299 ? 9.473 0.950 -41.321 1.00 91.44 299 LEU A C 1
ATOM 2364 O O . LEU A 1 299 ? 9.471 1.701 -42.294 1.00 91.44 299 LEU A O 1
ATOM 2368 N N . ARG A 1 300 ? 8.367 0.319 -40.917 1.00 91.50 300 ARG A N 1
ATOM 2369 C CA . ARG A 1 300 ? 7.029 0.602 -41.451 1.00 91.50 300 ARG A CA 1
ATOM 2370 C C . ARG A 1 300 ? 6.289 1.489 -40.451 1.00 91.50 300 ARG A C 1
ATOM 2372 O O . ARG A 1 300 ? 5.991 1.061 -39.336 1.00 91.50 300 ARG A O 1
ATOM 2379 N N . ILE A 1 301 ? 6.009 2.724 -40.854 1.00 88.75 301 ILE A N 1
ATOM 2380 C CA . ILE A 1 301 ? 5.344 3.760 -40.048 1.00 88.75 301 ILE A CA 1
ATOM 2381 C C . ILE A 1 301 ? 3.950 4.022 -40.643 1.00 88.75 301 ILE A C 1
ATOM 2383 O O . ILE A 1 301 ? 3.768 3.878 -41.853 1.00 88.75 301 ILE A O 1
ATOM 2387 N N . ASP A 1 302 ? 2.954 4.342 -39.815 1.00 86.69 302 ASP A N 1
ATOM 2388 C CA . ASP A 1 302 ? 1.612 4.722 -40.280 1.00 86.69 302 ASP A CA 1
ATOM 2389 C C . ASP A 1 302 ? 1.451 6.230 -40.563 1.00 86.69 302 ASP A C 1
ATOM 2391 O O . ASP A 1 302 ? 2.409 7.003 -40.524 1.00 86.69 302 ASP A O 1
ATOM 2395 N N . SER A 1 303 ? 0.225 6.648 -40.899 1.00 79.75 303 SER A N 1
ATOM 2396 C CA . SER A 1 303 ? -0.132 8.047 -41.174 1.00 79.75 303 SER A CA 1
ATOM 2397 C C . SER A 1 303 ? 0.094 8.990 -39.993 1.00 79.75 303 SER A C 1
ATOM 2399 O O . SER A 1 303 ? 0.252 10.192 -40.199 1.00 79.75 303 SER A O 1
ATOM 2401 N N . ASP A 1 304 ? 0.120 8.452 -38.774 1.00 78.81 304 ASP A N 1
ATOM 2402 C CA . ASP A 1 304 ? 0.055 9.204 -37.522 1.00 78.81 304 ASP A CA 1
ATOM 2403 C C . ASP A 1 304 ? 1.445 9.264 -36.846 1.00 78.81 304 ASP A C 1
ATOM 2405 O O . ASP A 1 304 ? 1.605 9.792 -35.740 1.00 78.81 304 ASP A O 1
ATOM 2409 N N . GLY A 1 305 ? 2.466 8.724 -37.527 1.00 79.88 305 GLY A N 1
ATOM 2410 C CA . GLY A 1 305 ? 3.859 8.670 -37.088 1.00 79.88 305 GLY A CA 1
ATOM 2411 C C . GLY A 1 305 ? 4.207 7.472 -36.199 1.00 79.88 305 GLY A C 1
ATOM 2412 O O . GLY A 1 305 ? 5.321 7.425 -35.676 1.00 79.88 305 GLY A O 1
ATOM 2413 N N . GLN A 1 306 ? 3.298 6.507 -36.009 1.00 86.38 306 GLN A N 1
ATOM 2414 C CA . GLN A 1 306 ? 3.530 5.346 -35.144 1.00 86.38 306 GLN A CA 1
ATOM 2415 C C . GLN A 1 306 ? 4.239 4.208 -35.886 1.00 86.38 306 GLN A C 1
ATOM 2417 O O . GLN A 1 306 ? 3.981 3.934 -37.059 1.00 86.38 306 GLN A O 1
ATOM 2422 N N . VAL A 1 307 ? 5.130 3.504 -35.184 1.00 92.62 307 VAL A N 1
ATOM 2423 C CA . VAL A 1 307 ? 5.875 2.368 -35.741 1.00 92.62 307 VAL A CA 1
ATOM 2424 C C . VAL A 1 307 ? 4.995 1.119 -35.732 1.00 92.62 307 VAL A C 1
ATOM 2426 O O . VAL A 1 307 ? 4.707 0.553 -34.678 1.00 92.62 307 VAL A O 1
ATOM 2429 N N . ARG A 1 308 ? 4.601 0.647 -36.918 1.00 93.75 308 ARG A N 1
ATOM 2430 C CA . ARG A 1 308 ? 3.848 -0.604 -37.069 1.00 93.75 308 ARG A CA 1
ATOM 2431 C C . ARG A 1 308 ? 4.751 -1.823 -36.929 1.00 93.75 308 ARG A C 1
ATOM 2433 O O . ARG A 1 308 ? 4.393 -2.759 -36.213 1.00 93.75 308 ARG A O 1
ATOM 2440 N N . SER A 1 309 ? 5.905 -1.805 -37.593 1.00 96.00 309 SER A N 1
ATOM 2441 C CA . SER A 1 309 ? 6.877 -2.902 -37.592 1.00 96.00 309 SER A CA 1
ATOM 2442 C C . SER A 1 309 ? 8.271 -2.455 -38.036 1.00 96.00 309 SER A C 1
ATOM 2444 O O . SER A 1 309 ? 8.438 -1.387 -38.630 1.00 96.00 309 SER A O 1
ATOM 2446 N N . GLY A 1 310 ? 9.286 -3.269 -37.744 1.00 96.06 310 GLY A N 1
ATOM 2447 C CA . GLY A 1 310 ? 10.660 -3.024 -38.184 1.00 96.06 310 GLY A CA 1
ATOM 2448 C C . GLY A 1 310 ? 11.618 -4.176 -37.889 1.00 96.06 310 GLY A C 1
ATOM 2449 O O . GLY A 1 310 ? 11.260 -5.124 -37.191 1.00 96.06 310 GLY A O 1
ATOM 2450 N N . THR A 1 311 ? 12.834 -4.106 -38.427 1.00 95.81 311 THR A N 1
ATOM 2451 C CA . THR A 1 311 ? 13.945 -4.978 -38.001 1.00 95.81 311 THR A CA 1
ATOM 2452 C C . THR A 1 311 ? 14.419 -4.588 -36.598 1.00 95.81 311 THR A C 1
ATOM 2454 O O . THR A 1 311 ? 14.187 -3.463 -36.149 1.00 95.81 311 THR A O 1
ATOM 2457 N N . THR A 1 312 ? 15.074 -5.505 -35.883 1.00 94.62 312 THR A N 1
ATOM 2458 C CA . THR A 1 312 ? 15.571 -5.259 -34.517 1.00 94.62 312 THR A CA 1
ATOM 2459 C C . THR A 1 312 ? 16.510 -4.052 -34.480 1.00 94.62 312 THR A C 1
ATOM 2461 O O . THR A 1 312 ? 16.373 -3.176 -33.629 1.00 94.62 312 THR A O 1
ATOM 2464 N N . GLU A 1 313 ? 17.401 -3.960 -35.463 1.00 92.81 313 GLU A N 1
ATOM 2465 C CA . GLU A 1 313 ? 18.376 -2.889 -35.659 1.00 92.81 313 GLU A CA 1
ATOM 2466 C C . GLU A 1 313 ? 17.678 -1.533 -35.814 1.00 92.81 313 GLU A C 1
ATOM 2468 O O . GLU A 1 313 ? 18.029 -0.567 -35.138 1.00 92.81 313 GLU A O 1
ATOM 2473 N N . ALA A 1 314 ? 16.637 -1.473 -36.648 1.00 93.12 314 ALA A N 1
ATOM 2474 C CA . ALA A 1 314 ? 15.895 -0.247 -36.917 1.00 93.12 314 ALA A CA 1
ATOM 2475 C C . ALA A 1 314 ? 14.992 0.179 -35.749 1.00 93.12 314 ALA A C 1
ATOM 2477 O O . ALA A 1 314 ? 14.820 1.374 -35.499 1.00 93.12 314 ALA A O 1
ATOM 2478 N N . LEU A 1 315 ? 14.437 -0.781 -35.000 1.00 96.19 315 LEU A N 1
ATOM 2479 C CA . LEU A 1 315 ? 13.656 -0.504 -33.792 1.00 96.19 315 LEU A CA 1
ATOM 2480 C C . LEU A 1 315 ? 14.543 0.027 -32.653 1.00 96.19 315 LEU A C 1
ATOM 2482 O O . LEU A 1 315 ? 14.137 0.971 -31.974 1.00 96.19 315 LEU A O 1
ATOM 2486 N N . VAL A 1 316 ? 15.759 -0.506 -32.476 1.00 95.56 316 VAL A N 1
ATOM 2487 C CA . VAL A 1 316 ? 16.738 0.043 -31.518 1.00 95.56 316 VAL A CA 1
ATOM 2488 C C . VAL A 1 316 ? 17.273 1.399 -31.997 1.00 95.56 316 VAL A C 1
ATOM 2490 O O . VAL A 1 316 ? 17.387 2.324 -31.195 1.00 95.56 316 VAL A O 1
ATOM 2493 N N . GLU A 1 317 ? 17.514 1.590 -33.297 1.00 91.25 317 GLU A N 1
ATOM 2494 C CA . GLU A 1 317 ? 17.886 2.909 -33.827 1.00 91.25 317 GLU A CA 1
ATOM 2495 C C . GLU A 1 317 ? 16.781 3.948 -33.551 1.00 91.25 317 GLU A C 1
ATOM 2497 O O . GLU A 1 317 ? 17.071 5.035 -33.038 1.00 91.25 317 GLU A O 1
ATOM 2502 N N . LYS A 1 318 ? 15.501 3.599 -33.768 1.00 92.12 318 LYS A N 1
ATOM 2503 C CA . LYS A 1 318 ? 14.365 4.474 -33.429 1.00 92.12 318 LYS A CA 1
ATOM 2504 C C . LYS A 1 318 ? 14.217 4.709 -31.923 1.00 92.12 318 LYS A C 1
ATOM 2506 O O . LYS A 1 318 ? 13.845 5.815 -31.535 1.00 92.12 318 LYS A O 1
ATOM 2511 N N . LEU A 1 319 ? 14.558 3.740 -31.069 1.00 93.75 319 LEU A N 1
ATOM 2512 C CA . LEU A 1 319 ? 14.610 3.932 -29.611 1.00 93.75 319 LEU A CA 1
ATOM 2513 C C . LEU A 1 319 ? 15.556 5.090 -29.244 1.00 93.75 319 LEU A C 1
ATOM 2515 O O . LEU A 1 319 ? 15.220 5.944 -28.415 1.00 93.75 319 LEU A O 1
ATOM 2519 N N . THR A 1 320 ? 16.707 5.137 -29.923 1.00 90.38 320 THR A N 1
ATOM 2520 C CA . THR A 1 320 ? 17.767 6.139 -29.744 1.00 90.38 320 THR A CA 1
ATOM 2521 C C . THR A 1 320 ? 17.585 7.442 -30.535 1.00 90.38 320 THR A C 1
ATOM 2523 O O . THR A 1 320 ? 18.438 8.324 -30.427 1.00 90.38 320 THR A O 1
ATOM 2526 N N . SER A 1 321 ? 16.501 7.612 -31.308 1.00 85.06 321 SER A N 1
ATOM 2527 C CA . SER A 1 321 ? 16.304 8.825 -32.120 1.00 85.06 321 SER A CA 1
ATOM 2528 C C . SER A 1 321 ? 16.167 10.081 -31.256 1.00 85.06 321 SER A C 1
ATOM 2530 O O . SER A 1 321 ? 15.590 10.011 -30.167 1.00 85.06 321 SER A O 1
ATOM 2532 N N . GLU A 1 322 ? 16.624 11.235 -31.756 1.00 78.88 322 GLU A N 1
ATOM 2533 C CA . GLU A 1 322 ? 16.479 12.518 -31.054 1.00 78.88 322 GLU A CA 1
ATOM 2534 C C . GLU A 1 322 ? 15.013 12.800 -30.694 1.00 78.88 322 GLU A C 1
ATOM 2536 O O . GLU A 1 322 ? 14.124 12.650 -31.529 1.00 78.88 322 GLU A O 1
ATOM 2541 N N . THR A 1 323 ? 14.764 13.185 -29.437 1.00 75.69 323 THR A N 1
ATOM 2542 C CA . THR A 1 323 ? 13.422 13.554 -28.970 1.00 75.69 323 THR A CA 1
ATOM 2543 C C . THR A 1 323 ? 12.991 14.858 -29.633 1.00 75.69 323 THR A C 1
ATOM 2545 O O . THR A 1 323 ? 13.692 15.867 -29.533 1.00 75.69 323 THR A O 1
ATOM 2548 N N . SER A 1 324 ? 11.825 14.859 -30.274 1.00 76.88 324 SER A N 1
ATOM 2549 C CA . SER A 1 324 ? 11.320 16.039 -30.973 1.00 76.88 324 SER A CA 1
ATOM 2550 C C . SER A 1 324 ? 11.123 17.252 -30.052 1.00 76.88 324 SER A C 1
ATOM 2552 O O . SER A 1 324 ? 10.784 17.124 -28.877 1.00 76.88 324 SER A O 1
ATOM 2554 N N . LYS A 1 325 ? 11.266 18.461 -30.613 1.00 73.69 325 LYS A N 1
ATOM 2555 C CA . LYS A 1 325 ? 10.857 19.718 -29.951 1.00 73.69 325 LYS A CA 1
ATOM 2556 C C . LYS A 1 325 ? 9.339 19.946 -30.011 1.00 73.69 325 LYS A C 1
ATOM 2558 O O . LYS A 1 325 ? 8.826 20.824 -29.324 1.00 73.69 325 LYS A O 1
ATOM 2563 N N . ASP A 1 326 ? 8.631 19.168 -30.829 1.00 80.06 326 ASP A N 1
ATOM 2564 C CA . ASP A 1 326 ? 7.173 19.106 -30.845 1.00 80.06 326 ASP A CA 1
ATOM 2565 C C . ASP A 1 326 ? 6.668 18.247 -29.672 1.00 80.06 326 ASP A C 1
ATOM 2567 O O . ASP A 1 326 ? 7.106 17.112 -29.485 1.00 80.06 326 ASP A O 1
ATOM 2571 N N . VAL A 1 327 ? 5.738 18.792 -28.882 1.00 77.62 327 VAL A N 1
ATOM 2572 C CA . VAL A 1 327 ? 5.247 18.170 -27.639 1.00 77.62 327 VAL A CA 1
ATOM 2573 C C . VAL A 1 327 ? 4.481 16.867 -27.900 1.00 77.62 327 VAL A C 1
ATOM 2575 O O . VAL A 1 327 ? 4.563 15.939 -27.096 1.00 77.62 327 VAL A O 1
ATOM 2578 N N . ILE A 1 328 ? 3.760 16.770 -29.021 1.00 77.19 328 ILE A N 1
ATOM 2579 C CA . ILE A 1 328 ? 2.987 15.575 -29.379 1.00 77.19 328 ILE A CA 1
ATOM 2580 C C . ILE A 1 328 ? 3.955 14.467 -29.799 1.00 77.19 328 ILE A C 1
ATOM 2582 O O . ILE A 1 328 ? 3.876 13.352 -29.285 1.00 77.19 328 ILE A O 1
ATOM 2586 N N . LYS A 1 329 ? 4.927 14.783 -30.661 1.00 80.31 329 LYS A N 1
ATOM 2587 C CA . LYS A 1 329 ? 5.940 13.823 -31.126 1.00 80.31 329 LYS A CA 1
ATOM 2588 C C . LYS A 1 329 ? 6.851 13.361 -29.987 1.00 80.31 329 LYS A C 1
ATOM 2590 O O . LYS A 1 329 ? 7.089 12.165 -29.862 1.00 80.31 329 LYS A O 1
ATOM 2595 N N . ALA A 1 330 ? 7.255 14.253 -29.081 1.00 80.44 330 ALA A N 1
ATOM 2596 C CA . ALA A 1 330 ? 8.000 13.881 -27.876 1.00 80.44 330 ALA A CA 1
ATOM 2597 C C . ALA A 1 330 ? 7.220 12.904 -26.969 1.00 80.44 330 ALA A C 1
ATOM 2599 O O . ALA A 1 330 ? 7.802 11.966 -26.414 1.00 80.44 330 ALA A O 1
ATOM 2600 N N . ALA A 1 331 ? 5.899 13.080 -26.842 1.00 81.44 331 ALA A N 1
ATOM 2601 C CA . ALA A 1 331 ? 5.040 12.152 -26.107 1.00 81.44 331 ALA A CA 1
ATOM 2602 C C . ALA A 1 331 ? 4.913 10.793 -26.821 1.00 81.44 331 ALA A C 1
ATOM 2604 O O . ALA A 1 331 ? 5.044 9.755 -26.171 1.00 81.44 331 ALA A O 1
ATOM 2605 N N . GLN A 1 332 ? 4.745 10.783 -28.150 1.00 84.88 332 GLN A N 1
ATOM 2606 C CA . GLN A 1 332 ? 4.750 9.560 -28.968 1.00 84.88 332 GLN A CA 1
ATOM 2607 C C . GLN A 1 332 ? 6.080 8.790 -28.842 1.00 84.88 332 GLN A C 1
ATOM 2609 O O . GLN A 1 332 ? 6.083 7.574 -28.674 1.00 84.88 332 GLN A O 1
ATOM 2614 N N . GLU A 1 333 ? 7.217 9.486 -28.861 1.00 86.62 333 GLU A N 1
ATOM 2615 C CA . GLU A 1 333 ? 8.553 8.886 -28.738 1.00 86.62 333 GLU A CA 1
ATOM 2616 C C . GLU A 1 333 ? 8.824 8.347 -27.329 1.00 86.62 333 GLU A C 1
ATOM 2618 O O . GLU A 1 333 ? 9.450 7.298 -27.169 1.00 86.62 333 GLU A O 1
ATOM 2623 N N . THR A 1 334 ? 8.293 9.009 -26.300 1.00 89.19 334 THR A N 1
ATOM 2624 C CA . THR A 1 334 ? 8.335 8.513 -24.917 1.00 89.19 334 THR A CA 1
ATOM 2625 C C . THR A 1 334 ? 7.452 7.271 -24.743 1.00 89.19 334 THR A C 1
ATOM 2627 O O . THR A 1 334 ? 7.872 6.302 -24.110 1.00 89.19 334 THR A O 1
ATOM 2630 N N . ALA A 1 335 ? 6.267 7.246 -25.365 1.00 90.44 335 ALA A N 1
ATOM 2631 C CA . ALA A 1 335 ? 5.402 6.067 -25.397 1.00 90.44 335 ALA A CA 1
ATOM 2632 C C . ALA A 1 335 ? 6.061 4.892 -26.143 1.00 90.44 335 ALA A C 1
ATOM 2634 O O . ALA A 1 335 ? 6.041 3.773 -25.634 1.00 90.44 335 ALA A O 1
ATOM 2635 N N . PHE A 1 336 ? 6.723 5.141 -27.282 1.00 94.81 336 PHE A N 1
ATOM 2636 C CA . PHE A 1 336 ? 7.511 4.129 -27.997 1.00 94.81 336 PHE A CA 1
ATOM 2637 C C . PHE A 1 336 ? 8.634 3.560 -27.119 1.00 94.81 336 PHE A C 1
ATOM 2639 O O . PHE A 1 336 ? 8.760 2.342 -27.015 1.00 94.81 336 PHE A O 1
ATOM 2646 N N . ARG A 1 337 ? 9.415 4.416 -26.438 1.00 95.19 337 ARG A N 1
ATOM 2647 C CA . ARG A 1 337 ? 10.495 3.975 -25.533 1.00 95.19 337 ARG A CA 1
ATOM 2648 C C . ARG A 1 337 ? 9.975 3.096 -24.394 1.00 95.19 337 ARG A C 1
ATOM 2650 O O . ARG A 1 337 ? 10.556 2.047 -24.136 1.00 95.19 337 ARG A O 1
ATOM 2657 N N . ASN A 1 338 ? 8.857 3.466 -23.770 1.00 95.44 338 ASN A N 1
ATOM 2658 C CA . ASN A 1 338 ? 8.243 2.657 -22.715 1.00 95.44 338 ASN A CA 1
ATOM 2659 C C . ASN A 1 338 ? 7.643 1.342 -23.236 1.00 95.44 338 ASN A C 1
ATOM 2661 O O . ASN A 1 338 ? 7.845 0.298 -22.618 1.00 95.44 338 ASN A O 1
ATOM 2665 N N . ALA A 1 339 ? 6.960 1.364 -24.384 1.00 96.88 339 ALA A N 1
ATOM 2666 C CA . ALA A 1 339 ? 6.444 0.154 -25.017 1.00 96.88 339 ALA A CA 1
ATOM 2667 C C . ALA A 1 339 ? 7.575 -0.809 -25.399 1.00 96.88 339 ALA A C 1
ATOM 2669 O O . ALA A 1 339 ? 7.459 -2.013 -25.175 1.00 96.88 339 ALA A O 1
ATOM 2670 N N . PHE A 1 340 ? 8.688 -0.288 -25.920 1.00 97.88 340 PHE A N 1
ATOM 2671 C CA . PHE A 1 340 ? 9.872 -1.073 -26.248 1.00 97.88 340 PHE A CA 1
ATOM 2672 C C . PHE A 1 340 ? 10.499 -1.682 -24.987 1.00 97.88 340 PHE A C 1
ATOM 2674 O O . PHE A 1 340 ? 10.626 -2.902 -24.913 1.00 97.88 340 PHE A O 1
ATOM 2681 N N . LEU A 1 341 ? 10.842 -0.872 -23.976 1.00 96.94 341 LEU A N 1
ATOM 2682 C CA . LEU A 1 341 ? 11.516 -1.352 -22.761 1.00 96.94 341 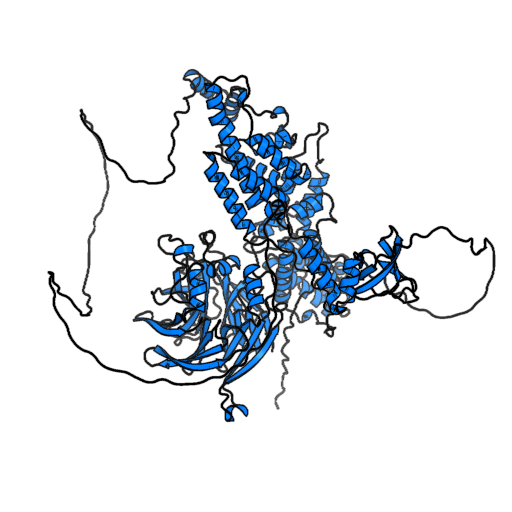LEU A CA 1
ATOM 2683 C C . LEU A 1 341 ? 10.680 -2.372 -21.972 1.00 96.94 341 LEU A C 1
ATOM 2685 O O . LEU A 1 341 ? 11.235 -3.335 -21.453 1.00 96.94 341 LEU A O 1
ATOM 2689 N N . MET A 1 342 ? 9.350 -2.249 -21.967 1.00 95.50 342 MET A N 1
ATOM 2690 C CA . MET A 1 342 ? 8.495 -3.248 -21.321 1.00 95.50 342 MET A CA 1
ATOM 2691 C C . MET A 1 342 ? 8.445 -4.583 -22.097 1.00 95.50 342 MET A C 1
ATOM 2693 O O . MET A 1 342 ? 8.249 -5.637 -21.489 1.00 95.50 342 MET A O 1
ATOM 2697 N N . THR A 1 343 ? 8.595 -4.565 -23.431 1.00 96.50 343 THR A N 1
ATOM 2698 C CA . THR A 1 343 ? 8.241 -5.700 -24.315 1.00 96.50 343 THR A CA 1
ATOM 2699 C C . THR A 1 343 ? 9.369 -6.280 -25.172 1.00 96.50 343 THR A C 1
ATOM 2701 O O . THR A 1 343 ? 9.125 -7.286 -25.846 1.00 96.50 343 THR A O 1
ATOM 2704 N N . PHE A 1 344 ? 10.584 -5.715 -25.171 1.00 96.25 344 PHE A N 1
ATOM 2705 C CA . PHE A 1 344 ? 11.678 -6.155 -26.056 1.00 96.25 344 PHE A CA 1
ATOM 2706 C C . PHE A 1 344 ? 11.973 -7.656 -25.930 1.00 96.25 344 PHE A C 1
ATOM 2708 O O . PHE A 1 344 ? 12.171 -8.331 -26.936 1.00 96.25 344 PHE A O 1
ATOM 2715 N N . ARG A 1 345 ? 11.841 -8.212 -24.716 1.00 93.81 345 ARG A N 1
ATOM 2716 C CA . ARG A 1 345 ? 11.953 -9.650 -24.393 1.00 93.81 345 ARG A CA 1
ATOM 2717 C C . ARG A 1 345 ? 11.022 -10.564 -25.189 1.00 93.81 345 ARG A C 1
ATOM 2719 O O . ARG A 1 345 ? 11.207 -11.777 -25.229 1.00 93.81 345 ARG A O 1
ATOM 2726 N N . THR A 1 346 ? 10.005 -10.007 -25.847 1.00 94.00 346 THR A N 1
ATOM 2727 C CA . THR A 1 346 ? 9.145 -10.763 -26.761 1.00 94.00 346 THR A CA 1
ATOM 2728 C C . THR A 1 346 ? 9.800 -11.055 -28.117 1.00 94.00 346 THR A C 1
ATOM 2730 O O . THR A 1 346 ? 9.264 -11.925 -28.810 1.00 94.00 346 THR A O 1
ATOM 2733 N N . PHE A 1 347 ? 10.907 -10.379 -28.473 1.00 95.12 347 PHE A N 1
ATOM 2734 C CA . PHE A 1 347 ? 11.625 -10.495 -29.756 1.00 95.12 347 PHE A CA 1
ATOM 2735 C C . PHE A 1 347 ? 13.175 -10.430 -29.692 1.00 95.12 347 PHE A C 1
ATOM 2737 O O . PHE A 1 347 ? 13.812 -10.871 -30.644 1.00 95.12 347 PHE A O 1
ATOM 2744 N N . MET A 1 348 ? 13.797 -9.932 -28.614 1.00 95.94 348 MET A N 1
ATOM 2745 C CA . MET A 1 348 ? 15.262 -9.893 -28.420 1.00 95.94 348 MET A CA 1
ATOM 2746 C C . MET A 1 348 ? 15.650 -10.075 -26.938 1.00 95.94 348 MET A C 1
ATOM 2748 O O . MET A 1 348 ? 14.825 -9.844 -26.056 1.00 95.94 348 MET A O 1
ATOM 2752 N N . THR A 1 349 ? 16.890 -10.473 -26.639 1.00 96.69 349 THR A N 1
ATOM 2753 C CA . THR A 1 349 ? 17.377 -10.635 -25.251 1.00 96.69 349 THR A CA 1
ATOM 2754 C C . THR A 1 349 ? 17.879 -9.324 -24.636 1.00 96.69 349 THR A C 1
ATOM 2756 O O . THR A 1 349 ? 18.165 -8.355 -25.344 1.00 96.69 349 THR A O 1
ATOM 2759 N N . ALA A 1 350 ? 18.026 -9.294 -23.307 1.00 96.25 350 ALA A N 1
ATOM 2760 C CA . ALA A 1 350 ? 18.592 -8.149 -22.594 1.00 96.25 350 ALA A CA 1
ATOM 2761 C C . ALA A 1 350 ? 20.052 -7.893 -22.998 1.00 96.25 350 ALA A C 1
ATOM 2763 O O . ALA A 1 350 ? 20.416 -6.760 -23.298 1.00 96.25 350 ALA A O 1
ATOM 2764 N N . ASP A 1 351 ? 20.857 -8.949 -23.131 1.00 96.94 351 ASP A N 1
ATOM 2765 C CA . ASP A 1 351 ? 22.226 -8.879 -23.644 1.00 96.94 351 ASP A CA 1
ATOM 2766 C C . ASP A 1 351 ? 22.285 -8.328 -25.078 1.00 96.94 351 ASP A C 1
ATOM 2768 O O . ASP A 1 351 ? 23.159 -7.522 -25.392 1.00 96.94 351 ASP A O 1
ATOM 2772 N N . GLN A 1 352 ? 21.348 -8.705 -25.957 1.00 97.38 352 GLN A N 1
ATOM 2773 C CA . GLN A 1 352 ? 21.264 -8.138 -27.309 1.00 97.38 352 GLN A CA 1
ATOM 2774 C C . GLN A 1 352 ? 20.944 -6.638 -27.270 1.00 97.38 352 GLN A C 1
ATOM 2776 O O . GLN A 1 352 ? 21.568 -5.866 -27.998 1.00 97.38 352 GLN A O 1
ATOM 2781 N N . LEU A 1 353 ? 20.018 -6.210 -26.405 1.00 97.69 353 LEU A N 1
ATOM 2782 C CA . LEU A 1 353 ? 19.653 -4.799 -26.262 1.00 97.69 353 LEU A CA 1
ATOM 2783 C C . LEU A 1 353 ? 20.803 -3.975 -25.671 1.00 97.69 353 LEU A C 1
ATOM 2785 O O . LEU A 1 353 ? 21.135 -2.916 -26.199 1.00 97.69 353 LEU A O 1
ATOM 2789 N N . PHE A 1 354 ? 21.447 -4.482 -24.619 1.00 97.62 354 PHE A N 1
ATOM 2790 C CA . PHE A 1 354 ? 22.607 -3.856 -23.993 1.00 97.62 354 PHE A CA 1
ATOM 2791 C C . PHE A 1 354 ? 23.750 -3.666 -24.999 1.00 97.62 354 PHE A C 1
ATOM 2793 O O . PHE A 1 354 ? 24.230 -2.548 -25.181 1.00 97.62 354 PHE A O 1
ATOM 2800 N N . ASN A 1 355 ? 24.134 -4.727 -25.718 1.00 96.50 355 ASN A N 1
ATOM 2801 C CA . ASN A 1 355 ? 25.207 -4.657 -26.711 1.00 96.50 355 ASN A CA 1
ATOM 2802 C C . ASN A 1 355 ? 24.857 -3.735 -27.894 1.00 96.50 355 ASN A C 1
ATOM 2804 O O . ASN A 1 355 ? 25.726 -3.003 -28.365 1.00 96.50 355 ASN A O 1
ATOM 2808 N N . ALA A 1 356 ? 23.597 -3.703 -28.344 1.00 96.12 356 ALA A N 1
ATOM 2809 C CA . ALA A 1 356 ? 23.158 -2.775 -29.388 1.00 96.12 356 ALA A CA 1
ATOM 2810 C C . ALA A 1 356 ? 23.217 -1.306 -28.925 1.00 96.12 356 ALA A C 1
ATOM 2812 O O . ALA A 1 356 ? 23.716 -0.450 -29.655 1.00 96.12 356 ALA A O 1
ATOM 2813 N N . LEU A 1 357 ? 22.782 -1.009 -27.694 1.00 96.38 357 LEU A N 1
ATOM 2814 C CA . LEU A 1 357 ? 22.866 0.332 -27.103 1.00 96.38 357 LEU A CA 1
ATOM 2815 C C . LEU A 1 357 ? 24.320 0.788 -26.902 1.00 96.38 357 LEU A C 1
ATOM 2817 O O . LEU A 1 357 ? 24.655 1.921 -27.248 1.00 96.38 357 LEU A O 1
ATOM 2821 N N . VAL A 1 358 ? 25.200 -0.091 -26.413 1.00 95.62 358 VAL A N 1
ATOM 2822 C CA . VAL A 1 358 ? 26.642 0.191 -26.289 1.00 95.62 358 VAL A CA 1
ATOM 2823 C C . VAL A 1 358 ? 27.285 0.394 -27.667 1.00 95.62 358 VAL A C 1
ATOM 2825 O O . VAL A 1 358 ? 28.060 1.333 -27.835 1.00 95.62 358 VAL A O 1
ATOM 2828 N N . GLY A 1 359 ? 26.918 -0.401 -28.676 1.00 93.06 359 GLY A N 1
ATOM 2829 C CA . GLY A 1 359 ? 27.384 -0.230 -30.058 1.00 93.06 359 GLY A CA 1
ATOM 2830 C C . GLY A 1 359 ? 26.931 1.087 -30.704 1.00 93.06 359 GLY A C 1
ATOM 2831 O O . GLY A 1 359 ? 27.696 1.704 -31.442 1.00 93.06 359 GLY A O 1
ATOM 2832 N N . ILE A 1 360 ? 25.723 1.564 -30.387 1.00 91.25 360 ILE A N 1
ATOM 2833 C CA . ILE A 1 360 ? 25.225 2.880 -30.820 1.00 91.25 360 ILE A CA 1
ATOM 2834 C C . ILE A 1 360 ? 25.923 4.019 -30.059 1.00 91.25 360 ILE A C 1
ATOM 2836 O O . ILE A 1 360 ? 26.238 5.049 -30.654 1.00 91.25 360 ILE A O 1
ATOM 2840 N N . TYR A 1 361 ? 26.227 3.844 -28.770 1.00 91.38 361 TYR A N 1
ATOM 2841 C CA . TYR A 1 361 ? 27.018 4.813 -28.004 1.00 91.38 361 TYR A CA 1
ATOM 2842 C C . TYR A 1 361 ? 28.455 4.934 -28.542 1.00 91.38 361 TYR A C 1
ATOM 2844 O O . TYR A 1 361 ? 28.988 6.039 -28.665 1.00 91.38 361 TYR A O 1
ATOM 2852 N N . ALA A 1 362 ? 29.070 3.801 -28.885 1.00 89.31 362 ALA A N 1
ATOM 2853 C CA . ALA A 1 362 ? 30.416 3.688 -29.444 1.00 89.31 362 ALA A CA 1
ATOM 2854 C C . ALA A 1 362 ? 30.458 3.824 -30.982 1.00 89.31 362 ALA A C 1
ATOM 2856 O O . ALA A 1 362 ? 31.424 3.396 -31.612 1.00 89.31 362 ALA A O 1
ATOM 2857 N N . MET A 1 363 ? 29.420 4.402 -31.598 1.00 84.00 363 MET A N 1
ATOM 2858 C CA . MET A 1 363 ? 29.304 4.533 -33.051 1.00 84.00 363 MET A CA 1
ATOM 2859 C C . MET A 1 363 ? 30.498 5.288 -33.652 1.00 84.00 363 MET A C 1
ATOM 2861 O O . MET A 1 363 ? 30.694 6.473 -33.384 1.00 84.00 363 MET A O 1
ATOM 2865 N N . GLU A 1 364 ? 31.251 4.623 -34.528 1.00 76.00 364 GLU A N 1
ATOM 2866 C CA . GLU A 1 364 ? 32.330 5.256 -35.289 1.00 76.00 364 GLU A CA 1
ATOM 2867 C C . GLU A 1 364 ? 31.796 6.221 -36.363 1.00 76.00 364 GLU A C 1
ATOM 2869 O O . GLU A 1 364 ? 30.726 6.015 -36.960 1.00 76.00 364 GLU A O 1
ATOM 2874 N N . TYR A 1 365 ? 32.577 7.272 -36.627 1.00 71.69 365 TYR A N 1
ATOM 2875 C CA . TYR A 1 365 ? 32.299 8.252 -37.674 1.00 71.69 365 TYR A CA 1
ATOM 2876 C C . TYR A 1 365 ? 32.563 7.652 -39.071 1.00 71.69 365 TYR A C 1
ATOM 2878 O O . TYR A 1 365 ? 33.480 6.844 -39.234 1.00 71.69 365 TYR A O 1
ATOM 2886 N N . PRO A 1 366 ? 31.807 8.037 -40.117 1.00 74.75 366 PRO A N 1
ATOM 2887 C CA . PRO A 1 366 ? 32.070 7.548 -41.467 1.00 74.75 366 PRO A CA 1
ATOM 2888 C C . PRO A 1 366 ? 33.455 7.983 -41.966 1.00 74.75 366 PRO A C 1
ATOM 2890 O O . PRO A 1 366 ? 33.752 9.172 -42.043 1.00 74.75 366 PRO A O 1
ATOM 2893 N N . SER A 1 367 ? 34.288 7.029 -42.385 1.00 66.44 367 SER A N 1
ATOM 2894 C CA . SER A 1 367 ? 35.707 7.210 -42.750 1.00 66.44 367 SER A CA 1
ATOM 2895 C C . SER A 1 367 ? 35.968 7.949 -44.083 1.00 66.44 367 SER A C 1
ATOM 2897 O O . SER A 1 367 ? 36.954 7.689 -44.774 1.00 66.44 367 SER A O 1
ATOM 2899 N N . LYS A 1 368 ? 35.063 8.858 -44.472 1.00 72.62 368 LYS A N 1
ATOM 2900 C CA . LYS A 1 368 ? 35.085 9.666 -45.708 1.00 72.62 368 LYS A CA 1
ATOM 2901 C C . LYS A 1 368 ? 34.527 11.089 -45.507 1.00 72.62 368 LYS A C 1
ATOM 2903 O O . LYS A 1 368 ? 33.973 11.653 -46.447 1.00 72.62 368 LYS A O 1
ATOM 2908 N N . ILE A 1 369 ? 34.626 11.637 -44.297 1.00 80.69 369 ILE A N 1
ATOM 2909 C CA . ILE A 1 369 ? 34.211 13.012 -43.968 1.00 80.69 369 ILE A CA 1
ATOM 2910 C C . ILE A 1 369 ? 35.434 13.896 -43.693 1.00 80.69 369 ILE A C 1
ATOM 2912 O O . ILE A 1 369 ? 36.496 13.393 -43.328 1.00 80.69 369 ILE A O 1
ATOM 2916 N N . THR A 1 370 ? 35.288 15.202 -43.895 1.00 82.12 370 THR A N 1
ATOM 2917 C CA . THR A 1 370 ? 36.311 16.216 -43.588 1.00 82.12 370 THR A CA 1
ATOM 2918 C C . THR A 1 370 ? 36.237 16.681 -42.129 1.00 82.12 370 THR A C 1
ATOM 2920 O O . THR A 1 370 ? 35.215 16.494 -41.471 1.00 82.12 370 THR A O 1
ATOM 2923 N N . ASP A 1 371 ? 37.294 17.318 -41.609 1.00 80.56 371 ASP A N 1
ATOM 2924 C CA . ASP A 1 371 ? 37.350 17.763 -40.203 1.00 80.56 371 ASP A CA 1
ATOM 2925 C C . ASP A 1 371 ? 36.146 18.636 -39.758 1.00 80.56 371 ASP A C 1
ATOM 2927 O O . ASP A 1 371 ? 35.642 18.418 -38.653 1.00 80.56 371 ASP A O 1
ATOM 2931 N N . PRO A 1 372 ? 35.609 19.572 -40.581 1.00 82.06 372 PRO A N 1
ATOM 2932 C CA . PRO A 1 372 ? 34.399 20.321 -40.227 1.00 82.06 372 PRO A CA 1
ATOM 2933 C C . PRO A 1 372 ? 33.136 19.448 -40.174 1.00 82.06 372 PRO A C 1
ATOM 2935 O O . PRO A 1 372 ? 32.319 19.604 -39.271 1.00 82.06 372 PRO A O 1
ATOM 2938 N N . GLU A 1 373 ? 32.988 18.502 -41.108 1.00 80.94 373 GLU A N 1
ATOM 2939 C CA . GLU A 1 373 ? 31.865 17.551 -41.136 1.00 80.94 373 GLU A CA 1
ATOM 2940 C C . GLU A 1 373 ? 31.930 16.566 -39.956 1.00 80.94 373 GLU A C 1
ATOM 2942 O O . GLU A 1 373 ? 30.895 16.138 -39.447 1.00 80.94 373 GLU A O 1
ATOM 2947 N N . TYR A 1 374 ? 33.137 16.227 -39.486 1.00 82.06 374 TYR A N 1
ATOM 2948 C CA . TYR A 1 374 ? 33.348 15.423 -38.282 1.00 82.06 374 TYR A CA 1
ATOM 2949 C C . TYR A 1 374 ? 32.894 16.155 -37.014 1.00 82.06 374 TYR A C 1
ATOM 2951 O O . TYR A 1 374 ? 32.162 15.571 -36.215 1.00 82.06 374 TYR A O 1
ATOM 2959 N N . GLU A 1 375 ? 33.269 17.425 -36.829 1.00 81.69 375 GLU A N 1
ATOM 2960 C CA . GLU A 1 375 ? 32.796 18.208 -35.679 1.00 81.69 375 GLU A CA 1
ATOM 2961 C C . GLU A 1 375 ? 31.279 18.481 -35.756 1.00 81.69 375 GLU A C 1
ATOM 2963 O O . GLU A 1 375 ? 30.596 18.361 -34.738 1.00 81.69 375 GLU A O 1
ATOM 2968 N N . GLU A 1 376 ? 30.712 18.714 -36.950 1.00 82.75 376 GLU A N 1
ATOM 2969 C CA . GLU A 1 376 ? 29.252 18.798 -37.130 1.00 82.75 376 GLU A CA 1
ATOM 2970 C C . GLU A 1 376 ? 28.548 17.482 -36.757 1.00 82.75 376 GLU A C 1
ATOM 2972 O O . GLU A 1 376 ? 27.576 17.491 -35.998 1.00 82.75 376 GLU A O 1
ATOM 2977 N N . TRP A 1 377 ? 29.031 16.337 -37.250 1.00 84.88 377 TRP A N 1
ATOM 2978 C CA . TRP A 1 377 ? 28.485 15.020 -36.906 1.00 84.88 377 TRP A CA 1
ATOM 2979 C C . TRP A 1 377 ? 28.595 14.730 -35.401 1.00 84.88 377 TRP A C 1
ATOM 2981 O O . TRP A 1 377 ? 27.670 14.195 -34.784 1.00 84.88 377 TRP A O 1
ATOM 2991 N N . LYS A 1 378 ? 29.705 15.124 -34.780 1.00 82.94 378 LYS A N 1
ATOM 2992 C CA . LYS A 1 378 ? 29.975 14.949 -33.351 1.00 82.94 378 LYS A CA 1
ATOM 2993 C C . LYS A 1 378 ? 29.028 15.777 -32.474 1.00 82.94 378 LYS A C 1
ATOM 2995 O O . LYS A 1 378 ? 28.502 15.242 -31.496 1.00 82.94 378 LYS A O 1
ATOM 3000 N N . GLU A 1 379 ? 28.764 17.035 -32.833 1.00 82.56 379 GLU A N 1
ATOM 3001 C CA . GLU A 1 379 ? 27.812 17.902 -32.121 1.00 82.56 379 GLU A CA 1
ATOM 3002 C C . GLU A 1 379 ? 26.349 17.504 -32.376 1.00 82.56 379 GLU A C 1
ATOM 3004 O O . GLU A 1 379 ? 25.572 17.407 -31.426 1.00 82.56 379 GLU A O 1
ATOM 3009 N N . LYS A 1 380 ? 25.963 17.259 -33.637 1.00 80.56 380 LYS A N 1
ATOM 3010 C CA . LYS A 1 380 ? 24.552 17.120 -34.050 1.00 80.56 380 LYS A CA 1
ATOM 3011 C C . LYS A 1 380 ? 24.039 15.678 -34.116 1.00 80.56 380 LYS A C 1
ATOM 3013 O O . LYS A 1 380 ? 22.832 15.482 -34.189 1.00 80.56 380 LYS A O 1
ATOM 3018 N N . CYS A 1 381 ? 24.916 14.673 -34.098 1.00 81.56 381 CYS A N 1
ATOM 3019 C CA . CYS A 1 381 ? 24.535 13.256 -34.158 1.00 81.56 381 CYS A CA 1
ATOM 3020 C C . CYS A 1 381 ? 25.107 12.455 -32.978 1.00 81.56 381 CYS A C 1
ATOM 3022 O O . CYS A 1 381 ? 24.340 11.909 -32.190 1.00 81.56 381 CYS A O 1
ATOM 3024 N N . SER A 1 382 ? 26.431 12.445 -32.783 1.00 85.69 382 SER A N 1
ATOM 3025 C CA . SER A 1 382 ? 27.074 11.591 -31.769 1.00 85.69 382 SER A CA 1
ATOM 3026 C C . SER A 1 382 ? 26.673 11.947 -30.326 1.00 85.69 382 SER A C 1
ATOM 3028 O O . SER A 1 382 ? 26.093 11.118 -29.620 1.00 85.69 382 SER A O 1
ATOM 3030 N N . LEU A 1 383 ? 26.912 13.188 -29.881 1.00 85.88 383 LEU A N 1
ATOM 3031 C CA . LEU A 1 383 ? 26.629 13.608 -28.499 1.00 85.88 383 LEU A CA 1
ATOM 3032 C C . LEU A 1 383 ? 25.130 13.563 -28.108 1.00 85.88 383 LEU A C 1
ATOM 3034 O O . LEU A 1 383 ? 24.841 13.191 -26.962 1.00 85.88 383 LEU A O 1
ATOM 3038 N N . PRO A 1 384 ? 24.162 13.904 -28.987 1.00 86.38 384 PRO A N 1
ATOM 3039 C CA . PRO A 1 384 ? 22.738 13.692 -28.728 1.00 86.38 384 PRO A CA 1
ATOM 3040 C C . PRO A 1 384 ? 22.388 12.209 -28.565 1.00 86.38 384 PRO A C 1
ATOM 3042 O O . PRO A 1 384 ? 21.792 11.837 -27.553 1.00 86.38 384 PRO A O 1
ATOM 3045 N N . THR A 1 385 ? 22.820 11.346 -29.492 1.00 87.94 385 THR A N 1
ATOM 3046 C CA . THR A 1 385 ? 22.552 9.900 -29.442 1.00 87.94 385 THR A CA 1
ATOM 3047 C C . THR A 1 385 ? 23.143 9.255 -28.187 1.00 87.94 385 THR A C 1
ATOM 3049 O O . THR A 1 385 ? 22.438 8.537 -27.479 1.00 87.94 385 THR A O 1
ATOM 3052 N N . GLN A 1 386 ? 24.390 9.576 -27.829 1.00 91.38 386 GLN A N 1
ATOM 3053 C CA . GLN A 1 386 ? 25.026 9.091 -26.598 1.00 91.38 386 GLN A CA 1
ATOM 3054 C C . GLN A 1 386 ? 24.254 9.497 -25.330 1.00 91.38 386 GLN A C 1
ATOM 3056 O O . GLN A 1 386 ? 24.084 8.690 -24.414 1.00 91.38 386 GLN A O 1
ATOM 3061 N N . ARG A 1 387 ? 23.725 10.729 -25.277 1.00 87.88 387 ARG A N 1
ATOM 3062 C CA . ARG A 1 387 ? 22.879 11.201 -24.167 1.00 87.88 387 ARG A CA 1
ATOM 3063 C C . ARG A 1 387 ? 21.560 10.428 -24.083 1.00 87.88 387 ARG A C 1
ATOM 3065 O O . ARG A 1 387 ? 21.089 10.143 -22.981 1.00 87.88 387 ARG A O 1
ATOM 3072 N N . ILE A 1 388 ? 20.975 10.073 -25.223 1.00 90.25 388 ILE A N 1
ATOM 3073 C CA . ILE A 1 388 ? 19.722 9.311 -25.287 1.00 90.25 388 ILE A CA 1
ATOM 3074 C C . ILE A 1 388 ? 19.954 7.851 -24.888 1.00 90.25 388 ILE A C 1
ATOM 3076 O O . ILE A 1 388 ? 19.157 7.327 -24.120 1.00 90.25 388 ILE A O 1
ATOM 3080 N N . VAL A 1 389 ? 21.073 7.226 -25.278 1.00 94.31 389 VAL A N 1
ATOM 3081 C CA . VAL A 1 389 ? 21.461 5.891 -24.776 1.00 94.31 389 VAL A CA 1
ATOM 3082 C C . VAL A 1 389 ? 21.575 5.882 -23.247 1.00 94.31 389 VAL A C 1
ATOM 3084 O O . VAL A 1 389 ? 20.987 5.019 -22.599 1.00 94.31 389 VAL A O 1
ATOM 3087 N N . LEU A 1 390 ? 22.246 6.874 -22.646 1.00 92.12 390 LEU A N 1
ATOM 3088 C CA . LEU A 1 390 ? 22.294 6.999 -21.182 1.00 92.12 390 LEU A CA 1
ATOM 3089 C C . LEU A 1 390 ? 20.898 7.206 -20.568 1.00 92.12 390 LEU A C 1
ATOM 3091 O O . LEU A 1 390 ? 20.604 6.632 -19.526 1.00 92.12 390 LEU A O 1
ATOM 3095 N N . THR A 1 391 ? 20.018 7.960 -21.235 1.00 91.44 391 THR A N 1
ATOM 3096 C CA . THR A 1 391 ? 18.623 8.159 -20.795 1.00 91.44 391 THR A CA 1
ATOM 3097 C C . THR A 1 391 ? 17.817 6.854 -20.846 1.00 91.44 391 THR A C 1
ATOM 3099 O O . THR A 1 391 ? 17.061 6.570 -19.923 1.00 91.44 391 THR A O 1
ATOM 3102 N N . ILE A 1 392 ? 18.007 6.029 -21.881 1.00 94.88 392 ILE A N 1
ATOM 3103 C CA . ILE A 1 392 ? 17.378 4.706 -22.015 1.00 94.88 392 ILE A CA 1
ATOM 3104 C C . ILE A 1 392 ? 17.859 3.768 -20.902 1.00 94.88 392 ILE A C 1
ATOM 3106 O O . ILE A 1 392 ? 17.040 3.064 -20.319 1.00 94.88 392 ILE A O 1
ATOM 3110 N N . PHE A 1 393 ? 19.150 3.796 -20.549 1.00 95.06 393 PHE A N 1
ATOM 3111 C CA . PHE A 1 393 ? 19.654 3.045 -19.396 1.00 95.06 393 PHE A CA 1
ATOM 3112 C C . PHE A 1 393 ? 19.071 3.543 -18.064 1.00 95.06 393 PHE A C 1
ATOM 3114 O O . PHE A 1 393 ? 18.744 2.710 -17.223 1.00 95.06 393 PHE A O 1
ATOM 3121 N N . THR A 1 394 ? 18.861 4.854 -17.875 1.00 90.12 394 THR A N 1
ATOM 3122 C CA . THR A 1 394 ? 18.123 5.372 -16.705 1.00 90.12 394 THR A CA 1
ATOM 3123 C C . THR A 1 394 ? 16.684 4.851 -16.672 1.00 90.12 394 THR A C 1
ATOM 3125 O O . THR A 1 394 ? 16.270 4.324 -15.647 1.00 90.12 394 THR A O 1
ATOM 3128 N N . MET A 1 395 ? 15.939 4.937 -17.781 1.00 91.12 395 MET A N 1
ATOM 3129 C CA . MET A 1 395 ? 14.556 4.439 -17.855 1.00 91.12 395 MET A CA 1
ATOM 3130 C C . MET A 1 395 ? 14.483 2.932 -17.578 1.00 91.12 395 MET A C 1
ATOM 3132 O O . MET A 1 395 ? 13.637 2.476 -16.814 1.00 91.12 395 MET A O 1
ATOM 3136 N N . TRP A 1 396 ? 15.384 2.137 -18.162 1.00 94.06 396 TRP A N 1
ATOM 3137 C CA . TRP A 1 396 ? 15.412 0.691 -17.931 1.00 94.06 396 TRP A CA 1
ATOM 3138 C C . TRP A 1 396 ? 15.709 0.369 -16.456 1.00 94.06 396 TRP A C 1
ATOM 3140 O O . TRP A 1 396 ? 15.032 -0.470 -15.862 1.00 94.06 396 TRP A O 1
ATOM 3150 N N . LEU A 1 397 ? 16.655 1.089 -15.844 1.00 87.00 397 LEU A N 1
ATOM 3151 C CA . LEU A 1 397 ? 17.019 0.942 -14.434 1.00 87.00 397 LEU A CA 1
ATOM 3152 C C . LEU A 1 397 ? 15.909 1.356 -13.459 1.00 87.00 397 LEU A C 1
ATOM 3154 O O . LEU A 1 397 ? 15.671 0.642 -12.489 1.00 87.00 397 LEU A O 1
ATOM 3158 N N . GLU A 1 398 ? 15.279 2.512 -13.673 1.00 82.81 398 GLU A N 1
ATOM 3159 C CA . GLU A 1 398 ? 14.402 3.143 -12.676 1.00 82.81 398 GLU A CA 1
ATOM 3160 C C . GLU A 1 398 ? 12.902 2.884 -12.919 1.00 82.81 398 GLU A C 1
ATOM 3162 O O . GLU A 1 398 ? 12.154 2.798 -11.946 1.00 82.81 398 GLU A O 1
ATOM 3167 N N . ASP A 1 399 ? 12.470 2.686 -14.174 1.00 84.31 399 ASP A N 1
ATOM 3168 C CA . ASP A 1 399 ? 11.060 2.454 -14.540 1.00 84.31 399 ASP A CA 1
ATOM 3169 C C . ASP A 1 399 ? 10.761 0.997 -14.966 1.00 84.31 399 ASP A C 1
ATOM 3171 O O . ASP A 1 399 ? 9.650 0.511 -14.745 1.00 84.31 399 ASP A O 1
ATOM 3175 N N . HIS A 1 400 ? 11.728 0.278 -15.563 1.00 88.12 400 HIS A N 1
ATOM 3176 C CA . HIS A 1 400 ? 11.527 -1.064 -16.160 1.00 88.12 400 HIS A CA 1
ATOM 3177 C C . HIS A 1 400 ? 12.358 -2.188 -15.501 1.00 88.12 400 HIS A C 1
ATOM 3179 O O . HIS A 1 400 ? 12.776 -3.130 -16.175 1.00 88.12 400 HIS A O 1
ATOM 3185 N N . ARG A 1 401 ? 12.561 -2.109 -14.177 1.00 85.19 401 ARG A N 1
ATOM 3186 C CA . ARG A 1 401 ? 13.009 -3.217 -13.296 1.00 85.19 401 ARG A CA 1
ATOM 3187 C C . ARG A 1 401 ? 14.303 -3.947 -13.700 1.00 85.19 401 ARG A C 1
ATOM 3189 O O . ARG A 1 401 ? 14.415 -5.162 -13.528 1.00 85.19 401 ARG A O 1
ATOM 3196 N N . LEU A 1 402 ? 15.305 -3.229 -14.217 1.00 88.44 402 LEU A N 1
ATOM 3197 C CA . LEU A 1 402 ? 16.588 -3.832 -14.625 1.00 88.44 402 LEU A CA 1
ATOM 3198 C C . LEU A 1 402 ? 17.238 -4.663 -13.503 1.00 88.44 402 LEU A C 1
ATOM 3200 O O . LEU A 1 402 ? 17.763 -5.734 -13.784 1.00 88.44 402 LEU A O 1
ATOM 3204 N N . LEU A 1 403 ? 17.185 -4.217 -12.241 1.00 83.44 403 LEU A N 1
ATOM 3205 C CA . LEU A 1 403 ? 17.832 -4.939 -11.136 1.00 83.44 403 LEU A CA 1
ATOM 3206 C C . LEU A 1 403 ? 17.099 -6.223 -10.732 1.00 83.44 403 LEU A C 1
ATOM 3208 O O . LEU A 1 403 ? 17.757 -7.210 -10.409 1.00 83.44 403 LEU A O 1
ATOM 3212 N N . GLU A 1 404 ? 15.763 -6.222 -10.723 1.00 81.44 404 GLU A N 1
ATOM 3213 C CA . GLU A 1 404 ? 14.990 -7.414 -10.351 1.00 81.44 404 GLU A CA 1
ATOM 3214 C C . GLU A 1 404 ? 14.913 -8.447 -11.482 1.00 81.44 404 GLU A C 1
ATOM 3216 O O . GLU A 1 404 ? 14.798 -9.639 -11.206 1.00 81.44 404 GLU A O 1
ATOM 3221 N N . GLU A 1 405 ? 14.957 -8.000 -12.742 1.00 83.81 405 GLU A N 1
ATOM 3222 C CA . GLU A 1 405 ? 14.777 -8.862 -13.915 1.00 83.81 405 GLU A CA 1
ATOM 3223 C C . GLU A 1 405 ? 16.104 -9.254 -14.601 1.00 83.81 405 GLU A C 1
ATOM 3225 O O . GLU A 1 405 ? 16.177 -10.337 -15.172 1.00 83.81 405 GLU A O 1
ATOM 3230 N N . GLU A 1 406 ? 17.152 -8.417 -14.557 1.00 89.19 406 GLU A N 1
ATOM 3231 C CA . GLU A 1 406 ? 18.411 -8.587 -15.320 1.00 89.19 406 GLU A CA 1
ATOM 3232 C C . GLU A 1 406 ? 19.679 -8.215 -14.503 1.00 89.19 406 GLU A C 1
ATOM 3234 O O . GLU A 1 406 ? 20.466 -7.348 -14.909 1.00 89.19 406 GLU A O 1
ATOM 3239 N N . PRO A 1 407 ? 19.938 -8.843 -13.339 1.00 87.75 407 PRO A N 1
ATOM 3240 C CA . PRO A 1 407 ? 21.026 -8.436 -12.443 1.00 87.75 407 PRO A CA 1
ATOM 3241 C C . PRO A 1 407 ? 22.437 -8.530 -13.060 1.00 87.75 407 PRO A C 1
ATOM 3243 O O . PRO A 1 407 ? 23.342 -7.826 -12.612 1.00 87.75 407 PRO A O 1
ATOM 3246 N N . HIS A 1 408 ? 22.656 -9.338 -14.108 1.00 91.06 408 HIS A N 1
ATOM 3247 C CA . HIS A 1 408 ? 23.933 -9.364 -14.841 1.00 91.06 408 HIS A CA 1
ATOM 3248 C C . HIS A 1 408 ? 24.141 -8.112 -15.703 1.00 91.06 408 HIS A C 1
ATOM 3250 O O . HIS A 1 408 ? 25.257 -7.595 -15.774 1.00 91.06 408 HIS A O 1
ATOM 3256 N N . ILE A 1 409 ? 23.071 -7.570 -16.294 1.00 93.25 409 ILE A N 1
ATOM 3257 C CA . ILE A 1 409 ? 23.119 -6.320 -17.064 1.00 93.25 409 ILE A CA 1
ATOM 3258 C C . ILE A 1 409 ? 23.475 -5.141 -16.152 1.00 93.25 409 ILE A C 1
ATOM 3260 O O . ILE A 1 409 ? 24.180 -4.238 -16.588 1.00 93.25 409 ILE A O 1
ATOM 3264 N N . ALA A 1 410 ? 23.076 -5.158 -14.875 1.00 88.94 410 ALA A N 1
ATOM 3265 C CA . ALA A 1 410 ? 23.438 -4.113 -13.912 1.00 88.94 410 ALA A CA 1
ATOM 3266 C C . ALA A 1 410 ? 24.961 -4.004 -13.689 1.00 88.94 410 ALA A C 1
ATOM 3268 O O . ALA A 1 410 ? 25.503 -2.897 -13.593 1.00 88.94 410 ALA A O 1
ATOM 3269 N N . GLN A 1 411 ? 25.661 -5.143 -13.662 1.00 87.00 411 GLN A N 1
ATOM 3270 C CA . GLN A 1 411 ? 27.122 -5.187 -13.571 1.00 87.00 411 GLN A CA 1
ATOM 3271 C C . GLN A 1 411 ? 27.767 -4.671 -14.865 1.00 87.00 411 GLN A C 1
ATOM 3273 O O . GLN A 1 411 ? 28.553 -3.727 -14.819 1.00 87.00 411 GLN A O 1
ATOM 3278 N N . LEU A 1 412 ? 27.363 -5.207 -16.025 1.00 93.62 412 LEU A N 1
ATOM 3279 C CA . LEU A 1 412 ? 27.876 -4.774 -17.334 1.00 93.62 412 LEU A CA 1
ATOM 3280 C C . LEU A 1 412 ? 27.644 -3.274 -17.584 1.00 93.62 412 LEU A C 1
ATOM 3282 O O . LEU A 1 412 ? 28.516 -2.581 -18.110 1.00 93.62 412 LEU A O 1
ATOM 3286 N N . LEU A 1 413 ? 26.489 -2.754 -17.162 1.00 94.56 413 LEU A N 1
ATOM 3287 C CA . LEU A 1 413 ? 26.153 -1.335 -17.205 1.00 94.56 413 LEU A CA 1
ATOM 3288 C C . LEU A 1 413 ? 27.072 -0.514 -16.296 1.00 94.56 413 LEU A C 1
ATOM 3290 O O . LEU A 1 413 ? 27.559 0.528 -16.723 1.00 94.56 413 LEU A O 1
ATOM 3294 N N . THR A 1 414 ? 27.368 -0.982 -15.083 1.00 93.06 414 THR A N 1
ATOM 3295 C CA . THR A 1 414 ? 28.317 -0.311 -14.179 1.00 93.06 414 THR A CA 1
ATOM 3296 C C . THR A 1 414 ? 29.716 -0.229 -14.801 1.00 93.06 414 THR A C 1
ATOM 3298 O O . THR A 1 414 ? 30.323 0.845 -14.815 1.00 93.06 414 THR A O 1
ATOM 3301 N N . ASP A 1 415 ? 30.200 -1.321 -15.394 1.00 94.06 415 ASP A N 1
ATOM 3302 C CA . ASP A 1 415 ? 31.510 -1.374 -16.050 1.00 94.06 415 ASP A CA 1
ATOM 3303 C C . ASP A 1 415 ? 31.573 -0.478 -17.301 1.00 94.06 415 ASP A C 1
ATOM 3305 O O . ASP A 1 415 ? 32.552 0.247 -17.502 1.00 94.06 415 ASP A O 1
ATOM 3309 N N . PHE A 1 416 ? 30.505 -0.429 -18.102 1.00 96.19 416 PHE A N 1
ATOM 3310 C CA . PHE A 1 416 ? 30.369 0.518 -19.214 1.00 96.19 416 PHE A CA 1
ATOM 3311 C C . PHE A 1 416 ? 30.371 1.982 -18.735 1.00 96.19 416 PHE A C 1
ATOM 3313 O O . PHE A 1 416 ? 31.143 2.799 -19.239 1.00 96.19 416 PHE A O 1
ATOM 3320 N N . LEU A 1 417 ? 29.554 2.322 -17.731 1.00 94.06 417 LEU A N 1
ATOM 3321 C CA . LEU A 1 417 ? 29.407 3.693 -17.225 1.00 94.06 417 LEU A CA 1
ATOM 3322 C C . LEU A 1 417 ? 30.697 4.236 -16.596 1.00 94.06 417 LEU A C 1
ATOM 3324 O O . LEU A 1 417 ? 30.981 5.429 -16.723 1.00 94.06 417 LEU A O 1
ATOM 3328 N N . ASN A 1 418 ? 31.507 3.377 -15.972 1.00 92.81 418 ASN A N 1
ATOM 3329 C CA . ASN A 1 418 ? 32.822 3.746 -15.441 1.00 92.81 418 ASN A CA 1
ATOM 3330 C C . ASN A 1 418 ? 33.824 4.169 -16.534 1.00 92.81 418 ASN A C 1
ATOM 3332 O O . ASN A 1 418 ? 34.750 4.928 -16.250 1.00 92.81 418 ASN A O 1
ATOM 3336 N N . ASN A 1 419 ? 33.619 3.739 -17.784 1.00 92.75 419 ASN A N 1
ATOM 3337 C CA . ASN A 1 419 ? 34.442 4.113 -18.937 1.00 92.75 419 ASN A CA 1
ATOM 3338 C C . ASN A 1 419 ? 33.916 5.352 -19.700 1.00 92.75 419 ASN A C 1
ATOM 3340 O O . ASN A 1 419 ? 34.544 5.798 -20.663 1.00 92.75 419 ASN A O 1
ATOM 3344 N N . VAL A 1 420 ? 32.792 5.953 -19.283 1.00 91.69 420 VAL A N 1
ATOM 3345 C CA . VAL A 1 420 ? 32.212 7.133 -19.949 1.00 91.69 420 VAL A CA 1
ATOM 3346 C C . VAL A 1 420 ? 33.028 8.401 -19.667 1.00 91.69 420 VAL A C 1
ATOM 3348 O O . VAL A 1 420 ? 33.149 8.868 -18.532 1.00 91.69 420 VAL A O 1
ATOM 3351 N N . THR A 1 421 ? 33.545 9.010 -20.733 1.00 89.12 421 THR A N 1
ATOM 3352 C CA . THR A 1 421 ? 34.377 10.221 -20.703 1.00 89.12 421 THR A CA 1
ATOM 3353 C C . THR A 1 421 ? 33.559 11.527 -20.626 1.00 89.12 421 THR A C 1
ATOM 3355 O O . THR A 1 421 ? 32.336 11.541 -20.812 1.00 89.12 421 THR A O 1
ATOM 3358 N N . PRO A 1 422 ? 34.191 12.675 -20.304 1.00 86.12 422 PRO A N 1
ATOM 3359 C CA . PRO A 1 422 ? 33.558 13.986 -20.449 1.00 86.12 422 PRO A CA 1
ATOM 3360 C C . PRO A 1 422 ? 33.120 14.251 -21.906 1.00 86.12 422 PRO A C 1
ATOM 3362 O O . PRO A 1 422 ? 33.832 13.847 -22.822 1.00 86.12 422 PRO A O 1
ATOM 3365 N N . PRO A 1 423 ? 31.999 14.962 -22.142 1.00 86.44 423 PRO A N 1
ATOM 3366 C CA . PRO A 1 423 ? 31.186 15.674 -21.151 1.00 86.44 423 PRO A CA 1
ATOM 3367 C C . PRO A 1 423 ? 30.198 14.787 -20.370 1.00 86.44 423 PRO A C 1
ATOM 3369 O O . PRO A 1 423 ? 29.742 15.187 -19.299 1.00 86.44 423 PRO A O 1
ATOM 3372 N N . LEU A 1 424 ? 29.878 13.583 -20.857 1.00 87.25 424 LEU A N 1
ATOM 3373 C CA . LEU A 1 424 ? 28.775 12.762 -20.334 1.00 87.25 424 LEU A CA 1
ATOM 3374 C C . LEU A 1 424 ? 29.077 12.046 -19.005 1.00 87.25 424 LEU A C 1
ATOM 3376 O O . LEU A 1 424 ? 28.147 11.628 -18.316 1.00 87.25 424 LEU A O 1
ATOM 3380 N N . ALA A 1 425 ? 30.343 11.992 -18.579 1.00 83.69 425 ALA A N 1
ATOM 3381 C CA . ALA A 1 425 ? 30.786 11.374 -17.322 1.00 83.69 425 ALA A CA 1
ATOM 3382 C C . ALA A 1 425 ? 30.021 11.825 -16.056 1.00 83.69 425 ALA A C 1
ATOM 3384 O O . ALA A 1 425 ? 29.997 11.104 -15.059 1.00 83.69 425 ALA A O 1
ATOM 3385 N N . VAL A 1 426 ? 29.405 13.016 -16.052 1.00 83.06 426 VAL A N 1
ATOM 3386 C CA . VAL A 1 426 ? 28.538 13.457 -14.941 1.00 83.06 426 VAL A CA 1
ATOM 3387 C C . VAL A 1 426 ? 27.248 12.636 -14.885 1.00 83.06 426 VAL A C 1
ATOM 3389 O O . VAL A 1 426 ? 26.892 12.161 -13.811 1.00 83.06 426 VAL A O 1
ATOM 3392 N N . ALA A 1 427 ? 26.580 12.435 -16.025 1.00 81.25 427 ALA A N 1
ATOM 3393 C CA . ALA A 1 427 ? 25.358 11.639 -16.111 1.00 81.25 427 ALA A CA 1
ATOM 3394 C C . ALA A 1 427 ? 25.640 10.163 -15.800 1.00 81.25 427 ALA A C 1
ATOM 3396 O O . ALA A 1 427 ? 24.924 9.561 -15.006 1.00 81.25 427 ALA A O 1
ATOM 3397 N N . ALA A 1 428 ? 26.739 9.612 -16.325 1.00 85.88 428 ALA A N 1
ATOM 3398 C CA . ALA A 1 428 ? 27.113 8.225 -16.059 1.00 85.88 428 ALA A CA 1
ATOM 3399 C C . ALA A 1 428 ? 27.314 7.938 -14.558 1.00 85.88 428 ALA A C 1
ATOM 3401 O O . ALA A 1 428 ? 26.760 6.973 -14.036 1.00 85.88 428 ALA A O 1
ATOM 3402 N N . ARG A 1 429 ? 27.998 8.831 -13.824 1.00 85.31 429 ARG A N 1
ATOM 3403 C CA . ARG A 1 429 ? 28.143 8.716 -12.359 1.00 85.31 429 ARG A CA 1
ATOM 3404 C C . ARG A 1 429 ? 26.831 8.869 -11.585 1.00 85.31 429 ARG A C 1
ATOM 3406 O O . ARG A 1 429 ? 26.739 8.355 -10.474 1.00 85.31 429 ARG A O 1
ATOM 3413 N N . LEU A 1 430 ? 25.829 9.567 -12.125 1.00 81.06 430 LEU A N 1
ATOM 3414 C CA . LEU A 1 430 ? 24.495 9.606 -11.514 1.00 81.06 430 LEU A CA 1
ATOM 3415 C C . LEU A 1 430 ? 23.774 8.263 -11.685 1.00 81.06 430 LEU A C 1
ATOM 3417 O O . LEU A 1 430 ? 23.184 7.789 -10.720 1.00 81.06 430 LEU A O 1
ATOM 3421 N N . ILE A 1 431 ? 23.893 7.617 -12.851 1.00 84.81 431 ILE A N 1
ATOM 3422 C CA . ILE A 1 431 ? 23.307 6.289 -13.092 1.00 84.81 431 ILE A CA 1
ATOM 3423 C C . ILE A 1 431 ? 23.988 5.231 -12.212 1.00 84.81 431 ILE A C 1
ATOM 3425 O O . ILE A 1 431 ? 23.283 4.507 -11.517 1.00 84.81 431 ILE A O 1
ATOM 3429 N N . VAL A 1 432 ? 25.329 5.204 -12.130 1.00 86.50 432 VAL A N 1
ATOM 3430 C CA . VAL A 1 432 ? 26.058 4.316 -11.192 1.00 86.50 432 VAL A CA 1
ATOM 3431 C C . VAL A 1 432 ? 25.571 4.520 -9.755 1.00 86.50 432 VAL A C 1
ATOM 3433 O O . VAL A 1 432 ? 25.295 3.554 -9.053 1.00 86.50 432 VAL A O 1
ATOM 3436 N N . LYS A 1 433 ? 25.355 5.769 -9.329 1.00 81.19 433 LYS A N 1
ATOM 3437 C CA . LYS A 1 433 ? 24.818 6.063 -7.995 1.00 81.19 433 LYS A CA 1
ATOM 3438 C C . LYS A 1 433 ? 23.354 5.631 -7.804 1.00 81.19 433 LYS A C 1
ATOM 3440 O O . LYS A 1 433 ? 22.962 5.307 -6.682 1.00 81.19 433 LYS A O 1
ATOM 3445 N N . SER A 1 434 ? 22.539 5.607 -8.859 1.00 74.19 434 SER A N 1
ATOM 3446 C CA . SER A 1 434 ? 21.216 4.973 -8.803 1.00 74.19 434 SER A CA 1
ATOM 3447 C C . SER A 1 434 ? 21.323 3.450 -8.704 1.00 74.19 434 SER A C 1
ATOM 3449 O O . SER A 1 434 ? 20.599 2.877 -7.896 1.00 74.19 434 SER A O 1
ATOM 3451 N N . ILE A 1 435 ? 22.266 2.804 -9.403 1.00 80.62 435 ILE A N 1
ATOM 3452 C CA . ILE A 1 435 ? 22.552 1.365 -9.241 1.00 80.62 435 ILE A CA 1
ATOM 3453 C C . ILE A 1 435 ? 22.989 1.065 -7.800 1.00 80.62 435 ILE A C 1
ATOM 3455 O O . ILE A 1 435 ? 22.432 0.163 -7.183 1.00 80.62 435 ILE A O 1
ATOM 3459 N N . GLU A 1 436 ? 23.906 1.848 -7.217 1.00 78.44 436 GLU A N 1
ATOM 3460 C CA . GLU A 1 436 ? 24.295 1.735 -5.800 1.00 78.44 436 GLU A CA 1
ATOM 3461 C C . GLU A 1 436 ? 23.074 1.873 -4.873 1.00 78.44 436 GLU A C 1
ATOM 3463 O O . GLU A 1 436 ? 22.818 1.002 -4.042 1.00 78.44 436 GLU A O 1
ATOM 3468 N N . ARG A 1 437 ? 22.285 2.949 -5.029 1.00 73.25 437 ARG A N 1
ATOM 3469 C CA . ARG A 1 437 ? 21.086 3.224 -4.213 1.00 73.25 437 ARG A CA 1
ATOM 3470 C C . ARG A 1 437 ? 20.085 2.069 -4.257 1.00 73.25 437 ARG A C 1
ATOM 3472 O O . ARG A 1 437 ? 19.544 1.710 -3.216 1.00 73.25 437 ARG A O 1
ATOM 3479 N N . LEU A 1 438 ? 19.822 1.535 -5.447 1.00 60.50 438 LEU A N 1
ATOM 3480 C CA . LEU A 1 438 ? 18.798 0.520 -5.683 1.00 60.50 438 LEU A CA 1
ATOM 3481 C C . LEU A 1 438 ? 19.298 -0.906 -5.379 1.00 60.50 438 LEU A C 1
ATOM 3483 O O . LEU A 1 438 ? 18.491 -1.745 -5.010 1.00 60.50 438 LEU A O 1
ATOM 3487 N N . THR A 1 439 ? 20.610 -1.167 -5.444 1.00 65.19 439 THR A N 1
ATOM 3488 C CA . THR A 1 439 ? 21.217 -2.456 -5.049 1.00 65.19 439 THR A CA 1
ATOM 3489 C C . THR A 1 439 ? 21.395 -2.571 -3.527 1.00 65.19 439 THR A C 1
ATOM 3491 O O . THR A 1 439 ? 21.189 -3.642 -2.959 1.00 65.19 439 THR A O 1
ATOM 3494 N N . PHE A 1 440 ? 21.758 -1.479 -2.837 1.00 46.00 440 PHE A N 1
ATOM 3495 C CA . PHE A 1 440 ? 21.883 -1.465 -1.368 1.00 46.00 440 PHE A CA 1
ATOM 3496 C C . PHE A 1 440 ? 20.549 -1.240 -0.636 1.00 46.00 440 PHE A C 1
ATOM 3498 O O . PHE A 1 440 ? 20.455 -1.502 0.564 1.00 46.00 440 PHE A O 1
ATOM 3505 N N . ALA A 1 441 ? 19.497 -0.821 -1.343 1.00 41.38 441 ALA A N 1
ATOM 3506 C CA . ALA A 1 441 ? 18.124 -1.100 -0.939 1.00 41.38 441 ALA A CA 1
ATOM 3507 C C . ALA A 1 441 ? 17.850 -2.592 -1.204 1.00 41.38 441 ALA A C 1
ATOM 3509 O O . ALA A 1 441 ? 17.438 -2.956 -2.299 1.00 41.38 441 ALA A O 1
ATOM 3510 N N . SER A 1 442 ? 18.168 -3.446 -0.223 1.00 30.69 442 SER A N 1
ATOM 3511 C CA . SER A 1 442 ? 18.352 -4.891 -0.424 1.00 30.69 442 SER A CA 1
ATOM 3512 C C . SER A 1 442 ? 17.275 -5.567 -1.289 1.00 30.69 442 SER A C 1
ATOM 3514 O O . SER A 1 442 ? 16.082 -5.360 -1.043 1.00 30.69 442 SER A O 1
ATOM 3516 N N . PRO A 1 443 ? 17.671 -6.444 -2.234 1.00 32.25 443 PRO A N 1
ATOM 3517 C CA . PRO A 1 443 ? 16.730 -7.173 -3.074 1.00 32.25 443 PRO A CA 1
ATOM 3518 C C . PRO A 1 443 ? 15.817 -8.078 -2.242 1.00 32.25 443 PRO A C 1
ATOM 3520 O O . PRO A 1 443 ? 16.154 -8.494 -1.128 1.00 32.25 443 PRO A O 1
ATOM 3523 N N . CYS A 1 444 ? 14.665 -8.433 -2.813 1.00 25.41 444 CYS A N 1
ATOM 3524 C CA . CYS A 1 444 ? 13.745 -9.389 -2.208 1.00 25.41 444 CYS A CA 1
ATOM 3525 C C . CYS A 1 444 ? 14.359 -10.798 -2.226 1.00 25.41 44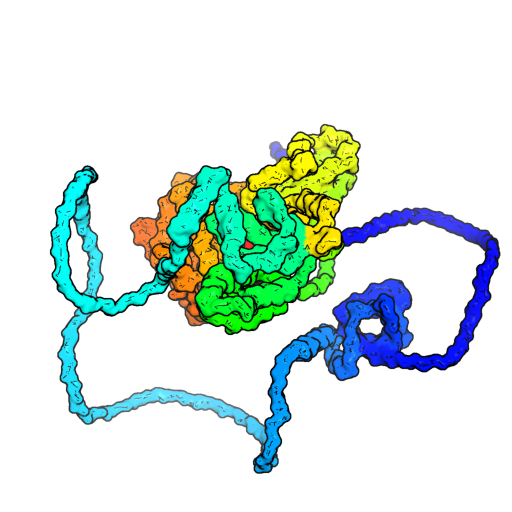4 CYS A C 1
ATOM 3527 O O . CYS A 1 444 ? 14.137 -11.579 -3.148 1.00 25.41 444 CYS A O 1
ATOM 3529 N N . VAL A 1 445 ? 15.146 -11.122 -1.198 1.00 24.20 445 VAL A N 1
ATOM 3530 C CA . VAL A 1 445 ? 15.595 -12.492 -0.938 1.00 24.20 445 VAL A CA 1
ATOM 3531 C C . VAL A 1 445 ? 14.352 -13.353 -0.734 1.00 24.20 445 VAL A C 1
ATOM 3533 O O . VAL A 1 445 ? 13.568 -13.094 0.188 1.00 24.20 445 VAL A O 1
ATOM 3536 N N . GLU A 1 446 ? 14.175 -14.374 -1.578 1.00 23.48 446 GLU A N 1
ATOM 3537 C CA . GLU A 1 446 ? 13.107 -15.356 -1.404 1.00 23.48 446 GLU A CA 1
ATOM 3538 C C . GLU A 1 446 ? 13.147 -15.887 0.030 1.00 23.48 446 GLU A C 1
ATOM 3540 O O . GLU A 1 446 ? 14.161 -16.409 0.499 1.00 23.48 446 GLU A O 1
ATOM 3545 N N . SER A 1 447 ? 12.048 -15.709 0.766 1.00 25.88 447 SER A N 1
ATOM 3546 C CA . SER A 1 447 ? 12.002 -16.164 2.153 1.00 25.88 447 SER A CA 1
ATOM 3547 C C . SER A 1 447 ? 12.180 -17.683 2.175 1.00 25.88 447 SER A C 1
ATOM 3549 O O . SER A 1 447 ? 11.389 -18.369 1.522 1.00 25.88 447 SER A O 1
ATOM 3551 N N . PRO A 1 448 ? 13.173 -18.224 2.912 1.00 25.16 448 PRO A N 1
ATOM 3552 C CA . PRO A 1 448 ? 13.446 -19.654 2.909 1.00 25.16 448 PRO A CA 1
ATOM 3553 C C . PRO A 1 448 ? 12.172 -20.395 3.297 1.00 25.16 448 PRO A C 1
ATOM 3555 O O . PRO A 1 448 ? 11.582 -20.096 4.340 1.00 25.16 448 PRO A O 1
ATOM 3558 N N . VAL A 1 449 ? 11.735 -21.309 2.423 1.00 25.69 449 VAL A N 1
ATOM 3559 C CA . VAL A 1 449 ? 10.415 -21.949 2.492 1.00 25.69 449 VAL A CA 1
ATOM 3560 C C . VAL A 1 449 ? 10.205 -22.518 3.888 1.00 25.69 449 VAL A C 1
ATOM 3562 O O . VAL A 1 449 ? 10.814 -23.521 4.266 1.00 25.69 449 VAL A O 1
ATOM 3565 N N . VAL A 1 450 ? 9.344 -21.854 4.666 1.00 27.30 450 VAL A N 1
ATOM 3566 C CA . VAL A 1 450 ? 9.035 -22.263 6.034 1.00 27.30 450 VAL A CA 1
ATOM 3567 C C . VAL A 1 450 ? 8.363 -23.622 5.939 1.00 27.30 450 VAL A C 1
ATOM 3569 O O . VAL A 1 450 ? 7.210 -23.728 5.518 1.00 27.30 450 VAL A O 1
ATOM 3572 N N . SER A 1 451 ? 9.116 -24.664 6.298 1.00 25.44 451 SER A N 1
ATOM 3573 C CA . SER A 1 451 ? 8.651 -26.045 6.242 1.00 25.44 451 SER A CA 1
ATOM 3574 C C . SER A 1 451 ? 7.297 -26.147 6.952 1.00 25.44 451 SER A C 1
ATOM 3576 O O . SER A 1 451 ? 7.156 -25.563 8.033 1.00 25.44 451 SER A O 1
ATOM 3578 N N . PRO A 1 452 ? 6.281 -26.824 6.373 1.00 29.61 452 PRO A N 1
ATOM 3579 C CA . PRO A 1 452 ? 4.922 -26.758 6.898 1.00 29.61 452 PRO A CA 1
ATOM 3580 C C . PRO A 1 452 ? 4.841 -27.257 8.343 1.00 29.61 452 PRO A C 1
ATOM 3582 O O . PRO A 1 452 ? 4.693 -28.453 8.606 1.00 29.61 452 PRO A O 1
ATOM 3585 N N . ARG A 1 453 ? 4.908 -26.325 9.306 1.00 29.73 453 ARG A N 1
ATOM 3586 C CA . ARG A 1 453 ? 4.614 -26.601 10.711 1.00 29.73 453 ARG A CA 1
ATOM 3587 C C . ARG A 1 453 ? 3.235 -27.232 10.722 1.00 29.73 453 ARG A C 1
ATOM 3589 O O . ARG A 1 453 ? 2.272 -26.576 10.325 1.00 29.73 453 ARG A O 1
ATOM 3596 N N . ARG A 1 454 ? 3.145 -28.502 11.142 1.00 31.64 454 ARG A N 1
ATOM 3597 C CA . ARG A 1 454 ? 1.876 -29.236 11.246 1.00 31.64 454 ARG A CA 1
ATOM 3598 C C . ARG A 1 454 ? 0.884 -28.353 11.998 1.00 31.64 454 ARG A C 1
ATOM 3600 O O . ARG A 1 454 ? 0.981 -28.248 13.222 1.00 31.64 454 ARG A O 1
ATOM 3607 N N . ARG A 1 455 ? -0.047 -27.714 11.271 1.00 31.38 455 ARG A N 1
ATOM 3608 C CA . ARG A 1 455 ? -1.124 -26.919 11.869 1.00 31.38 455 ARG A CA 1
ATOM 3609 C C . ARG A 1 455 ? -1.770 -27.834 12.908 1.00 31.38 455 ARG A C 1
ATOM 3611 O O . ARG A 1 455 ? -2.289 -28.894 12.543 1.00 31.38 455 ARG A O 1
ATOM 3618 N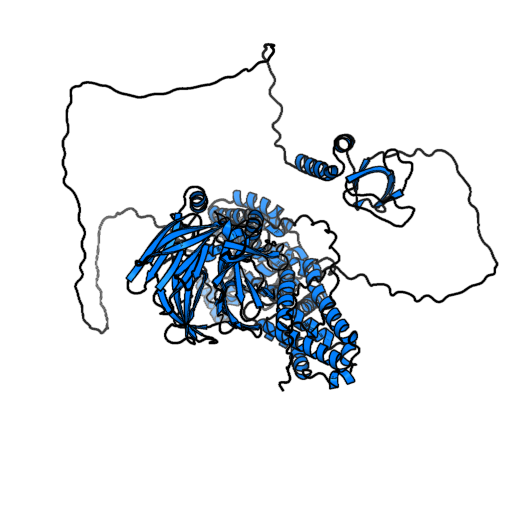 N . ARG A 1 456 ? -1.718 -27.469 14.200 1.00 30.12 456 ARG A N 1
ATOM 3619 C CA . ARG A 1 456 ? -2.599 -28.104 15.192 1.00 30.12 456 ARG A CA 1
ATOM 3620 C C . ARG A 1 456 ? -3.988 -27.993 14.584 1.00 30.12 456 ARG A C 1
ATOM 3622 O O . ARG A 1 456 ? -4.373 -26.889 14.205 1.00 30.12 456 ARG A O 1
ATOM 3629 N N . LYS A 1 457 ? -4.697 -29.115 14.434 1.00 29.95 457 LYS A N 1
ATOM 3630 C CA . LYS A 1 457 ? -6.075 -29.088 13.942 1.00 29.95 457 LYS A CA 1
ATOM 3631 C C . LYS A 1 457 ? -6.893 -28.289 14.949 1.00 29.95 457 LYS A C 1
ATOM 3633 O O . LYS A 1 457 ? -7.341 -28.832 15.959 1.00 29.95 457 LYS A O 1
ATOM 3638 N N . SER A 1 458 ? -7.036 -26.992 14.681 1.00 33.88 458 SER A N 1
ATOM 3639 C CA . SER A 1 458 ? -8.119 -26.204 15.234 1.00 33.88 458 SER A CA 1
ATOM 3640 C C . SER A 1 458 ? -9.387 -26.996 14.956 1.00 33.88 458 SER A C 1
ATOM 3642 O O . SER A 1 458 ? -9.547 -27.557 13.869 1.00 33.88 458 SER A O 1
ATOM 3644 N N . ARG A 1 459 ? -10.264 -27.118 15.950 1.00 33.34 459 ARG A N 1
ATOM 3645 C CA . ARG A 1 459 ? -11.606 -27.606 15.653 1.00 33.34 459 ARG A CA 1
ATOM 3646 C C . ARG A 1 459 ? -12.220 -26.561 14.740 1.00 33.34 459 ARG A C 1
ATOM 3648 O O . ARG A 1 459 ? -12.410 -25.436 15.200 1.00 33.34 459 ARG A O 1
ATOM 3655 N N . ASP A 1 460 ? -12.514 -26.934 13.497 1.00 35.72 460 ASP A N 1
ATOM 3656 C CA . ASP A 1 460 ? -13.255 -26.092 12.563 1.00 35.72 460 ASP A CA 1
ATOM 3657 C C . ASP A 1 460 ? -14.614 -25.763 13.181 1.00 35.72 460 ASP A C 1
ATOM 3659 O O . ASP A 1 460 ? -15.594 -26.506 13.062 1.00 35.72 460 ASP A O 1
ATOM 3663 N N . HIS A 1 461 ? -14.665 -24.637 13.888 1.00 41.12 461 HIS A N 1
ATOM 3664 C CA . HIS A 1 461 ? -15.907 -24.029 14.310 1.00 41.12 461 HIS A CA 1
ATOM 3665 C C . HIS A 1 461 ? -16.533 -23.523 13.022 1.00 41.12 461 HIS A C 1
ATOM 3667 O O . HIS A 1 461 ? -16.152 -22.464 12.531 1.00 41.12 461 HIS A O 1
ATOM 3673 N N . LYS A 1 462 ? -17.436 -24.327 12.444 1.00 41.03 462 LYS A N 1
ATOM 3674 C CA . LYS A 1 462 ? -18.206 -23.982 11.247 1.00 41.03 462 LYS A CA 1
ATOM 3675 C C . LYS A 1 462 ? -18.993 -22.702 11.527 1.00 41.03 462 LYS A C 1
ATOM 3677 O O . LYS A 1 462 ? -20.116 -22.752 12.028 1.00 41.03 462 LYS A O 1
ATOM 3682 N N . GLY A 1 463 ? -18.350 -21.568 11.258 1.00 51.44 463 GLY A N 1
ATOM 3683 C CA . GLY A 1 463 ? -18.912 -20.240 11.410 1.00 51.44 463 GLY A CA 1
ATOM 3684 C C . GLY A 1 463 ? -20.148 -20.144 10.538 1.00 51.44 463 GLY A C 1
ATOM 3685 O O . GLY A 1 463 ? -20.119 -20.482 9.355 1.00 51.44 463 GLY A O 1
ATOM 3686 N N . ASP A 1 464 ? -21.254 -19.733 11.141 1.00 67.94 464 ASP A N 1
ATOM 3687 C CA . ASP A 1 464 ? -22.462 -19.479 10.381 1.00 67.94 464 ASP A CA 1
ATOM 3688 C C . ASP A 1 464 ? -22.249 -18.172 9.614 1.00 67.94 464 ASP A C 1
ATOM 3690 O O . ASP A 1 464 ? -22.215 -17.111 10.231 1.00 67.94 464 ASP A O 1
ATOM 3694 N N . LEU A 1 465 ? -22.063 -18.259 8.293 1.00 78.56 465 LEU A N 1
ATOM 3695 C CA . LEU A 1 465 ? -21.684 -17.150 7.402 1.00 78.56 465 LEU A CA 1
ATOM 3696 C C . LEU A 1 465 ? -22.503 -15.866 7.651 1.00 78.56 465 LEU A C 1
ATOM 3698 O O . LEU A 1 465 ? -21.972 -14.763 7.601 1.00 78.56 465 LEU A O 1
ATOM 3702 N N . LEU A 1 466 ? -23.780 -16.013 8.018 1.00 78.62 466 LEU A N 1
ATOM 3703 C CA . LEU A 1 466 ? -24.716 -14.924 8.333 1.00 78.62 466 LEU A CA 1
ATOM 3704 C C . LEU A 1 466 ? -24.470 -14.221 9.692 1.00 78.62 466 LEU A C 1
ATOM 3706 O O . LEU A 1 466 ? -25.288 -13.408 10.138 1.00 78.62 466 LEU A O 1
ATOM 3710 N N . ARG A 1 467 ? -23.380 -14.556 10.391 1.00 72.50 467 ARG A N 1
ATOM 3711 C CA . ARG A 1 467 ? -22.901 -13.877 11.611 1.00 72.50 467 ARG A CA 1
ATOM 3712 C C . ARG A 1 467 ? -21.768 -12.889 11.344 1.00 72.50 467 ARG A C 1
ATOM 3714 O O . ARG A 1 467 ? -21.492 -12.077 12.221 1.00 72.50 467 ARG A O 1
ATOM 3721 N N . LEU A 1 468 ? -21.138 -12.969 10.176 1.00 66.19 468 LEU A N 1
ATOM 3722 C CA . LEU A 1 468 ? -20.082 -12.057 9.745 1.00 66.19 468 LEU A CA 1
ATOM 3723 C C . LEU A 1 468 ? -20.693 -10.715 9.314 1.00 66.19 468 LEU A C 1
ATOM 3725 O O . LEU A 1 468 ? -21.853 -10.685 8.892 1.00 66.19 468 LEU A O 1
ATOM 3729 N N . ASP A 1 469 ? -19.928 -9.622 9.362 1.00 66.75 469 ASP A N 1
ATOM 3730 C CA . ASP A 1 469 ? -20.345 -8.393 8.682 1.00 66.75 469 ASP A CA 1
ATOM 3731 C C . ASP A 1 469 ? -19.907 -8.412 7.202 1.00 66.75 469 ASP A C 1
ATOM 3733 O O . ASP A 1 469 ? -18.778 -8.813 6.899 1.00 66.75 469 ASP A O 1
ATOM 3737 N N . PRO A 1 470 ? -20.760 -7.972 6.255 1.00 68.38 470 PRO A N 1
ATOM 3738 C CA . PRO A 1 470 ? -20.369 -7.839 4.853 1.00 68.38 470 PRO A CA 1
ATOM 3739 C C . PRO A 1 470 ? -19.237 -6.831 4.599 1.00 68.38 470 PRO A C 1
ATOM 3741 O O . PRO A 1 470 ? -18.601 -6.901 3.550 1.00 68.38 470 PRO A O 1
ATOM 3744 N N . THR A 1 471 ? -19.012 -5.884 5.516 1.00 62.03 471 THR A N 1
ATOM 3745 C CA . THR A 1 471 ? -17.922 -4.895 5.468 1.00 62.03 471 THR A CA 1
ATOM 3746 C C . THR A 1 471 ? -16.598 -5.564 5.796 1.00 62.03 471 THR A C 1
ATOM 3748 O O . THR A 1 471 ? -15.732 -5.612 4.931 1.00 62.03 471 THR A O 1
ATOM 3751 N N . ASP A 1 472 ? -16.491 -6.170 6.982 1.00 57.53 472 ASP A N 1
ATOM 3752 C CA . ASP A 1 472 ? -15.299 -6.873 7.464 1.00 57.53 472 ASP A CA 1
ATOM 3753 C C . ASP A 1 472 ? -14.806 -7.900 6.424 1.00 57.53 472 ASP A C 1
ATOM 3755 O O . ASP A 1 472 ? -13.616 -7.981 6.119 1.00 57.53 472 ASP A O 1
ATOM 3759 N N . LEU A 1 473 ? -15.731 -8.652 5.810 1.00 70.31 473 LEU A N 1
ATOM 3760 C CA . LEU A 1 473 ? -15.393 -9.634 4.779 1.00 70.31 473 LEU A CA 1
ATOM 3761 C C . LEU A 1 473 ? -14.910 -8.989 3.466 1.00 70.31 473 LEU A C 1
ATOM 3763 O O . LEU A 1 473 ? -13.978 -9.503 2.849 1.00 70.31 473 LEU A O 1
ATOM 3767 N N . ALA A 1 474 ? -15.502 -7.868 3.042 1.00 74.19 474 ALA A N 1
ATOM 3768 C CA . ALA A 1 474 ? -15.044 -7.120 1.870 1.00 74.19 474 ALA A CA 1
ATOM 3769 C C . ALA A 1 474 ? -13.676 -6.452 2.100 1.00 74.19 474 ALA A C 1
ATOM 3771 O O . ALA A 1 474 ? -12.865 -6.393 1.173 1.00 74.19 474 ALA A O 1
ATOM 3772 N N . GLU A 1 475 ? -13.391 -5.998 3.323 1.00 62.91 475 GLU A N 1
ATOM 3773 C CA . GLU A 1 475 ? -12.094 -5.436 3.708 1.00 62.91 475 GLU A CA 1
ATOM 3774 C C . GLU A 1 475 ? -10.995 -6.503 3.664 1.00 62.91 475 GLU A C 1
ATOM 3776 O O . GLU A 1 475 ? -9.991 -6.317 2.974 1.00 62.91 475 GLU A O 1
ATOM 3781 N N . GLN A 1 476 ? -11.217 -7.664 4.291 1.00 68.38 476 GLN A N 1
ATOM 3782 C CA . GLN A 1 476 ? -10.257 -8.776 4.267 1.00 68.38 476 GLN A CA 1
ATOM 3783 C C . GLN A 1 476 ? -10.012 -9.318 2.850 1.00 68.38 476 GLN A C 1
ATOM 3785 O O . GLN A 1 476 ? -8.868 -9.601 2.493 1.00 68.38 476 GLN A O 1
ATOM 3790 N N . LEU A 1 477 ? -11.053 -9.403 2.011 1.00 78.94 477 LEU A N 1
ATOM 3791 C CA . LEU A 1 477 ? -10.901 -9.735 0.589 1.00 78.94 477 LEU A CA 1
ATOM 3792 C C . LEU A 1 477 ? -10.037 -8.704 -0.154 1.00 78.94 477 LEU A C 1
ATOM 3794 O O . LEU A 1 477 ? -9.142 -9.081 -0.903 1.00 78.94 477 LEU A O 1
ATOM 3798 N N . SER A 1 478 ? -10.264 -7.409 0.079 1.00 78.44 478 SER A N 1
ATOM 3799 C CA . SER A 1 478 ? -9.518 -6.325 -0.581 1.00 78.44 478 SER A CA 1
ATOM 3800 C C . SER A 1 478 ? -8.041 -6.300 -0.194 1.00 78.44 478 SER A C 1
ATOM 3802 O O . SER A 1 478 ? -7.191 -6.125 -1.064 1.00 78.44 478 SER A O 1
ATOM 3804 N N . LEU A 1 479 ? -7.726 -6.534 1.082 1.00 66.56 479 LEU A N 1
ATOM 3805 C CA . LEU A 1 479 ? -6.348 -6.636 1.565 1.00 66.56 479 LEU A CA 1
ATOM 3806 C C . LEU A 1 479 ? -5.641 -7.865 0.974 1.00 66.56 479 LEU A C 1
ATOM 3808 O O . LEU A 1 479 ? -4.564 -7.731 0.396 1.00 66.56 479 LEU A O 1
ATOM 3812 N N . PHE A 1 480 ? -6.273 -9.041 1.042 1.00 76.88 480 PHE A N 1
ATOM 3813 C CA . PHE A 1 480 ? -5.716 -10.288 0.509 1.00 76.88 480 PHE A CA 1
ATOM 3814 C C . PHE A 1 480 ? -5.462 -10.223 -1.006 1.00 76.88 480 PHE A C 1
ATOM 3816 O O . PHE A 1 480 ? -4.368 -10.550 -1.472 1.00 76.88 480 PHE A O 1
ATOM 3823 N N . GLU A 1 481 ? -6.445 -9.762 -1.782 1.00 86.62 481 GLU A N 1
ATOM 3824 C CA . GLU A 1 481 ? -6.314 -9.665 -3.236 1.00 86.62 481 GLU A CA 1
ATOM 3825 C C . GLU A 1 481 ? -5.309 -8.581 -3.650 1.00 86.62 481 GLU A C 1
ATOM 3827 O O . GLU A 1 481 ? -4.535 -8.808 -4.580 1.00 86.62 481 GLU A O 1
ATOM 3832 N N . TYR A 1 482 ? -5.213 -7.457 -2.926 1.00 84.56 482 TYR A N 1
ATOM 3833 C CA . TYR A 1 482 ? -4.168 -6.453 -3.163 1.00 84.56 482 TYR A CA 1
ATOM 3834 C C . TYR A 1 482 ? -2.751 -7.016 -2.933 1.00 84.56 482 TYR A C 1
ATOM 3836 O O . TYR A 1 482 ? -1.836 -6.737 -3.713 1.00 84.56 482 TYR A O 1
ATOM 3844 N N . THR A 1 483 ? -2.555 -7.862 -1.914 1.00 77.56 483 THR A N 1
ATOM 3845 C CA . THR A 1 483 ? -1.263 -8.516 -1.619 1.00 77.56 483 THR A CA 1
ATOM 3846 C C . THR A 1 483 ? -0.809 -9.495 -2.712 1.00 77.56 483 THR A C 1
ATOM 3848 O O . THR A 1 483 ? 0.387 -9.774 -2.825 1.00 77.56 483 THR A O 1
ATOM 3851 N N . LEU A 1 484 ? -1.728 -10.000 -3.541 1.00 83.31 484 LEU A N 1
ATOM 3852 C CA . LEU A 1 484 ? -1.410 -10.808 -4.724 1.00 83.31 484 LEU A CA 1
ATOM 3853 C C . LEU A 1 484 ? -1.284 -9.939 -5.987 1.00 83.31 484 LEU A C 1
ATOM 3855 O O . LEU A 1 484 ? -0.300 -10.055 -6.713 1.00 83.31 484 LEU A O 1
ATOM 3859 N N . TYR A 1 485 ? -2.213 -9.004 -6.203 1.00 93.19 485 TYR A N 1
ATOM 3860 C CA . TYR A 1 485 ? -2.201 -8.051 -7.321 1.00 93.19 485 TYR A CA 1
ATOM 3861 C C . TYR A 1 485 ? -0.915 -7.217 -7.388 1.00 93.19 485 TYR A C 1
ATOM 3863 O O . TYR A 1 485 ? -0.360 -7.026 -8.467 1.00 93.19 485 TYR A O 1
ATOM 3871 N N . SER A 1 486 ? -0.394 -6.761 -6.247 1.00 85.31 486 SER A N 1
ATOM 3872 C CA . SER A 1 486 ? 0.851 -5.973 -6.166 1.00 85.31 486 SER A CA 1
ATOM 3873 C C . SER A 1 486 ? 2.125 -6.742 -6.555 1.00 85.31 486 SER A C 1
ATOM 3875 O O . SER A 1 486 ? 3.166 -6.116 -6.740 1.00 85.31 486 SER A O 1
ATOM 3877 N N . LYS A 1 487 ? 2.051 -8.072 -6.718 1.00 86.19 487 LYS A N 1
ATOM 3878 C CA . LYS A 1 487 ? 3.159 -8.929 -7.180 1.00 86.19 487 LYS A CA 1
ATOM 3879 C C . LYS A 1 487 ? 3.120 -9.230 -8.679 1.00 86.19 487 LYS A C 1
ATOM 3881 O O . LYS A 1 487 ? 4.080 -9.781 -9.202 1.00 86.19 487 LYS A O 1
ATOM 3886 N N . VAL A 1 488 ? 2.026 -8.904 -9.369 1.00 92.31 488 VAL A N 1
ATOM 3887 C CA . VAL A 1 488 ? 1.886 -9.154 -10.811 1.00 92.31 488 VAL A CA 1
ATOM 3888 C C . VAL A 1 488 ? 2.809 -8.212 -11.581 1.00 92.31 488 VAL A C 1
ATOM 3890 O O . VAL A 1 488 ? 2.624 -6.996 -11.550 1.00 92.31 488 VAL A O 1
ATOM 3893 N N . THR A 1 489 ? 3.801 -8.754 -12.280 1.00 91.44 489 THR A N 1
ATOM 3894 C CA . THR A 1 489 ? 4.730 -7.955 -13.092 1.00 91.44 489 THR A CA 1
ATOM 3895 C C . THR A 1 489 ? 4.213 -7.752 -14.525 1.00 91.44 489 THR A C 1
ATOM 3897 O O . THR A 1 489 ? 3.370 -8.519 -15.004 1.00 91.44 489 THR A O 1
ATOM 3900 N N . PRO A 1 490 ? 4.741 -6.768 -15.279 1.00 92.88 490 PRO A N 1
ATOM 3901 C CA . PRO A 1 490 ? 4.529 -6.710 -16.723 1.00 92.88 490 PRO A CA 1
ATOM 3902 C C . PRO A 1 490 ? 5.002 -7.982 -17.445 1.00 92.88 490 PRO A C 1
ATOM 3904 O O . PRO A 1 490 ? 4.360 -8.414 -18.403 1.00 92.88 490 PRO A O 1
ATOM 3907 N N . GLN A 1 491 ? 6.072 -8.623 -16.956 1.00 91.31 491 GLN A N 1
ATOM 3908 C CA . GLN A 1 491 ? 6.576 -9.871 -17.530 1.00 91.31 491 GLN A CA 1
ATOM 3909 C C . GLN A 1 491 ? 5.640 -11.056 -17.259 1.00 91.31 491 GLN A C 1
ATOM 3911 O O . GLN A 1 491 ? 5.390 -11.807 -18.194 1.00 91.31 491 GLN A O 1
ATOM 3916 N N . ASP A 1 492 ? 5.013 -11.184 -16.078 1.00 92.38 492 ASP A N 1
ATOM 3917 C CA . ASP A 1 492 ? 3.933 -12.168 -15.841 1.00 92.38 492 ASP A CA 1
ATOM 3918 C C . ASP A 1 492 ? 2.842 -12.050 -16.924 1.00 92.38 492 ASP A C 1
ATOM 3920 O O . ASP A 1 492 ? 2.358 -13.051 -17.447 1.00 92.38 492 ASP A O 1
ATOM 3924 N N . CYS A 1 493 ? 2.481 -10.823 -17.309 1.00 94.62 493 CYS A N 1
ATOM 3925 C CA . CYS A 1 493 ? 1.433 -10.560 -18.296 1.00 94.62 493 CYS A CA 1
ATOM 3926 C C . CYS A 1 493 ? 1.859 -10.928 -19.732 1.00 94.62 493 CYS A C 1
ATOM 3928 O O . CYS A 1 493 ? 1.068 -11.492 -20.491 1.00 94.62 493 CYS A O 1
ATOM 3930 N N . LEU A 1 494 ? 3.113 -10.650 -20.109 1.00 92.62 494 LEU A N 1
ATOM 3931 C CA . LEU A 1 494 ? 3.678 -11.019 -21.415 1.00 92.62 494 LEU A CA 1
ATOM 3932 C C . LEU A 1 494 ? 3.964 -12.527 -21.522 1.00 92.62 494 LEU A C 1
ATOM 3934 O O . LEU A 1 494 ? 3.742 -13.132 -22.575 1.00 92.62 494 LEU A O 1
ATOM 3938 N N . ILE A 1 495 ? 4.399 -13.152 -20.426 1.00 91.44 495 ILE A N 1
ATOM 3939 C CA . ILE A 1 495 ? 4.539 -14.605 -20.303 1.00 91.44 495 ILE A CA 1
ATOM 3940 C C . ILE A 1 495 ? 3.164 -15.256 -20.431 1.00 91.44 495 ILE A C 1
ATOM 3942 O O . ILE A 1 495 ? 3.028 -16.184 -21.222 1.00 91.44 495 ILE A O 1
ATOM 3946 N N . TYR A 1 496 ? 2.133 -14.738 -19.755 1.00 91.31 496 TYR A N 1
ATOM 3947 C CA . TYR A 1 496 ? 0.759 -15.228 -19.889 1.00 91.31 496 TYR A CA 1
ATOM 3948 C C . TYR A 1 496 ? 0.252 -15.137 -21.335 1.00 91.31 496 TYR A C 1
ATOM 3950 O O . TYR A 1 496 ? -0.330 -16.096 -21.840 1.00 91.31 496 TYR A O 1
ATOM 3958 N N . ALA A 1 497 ? 0.534 -14.030 -22.035 1.00 88.81 497 ALA A N 1
ATOM 3959 C CA . ALA A 1 497 ? 0.167 -13.864 -23.441 1.00 88.81 497 ALA A CA 1
ATOM 3960 C C . ALA A 1 497 ? 0.746 -14.981 -24.330 1.00 88.81 497 ALA A C 1
ATOM 3962 O O . ALA A 1 497 ? 0.040 -15.511 -25.190 1.00 88.81 497 ALA A O 1
ATOM 3963 N N . LYS A 1 498 ? 2.004 -15.393 -24.118 1.00 85.12 498 LYS A N 1
ATOM 3964 C CA . LYS A 1 498 ? 2.609 -16.519 -24.852 1.00 85.12 498 LYS A CA 1
ATOM 3965 C C . LYS A 1 498 ? 2.119 -17.876 -24.319 1.00 85.12 498 LYS A C 1
ATOM 3967 O O . LYS A 1 498 ? 1.507 -18.633 -25.078 1.00 85.12 498 LYS A O 1
ATOM 3972 N N . SER A 1 499 ? 2.323 -18.125 -23.026 1.00 87.44 499 SER A N 1
ATOM 3973 C CA . SER A 1 499 ? 2.155 -19.398 -22.314 1.00 87.44 499 SER A CA 1
ATOM 3974 C C . SER A 1 499 ? 1.469 -19.193 -20.945 1.00 87.44 499 SER A C 1
ATOM 3976 O O . SER A 1 499 ? 2.163 -19.094 -19.929 1.00 87.44 499 SER A O 1
ATOM 3978 N N . PRO A 1 500 ? 0.120 -19.199 -20.869 1.00 85.56 500 PRO A N 1
ATOM 3979 C CA . PRO A 1 500 ? -0.647 -18.870 -19.658 1.00 85.56 500 PRO A CA 1
ATOM 3980 C C . PRO A 1 500 ? -0.207 -19.576 -18.368 1.00 85.56 500 PRO A C 1
ATOM 3982 O O . PRO A 1 500 ? -0.216 -18.973 -17.302 1.00 85.56 500 PRO A O 1
ATOM 3985 N N . GLN A 1 501 ? 0.225 -20.838 -18.451 1.00 82.25 501 GLN A N 1
ATOM 3986 C CA . GLN A 1 501 ? 0.624 -21.643 -17.287 1.00 82.25 501 GLN A CA 1
ATOM 3987 C C . GLN A 1 501 ? 1.897 -21.139 -16.576 1.00 82.25 501 GLN A C 1
ATOM 3989 O O . GLN A 1 501 ? 2.127 -21.503 -15.426 1.00 82.25 501 GLN A O 1
ATOM 3994 N N . LEU A 1 502 ? 2.726 -20.318 -17.234 1.00 87.81 502 LEU A N 1
ATOM 3995 C CA . LEU A 1 502 ? 4.058 -19.923 -16.750 1.00 87.81 502 LEU A CA 1
ATOM 3996 C C . LEU A 1 502 ? 4.101 -18.559 -16.030 1.00 87.81 502 LEU A C 1
ATOM 3998 O O . LEU A 1 502 ? 5.186 -18.075 -15.732 1.00 87.81 502 LEU A O 1
ATOM 4002 N N . ALA A 1 503 ? 2.949 -17.944 -15.743 1.00 89.06 503 ALA A N 1
ATOM 4003 C CA . ALA A 1 503 ? 2.841 -16.643 -15.072 1.00 89.06 503 ALA A CA 1
ATOM 4004 C C . ALA A 1 503 ? 2.380 -16.798 -13.602 1.00 89.06 503 ALA A C 1
ATOM 4006 O O . ALA A 1 503 ? 1.185 -16.659 -13.317 1.00 89.06 503 ALA A O 1
ATOM 4007 N N . PRO A 1 504 ? 3.267 -17.159 -12.653 1.00 86.81 504 PRO A N 1
ATOM 4008 C CA . PRO A 1 504 ? 2.865 -17.626 -11.326 1.00 86.81 504 PRO A CA 1
ATOM 4009 C C . PRO A 1 504 ? 2.140 -16.566 -10.489 1.00 86.81 504 PRO A C 1
ATOM 4011 O O . PRO A 1 504 ? 1.152 -16.907 -9.837 1.00 86.81 504 PRO A O 1
ATOM 4014 N N . ASN A 1 505 ? 2.563 -15.295 -10.518 1.00 88.25 505 ASN A N 1
ATOM 4015 C CA . ASN A 1 505 ? 1.925 -14.252 -9.704 1.00 88.25 505 ASN A CA 1
ATOM 4016 C C . ASN A 1 505 ? 0.527 -13.929 -10.240 1.00 88.25 505 ASN A C 1
ATOM 4018 O O . ASN A 1 505 ? -0.441 -13.849 -9.481 1.00 88.25 505 ASN A O 1
ATOM 4022 N N . LEU A 1 506 ? 0.417 -13.802 -11.565 1.00 92.81 506 LEU A N 1
ATOM 4023 C CA . LEU A 1 506 ? -0.849 -13.544 -12.245 1.00 92.81 506 LEU A CA 1
ATOM 4024 C C . LEU A 1 506 ? -1.831 -14.710 -12.078 1.00 92.81 506 LEU A C 1
ATOM 4026 O O . LEU A 1 506 ? -3.002 -14.473 -11.794 1.00 92.81 506 LEU A O 1
ATOM 4030 N N . ASN A 1 507 ? -1.365 -15.957 -12.171 1.00 91.38 507 ASN A N 1
ATOM 4031 C CA . ASN A 1 507 ? -2.202 -17.139 -11.958 1.00 91.38 507 ASN A CA 1
ATOM 4032 C C . ASN A 1 507 ? -2.640 -17.281 -10.492 1.00 91.38 507 ASN A C 1
ATOM 4034 O O . ASN A 1 507 ? -3.804 -17.590 -10.237 1.00 91.38 507 ASN A O 1
ATOM 4038 N N . ALA A 1 508 ? -1.758 -16.999 -9.525 1.00 88.38 508 ALA A N 1
ATOM 4039 C CA . ALA A 1 508 ? -2.111 -16.983 -8.104 1.00 88.38 508 ALA A CA 1
ATOM 4040 C C . ALA A 1 508 ? -3.166 -15.910 -7.779 1.00 88.38 508 ALA A C 1
ATOM 4042 O O . ALA A 1 508 ? -4.073 -16.171 -6.989 1.00 88.38 508 ALA A O 1
ATOM 4043 N N . PHE A 1 509 ? -3.083 -14.737 -8.419 1.00 93.38 509 PHE A N 1
ATOM 4044 C CA . PHE A 1 509 ? -4.110 -13.699 -8.329 1.00 93.38 509 PHE A CA 1
ATOM 4045 C C . PHE A 1 509 ? -5.420 -14.115 -9.019 1.00 93.38 509 PHE A C 1
ATOM 4047 O O . PHE A 1 509 ? -6.474 -14.071 -8.398 1.00 93.38 509 PHE A O 1
ATOM 4054 N N . CYS A 1 510 ? -5.387 -14.596 -10.266 1.00 92.12 510 CYS A N 1
ATOM 4055 C CA . CYS A 1 510 ? -6.605 -15.022 -10.972 1.00 92.12 510 CYS A CA 1
ATOM 4056 C C . CYS A 1 510 ? -7.335 -16.162 -10.242 1.00 92.12 510 CYS A C 1
ATOM 4058 O O . CYS A 1 510 ? -8.564 -16.215 -10.241 1.00 92.12 510 CYS A O 1
ATOM 4060 N N . ALA A 1 511 ? -6.600 -17.036 -9.551 1.00 90.25 511 ALA A N 1
ATOM 4061 C CA . ALA A 1 511 ? -7.183 -18.109 -8.760 1.00 90.25 511 ALA A CA 1
ATOM 4062 C C . ALA A 1 511 ? -8.018 -17.625 -7.553 1.00 90.25 511 ALA A C 1
ATOM 4064 O O . ALA A 1 511 ? -8.805 -18.423 -7.038 1.00 90.25 511 ALA A O 1
ATOM 4065 N N . THR A 1 512 ? -7.898 -16.370 -7.085 1.00 91.44 512 THR A N 1
ATOM 4066 C CA . THR A 1 512 ? -8.768 -15.849 -6.007 1.00 91.44 512 THR A CA 1
ATOM 4067 C C . THR A 1 512 ? -10.210 -15.726 -6.481 1.00 91.44 512 THR A C 1
ATOM 4069 O O . THR A 1 512 ? -11.117 -16.185 -5.786 1.00 91.44 512 THR A O 1
ATOM 4072 N N . HIS A 1 513 ? -10.407 -15.199 -7.693 1.00 93.00 513 HIS A N 1
ATOM 4073 C CA . HIS A 1 513 ? -11.705 -14.984 -8.325 1.00 93.00 513 HIS A CA 1
ATOM 4074 C C . HIS A 1 513 ? -12.518 -16.283 -8.384 1.00 93.00 513 HIS A C 1
ATOM 4076 O O . HIS A 1 513 ? -13.636 -16.352 -7.871 1.00 93.00 513 HIS A O 1
ATOM 4082 N N . ASP A 1 514 ? -11.925 -17.349 -8.920 1.00 88.88 514 ASP A N 1
ATOM 4083 C CA . ASP A 1 514 ? -12.622 -18.621 -9.122 1.00 88.88 514 ASP A CA 1
ATOM 4084 C C . ASP A 1 514 ? -12.868 -19.366 -7.802 1.00 88.88 514 ASP A C 1
ATOM 4086 O O . ASP A 1 514 ? -13.900 -20.024 -7.635 1.00 88.88 514 ASP A O 1
ATOM 4090 N N . LYS A 1 515 ? -11.966 -19.224 -6.820 1.00 90.25 515 LYS A N 1
ATOM 4091 C CA . LYS A 1 515 ? -12.128 -19.802 -5.475 1.00 90.25 515 LYS A CA 1
ATOM 4092 C C . LYS A 1 515 ? -13.201 -19.072 -4.673 1.00 90.25 515 LYS A C 1
ATOM 4094 O O . LYS A 1 515 ? -14.026 -19.734 -4.042 1.00 90.25 515 LYS A O 1
ATOM 4099 N N . LEU A 1 516 ? -13.250 -17.742 -4.745 1.00 94.69 516 LEU A N 1
ATOM 4100 C CA . LEU A 1 516 ? -14.316 -16.933 -4.155 1.00 94.69 516 LEU A CA 1
ATOM 4101 C C . LEU A 1 516 ? -15.663 -17.258 -4.810 1.00 94.69 516 LEU A C 1
ATOM 4103 O O . LEU A 1 516 ? -16.620 -17.574 -4.104 1.00 94.69 516 LEU A O 1
ATOM 4107 N N . ALA A 1 517 ? -15.732 -17.287 -6.143 1.00 93.69 517 ALA A N 1
ATOM 4108 C CA . ALA A 1 517 ? -16.957 -17.624 -6.862 1.00 93.69 517 ALA A CA 1
ATOM 4109 C C . ALA A 1 517 ? -17.459 -19.049 -6.540 1.00 93.69 517 ALA A C 1
ATOM 4111 O O . ALA A 1 517 ? -18.661 -19.273 -6.346 1.00 93.69 517 ALA A O 1
ATOM 4112 N N . SER A 1 518 ? -16.539 -20.008 -6.400 1.00 90.88 518 SER A N 1
ATOM 4113 C CA . SER A 1 518 ? -16.843 -21.378 -5.966 1.00 90.88 518 SER A CA 1
ATOM 4114 C C . SER A 1 518 ? -17.342 -21.432 -4.518 1.00 90.88 518 SER A C 1
ATOM 4116 O O . SER A 1 518 ? -18.333 -22.109 -4.242 1.00 90.88 518 SER A O 1
ATOM 4118 N N . TRP A 1 519 ? -16.712 -20.697 -3.594 1.00 92.75 519 TRP A N 1
ATOM 4119 C CA . TRP A 1 519 ? -17.120 -20.631 -2.185 1.00 92.75 519 TRP A CA 1
ATOM 4120 C C . TRP A 1 519 ? -18.513 -20.012 -2.016 1.00 92.75 519 TRP A C 1
ATOM 4122 O O . TRP A 1 519 ? -19.351 -20.566 -1.300 1.00 92.75 519 TRP A O 1
ATOM 4132 N N . VAL A 1 520 ? -18.798 -18.925 -2.737 1.00 95.69 520 VAL A N 1
ATOM 4133 C CA . VAL A 1 520 ? -20.118 -18.277 -2.798 1.00 95.69 520 VAL A CA 1
ATOM 4134 C C . VAL A 1 520 ? -21.166 -19.278 -3.280 1.00 95.69 520 VAL A C 1
ATOM 4136 O O . VAL A 1 520 ? -22.134 -19.548 -2.566 1.00 95.69 520 VAL A O 1
ATOM 4139 N N . THR A 1 521 ? -20.927 -19.909 -4.434 1.00 94.38 521 THR A N 1
ATOM 4140 C CA . THR A 1 521 ? -21.821 -20.916 -5.031 1.00 94.38 521 THR A CA 1
ATOM 4141 C C . THR A 1 521 ? -22.086 -22.077 -4.066 1.00 94.38 521 THR A C 1
ATOM 4143 O O . THR A 1 521 ? -23.240 -22.430 -3.819 1.00 94.38 521 THR A O 1
ATOM 4146 N N . PHE A 1 522 ? -21.035 -22.630 -3.453 1.00 93.31 522 PHE A N 1
ATOM 4147 C CA . PHE A 1 522 ? -21.143 -23.699 -2.459 1.00 93.31 522 PHE A CA 1
ATOM 4148 C C . PHE A 1 522 ? -21.945 -23.265 -1.224 1.00 93.31 522 PHE A C 1
ATOM 4150 O O . PHE A 1 522 ? -22.838 -23.988 -0.790 1.00 93.31 522 PHE A O 1
ATOM 4157 N N . SER A 1 523 ? -21.683 -22.074 -0.678 1.00 93.06 523 SER A N 1
ATOM 4158 C CA . SER A 1 523 ? -22.365 -21.579 0.526 1.00 93.06 523 SER A CA 1
ATOM 4159 C C . SER A 1 523 ? -23.872 -21.377 0.324 1.00 93.06 523 SER A C 1
ATOM 4161 O O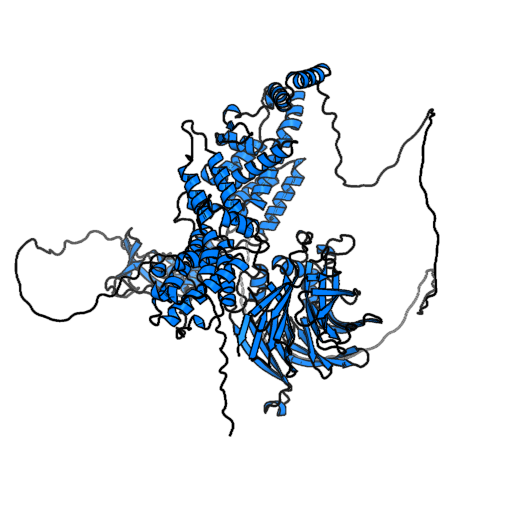 . SER A 1 523 ? -24.651 -21.640 1.240 1.00 93.06 523 SER A O 1
ATOM 4163 N N . VAL A 1 524 ? -24.307 -20.981 -0.879 1.00 94.75 524 VAL A N 1
ATOM 4164 C CA . VAL A 1 524 ? -25.732 -20.903 -1.228 1.00 94.75 524 VAL A CA 1
ATOM 4165 C C . VAL A 1 524 ? -26.321 -22.313 -1.349 1.00 94.75 524 VAL A C 1
ATOM 4167 O O . VAL A 1 524 ? -27.345 -22.605 -0.737 1.00 94.75 524 VAL A O 1
ATOM 4170 N N . LEU A 1 525 ? -25.676 -23.218 -2.091 1.00 92.94 525 LEU A N 1
ATOM 4171 C CA . LEU A 1 525 ? -26.208 -24.567 -2.338 1.00 92.94 525 LEU A CA 1
ATOM 4172 C C . LEU A 1 525 ? -26.240 -25.457 -1.084 1.00 92.94 525 LEU A C 1
ATOM 4174 O O . LEU A 1 525 ? -27.161 -26.255 -0.936 1.00 92.94 525 LEU A O 1
ATOM 4178 N N . ASN A 1 526 ? -25.289 -25.296 -0.159 1.00 90.75 526 ASN A N 1
ATOM 4179 C CA . ASN A 1 526 ? -25.213 -26.051 1.097 1.00 90.75 526 ASN A CA 1
ATOM 4180 C C . ASN A 1 526 ? -26.241 -25.569 2.155 1.00 90.75 526 ASN A C 1
ATOM 4182 O O . ASN A 1 526 ? -26.330 -26.143 3.240 1.00 90.75 526 ASN A O 1
ATOM 4186 N N . ASN A 1 527 ? -27.026 -24.520 1.888 1.00 88.56 527 ASN A N 1
ATOM 4187 C CA . ASN A 1 527 ? -28.140 -24.123 2.751 1.00 88.56 527 ASN A CA 1
ATOM 4188 C C . ASN A 1 527 ? -29.447 -24.759 2.257 1.00 88.56 527 ASN A C 1
ATOM 4190 O O . ASN A 1 527 ? -30.054 -24.278 1.303 1.00 88.56 527 ASN A O 1
ATOM 4194 N N . GLU A 1 528 ? -29.917 -25.816 2.922 1.00 87.75 528 GLU A N 1
ATOM 4195 C CA . GLU A 1 528 ? -31.167 -26.513 2.568 1.00 87.75 528 GLU A CA 1
ATOM 4196 C C . GLU A 1 528 ? -32.416 -25.641 2.801 1.00 87.75 528 GLU A C 1
ATOM 4198 O O . GLU A 1 528 ? -33.311 -25.571 1.951 1.00 87.75 528 GLU A O 1
ATOM 4203 N N . ALA A 1 529 ? -32.460 -24.925 3.929 1.00 91.50 529 ALA A N 1
ATOM 4204 C CA . ALA A 1 529 ? -33.592 -24.093 4.328 1.00 91.50 529 ALA A CA 1
ATOM 4205 C C . ALA A 1 529 ? -33.756 -22.860 3.418 1.00 91.50 529 ALA A C 1
ATOM 4207 O O . ALA A 1 529 ? -32.839 -22.050 3.277 1.00 91.50 529 ALA A O 1
ATOM 4208 N N . LEU A 1 530 ? -34.954 -22.694 2.842 1.00 94.19 530 LEU A N 1
ATOM 4209 C CA . LEU A 1 530 ? -35.249 -21.691 1.808 1.00 94.19 530 LEU A CA 1
ATOM 4210 C C . LEU A 1 530 ? -34.915 -20.251 2.228 1.00 94.19 530 LEU A C 1
ATOM 4212 O O . LEU A 1 530 ? -34.203 -19.567 1.496 1.00 94.19 530 LEU A O 1
ATOM 4216 N N . GLY A 1 531 ? -35.387 -19.819 3.405 1.00 92.19 531 GLY A N 1
ATOM 4217 C CA . GLY A 1 531 ? -35.122 -18.477 3.936 1.00 92.19 531 GLY A CA 1
ATOM 4218 C C . GLY A 1 531 ? -33.628 -18.232 4.138 1.00 92.19 531 GLY A C 1
ATOM 4219 O O . GLY A 1 531 ? -33.068 -17.342 3.512 1.00 92.19 531 GLY A O 1
ATOM 4220 N N . LYS A 1 532 ? -32.947 -19.120 4.876 1.00 91.62 532 LYS A N 1
ATOM 4221 C CA . LYS A 1 532 ? -31.502 -19.015 5.131 1.00 91.62 532 LYS A CA 1
ATOM 4222 C C . LYS A 1 532 ? -30.659 -19.004 3.845 1.00 91.62 532 LYS A C 1
ATOM 4224 O O . LYS A 1 532 ? -29.622 -18.342 3.777 1.00 91.62 532 LYS A O 1
ATOM 4229 N N . ARG A 1 533 ? -31.098 -19.715 2.802 1.00 95.94 533 ARG A N 1
ATOM 4230 C CA . ARG A 1 533 ? -30.457 -19.682 1.481 1.00 95.94 533 ARG A CA 1
ATOM 4231 C C . ARG A 1 533 ? -30.667 -18.343 0.763 1.00 95.94 533 ARG A C 1
ATOM 4233 O O . ARG A 1 533 ? -29.729 -17.855 0.139 1.00 95.94 533 ARG A O 1
ATOM 4240 N N . ALA A 1 534 ? -31.846 -17.731 0.882 1.00 96.81 534 ALA A N 1
ATOM 4241 C CA . ALA A 1 534 ? -32.095 -16.379 0.382 1.00 96.81 534 ALA A CA 1
ATOM 4242 C C . ALA A 1 534 ? -31.302 -15.321 1.175 1.00 96.81 534 ALA A C 1
ATOM 4244 O O . ALA A 1 534 ? -30.632 -14.496 0.559 1.00 96.81 534 ALA A O 1
ATOM 4245 N N . ASP A 1 535 ? -31.254 -15.423 2.510 1.00 94.56 535 ASP A N 1
ATOM 4246 C CA . ASP A 1 535 ? -30.408 -14.589 3.381 1.00 94.56 535 ASP A CA 1
ATOM 4247 C C . ASP A 1 535 ? -28.923 -14.670 2.985 1.00 94.56 535 ASP A C 1
ATOM 4249 O O . ASP A 1 535 ? -28.200 -13.679 3.054 1.00 94.56 535 ASP A O 1
ATOM 4253 N N . THR A 1 536 ? -28.464 -15.849 2.546 1.00 95.81 536 THR A N 1
ATOM 4254 C CA . THR A 1 536 ? -27.088 -16.078 2.071 1.00 95.81 536 THR A CA 1
ATOM 4255 C C . THR A 1 536 ? -26.812 -15.367 0.746 1.00 95.81 536 THR A C 1
ATOM 4257 O O . THR A 1 536 ? -25.742 -14.785 0.582 1.00 95.81 536 THR A O 1
ATOM 4260 N N . ILE A 1 537 ? -27.775 -15.335 -0.179 1.00 97.81 537 ILE A N 1
ATOM 4261 C CA . ILE A 1 537 ? -27.666 -14.526 -1.402 1.00 97.81 537 ILE A CA 1
ATOM 4262 C C . ILE A 1 537 ? -27.671 -13.029 -1.044 1.00 97.81 537 ILE A C 1
ATOM 4264 O O . ILE A 1 537 ? -26.782 -12.298 -1.474 1.00 97.81 537 ILE A O 1
ATOM 4268 N N . ASP A 1 538 ? -28.596 -12.575 -0.192 1.00 96.44 538 ASP A N 1
ATOM 4269 C CA . ASP A 1 538 ? -28.661 -11.180 0.271 1.00 96.44 538 ASP A CA 1
ATOM 4270 C C . ASP A 1 538 ? -27.419 -10.745 1.068 1.00 96.44 538 ASP A C 1
ATOM 4272 O O . ASP A 1 538 ? -27.080 -9.560 1.076 1.00 96.44 538 ASP A O 1
ATOM 4276 N N . PHE A 1 539 ? -26.727 -11.670 1.739 1.00 94.38 539 PHE A N 1
ATOM 4277 C CA . PHE A 1 539 ? -25.422 -11.432 2.354 1.00 94.38 539 PHE A CA 1
ATOM 4278 C C . PHE A 1 539 ? -24.348 -11.185 1.289 1.00 94.38 539 PHE A C 1
ATOM 4280 O O . PHE A 1 539 ? -23.709 -10.135 1.313 1.00 94.38 539 PHE A O 1
ATOM 4287 N N . TRP A 1 540 ? -24.193 -12.083 0.311 1.00 97.75 540 TRP A N 1
ATOM 4288 C CA . TRP A 1 540 ? -23.178 -11.930 -0.737 1.00 97.75 540 TRP A CA 1
ATOM 4289 C C . TRP A 1 540 ? -23.392 -10.702 -1.626 1.00 97.75 540 TRP A C 1
ATOM 4291 O O . TRP A 1 540 ? -22.416 -10.063 -2.018 1.00 97.75 540 TRP A O 1
ATOM 4301 N N . ILE A 1 541 ? -24.644 -10.303 -1.871 1.00 98.06 541 ILE A N 1
ATOM 4302 C CA . ILE A 1 541 ? -24.947 -9.043 -2.564 1.00 98.06 541 ILE A CA 1
ATOM 4303 C C . ILE A 1 541 ? -24.432 -7.840 -1.753 1.00 98.06 541 ILE A C 1
ATOM 4305 O O . ILE A 1 541 ? -23.802 -6.957 -2.330 1.00 98.06 541 ILE A O 1
ATOM 4309 N N . LYS A 1 542 ? -24.589 -7.827 -0.417 1.00 89.19 542 LYS A N 1
ATOM 4310 C CA . LYS A 1 542 ? -24.010 -6.768 0.440 1.00 89.19 542 LYS A CA 1
ATOM 4311 C C . LYS A 1 542 ? -22.481 -6.759 0.388 1.00 89.19 542 LYS A C 1
ATOM 4313 O O . LYS A 1 542 ? -21.901 -5.679 0.362 1.00 89.19 542 LYS A O 1
ATOM 4318 N N . VAL A 1 543 ? -21.829 -7.928 0.361 1.00 87.56 543 VAL A N 1
ATOM 4319 C CA . VAL A 1 543 ? -20.362 -8.011 0.215 1.00 87.56 543 VAL A CA 1
ATOM 4320 C C . VAL A 1 543 ? -19.942 -7.396 -1.124 1.00 87.56 543 VAL A C 1
ATOM 4322 O O . VAL A 1 543 ? -19.035 -6.574 -1.152 1.00 87.56 543 VAL A O 1
ATOM 4325 N N . ALA A 1 544 ? -20.653 -7.685 -2.220 1.00 96.00 544 ALA A N 1
ATOM 4326 C CA . ALA A 1 544 ? -20.356 -7.108 -3.534 1.00 96.00 544 ALA A CA 1
ATOM 4327 C C . ALA A 1 544 ? -20.570 -5.579 -3.577 1.00 96.00 544 ALA A C 1
ATOM 4329 O O . ALA A 1 544 ? -19.739 -4.858 -4.132 1.00 96.00 544 ALA A O 1
ATOM 4330 N N . GLU A 1 545 ? -21.629 -5.068 -2.934 1.00 87.38 545 GLU A N 1
ATOM 4331 C CA . GLU A 1 545 ? -21.842 -3.624 -2.735 1.00 87.38 545 GLU A CA 1
ATOM 4332 C C . GLU A 1 545 ? -20.682 -2.976 -1.952 1.00 87.38 545 GLU A C 1
ATOM 4334 O O . GLU A 1 545 ? -20.273 -1.857 -2.266 1.00 87.38 545 GLU A O 1
ATOM 4339 N N . LYS A 1 546 ? -20.120 -3.674 -0.955 1.00 81.12 546 LYS A N 1
ATOM 4340 C CA . LYS A 1 546 ? -18.981 -3.202 -0.151 1.00 81.12 546 LYS A CA 1
ATOM 4341 C C . LYS A 1 546 ? -17.661 -3.250 -0.928 1.00 81.12 546 LYS A C 1
ATOM 4343 O O . LYS A 1 546 ? -16.986 -2.226 -0.988 1.00 81.12 546 LYS A O 1
ATOM 4348 N N . CYS A 1 547 ? -17.344 -4.359 -1.603 1.00 84.31 547 CYS A N 1
ATOM 4349 C CA . CYS A 1 547 ? -16.170 -4.487 -2.476 1.00 84.31 547 CYS A CA 1
ATOM 4350 C C . CYS A 1 547 ? -16.134 -3.380 -3.543 1.00 84.31 547 CYS A C 1
ATOM 4352 O O . CYS A 1 547 ? -15.106 -2.725 -3.710 1.00 84.31 547 CYS A O 1
ATOM 4354 N N . ARG A 1 548 ? -17.278 -3.084 -4.184 1.00 87.81 548 ARG A N 1
ATOM 4355 C CA . ARG A 1 548 ? -17.409 -1.962 -5.128 1.00 87.81 548 ARG A CA 1
ATOM 4356 C C . ARG A 1 548 ? -17.017 -0.623 -4.503 1.00 87.81 548 ARG A C 1
ATOM 4358 O O . ARG A 1 548 ? -16.280 0.140 -5.115 1.00 87.81 548 ARG A O 1
ATOM 4365 N N . ASN A 1 549 ? -17.517 -0.330 -3.304 1.00 79.44 549 ASN A N 1
ATOM 4366 C CA . ASN A 1 549 ? -17.264 0.940 -2.617 1.00 79.44 549 ASN A CA 1
ATOM 4367 C C . ASN A 1 549 ? -15.825 1.056 -2.074 1.00 79.44 549 ASN A C 1
ATOM 4369 O O . ASN A 1 549 ? -15.387 2.156 -1.754 1.00 79.44 549 ASN A O 1
ATOM 4373 N N . MET A 1 550 ? -15.093 -0.060 -1.994 1.00 71.69 550 MET A N 1
ATOM 4374 C CA . MET A 1 550 ? -13.659 -0.125 -1.688 1.00 71.69 550 MET A CA 1
ATOM 4375 C C . MET A 1 550 ? -12.758 -0.141 -2.936 1.00 71.69 550 MET A C 1
ATOM 4377 O O . MET A 1 550 ? -11.552 -0.353 -2.812 1.00 71.69 550 MET A O 1
ATOM 4381 N N . ASN A 1 551 ? -13.324 0.004 -4.137 1.00 86.00 551 ASN A N 1
ATOM 4382 C CA . ASN A 1 551 ? -12.648 -0.225 -5.418 1.00 86.00 551 ASN A CA 1
ATOM 4383 C C . ASN A 1 551 ? -11.998 -1.622 -5.568 1.00 86.00 551 ASN A C 1
ATOM 4385 O O . ASN A 1 551 ? -11.105 -1.801 -6.398 1.00 86.00 551 ASN A O 1
ATOM 4389 N N . ASN A 1 552 ? -12.417 -2.630 -4.793 1.00 94.06 552 ASN A N 1
ATOM 4390 C CA . ASN A 1 552 ? -12.078 -4.017 -5.103 1.00 94.06 552 ASN A CA 1
ATOM 4391 C C . ASN A 1 552 ? -13.095 -4.550 -6.115 1.00 94.06 552 ASN A C 1
ATOM 4393 O O . ASN A 1 552 ? -14.140 -5.110 -5.771 1.00 94.06 552 ASN A O 1
ATOM 4397 N N . PHE A 1 553 ? -12.773 -4.361 -7.389 1.00 96.00 553 PHE A N 1
ATOM 4398 C CA . PHE A 1 553 ? -13.602 -4.829 -8.484 1.00 96.00 553 PHE A CA 1
ATOM 4399 C C . PHE A 1 553 ? -13.343 -6.305 -8.834 1.00 96.00 553 PHE A C 1
ATOM 4401 O O . PHE A 1 553 ? -14.201 -6.921 -9.463 1.00 96.00 553 PHE A O 1
ATOM 4408 N N . ALA A 1 554 ? -12.224 -6.898 -8.393 1.00 96.38 554 ALA A N 1
ATOM 4409 C CA . ALA A 1 554 ? -11.939 -8.326 -8.560 1.00 96.38 554 ALA A CA 1
ATOM 4410 C C . ALA A 1 554 ? -12.923 -9.199 -7.759 1.00 96.38 554 ALA A C 1
ATOM 4412 O O . ALA A 1 554 ? -13.687 -9.958 -8.361 1.00 96.38 554 ALA A O 1
ATOM 4413 N N . SER A 1 555 ? -13.008 -9.011 -6.436 1.00 96.81 555 SER A N 1
ATOM 4414 C CA . SER A 1 555 ? -14.016 -9.690 -5.606 1.00 96.81 555 SER A CA 1
ATOM 4415 C C . SER A 1 555 ? -15.445 -9.342 -6.015 1.00 96.81 555 SER A C 1
ATOM 4417 O O . SER A 1 555 ? -16.295 -10.229 -6.064 1.00 96.81 555 SER A O 1
ATOM 4419 N N . MET A 1 556 ? -15.730 -8.077 -6.361 1.00 97.50 556 MET A N 1
ATOM 4420 C CA . MET A 1 556 ? -17.050 -7.684 -6.874 1.00 97.50 556 MET A CA 1
ATOM 4421 C C . MET A 1 556 ? -17.437 -8.526 -8.104 1.00 97.50 556 MET A C 1
ATOM 4423 O O . MET A 1 556 ? -18.543 -9.064 -8.149 1.00 97.50 556 MET A O 1
ATOM 4427 N N . SER A 1 557 ? -16.517 -8.692 -9.061 1.00 97.19 557 SER A N 1
ATOM 4428 C CA . SER A 1 557 ? -16.728 -9.495 -10.269 1.00 97.19 557 SER A CA 1
ATOM 4429 C C . SER A 1 557 ? -16.937 -10.983 -9.958 1.00 97.19 557 SER A C 1
ATOM 4431 O O . SER A 1 557 ? -17.866 -11.593 -10.492 1.00 97.19 557 SER A O 1
ATOM 4433 N N . ALA A 1 558 ? -16.155 -11.558 -9.039 1.00 97.25 558 ALA A N 1
ATOM 4434 C CA . ALA A 1 558 ? -16.305 -12.951 -8.608 1.00 97.25 558 ALA A CA 1
ATOM 4435 C C . ALA A 1 558 ? -17.680 -13.217 -7.966 1.00 97.25 558 ALA A C 1
ATOM 4437 O O . ALA A 1 558 ? -18.347 -14.210 -8.271 1.00 97.25 558 ALA A O 1
ATOM 4438 N N . LEU A 1 559 ? -18.129 -12.296 -7.105 1.00 98.06 559 LEU A N 1
ATOM 4439 C CA . LEU A 1 559 ? -19.421 -12.355 -6.420 1.00 98.06 559 LEU A CA 1
ATOM 4440 C C . LEU A 1 559 ? -20.591 -12.259 -7.409 1.00 98.06 559 LEU A C 1
ATOM 4442 O O . LEU A 1 559 ? -21.515 -13.073 -7.344 1.00 98.06 559 LEU A O 1
ATOM 4446 N N . ILE A 1 560 ? -20.530 -11.317 -8.358 1.00 97.31 560 ILE A N 1
ATOM 4447 C CA . ILE A 1 560 ? -21.512 -11.200 -9.448 1.00 97.31 560 ILE A CA 1
ATOM 4448 C C . ILE A 1 560 ? -21.540 -12.494 -10.271 1.00 97.31 560 ILE A C 1
ATOM 4450 O O . ILE A 1 560 ? -22.608 -13.065 -10.481 1.00 97.31 560 ILE A O 1
ATOM 4454 N N . THR A 1 561 ? -20.377 -12.994 -10.693 1.00 95.25 561 THR A N 1
ATOM 4455 C CA . THR A 1 561 ? -20.250 -14.184 -11.552 1.00 95.25 561 THR A CA 1
ATOM 4456 C C . THR A 1 561 ? -20.844 -15.436 -10.897 1.00 95.25 561 THR A C 1
ATOM 4458 O O . THR A 1 561 ? -21.561 -16.196 -11.551 1.00 95.25 561 THR A O 1
ATOM 4461 N N . ALA A 1 562 ? -20.628 -15.632 -9.593 1.00 97.50 562 ALA A N 1
ATOM 4462 C CA . ALA A 1 562 ? -21.211 -16.744 -8.845 1.00 97.50 562 ALA A CA 1
ATOM 4463 C C . ALA A 1 562 ? -22.740 -16.658 -8.726 1.00 97.50 562 ALA A C 1
ATOM 4465 O O . ALA A 1 562 ? -23.446 -17.633 -9.004 1.00 97.50 562 ALA A O 1
ATOM 4466 N N . LEU A 1 563 ? -23.265 -15.493 -8.331 1.00 97.69 563 LEU A N 1
ATOM 4467 C CA . LEU A 1 563 ? -24.701 -15.297 -8.109 1.00 97.69 563 LEU A CA 1
ATOM 4468 C C . LEU A 1 563 ? -25.502 -15.299 -9.420 1.00 97.69 563 LEU A C 1
ATOM 4470 O O . LEU A 1 563 ? -26.609 -15.838 -9.457 1.00 97.69 563 LEU A O 1
ATOM 4474 N N . SER A 1 564 ? -24.920 -14.772 -10.499 1.00 95.38 564 SER A N 1
ATOM 4475 C CA . SER A 1 564 ? -25.494 -14.770 -11.850 1.00 95.38 564 SER A CA 1
ATOM 4476 C C . SER A 1 564 ? -25.288 -16.089 -12.610 1.00 95.38 564 SER A C 1
ATOM 4478 O O . SER A 1 564 ? -25.811 -16.251 -13.713 1.00 95.38 564 SER A O 1
ATOM 4480 N N . SER A 1 565 ? -24.574 -17.066 -12.037 1.00 95.75 565 SER A N 1
ATOM 4481 C CA . SER A 1 565 ? -24.375 -18.380 -12.659 1.00 95.75 565 SER A CA 1
ATOM 4482 C C . SER A 1 565 ? -25.696 -19.131 -12.878 1.00 95.75 565 SER A C 1
ATOM 4484 O O . SER A 1 565 ? -26.648 -19.012 -12.100 1.00 95.75 565 SER A O 1
ATOM 4486 N N . VAL A 1 566 ? -25.754 -19.989 -13.904 1.00 94.50 566 VAL A N 1
ATOM 4487 C CA . VAL A 1 566 ? -26.925 -20.852 -14.191 1.00 94.50 566 VAL A CA 1
ATOM 4488 C C . VAL A 1 566 ? -27.294 -21.735 -12.989 1.00 94.50 566 VAL A C 1
ATOM 4490 O O . VAL A 1 566 ? -28.464 -22.047 -12.770 1.00 94.50 566 VAL A O 1
ATOM 4493 N N . VAL A 1 567 ? -26.305 -22.113 -12.172 1.00 94.88 567 VAL A N 1
ATOM 4494 C CA . VAL A 1 567 ? -26.485 -22.993 -11.009 1.00 94.88 567 VAL A CA 1
ATOM 4495 C C . VAL A 1 567 ? -27.301 -22.320 -9.900 1.00 94.88 567 VAL A C 1
ATOM 4497 O O . VAL A 1 567 ? -28.112 -23.004 -9.266 1.00 94.88 567 VAL A O 1
ATOM 4500 N N . ILE A 1 568 ? -27.127 -21.005 -9.706 1.00 97.25 568 ILE A N 1
ATOM 4501 C CA . ILE A 1 568 ? -27.831 -20.204 -8.692 1.00 97.25 568 ILE A CA 1
ATOM 4502 C C . ILE A 1 568 ? -29.080 -19.520 -9.271 1.00 97.25 568 ILE A C 1
ATOM 4504 O O . ILE A 1 568 ? -30.135 -19.546 -8.638 1.00 97.25 568 ILE A O 1
ATOM 4508 N N . THR A 1 569 ? -29.032 -18.956 -10.480 1.00 95.75 569 THR A N 1
ATOM 4509 C CA . THR A 1 569 ? -30.174 -18.241 -11.103 1.00 95.75 569 THR A CA 1
ATOM 4510 C C . THR A 1 569 ? -31.411 -19.122 -11.326 1.00 95.75 569 THR A C 1
ATOM 4512 O O . THR A 1 569 ? -32.539 -18.649 -11.172 1.00 95.75 569 THR A O 1
ATOM 4515 N N . ARG A 1 570 ? -31.226 -20.427 -11.576 1.00 96.19 570 ARG A N 1
ATOM 4516 C CA . ARG A 1 570 ? -32.315 -21.425 -11.667 1.00 96.19 570 ARG A CA 1
ATOM 4517 C C . ARG A 1 570 ? -33.076 -21.679 -10.356 1.00 96.19 570 ARG A C 1
ATOM 4519 O O . ARG A 1 570 ? -34.095 -22.363 -10.358 1.00 96.19 570 ARG A O 1
ATOM 4526 N N . LEU A 1 571 ? -32.601 -21.173 -9.213 1.00 95.81 571 LEU A N 1
ATOM 4527 C CA . LEU A 1 571 ? -33.221 -21.386 -7.898 1.00 95.81 571 LEU A CA 1
ATOM 4528 C C . LEU A 1 571 ? -34.436 -20.462 -7.689 1.00 95.81 571 LEU A C 1
ATOM 4530 O O . LEU A 1 571 ? -34.496 -19.730 -6.703 1.00 95.81 571 LEU A O 1
ATOM 4534 N N . HIS A 1 572 ? -35.402 -20.471 -8.612 1.00 96.19 572 HIS A N 1
ATOM 4535 C CA . HIS A 1 572 ? -36.474 -19.468 -8.718 1.00 96.19 572 HIS A CA 1
ATOM 4536 C C . HIS A 1 572 ? -37.253 -19.227 -7.410 1.00 96.19 572 HIS A C 1
ATOM 4538 O O . HIS A 1 572 ? -37.484 -18.079 -7.038 1.00 96.19 572 HIS A O 1
ATOM 4544 N N . LEU A 1 573 ? -37.577 -20.289 -6.658 1.00 95.56 573 LEU A N 1
ATOM 4545 C CA . LEU A 1 573 ? -38.227 -20.179 -5.341 1.00 95.56 573 LEU A CA 1
ATOM 4546 C C . LEU A 1 573 ? -37.367 -19.437 -4.305 1.00 95.56 573 LEU A C 1
ATOM 4548 O O . LEU A 1 573 ? -37.906 -18.759 -3.437 1.00 95.56 573 LEU A O 1
ATOM 4552 N N . THR A 1 574 ? -36.040 -19.556 -4.390 1.00 97.12 574 THR A N 1
ATOM 4553 C CA . THR A 1 574 ? -35.106 -18.828 -3.518 1.00 97.12 574 THR A CA 1
ATOM 4554 C C . THR A 1 574 ? -35.060 -17.359 -3.927 1.00 97.12 574 THR A C 1
ATOM 4556 O O . THR A 1 574 ? -35.220 -16.499 -3.073 1.00 97.12 574 THR A O 1
ATOM 4559 N N . TRP A 1 575 ? -34.947 -17.061 -5.226 1.00 97.25 575 TRP A N 1
ATOM 4560 C CA . TRP A 1 575 ? -34.947 -15.683 -5.738 1.00 97.25 575 TRP A CA 1
ATOM 4561 C C . TRP A 1 575 ? -36.232 -14.906 -5.440 1.00 97.25 575 TRP A C 1
ATOM 4563 O O . TRP A 1 575 ? -36.163 -13.697 -5.256 1.00 97.25 575 TRP A O 1
ATOM 4573 N N . ALA A 1 576 ? -37.377 -15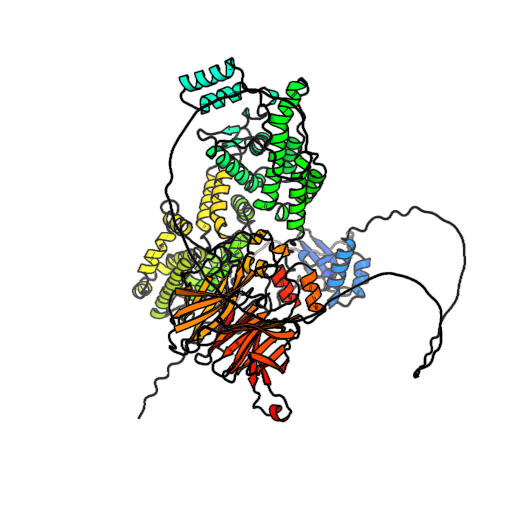.581 -5.311 1.00 96.31 576 ALA A N 1
ATOM 4574 C CA . ALA A 1 576 ? -38.623 -14.970 -4.838 1.00 96.31 576 ALA A CA 1
ATOM 4575 C C . ALA A 1 576 ? -38.570 -14.479 -3.370 1.00 96.31 576 ALA A C 1
ATOM 4577 O O . ALA A 1 576 ? -39.450 -13.733 -2.953 1.00 96.31 576 ALA A O 1
ATOM 4578 N N . HIS A 1 577 ? -37.552 -14.884 -2.601 1.00 95.75 577 HIS A N 1
ATOM 4579 C CA . HIS A 1 577 ? -37.316 -14.489 -1.207 1.00 95.75 577 HIS A CA 1
ATOM 4580 C C . HIS A 1 577 ? -36.053 -13.614 -1.026 1.00 95.75 577 HIS A C 1
ATOM 4582 O O . HIS A 1 577 ? -35.747 -13.226 0.097 1.00 95.75 577 HIS A O 1
ATOM 4588 N N . VAL A 1 578 ? -35.307 -13.310 -2.098 1.00 97.12 578 VAL A N 1
ATOM 4589 C CA . VAL A 1 578 ? -34.081 -12.485 -2.060 1.00 97.12 578 VAL A CA 1
ATOM 4590 C C . VAL A 1 578 ? -34.459 -11.006 -2.155 1.00 97.12 578 VAL A C 1
ATOM 4592 O O . VAL A 1 578 ? -34.965 -10.559 -3.186 1.00 97.12 578 VAL A O 1
ATOM 4595 N N . GLY A 1 579 ? -34.204 -10.229 -1.100 1.00 93.75 579 GLY A N 1
ATOM 4596 C CA . GLY A 1 579 ? -34.622 -8.829 -1.011 1.00 93.75 579 GLY A CA 1
ATOM 4597 C C . GLY A 1 579 ? -33.790 -7.859 -1.856 1.00 93.75 579 GLY A C 1
ATOM 4598 O O . GLY A 1 579 ? -34.282 -6.790 -2.210 1.00 93.75 579 GLY A O 1
ATOM 4599 N N . ARG A 1 580 ? -32.543 -8.208 -2.200 1.00 94.94 580 ARG A N 1
ATOM 4600 C CA . ARG A 1 580 ? -31.573 -7.315 -2.866 1.00 94.94 580 ARG A CA 1
ATOM 4601 C C . ARG A 1 580 ? -31.333 -7.635 -4.339 1.00 94.94 580 ARG A C 1
ATOM 4603 O O . ARG A 1 580 ? -30.314 -7.223 -4.892 1.00 94.94 580 ARG A O 1
ATOM 4610 N N . LYS A 1 581 ? -32.240 -8.361 -5.008 1.00 93.88 581 LYS A N 1
ATOM 4611 C CA . LYS A 1 581 ? -32.047 -8.730 -6.423 1.00 93.88 581 LYS A CA 1
ATOM 4612 C C . LYS A 1 581 ? -31.758 -7.506 -7.312 1.00 93.88 581 LYS A C 1
ATOM 4614 O O . LYS A 1 581 ? -30.820 -7.545 -8.098 1.00 93.88 581 LYS A O 1
ATOM 4619 N N . THR A 1 582 ? -32.481 -6.404 -7.129 1.00 95.38 582 THR A N 1
ATOM 4620 C CA . THR A 1 582 ? -32.266 -5.155 -7.883 1.00 95.38 582 THR A CA 1
ATOM 4621 C C . THR A 1 582 ? -30.878 -4.540 -7.667 1.00 95.38 582 THR A C 1
ATOM 4623 O O . THR A 1 582 ? -30.349 -3.901 -8.575 1.00 95.38 582 THR A O 1
ATOM 4626 N N . ASN A 1 583 ? -30.253 -4.753 -6.504 1.00 94.31 583 ASN A N 1
ATOM 4627 C CA . ASN A 1 583 ? -28.873 -4.345 -6.236 1.00 94.31 583 ASN A CA 1
ATOM 4628 C C . ASN A 1 583 ? -27.887 -5.208 -7.043 1.00 94.31 583 ASN A C 1
ATOM 4630 O O . ASN A 1 583 ? -26.958 -4.666 -7.636 1.00 94.31 583 ASN A O 1
ATOM 4634 N N . LEU A 1 584 ? -28.117 -6.525 -7.147 1.00 96.31 584 LEU A N 1
ATOM 4635 C CA . LEU A 1 584 ? -27.329 -7.401 -8.025 1.00 96.31 584 LEU A CA 1
ATOM 4636 C C . LEU A 1 584 ? -27.527 -7.057 -9.509 1.00 96.31 584 LEU A C 1
ATOM 4638 O O . LEU A 1 584 ? -26.547 -6.993 -10.248 1.00 96.31 584 LEU A O 1
ATOM 4642 N N . ASP A 1 585 ? -28.759 -6.778 -9.941 1.00 94.75 585 ASP A N 1
ATOM 4643 C CA . ASP A 1 585 ? -29.061 -6.351 -11.315 1.00 94.75 585 ASP A CA 1
ATOM 4644 C C . ASP A 1 585 ? -28.372 -5.003 -11.650 1.00 94.75 585 ASP A C 1
ATOM 4646 O O . ASP A 1 585 ? -27.963 -4.762 -12.786 1.00 94.75 585 ASP A O 1
ATOM 4650 N N . ALA A 1 586 ? -28.196 -4.117 -10.660 1.00 94.31 586 ALA A N 1
ATOM 4651 C CA . ALA A 1 586 ? -27.447 -2.867 -10.808 1.00 94.31 586 ALA A CA 1
ATOM 4652 C C . ALA A 1 586 ? -25.920 -3.076 -10.834 1.00 94.31 586 ALA A C 1
ATOM 4654 O O . ALA A 1 586 ? -25.238 -2.426 -11.625 1.00 94.31 586 ALA A O 1
ATOM 4655 N N . LEU A 1 587 ? -25.392 -3.985 -10.006 1.00 94.31 587 LEU A N 1
ATOM 4656 C CA . LEU A 1 587 ? -23.971 -4.353 -9.977 1.00 94.31 587 LEU A CA 1
ATOM 4657 C C . LEU A 1 587 ? -23.533 -5.104 -11.243 1.00 94.31 587 LEU A C 1
ATOM 4659 O O . LEU A 1 587 ? -22.444 -4.854 -11.754 1.00 94.31 587 LEU A O 1
ATOM 4663 N N . SER A 1 588 ? -24.388 -5.978 -11.782 1.00 94.06 588 SER A N 1
ATOM 4664 C CA . SER A 1 588 ? -24.070 -6.850 -12.925 1.00 94.06 588 SER A CA 1
ATOM 4665 C C . SER A 1 588 ? -23.674 -6.084 -14.191 1.00 94.06 588 SER A C 1
ATOM 4667 O O . SER A 1 588 ? -22.901 -6.595 -14.996 1.00 94.06 588 SER A O 1
ATOM 4669 N N . LYS A 1 589 ? -24.110 -4.826 -14.320 1.00 93.31 589 LYS A N 1
ATOM 4670 C CA . LYS A 1 589 ? -23.739 -3.902 -15.406 1.00 93.31 589 LYS A CA 1
ATOM 4671 C C . LYS A 1 589 ? -22.235 -3.636 -15.495 1.00 93.31 589 LYS A C 1
ATOM 4673 O O . LYS A 1 589 ? -21.736 -3.301 -16.563 1.00 93.31 589 LYS A O 1
ATOM 4678 N N . TYR A 1 590 ? -21.503 -3.794 -14.391 1.00 91.44 590 TYR A N 1
ATOM 4679 C CA . TYR A 1 590 ? -20.043 -3.676 -14.361 1.00 91.44 590 TYR A CA 1
ATOM 4680 C C . TYR A 1 590 ? -19.317 -4.963 -14.794 1.00 91.44 590 TYR A C 1
ATOM 4682 O O . TYR A 1 590 ? -18.111 -4.925 -15.006 1.00 91.44 590 TYR A O 1
ATOM 4690 N N . ASN A 1 591 ? -20.037 -6.074 -14.976 1.00 91.62 591 ASN A N 1
ATOM 4691 C CA . ASN A 1 591 ? -19.519 -7.332 -15.525 1.00 91.62 591 ASN A CA 1
ATOM 4692 C C . ASN A 1 591 ? -19.957 -7.575 -16.981 1.00 91.62 591 ASN A C 1
ATOM 4694 O O . ASN A 1 591 ? -19.578 -8.584 -17.574 1.00 91.62 591 ASN A O 1
ATOM 4698 N N . GLU A 1 592 ? -20.751 -6.680 -17.573 1.00 88.50 592 GLU A N 1
ATOM 4699 C CA . GLU A 1 592 ? -21.161 -6.802 -18.970 1.00 88.50 592 GLU A CA 1
ATOM 4700 C C . GLU A 1 592 ? -19.972 -6.572 -19.926 1.00 88.50 592 GLU A C 1
ATOM 4702 O O . GLU A 1 592 ? -19.359 -5.503 -19.875 1.00 88.50 592 GLU A O 1
ATOM 4707 N N . PRO A 1 593 ? -19.686 -7.490 -20.873 1.00 86.31 593 PRO A N 1
ATOM 4708 C CA . PRO A 1 593 ? -18.668 -7.275 -21.908 1.00 86.31 593 PRO A CA 1
ATOM 4709 C C . PRO A 1 593 ? -19.083 -6.221 -22.953 1.00 86.31 593 PRO A C 1
ATOM 4711 O O . PRO A 1 593 ? -18.275 -5.836 -23.801 1.00 86.31 593 PRO A O 1
ATOM 4714 N N . SER A 1 594 ? -20.328 -5.735 -22.890 1.00 84.00 594 SER A N 1
ATOM 4715 C CA . SER A 1 594 ? -20.919 -4.671 -23.708 1.00 84.00 594 SER A CA 1
ATOM 4716 C C . SER A 1 594 ? -19.951 -3.500 -23.945 1.00 84.00 594 SER A C 1
ATOM 4718 O O . SER A 1 594 ? -19.447 -2.878 -23.006 1.00 84.00 594 SER A O 1
ATOM 4720 N N . GLY A 1 595 ? -19.676 -3.192 -25.218 1.00 79.94 595 GLY A N 1
ATOM 4721 C CA . GLY A 1 595 ? -18.758 -2.111 -25.604 1.00 79.94 595 GLY A CA 1
ATOM 4722 C C . GLY A 1 595 ? -17.302 -2.325 -25.170 1.00 79.94 595 GLY A C 1
ATOM 4723 O O . GLY A 1 595 ? -16.598 -1.349 -24.934 1.00 79.94 595 GLY A O 1
ATOM 4724 N N . GLY A 1 596 ? -16.862 -3.577 -25.001 1.00 82.38 596 GLY A N 1
ATOM 4725 C CA . GLY A 1 596 ? -15.534 -3.896 -24.471 1.00 82.38 596 GLY A CA 1
ATOM 4726 C C . GLY A 1 596 ? -15.426 -3.614 -22.971 1.00 82.38 596 GLY A C 1
ATOM 4727 O O . GLY A 1 596 ? -14.410 -3.081 -22.529 1.00 82.38 596 GLY A O 1
ATOM 4728 N N . PHE A 1 597 ? -16.475 -3.938 -22.204 1.00 90.88 597 PHE A N 1
ATOM 4729 C CA . PHE A 1 597 ? -16.628 -3.621 -20.775 1.00 90.88 597 PHE A CA 1
ATOM 4730 C C . PHE A 1 597 ? -16.613 -2.107 -20.467 1.00 90.88 597 PHE A C 1
ATOM 4732 O O . PHE A 1 597 ? -16.029 -1.652 -19.480 1.00 90.88 597 PHE A O 1
ATOM 4739 N N . ALA A 1 598 ? -17.269 -1.291 -21.300 1.00 90.50 598 ALA A N 1
ATOM 4740 C CA . ALA A 1 598 ? -17.222 0.175 -21.193 1.00 90.50 598 ALA A CA 1
ATOM 4741 C C . ALA A 1 598 ? -17.657 0.714 -19.810 1.00 90.50 598 ALA A C 1
ATOM 4743 O O . ALA A 1 598 ? -17.046 1.647 -19.282 1.00 90.50 598 ALA A O 1
ATOM 4744 N N . ALA A 1 599 ? -18.671 0.099 -19.188 1.00 91.38 599 ALA A N 1
ATOM 4745 C CA . ALA A 1 599 ? -19.151 0.472 -17.855 1.00 91.38 599 ALA A CA 1
ATOM 4746 C C . ALA A 1 599 ? -18.113 0.201 -16.748 1.00 91.38 599 ALA A C 1
ATOM 4748 O O . ALA A 1 599 ? -17.959 1.015 -15.836 1.00 91.38 599 ALA A O 1
ATOM 4749 N N . PHE A 1 600 ? -17.367 -0.904 -16.846 1.00 92.88 600 PHE A N 1
ATOM 4750 C CA . PHE A 1 600 ? -16.254 -1.208 -15.946 1.00 92.88 600 PHE A CA 1
ATOM 4751 C C . PHE A 1 600 ? -15.092 -0.235 -16.145 1.00 92.88 600 PHE A C 1
ATOM 4753 O O . PHE A 1 600 ? -14.580 0.311 -15.170 1.00 92.88 600 PHE A O 1
ATOM 4760 N N . ARG A 1 601 ? -14.689 0.031 -17.397 1.00 91.94 601 ARG A N 1
ATOM 4761 C CA . ARG A 1 601 ? -13.564 0.940 -17.676 1.00 91.94 601 ARG A CA 1
ATOM 4762 C C . ARG A 1 601 ? -13.847 2.358 -17.173 1.00 91.94 601 ARG A C 1
ATOM 4764 O O . ARG A 1 601 ? -12.932 2.990 -16.659 1.00 91.94 601 ARG A O 1
ATOM 4771 N N . ASN A 1 602 ? -15.101 2.817 -17.230 1.00 90.62 602 ASN A N 1
ATOM 4772 C CA . ASN A 1 602 ? -15.537 4.080 -16.622 1.00 90.62 602 ASN A CA 1
ATOM 4773 C C . ASN A 1 602 ? -15.534 4.038 -15.076 1.00 90.62 602 ASN A C 1
ATOM 4775 O O . ASN A 1 602 ? -15.106 4.992 -14.431 1.00 90.62 602 ASN A O 1
ATOM 4779 N N . LEU A 1 603 ? -15.957 2.924 -14.465 1.00 90.06 603 LEU A N 1
ATOM 4780 C CA . LEU A 1 603 ? -15.877 2.746 -13.010 1.00 90.06 603 LEU A CA 1
ATOM 4781 C C . LEU A 1 603 ? -14.417 2.776 -12.522 1.00 90.06 603 LEU A C 1
ATOM 4783 O O . LEU A 1 603 ? -14.104 3.502 -11.583 1.00 90.06 603 LEU A O 1
ATOM 4787 N N . GLN A 1 604 ? -13.514 2.047 -13.188 1.00 88.12 604 GLN A N 1
ATOM 4788 C CA . GLN A 1 604 ? -12.091 2.029 -12.843 1.00 88.12 604 GLN A CA 1
ATOM 4789 C C . GLN A 1 604 ? -11.389 3.351 -13.198 1.00 88.12 604 GLN A C 1
ATOM 4791 O O . GLN A 1 604 ? -10.493 3.766 -12.460 1.00 88.12 604 GLN A O 1
ATOM 4796 N N . SER A 1 605 ? -11.765 4.041 -14.288 1.00 86.06 605 SER A N 1
ATOM 4797 C CA . SER A 1 605 ? -11.153 5.333 -14.644 1.00 86.06 605 SER A CA 1
ATOM 4798 C C . SER A 1 605 ? -11.325 6.355 -13.526 1.00 86.06 605 SER A C 1
ATOM 4800 O O . SER A 1 605 ? -10.370 7.066 -13.222 1.00 86.06 605 SER A O 1
ATOM 4802 N N . ASN A 1 606 ? -12.499 6.342 -12.891 1.00 80.50 606 ASN A N 1
ATOM 4803 C CA . ASN A 1 606 ? -12.929 7.272 -11.848 1.00 80.50 606 ASN A CA 1
ATOM 4804 C C . ASN A 1 606 ? -12.641 6.758 -10.418 1.00 80.50 606 ASN A C 1
ATOM 4806 O O . ASN A 1 606 ? -13.112 7.349 -9.450 1.00 80.50 606 ASN A O 1
ATOM 4810 N N . ALA A 1 607 ? -11.899 5.653 -10.269 1.00 74.31 607 ALA A N 1
ATOM 4811 C CA . ALA A 1 607 ? -11.546 5.084 -8.969 1.00 74.31 607 ALA A CA 1
ATOM 4812 C C . ALA A 1 607 ? -10.385 5.860 -8.314 1.00 74.31 607 ALA A C 1
ATOM 4814 O O . ALA A 1 607 ? -9.212 5.685 -8.667 1.00 74.31 607 ALA A O 1
ATOM 4815 N N . GLU A 1 608 ? -10.721 6.715 -7.349 1.00 58.16 608 GLU A N 1
ATOM 4816 C CA . GLU A 1 608 ? -9.765 7.438 -6.503 1.00 58.16 608 GLU A CA 1
ATOM 4817 C C . GLU A 1 608 ? -9.177 6.542 -5.398 1.00 58.16 608 GLU A C 1
ATOM 4819 O O . GLU A 1 608 ? -9.846 5.657 -4.867 1.00 58.16 608 GLU A O 1
ATOM 4824 N N . GLY A 1 609 ? -7.922 6.798 -5.012 1.00 61.25 609 GLY A N 1
ATOM 4825 C CA . GLY A 1 609 ? -7.235 6.027 -3.969 1.00 61.25 609 GLY A CA 1
ATOM 4826 C C . GLY A 1 609 ? -6.843 4.594 -4.390 1.00 61.25 609 GLY A C 1
ATOM 4827 O O . GLY A 1 609 ? -6.459 4.388 -5.549 1.00 61.25 609 GLY A O 1
ATOM 4828 N N . PRO A 1 610 ? -6.847 3.619 -3.457 1.00 69.56 610 PRO A N 1
ATOM 4829 C CA . PRO A 1 610 ? -6.511 2.222 -3.737 1.00 69.56 610 PRO A CA 1
ATOM 4830 C C . PRO A 1 610 ? -7.580 1.539 -4.595 1.00 69.56 610 PRO A C 1
ATOM 4832 O O . PRO A 1 610 ? -8.740 1.948 -4.590 1.00 69.56 610 PRO A O 1
ATOM 4835 N N . CYS A 1 611 ? -7.192 0.499 -5.336 1.00 85.56 611 CYS A N 1
ATOM 4836 C CA . CYS A 1 611 ? -8.088 -0.272 -6.201 1.00 85.56 611 CYS A CA 1
ATOM 4837 C C . CYS A 1 611 ? -7.479 -1.637 -6.548 1.00 85.56 611 CYS A C 1
ATOM 4839 O O . CYS A 1 611 ? -6.293 -1.719 -6.875 1.00 85.56 611 CYS A O 1
ATOM 4841 N N . VAL A 1 612 ? -8.313 -2.680 -6.574 1.00 93.44 612 VAL A N 1
ATOM 4842 C CA . VAL A 1 612 ? -7.982 -4.005 -7.125 1.00 93.44 612 VAL A CA 1
ATOM 4843 C C . VAL A 1 612 ? -8.838 -4.223 -8.382 1.00 93.44 612 VAL A C 1
ATOM 4845 O O . VAL A 1 612 ? -10.054 -4.407 -8.267 1.00 93.44 612 VAL A O 1
ATOM 4848 N N . PRO A 1 613 ? -8.263 -4.152 -9.596 1.00 94.81 613 PRO A N 1
ATOM 4849 C CA . PRO A 1 613 ? -9.025 -4.261 -10.836 1.00 94.81 613 PRO A CA 1
ATOM 4850 C C . PRO A 1 613 ? -9.429 -5.711 -11.140 1.00 94.81 613 PRO A C 1
ATOM 4852 O O . PRO A 1 613 ? -8.701 -6.658 -10.846 1.00 94.81 613 PRO A O 1
ATOM 4855 N N . PHE A 1 614 ? -10.563 -5.892 -11.820 1.00 93.81 614 PHE A N 1
ATOM 4856 C CA . PHE A 1 614 ? -10.914 -7.173 -12.433 1.00 93.81 614 PHE A CA 1
ATOM 4857 C C . PHE A 1 614 ? -10.026 -7.429 -13.665 1.00 93.81 614 PHE A C 1
ATOM 4859 O O . PHE A 1 614 ? -10.316 -6.972 -14.771 1.00 93.81 614 PHE A O 1
ATOM 4866 N N . VAL A 1 615 ? -8.922 -8.157 -13.471 1.00 93.50 615 VAL A N 1
ATOM 4867 C CA . VAL A 1 615 ? -7.926 -8.398 -14.534 1.00 93.50 615 VAL A CA 1
ATOM 4868 C C . VAL A 1 615 ? -8.459 -9.224 -15.705 1.00 93.50 615 VAL A C 1
ATOM 4870 O O . VAL A 1 615 ? -7.951 -9.072 -16.808 1.00 93.50 615 VAL A O 1
ATOM 4873 N N . GLY A 1 616 ? -9.501 -10.044 -15.517 1.00 90.56 616 GLY A N 1
ATOM 4874 C CA . GLY A 1 616 ? -10.034 -10.930 -16.564 1.00 90.56 616 GLY A CA 1
ATOM 4875 C C . GLY A 1 616 ? -10.437 -10.203 -17.856 1.00 90.56 616 GLY A C 1
ATOM 4876 O O . GLY A 1 616 ? -10.240 -10.733 -18.949 1.00 90.56 616 GLY A O 1
ATOM 4877 N N . MET A 1 617 ? -10.901 -8.952 -17.749 1.00 91.88 617 MET A N 1
ATOM 4878 C CA . MET A 1 617 ? -11.108 -8.068 -18.902 1.00 91.88 617 MET A CA 1
ATOM 4879 C C . MET A 1 617 ? -9.794 -7.800 -19.656 1.00 91.88 617 MET A C 1
ATOM 4881 O O . MET A 1 617 ? -9.712 -8.030 -20.858 1.00 91.88 617 MET A O 1
ATOM 4885 N N . TYR A 1 618 ? -8.755 -7.345 -18.955 1.00 94.56 618 TYR A N 1
ATOM 4886 C CA . TYR A 1 618 ? -7.454 -7.027 -19.549 1.00 94.56 618 TYR A CA 1
ATOM 4887 C C . TYR A 1 618 ? -6.742 -8.272 -20.103 1.00 94.56 618 TYR A C 1
ATOM 4889 O O . TYR A 1 618 ? -6.086 -8.190 -21.136 1.00 94.56 618 TYR A O 1
ATOM 4897 N N . LEU A 1 619 ? -6.911 -9.444 -19.480 1.00 93.12 619 LEU A N 1
ATOM 4898 C CA . LEU A 1 619 ? -6.409 -10.712 -20.026 1.00 93.12 619 LEU A CA 1
ATOM 4899 C C . LEU A 1 619 ? -7.119 -11.095 -21.334 1.00 93.12 619 LEU A C 1
ATOM 4901 O O . LEU A 1 619 ? -6.483 -11.628 -22.241 1.00 93.12 619 LEU A O 1
ATOM 4905 N N . THR A 1 620 ? -8.405 -10.756 -21.463 1.00 90.81 620 THR A N 1
ATOM 4906 C CA . THR A 1 620 ? -9.163 -10.907 -22.714 1.00 90.81 620 THR A CA 1
ATOM 4907 C C . THR A 1 620 ? -8.640 -9.950 -23.796 1.00 90.81 620 THR A C 1
ATOM 4909 O O . THR A 1 620 ? -8.422 -10.373 -24.927 1.00 90.81 620 THR A O 1
ATOM 4912 N N . ASP A 1 621 ? -8.346 -8.689 -23.453 1.00 93.31 621 ASP A N 1
ATOM 4913 C CA . ASP A 1 621 ? -7.717 -7.723 -24.373 1.00 93.31 621 ASP A CA 1
ATOM 4914 C C . ASP A 1 621 ? -6.314 -8.191 -24.838 1.00 93.31 621 ASP A C 1
ATOM 4916 O O . ASP A 1 621 ? -5.973 -8.087 -26.021 1.00 93.31 621 ASP A O 1
ATOM 4920 N N . ILE A 1 622 ? -5.506 -8.752 -23.927 1.00 94.69 622 ILE A N 1
ATOM 4921 C CA . ILE A 1 622 ? -4.174 -9.318 -24.215 1.00 94.69 622 ILE A CA 1
ATOM 4922 C C . ILE A 1 622 ? -4.273 -10.526 -25.157 1.00 94.69 622 ILE A C 1
ATOM 4924 O O . ILE A 1 622 ? -3.472 -10.624 -26.092 1.00 94.69 622 ILE A O 1
ATOM 4928 N N . ALA A 1 623 ? -5.251 -11.413 -24.942 1.00 91.50 623 ALA A N 1
ATOM 4929 C CA . ALA A 1 623 ? -5.514 -12.566 -25.802 1.00 91.50 623 ALA A CA 1
ATOM 4930 C C . ALA A 1 623 ? -5.995 -12.137 -27.199 1.00 91.50 623 ALA A C 1
ATOM 4932 O O . ALA A 1 623 ? -5.396 -12.531 -28.194 1.00 91.50 623 ALA A O 1
ATOM 4933 N N . HIS A 1 624 ? -6.971 -11.229 -27.298 1.00 92.62 624 HIS A N 1
ATOM 4934 C CA . HIS A 1 624 ? -7.381 -10.672 -28.592 1.00 92.62 624 HIS A CA 1
ATOM 4935 C C . HIS A 1 624 ? -6.209 -10.001 -29.333 1.00 92.62 624 HIS A C 1
ATOM 4937 O O . HIS A 1 624 ? -6.072 -10.164 -30.541 1.00 92.62 624 HIS A O 1
ATOM 4943 N N . THR A 1 625 ? -5.315 -9.307 -28.619 1.00 95.38 625 THR A N 1
ATOM 4944 C CA . THR A 1 625 ? -4.096 -8.715 -29.206 1.00 95.38 625 THR A CA 1
ATOM 4945 C C . THR A 1 625 ? -3.096 -9.777 -29.686 1.00 95.38 625 THR A C 1
ATOM 4947 O O . THR A 1 625 ? -2.393 -9.557 -30.674 1.00 95.38 625 THR A O 1
ATOM 4950 N N . LYS A 1 626 ? -3.026 -10.939 -29.018 1.00 93.06 626 LYS A N 1
ATOM 4951 C CA . LYS A 1 626 ? -2.218 -12.087 -29.457 1.00 93.06 626 LYS A CA 1
ATOM 4952 C C . LYS A 1 626 ? -2.728 -12.643 -30.785 1.00 93.06 626 LYS A C 1
ATOM 4954 O O . LYS A 1 626 ? -1.910 -12.880 -31.668 1.00 93.06 626 LYS A O 1
ATOM 4959 N N . ASP A 1 627 ? -4.043 -12.818 -30.893 1.00 92.62 627 ASP A N 1
ATOM 4960 C CA . ASP A 1 627 ? -4.703 -13.509 -32.004 1.00 92.62 627 ASP A CA 1
ATOM 4961 C C . ASP A 1 627 ? -4.963 -12.584 -33.214 1.00 92.62 627 ASP A C 1
ATOM 4963 O O . ASP A 1 627 ? -5.121 -13.056 -34.337 1.00 92.62 627 ASP A O 1
ATOM 4967 N N . GLN A 1 628 ? -4.993 -11.260 -33.011 1.00 94.88 628 GLN A N 1
ATOM 4968 C CA . GLN A 1 628 ? -5.190 -10.260 -34.071 1.00 94.88 628 GLN A CA 1
ATOM 4969 C C . GLN A 1 628 ? -3.922 -9.969 -34.897 1.00 94.88 628 GLN A C 1
ATOM 4971 O O . GLN A 1 628 ? -4.027 -9.508 -36.035 1.00 94.88 628 GLN A O 1
ATOM 4976 N N . PHE A 1 629 ? -2.732 -10.178 -34.330 1.00 94.25 629 PHE A N 1
ATOM 4977 C CA . PHE A 1 629 ? -1.463 -9.768 -34.932 1.00 94.25 629 PHE A CA 1
ATOM 4978 C C . PHE A 1 629 ? -0.440 -10.898 -34.878 1.00 94.25 629 PHE A C 1
ATOM 4980 O O . PHE A 1 629 ? -0.185 -11.445 -33.808 1.00 94.25 629 PHE A O 1
ATOM 4987 N N . GLU A 1 630 ? 0.239 -11.177 -35.988 1.00 93.81 630 GLU A N 1
ATOM 4988 C CA . GLU A 1 630 ? 1.415 -12.051 -35.969 1.00 93.81 630 GLU A CA 1
ATOM 4989 C C . GLU A 1 630 ? 2.564 -11.451 -35.146 1.00 93.81 630 GLU A C 1
ATOM 4991 O O . GLU A 1 630 ? 2.600 -10.250 -34.867 1.00 93.81 630 GLU A O 1
ATOM 4996 N N . ASP A 1 631 ? 3.509 -12.287 -34.711 1.00 91.50 631 ASP A N 1
ATOM 4997 C CA . ASP A 1 631 ? 4.694 -11.791 -33.998 1.00 91.50 631 ASP A CA 1
ATOM 4998 C C . ASP A 1 631 ? 5.705 -11.109 -34.942 1.00 91.50 631 ASP A C 1
ATOM 5000 O O . ASP A 1 631 ? 6.367 -10.156 -34.515 1.00 91.50 631 ASP A O 1
ATOM 5004 N N . VAL A 1 632 ? 5.788 -11.561 -36.199 1.00 94.56 632 VAL A N 1
ATOM 5005 C CA . VAL A 1 632 ? 6.739 -11.131 -37.241 1.00 94.56 632 VAL A CA 1
ATOM 5006 C C . VAL A 1 632 ? 6.022 -11.117 -38.605 1.00 94.56 632 VAL A C 1
ATOM 5008 O O . VAL A 1 632 ? 5.138 -11.938 -38.830 1.00 94.56 632 VAL A O 1
ATOM 5011 N N . GLU A 1 633 ? 6.372 -10.194 -39.503 1.00 93.00 633 GLU A N 1
ATOM 5012 C CA . GLU A 1 633 ? 5.888 -10.152 -40.896 1.00 93.00 633 GLU A CA 1
ATOM 5013 C C . GLU A 1 633 ? 6.715 -11.061 -41.832 1.00 93.00 633 GLU A C 1
ATOM 5015 O O . GLU A 1 633 ? 7.847 -11.426 -41.511 1.00 93.00 633 GLU A O 1
ATOM 5020 N N . ASP A 1 634 ? 6.191 -11.368 -43.027 1.00 90.06 634 ASP A N 1
ATOM 5021 C CA . ASP A 1 634 ? 6.839 -12.241 -44.030 1.00 90.06 634 ASP A CA 1
ATOM 5022 C C . ASP A 1 634 ? 8.259 -11.796 -44.444 1.00 90.06 634 ASP A C 1
ATOM 5024 O O . ASP A 1 634 ? 9.064 -12.618 -44.881 1.00 90.06 634 ASP A O 1
ATOM 5028 N N . ASP A 1 635 ? 8.585 -10.502 -44.316 1.00 89.25 635 ASP A N 1
ATOM 5029 C CA . ASP A 1 635 ? 9.918 -9.945 -44.598 1.00 89.25 635 ASP A CA 1
ATOM 5030 C C . ASP A 1 635 ? 10.837 -9.863 -43.360 1.00 89.25 635 ASP A C 1
ATOM 5032 O O . ASP A 1 635 ? 11.867 -9.189 -43.390 1.00 89.25 635 ASP A O 1
ATOM 5036 N N . GLY A 1 636 ? 10.483 -10.563 -42.276 1.00 90.38 636 GLY A N 1
ATOM 5037 C CA . GLY A 1 636 ? 11.290 -10.701 -41.060 1.00 90.38 636 GLY A CA 1
ATOM 5038 C C . GLY A 1 636 ? 11.153 -9.554 -40.054 1.00 90.38 636 GLY A C 1
ATOM 5039 O O . GLY A 1 636 ? 11.857 -9.543 -39.044 1.00 90.38 636 GLY A O 1
ATOM 5040 N N . ARG A 1 637 ? 10.262 -8.582 -40.291 1.00 94.44 637 ARG A N 1
ATOM 5041 C CA . ARG A 1 637 ? 10.054 -7.438 -39.386 1.00 94.44 637 ARG A CA 1
ATOM 5042 C C . ARG A 1 637 ? 9.221 -7.812 -38.171 1.00 94.44 637 ARG A C 1
ATOM 5044 O O . ARG A 1 637 ? 8.128 -8.350 -38.305 1.00 94.44 637 ARG A O 1
ATOM 5051 N N . ILE A 1 638 ? 9.679 -7.431 -36.985 1.00 97.44 638 ILE A N 1
ATOM 5052 C CA . ILE A 1 638 ? 8.916 -7.563 -35.744 1.00 97.44 638 ILE A CA 1
ATOM 5053 C C . ILE A 1 638 ? 7.682 -6.660 -35.810 1.00 97.44 638 ILE A C 1
ATOM 5055 O O . ILE A 1 638 ? 7.801 -5.455 -36.046 1.00 97.44 638 ILE A O 1
ATOM 5059 N N . VAL A 1 639 ? 6.499 -7.219 -35.545 1.00 96.88 639 VAL A N 1
ATOM 5060 C CA . VAL A 1 639 ? 5.245 -6.456 -35.473 1.00 96.88 639 VAL A CA 1
ATOM 5061 C C . VAL A 1 639 ? 5.213 -5.678 -34.154 1.00 96.88 639 VAL A C 1
ATOM 5063 O O . VAL A 1 639 ? 4.863 -6.214 -33.097 1.00 96.88 639 VAL A O 1
ATOM 5066 N N . PHE A 1 640 ? 5.613 -4.407 -34.196 1.00 96.81 640 PHE A N 1
ATOM 5067 C CA . PHE A 1 640 ? 5.735 -3.555 -33.012 1.00 96.81 640 PHE A CA 1
ATOM 5068 C C . PHE A 1 640 ? 4.378 -3.043 -32.508 1.00 96.81 640 PHE A C 1
ATOM 5070 O O . PHE A 1 640 ? 4.173 -2.965 -31.298 1.00 96.81 640 PHE A O 1
ATOM 5077 N N . ILE A 1 641 ? 3.397 -2.813 -33.389 1.00 95.38 641 ILE A N 1
ATOM 5078 C CA . ILE A 1 641 ? 2.044 -2.389 -32.976 1.00 95.38 641 ILE A CA 1
ATOM 5079 C C . ILE A 1 641 ? 1.380 -3.388 -32.006 1.00 95.38 641 ILE A C 1
ATOM 5081 O O . ILE A 1 641 ? 0.677 -2.983 -31.082 1.00 95.38 641 ILE A O 1
ATOM 5085 N N . LYS A 1 642 ? 1.680 -4.690 -32.134 1.00 95.94 642 LYS A N 1
ATOM 5086 C CA . LYS A 1 642 ? 1.264 -5.739 -31.184 1.00 95.94 642 LYS A CA 1
ATOM 5087 C C . LYS A 1 642 ? 1.836 -5.504 -29.781 1.00 95.94 642 LYS A C 1
ATOM 5089 O O . LYS A 1 642 ? 1.124 -5.608 -28.784 1.00 95.94 642 LYS A O 1
ATOM 5094 N N . ARG A 1 643 ? 3.118 -5.130 -29.708 1.00 96.44 643 ARG A N 1
ATOM 5095 C CA . ARG A 1 643 ? 3.830 -4.815 -28.460 1.00 96.44 643 ARG A CA 1
ATOM 5096 C C . ARG A 1 643 ? 3.291 -3.534 -27.828 1.00 96.44 643 ARG A C 1
ATOM 5098 O O . ARG A 1 643 ? 3.038 -3.519 -26.628 1.00 96.44 643 ARG A O 1
ATOM 5105 N N . GLN A 1 644 ? 3.027 -2.507 -28.634 1.00 95.56 644 GLN A N 1
ATOM 5106 C CA . GLN A 1 644 ? 2.383 -1.273 -28.184 1.00 95.56 644 GLN A CA 1
ATOM 5107 C C . GLN A 1 644 ? 0.988 -1.532 -27.587 1.00 95.56 644 GLN A C 1
ATOM 5109 O O . GLN A 1 644 ? 0.703 -1.049 -26.494 1.00 95.56 644 GLN A O 1
ATOM 5114 N N . ARG A 1 645 ? 0.150 -2.363 -28.223 1.00 95.69 645 ARG A N 1
ATOM 5115 C CA . ARG A 1 645 ? -1.169 -2.744 -27.679 1.00 95.69 645 ARG A CA 1
ATOM 5116 C C . ARG A 1 645 ? -1.076 -3.525 -26.365 1.00 95.69 645 ARG A C 1
ATOM 5118 O O . ARG A 1 645 ? -1.844 -3.249 -25.441 1.00 95.69 645 ARG A O 1
ATOM 5125 N N . TRP A 1 646 ? -0.115 -4.443 -26.227 1.00 96.62 646 TRP A N 1
ATOM 5126 C CA . TRP A 1 646 ? 0.157 -5.092 -24.938 1.00 96.62 646 TRP A CA 1
ATOM 5127 C C . TRP A 1 646 ? 0.643 -4.090 -23.876 1.00 96.62 646 TRP A C 1
ATOM 5129 O O . TRP A 1 646 ? 0.148 -4.135 -22.753 1.00 96.62 646 TRP A O 1
ATOM 5139 N N . TYR A 1 647 ? 1.533 -3.151 -24.219 1.00 96.38 647 TYR A N 1
ATOM 5140 C CA . TYR A 1 647 ? 1.993 -2.087 -23.315 1.00 96.38 647 TYR A CA 1
ATOM 5141 C C . TYR A 1 647 ? 0.849 -1.199 -22.805 1.00 96.38 647 TYR A C 1
ATOM 5143 O O . TYR A 1 647 ? 0.711 -1.019 -21.594 1.00 96.38 647 TYR A O 1
ATOM 5151 N N . GLU A 1 648 ? -0.002 -0.695 -23.701 1.00 95.06 648 GLU A N 1
ATOM 5152 C CA . GLU A 1 648 ? -1.178 0.117 -23.355 1.00 95.06 648 GLU A CA 1
ATOM 5153 C C . GLU A 1 648 ? -2.106 -0.638 -22.385 1.00 95.06 648 GLU A C 1
ATOM 5155 O O . GLU A 1 648 ? -2.521 -0.101 -21.354 1.00 95.06 648 GLU A O 1
ATOM 5160 N N . THR A 1 649 ? -2.373 -1.914 -22.680 1.00 95.81 649 THR A N 1
ATOM 5161 C CA . THR A 1 649 ? -3.272 -2.775 -21.896 1.00 95.81 649 THR A CA 1
ATOM 5162 C C . THR A 1 649 ? -2.706 -3.102 -20.511 1.00 95.81 649 THR A C 1
ATOM 5164 O O . THR A 1 649 ? -3.400 -2.949 -19.506 1.00 95.81 649 THR A O 1
ATOM 5167 N N . ILE A 1 650 ? -1.436 -3.515 -20.436 1.00 95.94 650 ILE A N 1
ATOM 5168 C CA . ILE A 1 650 ? -0.764 -3.906 -19.186 1.00 95.94 650 ILE A CA 1
ATOM 5169 C C . ILE A 1 650 ? -0.551 -2.686 -18.282 1.00 95.94 650 ILE A C 1
ATOM 5171 O O . ILE A 1 650 ? -0.830 -2.758 -17.085 1.00 95.94 650 ILE A O 1
ATOM 5175 N N . THR A 1 651 ? -0.155 -1.540 -18.843 1.00 93.31 651 THR A N 1
ATOM 5176 C CA . THR A 1 651 ? 0.017 -0.291 -18.080 1.00 93.31 651 THR A CA 1
ATOM 5177 C C . THR A 1 651 ? -1.301 0.148 -17.438 1.00 93.31 651 THR A C 1
ATOM 5179 O O . THR A 1 651 ? -1.350 0.427 -16.239 1.00 93.31 651 THR A O 1
ATOM 5182 N N . GLN A 1 652 ? -2.402 0.151 -18.198 1.00 92.00 652 GLN A N 1
ATOM 5183 C CA . GLN A 1 652 ? -3.727 0.511 -17.682 1.00 92.00 652 GLN A CA 1
ATOM 5184 C C . GLN A 1 652 ? -4.297 -0.540 -16.705 1.00 92.00 652 GLN A C 1
ATOM 5186 O O . GLN A 1 652 ? -5.054 -0.174 -15.801 1.00 92.00 652 GLN A O 1
ATOM 5191 N N . MET A 1 653 ? -3.905 -1.814 -16.818 1.00 94.00 653 MET A N 1
ATOM 5192 C CA . MET A 1 653 ? -4.227 -2.841 -15.822 1.00 94.00 653 MET A CA 1
ATOM 5193 C C . MET A 1 653 ? -3.506 -2.594 -14.490 1.00 94.00 653 MET A C 1
ATOM 5195 O O . MET A 1 653 ? -4.158 -2.559 -13.449 1.00 94.00 653 MET A O 1
ATOM 5199 N N . LEU A 1 654 ? -2.182 -2.400 -14.511 1.00 92.44 654 LEU A N 1
ATOM 5200 C CA . LEU A 1 654 ? -1.335 -2.369 -13.308 1.00 92.44 654 LEU A CA 1
ATOM 5201 C C . LEU A 1 654 ? -1.256 -0.993 -12.615 1.00 92.44 654 LEU A C 1
ATOM 5203 O O . LEU A 1 654 ? -0.764 -0.895 -11.490 1.00 92.44 654 LEU A O 1
ATOM 5207 N N . ARG A 1 655 ? -1.797 0.073 -13.225 1.00 87.06 655 ARG A N 1
ATOM 5208 C CA . ARG A 1 655 ? -1.719 1.480 -12.762 1.00 87.06 655 ARG A CA 1
ATOM 5209 C C . ARG A 1 655 ? -2.044 1.751 -11.281 1.00 87.06 655 ARG A C 1
ATOM 5211 O O . ARG A 1 655 ? -1.661 2.792 -10.754 1.00 87.06 655 ARG A O 1
ATOM 5218 N N . HIS A 1 656 ? -2.791 0.867 -10.614 1.00 80.19 656 HIS A N 1
ATOM 5219 C CA . HIS A 1 656 ? -3.176 1.028 -9.204 1.00 80.19 656 HIS A CA 1
ATOM 5220 C C . HIS A 1 656 ? -2.202 0.378 -8.198 1.00 80.19 656 HIS A C 1
ATOM 5222 O O . HIS A 1 656 ? -2.364 0.597 -7.002 1.00 80.19 656 HIS A O 1
ATOM 5228 N N . GLN A 1 657 ? -1.175 -0.367 -8.633 1.00 79.94 657 GLN A N 1
ATOM 5229 C CA . GLN A 1 657 ? -0.198 -1.024 -7.735 1.00 79.94 657 GLN A CA 1
ATOM 5230 C C . GLN A 1 657 ? 0.617 -0.054 -6.856 1.00 79.94 657 GLN A C 1
ATOM 5232 O O . GLN A 1 657 ? 1.168 -0.457 -5.835 1.00 79.94 657 GLN A O 1
ATOM 5237 N N . LEU A 1 658 ? 0.691 1.228 -7.229 1.00 64.38 658 LEU A N 1
ATOM 5238 C CA . LEU A 1 658 ? 1.356 2.277 -6.444 1.00 64.38 658 LEU A CA 1
ATOM 5239 C C . LEU A 1 658 ? 0.439 2.918 -5.380 1.00 64.38 658 LEU A C 1
ATOM 5241 O O . LEU A 1 658 ? 0.856 3.850 -4.693 1.00 64.38 658 LEU A O 1
ATOM 5245 N N . LYS A 1 659 ? -0.810 2.449 -5.245 1.00 64.69 659 LYS A N 1
ATOM 5246 C CA . LYS A 1 659 ? -1.822 2.983 -4.320 1.00 64.69 659 LYS A CA 1
ATOM 5247 C C . LYS A 1 659 ? -2.306 1.879 -3.361 1.00 64.69 659 LYS A C 1
ATOM 5249 O O . LYS A 1 659 ? -3.363 1.297 -3.603 1.00 64.69 659 LYS A O 1
ATOM 5254 N N . PRO A 1 660 ? -1.556 1.574 -2.283 1.00 61.41 660 PRO A N 1
ATOM 5255 C CA . PRO A 1 660 ? -1.991 0.616 -1.270 1.00 61.41 660 PRO A CA 1
ATOM 5256 C C . PRO A 1 660 ? -3.199 1.127 -0.482 1.00 61.41 660 PRO A C 1
ATOM 5258 O O . PRO A 1 660 ? -3.432 2.334 -0.380 1.00 61.41 660 PRO A O 1
ATOM 5261 N N . TYR A 1 661 ? -3.957 0.200 0.107 1.00 57.41 661 TYR A N 1
ATOM 5262 C CA . TYR A 1 661 ? -4.973 0.547 1.099 1.00 57.41 661 TYR A CA 1
ATOM 5263 C C . TYR A 1 661 ? -4.288 1.218 2.300 1.00 57.41 661 TYR A C 1
ATOM 5265 O O . TYR A 1 661 ? -3.331 0.680 2.853 1.00 57.41 661 TYR A O 1
ATOM 5273 N N . ASN A 1 662 ? -4.732 2.433 2.638 1.00 52.59 662 ASN A N 1
ATOM 5274 C CA . ASN A 1 662 ? -4.105 3.285 3.652 1.00 52.59 662 ASN A CA 1
ATOM 5275 C C . ASN A 1 662 ? -4.644 3.011 5.055 1.00 52.59 662 ASN A C 1
ATOM 5277 O O . ASN A 1 662 ? -5.784 2.586 5.234 1.00 52.59 662 ASN A O 1
ATOM 5281 N N . ILE A 1 663 ? -3.799 3.290 6.046 1.00 58.06 663 ILE A N 1
ATOM 5282 C CA . ILE A 1 663 ? -3.907 2.693 7.374 1.00 58.06 663 ILE A CA 1
ATOM 5283 C C . ILE A 1 663 ? -3.538 3.710 8.462 1.00 58.06 663 ILE A C 1
ATOM 5285 O O . ILE A 1 663 ? -2.769 4.650 8.235 1.00 58.06 663 ILE A O 1
ATOM 5289 N N . GLY A 1 664 ? -4.157 3.555 9.633 1.00 64.25 664 GLY A N 1
ATOM 5290 C CA . GLY A 1 664 ? -3.863 4.339 10.832 1.00 64.25 664 GLY A CA 1
ATOM 5291 C C . GLY A 1 664 ? -2.493 4.025 11.437 1.00 64.25 664 GLY A C 1
ATOM 5292 O O . GLY A 1 664 ? -1.841 3.045 11.088 1.00 64.25 664 GLY A O 1
ATOM 5293 N N . GLU A 1 665 ? -2.078 4.830 12.406 1.00 74.12 665 GLU A N 1
ATOM 5294 C CA . GLU A 1 665 ? -0.957 4.510 13.299 1.00 74.12 665 GLU A CA 1
ATOM 5295 C C . GLU A 1 665 ? -1.431 4.693 14.748 1.00 74.12 665 GLU A C 1
ATOM 5297 O O . GLU A 1 665 ? -1.713 3.698 15.422 1.00 74.12 665 GLU A O 1
ATOM 5302 N N . LYS A 1 666 ? -1.698 5.936 15.170 1.00 87.44 666 LYS A N 1
ATOM 5303 C CA . LYS A 1 666 ? -2.444 6.223 16.398 1.00 87.44 666 LYS A CA 1
ATOM 5304 C C . LYS A 1 666 ? -3.955 6.084 16.178 1.00 87.44 666 LYS A C 1
ATOM 5306 O O . LYS A 1 666 ? -4.520 6.593 15.202 1.00 87.44 666 LYS A O 1
ATOM 5311 N N . ILE A 1 667 ? -4.612 5.453 17.151 1.00 92.50 667 ILE A N 1
ATOM 5312 C CA . ILE A 1 667 ? -6.070 5.440 17.320 1.00 92.50 667 ILE A CA 1
ATOM 5313 C C . ILE A 1 667 ? -6.464 5.926 18.722 1.00 92.50 667 ILE A C 1
ATOM 5315 O O . ILE A 1 667 ? -5.730 5.706 19.684 1.00 92.50 667 ILE A O 1
ATOM 5319 N N . VAL A 1 668 ? -7.623 6.579 18.842 1.00 94.50 668 VAL A N 1
ATOM 5320 C CA . VAL A 1 668 ? -8.161 7.105 20.113 1.00 94.50 668 VAL A CA 1
ATOM 5321 C C . VAL A 1 668 ? -9.650 6.784 20.219 1.00 94.50 668 VAL A C 1
ATOM 5323 O O . VAL A 1 668 ? -10.413 7.053 19.293 1.00 94.50 668 VAL A O 1
ATOM 5326 N N . LEU A 1 669 ? -10.080 6.216 21.344 1.00 93.75 669 LEU A N 1
ATOM 5327 C CA . LEU A 1 669 ? -11.466 5.813 21.580 1.00 93.75 669 LEU A CA 1
ATOM 5328 C C . LEU A 1 669 ? -12.242 6.877 22.370 1.00 93.75 669 LEU A C 1
ATOM 5330 O O . LEU A 1 669 ? -11.930 7.169 23.520 1.00 93.75 669 LEU A O 1
ATOM 5334 N N . HIS A 1 670 ? -13.326 7.393 21.791 1.00 94.12 670 HIS A N 1
ATOM 5335 C CA . HIS A 1 670 ? -14.293 8.221 22.509 1.00 94.12 670 HIS A CA 1
ATOM 5336 C C . HIS A 1 670 ? -15.310 7.331 23.250 1.00 94.12 670 HIS A C 1
ATOM 5338 O O . HIS A 1 670 ? -16.405 7.057 22.741 1.00 94.12 670 HIS A O 1
ATOM 5344 N N . HIS A 1 671 ? -14.934 6.875 24.454 1.00 90.56 671 HIS A N 1
ATOM 5345 C CA . HIS A 1 671 ? -15.651 5.901 25.306 1.00 90.56 671 HIS A CA 1
ATOM 5346 C C . HIS A 1 671 ? -17.177 6.067 25.332 1.00 90.56 671 HIS A C 1
ATOM 5348 O O . HIS A 1 671 ? -17.925 5.107 25.119 1.00 90.56 671 HIS A O 1
ATOM 5354 N N . THR A 1 672 ? -17.661 7.301 25.510 1.00 90.19 672 THR A N 1
ATOM 5355 C CA . THR A 1 672 ? -19.097 7.615 25.579 1.00 90.19 672 THR A CA 1
ATOM 5356 C C . THR A 1 672 ? -19.873 7.089 24.370 1.00 90.19 672 THR A C 1
ATOM 5358 O O . THR A 1 672 ? -20.898 6.428 24.556 1.00 90.19 672 THR A O 1
ATOM 5361 N N . THR A 1 673 ? -19.394 7.310 23.139 1.00 89.88 673 THR A N 1
ATOM 5362 C CA . THR A 1 673 ? -20.078 6.816 21.926 1.00 89.88 673 THR A CA 1
ATOM 5363 C C . THR A 1 673 ? -19.516 5.519 21.367 1.00 89.88 673 THR A C 1
ATOM 5365 O O . THR A 1 673 ? -20.263 4.823 20.690 1.00 89.88 673 THR A O 1
ATOM 5368 N N . GLY A 1 674 ? -18.266 5.162 21.664 1.00 89.38 674 GLY A N 1
ATOM 5369 C CA . GLY A 1 674 ? -17.579 4.034 21.025 1.00 89.38 674 GLY A CA 1
ATOM 5370 C C . GLY A 1 674 ? -17.062 4.362 19.616 1.00 89.38 674 GLY A C 1
ATOM 5371 O O . GLY A 1 674 ? -16.828 3.459 18.817 1.00 89.38 674 GLY A O 1
ATOM 5372 N N . ASN A 1 675 ? -16.924 5.653 19.285 1.00 89.88 675 ASN A N 1
ATOM 5373 C CA . ASN A 1 675 ? -16.259 6.086 18.055 1.00 89.88 675 ASN A CA 1
ATOM 5374 C C . ASN A 1 675 ? -14.741 6.008 18.252 1.00 89.88 675 ASN A C 1
ATOM 5376 O O . ASN A 1 675 ? -14.217 6.621 19.183 1.00 89.88 675 ASN A O 1
ATOM 5380 N N . VAL A 1 676 ? -14.040 5.331 17.348 1.00 92.88 676 VAL A N 1
ATOM 5381 C CA . VAL A 1 676 ? -12.575 5.340 17.278 1.00 92.88 676 VAL A CA 1
ATOM 5382 C C . VAL A 1 676 ? -12.140 6.382 16.254 1.00 92.88 676 VAL A C 1
ATOM 5384 O O . VAL A 1 676 ? -12.548 6.320 15.098 1.00 92.88 676 VAL A O 1
ATOM 5387 N N . TYR A 1 677 ? -11.326 7.342 16.672 1.00 93.12 677 TYR A N 1
ATOM 5388 C CA . TYR A 1 677 ? -10.683 8.348 15.829 1.00 93.12 677 TYR A CA 1
ATOM 5389 C C . TYR A 1 677 ? -9.307 7.833 15.398 1.00 93.12 677 TYR A C 1
ATOM 5391 O O . TYR A 1 677 ? -8.619 7.188 16.187 1.00 93.12 677 TYR A O 1
ATOM 5399 N N . MET A 1 678 ? -8.910 8.089 14.150 1.00 90.44 678 MET A N 1
ATOM 5400 C CA . MET A 1 678 ? -7.733 7.477 13.520 1.00 90.44 678 MET A CA 1
ATOM 5401 C C . MET A 1 678 ? -6.920 8.512 12.730 1.00 90.44 678 MET A C 1
ATOM 5403 O O . MET A 1 678 ? -7.490 9.253 11.922 1.00 90.44 678 MET A O 1
ATOM 5407 N N . ALA A 1 679 ? -5.600 8.529 12.942 1.00 88.50 679 ALA A N 1
ATOM 5408 C CA . ALA A 1 679 ? -4.641 9.332 12.179 1.00 88.50 679 ALA A CA 1
ATOM 5409 C C . ALA A 1 679 ? -3.964 8.454 11.108 1.00 88.50 679 ALA A C 1
ATOM 5411 O O . ALA A 1 679 ? -3.110 7.621 11.419 1.00 88.50 679 ALA A O 1
ATOM 5412 N N . CYS A 1 680 ? -4.358 8.611 9.842 1.00 81.00 680 CYS A N 1
ATOM 5413 C CA . CYS A 1 680 ? -3.990 7.706 8.748 1.00 81.00 680 CYS A CA 1
ATOM 5414 C C . CYS A 1 680 ? -2.982 8.325 7.773 1.00 81.00 680 CYS A C 1
ATOM 5416 O O . CYS A 1 680 ? -3.010 9.530 7.519 1.00 81.00 680 CYS A O 1
ATOM 5418 N N . SER A 1 681 ? -2.112 7.494 7.192 1.00 75.00 681 SER A N 1
ATOM 5419 C CA . SER A 1 681 ? -1.229 7.881 6.078 1.00 75.00 681 SER A CA 1
ATOM 5420 C C . SER A 1 681 ? -0.721 6.661 5.292 1.00 75.00 681 SER A C 1
ATOM 5422 O O . SER A 1 681 ? -1.127 5.529 5.558 1.00 75.00 681 SER A O 1
ATOM 5424 N N . THR A 1 682 ? 0.157 6.877 4.305 1.00 68.56 682 THR A N 1
ATOM 5425 C CA . THR A 1 682 ? 0.810 5.783 3.561 1.00 68.56 682 THR A CA 1
ATOM 5426 C C . THR A 1 682 ? 1.986 5.174 4.337 1.00 68.56 682 THR A C 1
ATOM 5428 O O . THR A 1 682 ? 2.736 5.885 5.013 1.00 68.56 682 THR A O 1
ATOM 5431 N N . LEU A 1 683 ? 2.244 3.873 4.148 1.00 66.06 683 LEU A N 1
ATOM 5432 C CA . LEU A 1 683 ? 3.439 3.201 4.691 1.00 66.06 683 LEU A CA 1
ATOM 5433 C C . LEU A 1 683 ? 4.753 3.885 4.254 1.00 66.06 683 LEU A C 1
ATOM 5435 O O . LEU A 1 683 ? 5.684 3.994 5.052 1.00 66.06 683 LEU A O 1
ATOM 5439 N N . LYS A 1 684 ? 4.823 4.424 3.022 1.00 65.38 684 LYS A N 1
ATOM 5440 C CA . LYS A 1 684 ? 5.997 5.179 2.536 1.00 65.38 684 LYS A CA 1
ATOM 5441 C C . LYS A 1 684 ? 6.209 6.481 3.324 1.00 65.38 684 LYS A C 1
ATOM 5443 O O . LYS A 1 684 ? 7.345 6.783 3.682 1.00 65.38 684 LYS A O 1
ATOM 5448 N N . GLN A 1 685 ? 5.148 7.221 3.666 1.00 69.12 685 GLN A N 1
ATOM 5449 C CA . GLN A 1 685 ? 5.252 8.405 4.537 1.00 69.12 685 GLN A CA 1
ATOM 5450 C C . GLN A 1 685 ? 5.645 8.046 5.971 1.00 69.12 685 GLN A C 1
ATOM 5452 O O . GLN A 1 685 ? 6.495 8.725 6.543 1.00 69.12 685 GLN A O 1
ATOM 5457 N N . ARG A 1 686 ? 5.085 6.968 6.538 1.00 71.12 686 ARG A N 1
ATOM 5458 C CA . ARG A 1 686 ? 5.480 6.455 7.863 1.00 71.12 686 ARG A CA 1
ATOM 5459 C C . ARG A 1 686 ? 6.977 6.140 7.914 1.00 71.12 686 ARG A C 1
ATOM 5461 O O . ARG A 1 686 ? 7.683 6.636 8.789 1.00 71.12 686 ARG A O 1
ATOM 5468 N N . PHE A 1 687 ? 7.480 5.400 6.926 1.00 69.31 687 PHE A N 1
ATOM 5469 C CA . PHE A 1 687 ? 8.905 5.093 6.806 1.00 69.31 687 PHE A CA 1
ATOM 5470 C C . PHE A 1 687 ? 9.762 6.357 6.616 1.00 69.31 687 PHE A C 1
ATOM 5472 O O . PHE A 1 687 ? 10.785 6.521 7.280 1.00 69.31 687 PHE A O 1
ATOM 5479 N N . HIS A 1 688 ? 9.333 7.296 5.765 1.00 67.88 688 HIS A N 1
ATOM 5480 C CA . HIS A 1 688 ? 10.044 8.560 5.560 1.00 67.88 688 HIS A CA 1
ATOM 5481 C C . HIS A 1 688 ? 10.047 9.484 6.779 1.00 67.88 688 HIS A C 1
ATOM 5483 O O . HIS A 1 688 ? 11.011 10.230 6.927 1.00 67.88 688 HIS A O 1
ATOM 5489 N N . ALA A 1 689 ? 9.035 9.449 7.651 1.00 67.12 689 ALA A N 1
ATOM 5490 C CA . ALA A 1 689 ? 9.038 10.197 8.909 1.00 67.12 689 ALA A CA 1
ATOM 5491 C C . ALA A 1 689 ? 10.125 9.674 9.867 1.00 67.12 689 ALA A C 1
ATOM 5493 O O . ALA A 1 689 ? 10.879 10.460 10.441 1.00 67.12 689 ALA A O 1
ATOM 5494 N N . LEU A 1 690 ? 10.268 8.346 9.959 1.00 65.81 690 LEU A N 1
ATOM 5495 C CA . LEU A 1 690 ? 11.306 7.673 10.750 1.00 65.81 690 LEU A CA 1
ATOM 5496 C C . LEU A 1 690 ? 12.713 7.837 10.148 1.00 65.81 690 LEU A C 1
ATOM 5498 O O . LEU A 1 690 ? 13.697 7.932 10.887 1.00 65.81 690 LEU A O 1
ATOM 5502 N N . HIS A 1 691 ? 12.825 7.912 8.820 1.00 66.44 691 HIS A N 1
ATOM 5503 C CA . HIS A 1 691 ? 14.087 8.084 8.096 1.00 66.44 691 HIS A CA 1
ATOM 5504 C C . HIS A 1 691 ? 13.987 9.229 7.071 1.00 66.44 691 HIS A C 1
ATOM 5506 O O . HIS A 1 691 ? 13.603 8.992 5.919 1.00 66.44 691 HIS A O 1
ATOM 5512 N N . PRO A 1 692 ? 14.352 10.471 7.464 1.00 64.81 692 PRO A N 1
ATOM 5513 C CA . PRO A 1 692 ? 14.329 11.631 6.579 1.00 64.81 692 PRO A CA 1
ATOM 5514 C C . PRO A 1 692 ? 15.100 11.386 5.278 1.00 64.81 692 PRO A C 1
ATOM 5516 O O . PRO A 1 692 ? 16.292 11.077 5.303 1.00 64.81 692 PRO A O 1
ATOM 5519 N N . SER A 1 693 ? 14.419 11.540 4.141 1.00 61.06 693 SER A N 1
ATOM 5520 C CA . SER A 1 693 ? 14.949 11.253 2.802 1.00 61.06 693 SER A CA 1
ATOM 5521 C C . SER A 1 693 ? 14.726 12.435 1.850 1.00 61.06 693 SER A C 1
ATOM 5523 O O . SER A 1 693 ? 13.903 13.313 2.111 1.00 61.06 693 SER A O 1
ATOM 5525 N N . LYS A 1 694 ? 15.439 12.457 0.717 1.00 55.88 694 LYS A N 1
ATOM 5526 C CA . LYS A 1 694 ? 15.209 13.459 -0.341 1.00 55.88 694 LYS A CA 1
ATOM 5527 C C . LYS A 1 694 ? 13.961 13.163 -1.177 1.00 55.88 694 LYS A C 1
ATOM 5529 O O . LYS A 1 694 ? 13.380 14.088 -1.730 1.00 55.88 694 LYS A O 1
ATOM 5534 N N . GLU A 1 695 ? 13.520 11.908 -1.230 1.00 49.97 695 GLU A N 1
ATOM 5535 C CA . GLU A 1 695 ? 12.305 11.489 -1.946 1.00 49.97 695 GLU A CA 1
ATOM 5536 C C . GLU A 1 695 ? 11.018 11.920 -1.221 1.00 49.97 695 GLU A C 1
ATOM 5538 O O . GLU A 1 695 ? 9.975 12.072 -1.848 1.00 49.97 695 GLU A O 1
ATOM 5543 N N . ALA A 1 696 ? 11.097 12.201 0.084 1.00 52.03 696 ALA A N 1
ATOM 5544 C CA . ALA A 1 696 ? 9.990 12.726 0.885 1.00 52.03 696 ALA A CA 1
ATOM 5545 C C . ALA A 1 696 ? 9.615 14.194 0.569 1.00 52.03 696 ALA A C 1
ATOM 5547 O O . ALA A 1 696 ? 8.732 14.750 1.216 1.00 52.03 696 ALA A O 1
ATOM 5548 N N . THR A 1 697 ? 10.281 14.840 -0.396 1.00 47.09 697 THR A N 1
ATOM 5549 C CA . THR A 1 697 ? 10.098 16.267 -0.732 1.00 47.09 697 THR A CA 1
ATOM 5550 C C . THR A 1 697 ? 8.867 16.574 -1.591 1.00 47.09 697 THR A C 1
ATOM 5552 O O . THR A 1 697 ? 8.605 17.747 -1.846 1.00 47.09 697 THR A O 1
ATOM 5555 N N . ILE A 1 698 ? 8.092 15.565 -2.006 1.00 50.69 698 ILE A N 1
ATOM 5556 C CA . ILE A 1 698 ? 6.821 15.750 -2.723 1.00 50.69 698 ILE A CA 1
ATOM 5557 C C . ILE A 1 698 ? 5.652 15.655 -1.722 1.00 50.69 698 ILE A C 1
ATOM 5559 O O . ILE A 1 698 ? 5.218 14.543 -1.398 1.00 50.69 698 ILE A O 1
ATOM 5563 N N . PRO A 1 699 ? 5.115 16.784 -1.218 1.00 49.75 699 PRO A N 1
ATOM 5564 C CA . PRO A 1 699 ? 3.898 16.769 -0.416 1.00 49.75 699 PRO A CA 1
ATOM 5565 C C . PRO A 1 699 ? 2.711 16.336 -1.284 1.00 49.75 699 PRO A C 1
ATOM 5567 O O . PRO A 1 699 ? 2.505 16.844 -2.386 1.00 49.75 699 PRO A O 1
ATOM 5570 N N . SER A 1 700 ? 1.904 15.407 -0.776 1.00 48.47 700 SER A N 1
ATOM 5571 C CA . SER A 1 700 ? 0.638 15.004 -1.396 1.00 48.47 700 SER A CA 1
ATOM 5572 C C . SER A 1 700 ? -0.490 15.186 -0.386 1.00 48.47 700 SER A C 1
ATOM 5574 O O . SER A 1 700 ? -0.598 14.452 0.593 1.00 48.47 700 SER A O 1
ATOM 5576 N N . SER A 1 701 ? -1.346 16.179 -0.621 1.00 47.19 701 SER A N 1
ATOM 5577 C CA . SER A 1 701 ? -2.455 16.548 0.273 1.00 47.19 701 SER A CA 1
ATOM 5578 C C . SER A 1 701 ? -3.509 15.446 0.449 1.00 47.19 701 SER A C 1
ATOM 5580 O O . SER A 1 701 ? -4.286 15.479 1.399 1.00 47.19 701 SER A O 1
ATOM 5582 N N . GLU A 1 702 ? -3.533 14.451 -0.440 1.00 49.66 702 GLU A N 1
ATOM 5583 C CA . GLU A 1 702 ? -4.497 13.348 -0.423 1.00 49.66 702 GLU A CA 1
ATOM 5584 C C . GLU A 1 702 ? -4.130 12.194 0.524 1.00 49.66 702 GLU A C 1
ATOM 5586 O O . GLU A 1 702 ? -5.013 11.409 0.882 1.00 49.66 702 GLU A O 1
ATOM 5591 N N . THR A 1 703 ? -2.854 12.046 0.900 1.00 63.59 703 THR A N 1
ATOM 5592 C CA . THR A 1 703 ? -2.314 10.778 1.428 1.00 63.59 703 THR A CA 1
ATOM 5593 C C . THR A 1 703 ? -2.342 10.650 2.949 1.00 63.59 703 THR A C 1
ATOM 5595 O O . THR A 1 703 ? -2.609 9.555 3.439 1.00 63.59 703 THR A O 1
ATOM 5598 N N . SER A 1 704 ? -2.134 11.740 3.695 1.00 76.44 704 SER A N 1
ATOM 5599 C CA . SER A 1 704 ? -2.349 11.790 5.152 1.00 76.44 704 SER A CA 1
ATOM 5600 C C . SER A 1 704 ? -3.736 12.362 5.466 1.00 76.44 704 SER A C 1
ATOM 5602 O O . SER A 1 704 ? -4.131 13.370 4.882 1.00 76.44 704 SER A O 1
ATOM 5604 N N . TYR A 1 705 ? -4.506 11.724 6.352 1.00 79.19 705 TYR A N 1
ATOM 5605 C CA . TYR A 1 705 ? -5.897 12.111 6.631 1.00 79.19 705 TYR A CA 1
ATOM 5606 C C . TYR A 1 705 ? -6.415 11.630 7.989 1.00 79.19 705 TYR A C 1
ATOM 5608 O O . TYR A 1 705 ? -5.848 10.739 8.616 1.00 79.19 705 TYR A O 1
ATOM 5616 N N . PHE A 1 706 ? -7.557 12.188 8.396 1.00 85.94 706 PHE A N 1
ATOM 5617 C CA . PHE A 1 706 ? -8.307 11.753 9.572 1.00 85.94 706 PHE A CA 1
ATOM 5618 C C . PHE A 1 706 ? -9.501 10.900 9.192 1.00 85.94 706 PHE A C 1
ATOM 5620 O O . PHE A 1 706 ? -10.180 11.164 8.195 1.00 85.94 706 PHE A O 1
ATOM 5627 N N . ALA A 1 707 ? -9.784 9.897 10.013 1.00 86.81 707 ALA A N 1
ATOM 5628 C CA . ALA A 1 707 ? -10.979 9.084 9.893 1.00 86.81 707 ALA A CA 1
ATOM 5629 C C . ALA A 1 707 ? -11.584 8.763 11.263 1.00 86.81 707 ALA A C 1
ATOM 5631 O O . ALA A 1 707 ? -10.931 8.861 12.301 1.00 86.81 707 ALA A O 1
ATOM 5632 N N . THR A 1 708 ? -12.847 8.354 11.247 1.00 87.69 708 THR A N 1
ATOM 5633 C CA . THR A 1 708 ? -13.542 7.749 12.388 1.00 87.69 708 THR A CA 1
ATOM 5634 C C . THR A 1 708 ? -14.089 6.382 12.002 1.00 87.69 708 THR A C 1
ATOM 5636 O O . THR A 1 708 ? -14.522 6.205 10.869 1.00 87.69 708 THR A O 1
ATOM 5639 N N . HIS A 1 709 ? -14.095 5.434 12.935 1.00 85.38 709 HIS A N 1
ATOM 5640 C CA . HIS A 1 709 ? -14.849 4.182 12.877 1.00 85.38 709 HIS A CA 1
ATOM 5641 C C . HIS A 1 709 ? -15.912 4.228 13.987 1.00 85.38 709 HIS A C 1
ATOM 5643 O O . HIS A 1 709 ? -15.568 4.273 15.172 1.00 85.38 709 HIS A O 1
ATOM 5649 N N . SER A 1 710 ? -17.197 4.231 13.631 1.00 79.69 710 SER A N 1
ATOM 5650 C CA . SER A 1 710 ? -18.310 4.204 14.595 1.00 79.69 710 SER A CA 1
ATOM 5651 C C . SER A 1 710 ? -18.690 2.770 15.029 1.00 79.69 710 SER A C 1
ATOM 5653 O O . SER A 1 710 ? -18.306 1.807 14.363 1.00 79.69 710 SER A O 1
ATOM 5655 N N . PRO A 1 711 ? -19.437 2.570 16.141 1.00 75.25 711 PRO A N 1
ATOM 5656 C CA . PRO A 1 711 ? -19.742 1.235 16.691 1.00 75.25 711 PRO A CA 1
ATOM 5657 C C . PRO A 1 711 ? -20.476 0.263 15.755 1.00 75.25 711 PRO A C 1
ATOM 5659 O O . PRO A 1 711 ? -20.486 -0.944 16.009 1.00 75.25 711 PRO A O 1
ATOM 5662 N N . ASP A 1 712 ? -21.110 0.800 14.712 1.00 71.00 712 ASP A N 1
ATOM 5663 C CA . ASP A 1 712 ? -21.810 0.099 13.633 1.00 71.00 712 ASP A CA 1
ATOM 5664 C C . ASP A 1 712 ? -20.874 -0.404 12.515 1.00 71.00 712 ASP A C 1
ATOM 5666 O O . ASP A 1 712 ? -21.343 -1.040 11.576 1.00 71.00 712 ASP A O 1
ATOM 5670 N N . GLY A 1 713 ? -19.567 -0.134 12.607 1.00 65.75 713 GLY A N 1
ATOM 5671 C CA . GLY A 1 713 ? -18.564 -0.500 11.603 1.00 65.75 713 GLY A CA 1
ATOM 5672 C C . GLY A 1 713 ? -18.371 0.532 10.488 1.00 65.75 713 GLY A C 1
ATOM 5673 O O . GLY A 1 713 ? -17.649 0.260 9.531 1.00 65.75 713 GLY A O 1
ATOM 5674 N N . ARG A 1 714 ? -18.997 1.718 10.550 1.00 69.56 714 ARG A N 1
ATOM 5675 C CA . ARG A 1 714 ? -18.845 2.714 9.478 1.00 69.56 714 ARG A CA 1
ATOM 5676 C C . ARG A 1 714 ? -17.542 3.506 9.614 1.00 69.56 714 ARG A C 1
ATOM 5678 O O . ARG A 1 714 ? -17.431 4.398 10.455 1.00 69.56 714 ARG A O 1
ATOM 5685 N N . VAL A 1 715 ? -16.591 3.260 8.713 1.00 76.38 715 VAL A N 1
ATOM 5686 C CA . VAL A 1 715 ? -15.434 4.148 8.521 1.00 76.38 715 VAL A CA 1
ATOM 5687 C C . VAL A 1 715 ? -15.862 5.423 7.779 1.00 76.38 715 VAL A C 1
ATOM 5689 O O . VAL A 1 715 ? -16.583 5.367 6.784 1.00 76.38 715 VAL A O 1
ATOM 5692 N N . THR A 1 716 ? -15.436 6.590 8.267 1.00 76.19 716 THR A N 1
ATOM 5693 C CA . THR A 1 716 ? -15.756 7.916 7.712 1.00 76.19 716 THR A CA 1
ATOM 5694 C C . THR A 1 716 ? -14.498 8.787 7.688 1.00 76.19 716 THR A C 1
ATOM 5696 O O . THR A 1 716 ? -14.000 9.159 8.751 1.00 76.19 716 THR A O 1
ATOM 5699 N N . ARG A 1 717 ? -13.985 9.138 6.498 1.00 82.44 717 ARG A N 1
ATOM 5700 C CA . ARG A 1 717 ? -12.912 10.142 6.338 1.00 82.44 717 ARG A CA 1
ATOM 5701 C C . ARG A 1 717 ? -13.451 11.527 6.712 1.00 82.44 717 ARG A C 1
ATOM 5703 O O . ARG A 1 717 ? -14.570 11.866 6.335 1.00 82.44 717 ARG A O 1
ATOM 5710 N N . LEU A 1 718 ? -12.662 12.306 7.447 1.00 84.06 718 LEU A N 1
ATOM 5711 C CA . LEU A 1 718 ? -13.014 13.656 7.887 1.00 84.06 718 LEU A CA 1
ATOM 5712 C C . LEU A 1 718 ? -12.371 14.705 6.970 1.00 84.06 718 LEU A C 1
ATOM 5714 O O . LEU A 1 718 ? -11.208 14.562 6.584 1.00 84.06 718 LEU A O 1
ATOM 5718 N N . SER A 1 719 ? -13.106 15.767 6.638 1.00 84.69 719 SER A N 1
ATOM 5719 C CA . SER A 1 719 ? -12.567 16.922 5.912 1.00 84.69 719 SER A CA 1
ATOM 5720 C C . SER A 1 719 ? -11.908 17.910 6.874 1.00 84.69 719 SER A C 1
ATOM 5722 O O . SER A 1 719 ? -12.510 18.285 7.883 1.00 84.69 719 SER A O 1
ATOM 5724 N N . LEU A 1 720 ? -10.694 18.356 6.548 1.00 89.38 720 LEU A N 1
ATOM 5725 C CA . LEU A 1 720 ? -9.994 19.394 7.305 1.00 89.38 720 LEU A CA 1
ATOM 5726 C C . LEU A 1 720 ? -10.390 20.780 6.785 1.00 89.38 720 LEU A C 1
ATOM 5728 O O . LEU A 1 720 ? -10.265 21.058 5.595 1.00 89.38 720 LEU A O 1
ATOM 5732 N N . GLU A 1 721 ? -10.854 21.648 7.678 1.00 92.81 721 GLU A N 1
ATOM 5733 C CA . GLU A 1 721 ? -11.187 23.044 7.381 1.00 92.81 721 GLU A CA 1
ATOM 5734 C C . GLU A 1 721 ? -10.109 23.967 7.964 1.00 92.81 721 GLU A C 1
ATOM 5736 O O . GLU A 1 721 ? -9.597 23.717 9.057 1.00 92.81 721 GLU A O 1
ATOM 5741 N N . ASN A 1 722 ? -9.794 25.057 7.259 1.00 93.19 722 ASN A N 1
ATOM 5742 C CA . ASN A 1 722 ? -8.785 26.062 7.640 1.00 93.19 722 ASN A CA 1
ATOM 5743 C C . ASN A 1 722 ? -7.349 25.524 7.827 1.00 93.19 722 ASN A C 1
ATOM 5745 O O . ASN A 1 722 ? -6.520 26.208 8.420 1.00 93.19 722 ASN A O 1
ATOM 5749 N N . PHE A 1 723 ? -7.043 24.328 7.316 1.00 90.56 723 PHE A N 1
ATOM 5750 C CA . PHE A 1 723 ? -5.744 23.673 7.477 1.00 90.56 723 PHE A CA 1
ATOM 5751 C C . PHE A 1 723 ? -4.949 23.616 6.170 1.00 90.56 723 PHE A C 1
ATOM 5753 O O . PHE A 1 723 ? -5.505 23.277 5.125 1.00 90.56 723 PHE A O 1
ATOM 5760 N N . ASP A 1 724 ? -3.643 23.890 6.233 1.00 86.38 724 ASP A N 1
ATOM 5761 C CA . ASP A 1 724 ? -2.746 23.767 5.083 1.00 86.38 724 ASP A CA 1
ATOM 5762 C C . ASP A 1 724 ? -1.979 22.434 5.092 1.00 86.38 724 ASP A C 1
ATOM 5764 O O . ASP A 1 724 ? -1.119 22.187 5.938 1.00 86.38 724 ASP A O 1
ATOM 5768 N N . MET A 1 725 ? -2.269 21.597 4.094 1.00 82.88 725 MET A N 1
ATOM 5769 C CA . MET A 1 725 ? -1.599 20.315 3.852 1.00 82.88 725 MET A CA 1
ATOM 5770 C C . MET A 1 725 ? -0.292 20.448 3.044 1.00 82.88 725 MET A C 1
ATOM 5772 O O . MET A 1 725 ? 0.393 19.446 2.835 1.00 82.88 725 MET A O 1
ATOM 5776 N N . SER A 1 726 ? 0.072 21.646 2.558 1.00 81.12 726 SER A N 1
ATOM 5777 C CA . SER A 1 726 ? 1.164 21.852 1.583 1.00 81.12 726 SER A CA 1
ATOM 5778 C C . SER A 1 726 ? 2.546 21.379 2.047 1.00 81.12 726 SER A C 1
ATOM 5780 O O . SER A 1 726 ? 3.421 21.129 1.221 1.00 81.12 726 SER A O 1
ATOM 5782 N N . ARG A 1 727 ? 2.754 21.244 3.361 1.00 83.00 727 ARG A N 1
ATOM 5783 C CA . ARG A 1 727 ? 4.017 20.807 3.976 1.00 83.00 727 ARG A CA 1
ATOM 5784 C C . ARG A 1 727 ? 3.906 19.476 4.724 1.00 83.00 727 ARG A C 1
ATOM 5786 O O . ARG A 1 727 ? 4.905 19.046 5.300 1.00 83.00 727 ARG A O 1
ATOM 5793 N N . THR A 1 728 ? 2.733 18.842 4.753 1.00 81.44 728 THR A N 1
ATOM 5794 C CA . THR A 1 728 ? 2.468 17.639 5.556 1.00 81.44 728 THR A CA 1
ATOM 5795 C C . THR A 1 728 ? 3.263 16.438 5.052 1.00 81.44 728 THR A C 1
ATOM 5797 O O . THR A 1 728 ? 3.093 15.997 3.916 1.00 81.44 728 THR A O 1
ATOM 5800 N N . VAL A 1 729 ? 4.097 15.870 5.928 1.00 75.31 729 VAL A N 1
ATOM 5801 C CA . VAL A 1 729 ? 4.781 14.590 5.689 1.00 75.31 729 VAL A CA 1
ATOM 5802 C C . VAL A 1 729 ? 3.991 13.458 6.336 1.00 75.31 729 VAL A C 1
ATOM 5804 O O . VAL A 1 729 ? 3.689 12.474 5.663 1.00 75.31 729 VAL A O 1
ATOM 5807 N N . VAL A 1 730 ? 3.627 13.599 7.619 1.00 82.00 730 VAL A N 1
ATOM 5808 C CA . VAL A 1 730 ? 2.788 12.617 8.324 1.00 82.00 730 VAL A CA 1
ATOM 5809 C C . VAL A 1 730 ? 2.084 13.205 9.557 1.00 82.00 730 VAL A C 1
ATOM 5811 O O . VAL A 1 730 ? 2.573 14.151 10.179 1.00 82.00 730 VAL A O 1
ATOM 5814 N N . PHE A 1 731 ? 0.960 12.592 9.930 1.00 86.00 731 PHE A N 1
ATOM 5815 C CA . PHE A 1 731 ? 0.232 12.799 11.187 1.00 86.00 731 PHE A CA 1
ATOM 5816 C C . PHE A 1 731 ? 0.507 11.633 12.151 1.00 86.00 731 PHE A C 1
ATOM 5818 O O . PHE A 1 731 ? 0.230 10.490 11.788 1.00 86.00 731 PHE A O 1
ATOM 5825 N N . HIS A 1 732 ? 1.065 11.889 13.336 1.00 83.31 732 HIS A N 1
ATOM 5826 C CA . HIS A 1 732 ? 1.469 10.856 14.307 1.00 83.31 732 HIS A CA 1
ATOM 5827 C C . HIS A 1 732 ? 0.482 10.760 15.487 1.00 83.31 732 HIS A C 1
ATOM 5829 O O . HIS A 1 732 ? -0.732 10.782 15.264 1.00 83.31 732 HIS A O 1
ATOM 5835 N N . GLY A 1 733 ? 0.989 10.665 16.720 1.00 89.12 733 GLY A N 1
ATOM 5836 C CA . GLY A 1 733 ? 0.207 10.581 17.947 1.00 89.12 733 GLY A CA 1
ATOM 5837 C C . GLY A 1 733 ? -0.808 11.711 18.112 1.00 89.12 733 GLY A C 1
ATOM 5838 O O . GLY A 1 733 ? -0.674 12.812 17.572 1.00 89.12 733 GLY A O 1
ATOM 5839 N N . MET A 1 734 ? -1.878 11.404 18.832 1.00 94.56 734 MET A N 1
ATOM 5840 C CA . MET A 1 734 ? -3.131 12.151 18.819 1.00 94.56 734 MET A CA 1
ATOM 5841 C C . MET A 1 734 ? -3.897 11.891 20.112 1.00 94.56 734 MET A C 1
ATOM 5843 O O . MET A 1 734 ? -3.913 10.762 20.601 1.00 94.56 734 MET A O 1
ATOM 5847 N N . ASP A 1 735 ? -4.617 12.906 20.580 1.00 96.19 735 ASP A N 1
ATOM 5848 C CA . ASP A 1 735 ? -5.626 12.792 21.632 1.00 96.19 735 ASP A CA 1
ATOM 5849 C C . ASP A 1 735 ? -6.936 13.476 21.207 1.00 96.19 735 ASP A C 1
ATOM 5851 O O . ASP A 1 735 ? -6.933 14.407 20.396 1.00 96.19 735 ASP A O 1
ATOM 5855 N N . VAL A 1 736 ? -8.066 12.996 21.730 1.00 95.69 736 VAL A N 1
ATOM 5856 C CA . VAL A 1 736 ? -9.426 13.415 21.362 1.00 95.69 736 VAL A CA 1
ATOM 5857 C C . VAL A 1 736 ? -10.248 13.627 22.631 1.00 95.69 736 VAL A C 1
ATOM 5859 O O . VAL A 1 736 ? -10.876 12.709 23.161 1.00 95.69 736 VAL A O 1
ATOM 5862 N N . VAL A 1 737 ? -10.252 14.868 23.110 1.00 95.25 737 VAL A N 1
ATOM 5863 C CA . VAL A 1 737 ? -10.712 15.234 24.454 1.00 95.25 737 VAL A CA 1
ATOM 5864 C C . VAL A 1 737 ? -12.068 15.947 24.385 1.00 95.25 737 VAL A C 1
ATOM 5866 O O . VAL A 1 737 ? -12.186 16.954 23.678 1.00 95.25 737 VAL A O 1
ATOM 5869 N N . PRO A 1 738 ? -13.103 15.489 25.115 1.00 94.81 738 PRO A N 1
ATOM 5870 C CA . PRO A 1 738 ? -14.365 16.214 25.225 1.00 94.81 738 PRO A CA 1
ATOM 5871 C C . PRO A 1 738 ? -14.192 17.601 25.852 1.00 94.81 738 PRO A C 1
ATOM 5873 O O . PRO A 1 738 ? -13.463 17.771 26.828 1.00 94.81 738 PRO A O 1
ATOM 5876 N N . SER A 1 739 ? -14.902 18.597 25.323 1.00 95.06 739 SER A N 1
ATOM 5877 C CA . SER A 1 739 ? -14.899 19.951 25.873 1.00 95.06 739 SER A CA 1
ATOM 5878 C C . SER A 1 739 ? -15.573 19.985 27.246 1.00 95.06 739 SER A C 1
ATOM 5880 O O . SER A 1 739 ? -16.733 19.600 27.407 1.00 95.06 739 SER A O 1
ATOM 5882 N N . SER A 1 740 ? -14.860 20.540 28.224 1.00 91.69 740 SER A N 1
ATOM 5883 C CA . SER A 1 740 ? -15.301 20.796 29.603 1.00 91.69 740 SER A CA 1
ATOM 5884 C C . SER A 1 740 ? -16.574 21.645 29.701 1.00 91.69 740 SER A C 1
ATOM 5886 O O . SER A 1 740 ? -17.275 21.591 30.709 1.00 91.69 740 SER A O 1
ATOM 5888 N N . THR A 1 741 ? -16.900 22.405 28.651 1.00 92.94 741 THR A N 1
ATOM 5889 C CA . THR A 1 741 ? -18.127 23.216 28.565 1.00 92.94 741 THR A CA 1
ATOM 5890 C C . THR A 1 741 ? -19.251 22.535 27.778 1.00 92.94 741 THR A C 1
ATOM 5892 O O . THR A 1 741 ? -20.412 22.921 27.915 1.00 92.94 741 THR A O 1
ATOM 5895 N N . ASN A 1 742 ? -18.937 21.525 26.958 1.00 92.06 742 ASN A N 1
ATOM 5896 C CA . ASN A 1 742 ? -19.887 20.852 26.073 1.00 92.06 742 ASN A CA 1
ATOM 5897 C C . ASN A 1 742 ? -19.379 19.450 25.664 1.00 92.06 742 ASN A C 1
ATOM 5899 O O . ASN A 1 742 ? -18.665 19.336 24.670 1.00 92.06 742 ASN A O 1
ATOM 5903 N N . PRO A 1 743 ? -19.811 18.357 26.320 1.00 88.12 743 PRO A N 1
ATOM 5904 C CA . PRO A 1 743 ? -19.360 16.996 25.992 1.00 88.12 743 PRO A CA 1
ATOM 5905 C C . PRO A 1 743 ? -19.733 16.462 24.592 1.00 88.12 743 PRO A C 1
ATOM 5907 O O . PRO A 1 743 ? -19.375 15.335 24.258 1.00 88.12 743 PRO A O 1
ATOM 5910 N N . LYS A 1 744 ? -20.477 17.219 23.768 1.00 91.38 744 LYS A N 1
ATOM 5911 C CA . LYS A 1 744 ? -20.691 16.901 22.339 1.00 91.38 744 LYS A CA 1
ATOM 5912 C C . LYS A 1 744 ? -19.634 17.513 21.421 1.00 91.38 744 LYS A C 1
ATOM 5914 O O . LYS A 1 744 ? -19.575 17.152 20.248 1.00 91.38 744 LYS A O 1
ATOM 5919 N N . GLU A 1 745 ? -18.852 18.451 21.929 1.00 96.31 745 GLU A N 1
ATOM 5920 C CA . GLU A 1 745 ? -17.747 19.111 21.249 1.00 96.31 745 GLU A CA 1
ATOM 5921 C C . GLU A 1 745 ? -16.437 18.471 21.702 1.00 96.31 745 GLU A C 1
ATOM 5923 O O . GLU A 1 745 ? -16.263 18.182 22.884 1.00 96.31 745 GLU A O 1
ATOM 5928 N N . LEU A 1 746 ? -15.529 18.236 20.760 1.00 97.38 746 LEU A N 1
ATOM 5929 C CA . LEU A 1 746 ? -14.243 17.594 21.004 1.00 97.38 746 LEU A CA 1
ATOM 5930 C C . LEU A 1 746 ? -13.115 18.508 20.523 1.00 97.38 746 LEU A C 1
ATOM 5932 O O . LEU A 1 746 ? -13.199 19.084 19.432 1.00 97.38 746 LEU A O 1
ATOM 5936 N N . PHE A 1 747 ? -12.042 18.574 21.304 1.00 97.94 747 PHE A N 1
ATOM 5937 C CA . PHE A 1 747 ? -10.747 19.066 20.853 1.00 97.94 747 PHE A CA 1
ATOM 5938 C C . PHE A 1 747 ? -9.899 17.879 20.402 1.00 97.94 747 PHE A C 1
ATOM 5940 O O . PHE A 1 747 ? -9.826 16.869 21.101 1.00 97.94 747 PHE A O 1
ATOM 5947 N N . VAL A 1 748 ? -9.259 17.999 19.242 1.00 97.12 748 VAL A N 1
ATOM 5948 C CA . VAL A 1 748 ? -8.283 17.015 18.759 1.00 97.12 748 VAL A CA 1
ATOM 5949 C C . VAL A 1 748 ? -6.910 17.661 18.791 1.00 97.12 748 VAL A C 1
ATOM 5951 O O . VAL A 1 748 ? -6.690 18.668 18.116 1.00 97.12 748 VAL A O 1
ATOM 5954 N N . PHE A 1 749 ? -6.010 17.086 19.581 1.00 97.69 749 PHE A N 1
ATOM 5955 C CA . PHE A 1 749 ? -4.604 17.471 19.656 1.00 97.69 749 PHE A CA 1
ATOM 5956 C C . PHE A 1 749 ? -3.798 16.467 18.842 1.00 97.69 749 PHE A C 1
ATOM 5958 O O . PHE A 1 749 ? -4.034 15.266 18.952 1.00 97.69 749 PHE A O 1
ATOM 5965 N N . LEU A 1 750 ? -2.875 16.946 18.012 1.00 95.06 750 LEU A N 1
ATOM 5966 C CA . LEU A 1 750 ? -2.250 16.119 16.986 1.00 95.06 750 LEU A CA 1
ATOM 5967 C C . LEU A 1 750 ? -0.772 16.444 16.785 1.00 95.06 750 LEU A C 1
ATOM 5969 O O . LEU A 1 750 ? -0.424 17.590 16.519 1.00 95.06 750 LEU A O 1
ATOM 5973 N N . VAL A 1 751 ? 0.074 15.417 16.772 1.00 94.12 751 VAL A N 1
ATOM 5974 C CA . VAL A 1 751 ? 1.460 15.495 16.305 1.00 94.12 751 VAL A CA 1
ATOM 5975 C C . VAL A 1 751 ? 1.510 15.544 14.777 1.00 94.12 751 VAL A C 1
ATOM 5977 O O . VAL A 1 751 ? 1.006 14.654 14.088 1.00 94.12 751 VAL A O 1
ATOM 5980 N N . HIS A 1 752 ? 2.165 16.568 14.234 1.00 91.94 752 HIS A N 1
ATOM 5981 C CA . HIS A 1 752 ? 2.307 16.790 12.798 1.00 91.94 752 HIS A CA 1
ATOM 5982 C C . HIS A 1 752 ? 3.782 16.994 12.436 1.00 91.94 752 HIS A C 1
ATOM 5984 O O . HIS A 1 752 ? 4.442 17.900 12.945 1.00 91.94 752 HIS A O 1
ATOM 5990 N N . HIS A 1 753 ? 4.303 16.156 11.535 1.00 89.00 753 HIS A N 1
ATOM 5991 C CA . HIS A 1 753 ? 5.647 16.319 10.979 1.00 89.00 753 HIS A CA 1
ATOM 5992 C C . HIS A 1 753 ? 5.573 16.896 9.567 1.00 89.00 753 HIS A C 1
ATOM 5994 O O . HIS A 1 753 ? 4.819 16.420 8.711 1.00 89.00 753 HIS A O 1
ATOM 6000 N N . ARG A 1 754 ? 6.383 17.928 9.336 1.00 88.69 754 ARG A N 1
ATOM 6001 C CA . ARG A 1 754 ? 6.330 18.805 8.167 1.00 88.69 754 ARG A CA 1
ATOM 6002 C C . ARG A 1 754 ? 7.691 18.928 7.492 1.00 88.69 754 ARG A C 1
ATOM 6004 O O . ARG A 1 754 ? 8.737 18.829 8.139 1.00 88.69 754 ARG A O 1
ATOM 6011 N N . LEU A 1 755 ? 7.682 19.223 6.194 1.00 86.25 755 LEU A N 1
ATOM 6012 C CA . LEU A 1 755 ? 8.881 19.675 5.485 1.00 86.25 755 LEU A CA 1
ATOM 6013 C C . LEU A 1 755 ? 9.394 20.992 6.104 1.00 86.25 755 LEU A C 1
ATOM 6015 O O . LEU A 1 755 ? 8.566 21.866 6.382 1.00 86.25 755 LEU A O 1
ATOM 6019 N N . PRO A 1 756 ? 10.713 21.165 6.324 1.00 86.44 756 PRO A N 1
ATOM 6020 C CA . PRO A 1 756 ? 11.280 22.374 6.926 1.00 86.44 756 PRO A CA 1
ATOM 6021 C C . PRO A 1 756 ? 10.847 23.688 6.263 1.00 86.44 756 PRO A C 1
ATOM 6023 O O . PRO A 1 756 ? 10.606 23.757 5.055 1.00 86.44 756 PRO A O 1
ATOM 6026 N N . LEU A 1 757 ? 10.782 24.758 7.059 1.00 84.81 757 LEU A N 1
ATOM 6027 C CA . LEU A 1 757 ? 10.619 26.117 6.536 1.00 84.81 757 LEU A CA 1
ATOM 6028 C C . LEU A 1 757 ? 11.803 26.502 5.631 1.00 84.81 757 LEU A C 1
ATOM 6030 O O . LEU A 1 757 ? 12.908 25.985 5.765 1.00 84.81 757 LEU A O 1
ATOM 6034 N N . GLY A 1 758 ? 11.561 27.407 4.680 1.00 81.44 758 GLY A N 1
ATOM 6035 C CA . GLY A 1 758 ? 12.593 27.908 3.761 1.00 81.44 758 GLY A CA 1
ATOM 6036 C C . GLY A 1 758 ? 13.112 26.899 2.726 1.00 81.44 758 GLY A C 1
ATOM 6037 O O . GLY A 1 758 ? 13.983 27.258 1.939 1.00 81.44 758 GLY A O 1
ATOM 6038 N N . GLY A 1 759 ? 12.587 25.668 2.694 1.00 75.25 759 GLY A N 1
ATOM 6039 C CA . GLY A 1 759 ? 13.053 24.621 1.779 1.00 75.25 759 GLY A CA 1
ATOM 6040 C C . GLY A 1 759 ? 14.358 23.947 2.218 1.00 75.25 759 GLY A C 1
ATOM 6041 O O . GLY A 1 759 ? 15.080 23.414 1.375 1.00 75.25 759 GLY A O 1
ATOM 6042 N N . GLU A 1 760 ? 14.687 23.974 3.515 1.00 82.38 760 GLU A N 1
ATOM 6043 C CA . GLU A 1 760 ? 15.856 23.257 4.027 1.00 82.38 760 GLU A CA 1
ATOM 6044 C C . GLU A 1 760 ? 15.732 21.735 3.845 1.00 82.38 760 GLU A C 1
ATOM 6046 O O . GLU A 1 760 ? 14.663 21.137 3.963 1.00 82.38 760 GLU A O 1
ATOM 6051 N N . ASP A 1 761 ? 16.869 21.097 3.570 1.00 81.38 761 ASP A N 1
ATOM 6052 C CA . ASP A 1 761 ? 16.979 19.664 3.303 1.00 81.38 761 ASP A CA 1
ATOM 6053 C C . ASP A 1 761 ? 16.661 18.835 4.568 1.00 81.38 761 ASP A C 1
ATOM 6055 O O . ASP A 1 761 ? 17.464 18.842 5.514 1.00 81.38 761 ASP A O 1
ATOM 6059 N N . PRO A 1 762 ? 15.547 18.073 4.610 1.00 79.81 762 PRO A N 1
ATOM 6060 C CA . PRO A 1 762 ? 15.150 17.316 5.797 1.00 79.81 762 PRO A CA 1
ATOM 6061 C C . PRO A 1 762 ? 16.161 16.221 6.156 1.00 79.81 762 PRO A C 1
ATOM 6063 O O . PRO A 1 762 ? 16.239 15.833 7.319 1.00 79.81 762 PRO A O 1
ATOM 6066 N N . THR A 1 763 ? 17.008 15.772 5.219 1.00 80.69 763 THR A N 1
ATOM 6067 C CA . THR A 1 763 ? 18.101 14.829 5.528 1.00 80.69 763 THR A CA 1
ATOM 6068 C C . THR A 1 763 ? 19.217 15.461 6.369 1.00 80.69 763 THR A C 1
ATOM 6070 O O . THR A 1 763 ? 19.993 14.748 7.006 1.00 80.69 763 THR A O 1
ATOM 6073 N N . ARG A 1 764 ? 19.287 16.800 6.413 1.00 81.44 764 ARG A N 1
ATOM 6074 C CA . ARG A 1 764 ? 20.243 17.572 7.219 1.00 81.44 764 ARG A CA 1
ATOM 6075 C C . ARG A 1 764 ? 19.636 18.021 8.543 1.00 81.44 764 ARG A C 1
ATOM 6077 O O . ARG A 1 764 ? 20.216 17.729 9.587 1.00 81.44 764 ARG A O 1
ATOM 6084 N N . VAL A 1 765 ? 18.490 18.706 8.509 1.00 84.25 765 VAL A N 1
ATOM 6085 C CA . VAL A 1 765 ? 17.894 19.354 9.698 1.00 84.25 765 VAL A CA 1
ATOM 6086 C C . VAL A 1 765 ? 16.807 18.525 10.393 1.00 84.25 765 VAL A C 1
ATOM 6088 O O . VAL A 1 765 ? 16.511 18.766 11.562 1.00 84.25 765 VAL A O 1
ATOM 6091 N N . GLY A 1 766 ? 16.272 17.498 9.725 1.00 84.75 766 GLY A N 1
ATOM 6092 C CA . GLY A 1 766 ? 15.116 16.722 10.178 1.00 84.75 766 GLY A CA 1
ATOM 6093 C C . GLY A 1 766 ? 13.793 17.436 9.907 1.00 84.75 766 GLY A C 1
ATOM 6094 O O . GLY A 1 766 ? 13.777 18.578 9.456 1.00 84.75 766 GLY A O 1
ATOM 6095 N N . TYR A 1 767 ? 12.671 16.772 10.177 1.00 86.44 767 TYR A N 1
ATOM 6096 C CA . TYR A 1 767 ? 11.355 17.385 9.981 1.00 86.44 767 TYR A CA 1
ATOM 6097 C C . TYR A 1 767 ? 11.040 18.452 11.028 1.00 86.44 767 TYR A C 1
ATOM 6099 O O . TYR A 1 767 ? 11.508 18.407 12.171 1.00 86.44 767 TYR A O 1
ATOM 6107 N N . ASP A 1 768 ? 10.210 19.399 10.617 1.00 89.06 768 ASP A N 1
ATOM 6108 C CA . ASP A 1 768 ? 9.608 20.418 11.462 1.00 89.06 768 ASP A CA 1
ATOM 6109 C C . ASP A 1 768 ? 8.380 19.811 12.166 1.00 89.06 768 ASP A C 1
ATOM 6111 O O . ASP A 1 768 ? 7.454 19.342 11.505 1.00 89.06 768 ASP A O 1
ATOM 6115 N N . SER A 1 769 ? 8.411 19.757 13.498 1.00 91.88 769 SER A N 1
ATOM 6116 C CA . SER A 1 769 ? 7.392 19.102 14.327 1.00 91.88 769 SER A CA 1
ATOM 6117 C C . SER A 1 769 ? 6.506 20.161 14.975 1.00 91.88 769 SER A C 1
ATOM 6119 O O . SER A 1 769 ? 7.010 21.007 15.714 1.00 91.88 769 SER A O 1
ATOM 6121 N N . SER A 1 770 ? 5.198 20.091 14.745 1.00 94.88 770 SER A N 1
ATOM 6122 C CA . SER A 1 770 ? 4.192 20.931 15.402 1.00 94.88 770 SER A CA 1
ATOM 6123 C C . SER A 1 770 ? 3.162 20.085 16.145 1.00 94.88 770 SER A C 1
ATOM 6125 O O . SER A 1 770 ? 2.983 18.898 15.860 1.00 94.88 770 SER A O 1
ATOM 6127 N N . ILE A 1 771 ? 2.466 20.719 17.093 1.00 96.88 771 ILE A N 1
ATOM 6128 C CA . ILE A 1 771 ? 1.198 20.206 17.615 1.00 96.88 771 ILE A CA 1
ATOM 6129 C C . ILE A 1 771 ? 0.065 21.034 17.012 1.00 96.88 771 ILE A C 1
ATOM 6131 O O . ILE A 1 771 ? 0.002 22.248 17.201 1.00 96.88 771 ILE A O 1
ATOM 6135 N N . GLU A 1 772 ? -0.827 20.386 16.276 1.00 96.19 772 GLU A N 1
ATOM 6136 C CA . GLU A 1 772 ? -2.031 20.999 15.718 1.00 96.19 772 GLU A CA 1
ATOM 6137 C C . GLU A 1 772 ? -3.203 20.815 16.685 1.00 96.19 772 GLU A C 1
ATOM 6139 O O . GLU A 1 772 ? -3.340 19.760 17.309 1.00 96.19 772 GLU A O 1
ATOM 6144 N N . ILE A 1 773 ? -4.067 21.826 16.794 1.00 97.50 773 ILE A N 1
ATOM 6145 C CA . ILE A 1 773 ? -5.298 21.754 17.588 1.00 97.50 773 ILE A CA 1
ATOM 6146 C C . ILE A 1 773 ? -6.489 21.994 16.663 1.00 97.50 773 ILE A C 1
ATOM 6148 O O . ILE A 1 773 ? -6.612 23.061 16.056 1.00 97.50 773 ILE A O 1
ATOM 6152 N N . PHE A 1 774 ? -7.388 21.014 16.592 1.00 97.25 774 PHE A N 1
ATOM 6153 C CA . PHE A 1 774 ? -8.647 21.078 15.850 1.00 97.25 774 PHE A CA 1
ATOM 6154 C C . PHE A 1 774 ? -9.852 21.035 16.795 1.00 97.25 774 PHE A C 1
ATOM 6156 O O . PHE A 1 774 ? -9.770 20.573 17.935 1.00 97.25 774 PHE A O 1
ATOM 6163 N N . ARG A 1 775 ? -10.999 21.474 16.281 1.00 96.75 775 ARG A N 1
ATOM 6164 C CA . ARG A 1 775 ? -12.323 21.376 16.896 1.00 96.75 775 ARG A CA 1
ATOM 6165 C C . ARG A 1 775 ? -13.209 20.479 16.042 1.00 96.75 775 ARG A C 1
ATOM 6167 O O . ARG A 1 775 ? -13.185 20.565 14.815 1.00 96.75 775 ARG A O 1
ATOM 6174 N N . THR A 1 776 ? -14.036 19.659 16.675 1.00 95.69 776 THR A N 1
ATOM 6175 C CA . THR A 1 776 ? -15.104 18.923 15.990 1.00 95.69 776 THR A CA 1
ATOM 6176 C C . THR A 1 776 ? -16.294 18.691 16.922 1.00 95.69 776 THR A C 1
ATOM 6178 O O . THR A 1 776 ? -16.275 19.069 18.093 1.00 95.69 776 THR A O 1
ATOM 6181 N N . SER A 1 777 ? -17.356 18.084 16.400 1.00 94.75 777 SER A N 1
ATOM 6182 C CA . SER A 1 777 ? -18.464 17.546 17.191 1.00 94.75 777 SER A CA 1
ATOM 6183 C C . SER A 1 777 ? -18.494 16.024 17.080 1.00 94.75 777 SER A C 1
ATOM 6185 O O . SER A 1 777 ? -18.120 15.458 16.053 1.00 94.75 777 SER A O 1
ATOM 6187 N N . VAL A 1 778 ? -18.974 15.353 18.124 1.00 90.75 778 VAL A N 1
ATOM 6188 C CA . VAL A 1 778 ? -19.159 13.896 18.159 1.00 90.75 778 VAL A CA 1
ATOM 6189 C C . VAL A 1 778 ? -20.005 13.444 16.959 1.00 90.75 778 VAL A C 1
ATOM 6191 O O . VAL A 1 778 ? -21.184 13.778 16.861 1.00 90.75 778 VAL A O 1
ATOM 6194 N N . GLY A 1 779 ? -19.399 12.676 16.047 1.00 83.56 779 GLY A N 1
ATOM 6195 C CA . GLY A 1 779 ? -20.049 12.188 14.822 1.00 83.56 779 GLY A CA 1
ATOM 6196 C C . GLY A 1 779 ? -20.080 13.167 13.637 1.00 83.56 779 GLY A C 1
ATOM 6197 O O . GLY A 1 779 ? -20.727 12.859 12.637 1.00 83.56 779 GLY A O 1
ATOM 6198 N N . SER A 1 780 ? -19.397 14.317 13.715 1.00 89.25 780 SER A N 1
ATOM 6199 C CA . SER A 1 780 ? -19.190 15.201 12.557 1.00 89.25 780 SER A CA 1
ATOM 6200 C C . SER A 1 780 ? -18.340 14.526 11.473 1.00 89.25 780 SER A C 1
ATOM 6202 O O . SER A 1 780 ? -17.513 13.663 11.761 1.00 89.25 780 SER A O 1
ATOM 6204 N N . THR A 1 781 ? -18.499 14.975 10.228 1.00 86.94 781 THR A N 1
ATOM 6205 C CA . THR A 1 781 ? -17.611 14.648 9.100 1.00 86.94 781 THR A CA 1
ATOM 6206 C C . THR A 1 781 ? -16.471 15.660 8.925 1.00 86.94 781 THR A C 1
ATOM 6208 O O . THR A 1 781 ? -15.697 15.534 7.981 1.00 86.94 781 THR A O 1
ATOM 6211 N N . THR A 1 782 ? -16.365 16.670 9.795 1.00 90.38 782 THR A N 1
ATOM 6212 C CA . THR A 1 782 ? -15.420 17.793 9.660 1.00 90.38 782 THR A CA 1
ATOM 6213 C C . THR A 1 782 ? -14.509 17.954 10.882 1.00 90.38 782 THR A C 1
ATOM 6215 O O . THR A 1 782 ? -14.889 17.626 12.010 1.00 90.38 782 THR A O 1
ATOM 6218 N N . LEU A 1 783 ? -13.303 18.477 10.656 1.00 93.12 783 LEU A N 1
ATOM 6219 C CA . LEU A 1 783 ? -12.348 18.930 11.672 1.00 93.12 783 LEU A CA 1
ATOM 6220 C C . LEU A 1 783 ? -11.921 20.358 11.326 1.00 93.12 783 LEU A C 1
ATOM 6222 O O . LEU A 1 783 ? -11.201 20.574 10.351 1.00 93.12 783 LEU A O 1
ATOM 6226 N N . THR A 1 784 ? -12.340 21.330 12.130 1.00 97.19 784 THR A N 1
ATOM 6227 C CA . THR A 1 784 ? -11.977 22.737 11.934 1.00 97.19 784 THR A CA 1
ATOM 6228 C C . THR A 1 784 ? -10.679 23.036 12.673 1.00 97.19 784 THR A C 1
ATOM 6230 O O . THR A 1 784 ? -10.624 22.903 13.896 1.00 97.19 784 THR A O 1
ATOM 6233 N N . HIS A 1 785 ? -9.620 23.436 11.965 1.00 97.31 785 HIS A N 1
ATOM 6234 C CA . HIS A 1 785 ? -8.363 23.837 12.605 1.00 97.31 785 HIS A CA 1
ATOM 6235 C C . HIS A 1 785 ? -8.561 25.103 13.444 1.00 97.31 785 HIS A C 1
ATOM 6237 O O . HIS A 1 785 ? -9.260 26.031 13.029 1.00 97.31 785 HIS A O 1
ATOM 6243 N N . LEU A 1 786 ? -7.964 25.123 14.638 1.00 96.38 786 LEU A N 1
ATOM 6244 C CA . LEU A 1 786 ? -7.967 26.276 15.540 1.00 96.38 786 LEU A CA 1
ATOM 6245 C C . LEU A 1 786 ? -6.608 26.974 15.578 1.00 96.38 786 LEU A C 1
ATOM 6247 O O . LEU A 1 786 ? -6.563 28.204 15.595 1.00 96.38 786 LEU A O 1
ATOM 6251 N N . ARG A 1 787 ? -5.514 26.203 15.663 1.00 95.31 787 ARG A N 1
ATOM 6252 C CA . ARG A 1 787 ? -4.139 26.721 15.668 1.00 95.31 787 ARG A CA 1
ATOM 6253 C C . ARG A 1 787 ? -3.097 25.625 15.454 1.00 95.31 787 ARG A C 1
ATOM 6255 O O . ARG A 1 787 ? -3.283 24.487 15.883 1.00 95.31 787 ARG A O 1
ATOM 6262 N N . THR A 1 788 ? -1.955 26.040 14.923 1.00 95.56 788 THR A N 1
ATOM 6263 C CA . THR A 1 788 ? -0.678 25.327 15.017 1.00 95.56 788 THR A CA 1
ATOM 6264 C C . THR A 1 788 ? 0.087 25.825 16.242 1.00 95.56 788 THR A C 1
ATOM 6266 O O . THR A 1 788 ? 0.085 27.025 16.524 1.00 95.56 788 THR A O 1
ATOM 6269 N N . VAL A 1 789 ? 0.751 24.927 16.969 1.00 96.62 789 VAL A N 1
ATOM 6270 C CA . VAL A 1 789 ? 1.651 25.258 18.081 1.00 96.62 789 VAL A CA 1
ATOM 6271 C C . VAL A 1 789 ? 3.067 24.804 17.736 1.00 96.62 789 VAL A C 1
ATOM 6273 O O . VAL A 1 789 ? 3.329 23.618 17.533 1.00 96.62 789 VAL A O 1
ATOM 6276 N N . GLU A 1 790 ? 3.977 25.774 17.680 1.00 93.88 790 GLU A N 1
ATOM 6277 C CA . GLU A 1 790 ? 5.389 25.606 17.328 1.00 93.88 790 GLU A CA 1
ATOM 6278 C C . GLU A 1 790 ? 6.251 26.135 18.481 1.00 93.88 790 GLU A C 1
ATOM 6280 O O . GLU A 1 790 ? 6.028 27.244 18.973 1.00 93.88 790 GLU A O 1
ATOM 6285 N N . HIS A 1 791 ? 7.237 25.362 18.937 1.00 94.56 791 HIS A N 1
ATOM 6286 C CA . HIS A 1 791 ? 8.156 25.799 19.990 1.00 94.56 791 HIS A CA 1
ATOM 6287 C C . HIS A 1 791 ? 9.459 24.990 19.945 1.00 94.56 791 HIS A C 1
ATOM 6289 O O . HIS A 1 791 ? 9.388 23.793 19.691 1.00 94.56 791 HIS A O 1
ATOM 6295 N N . PRO A 1 792 ? 10.634 25.541 20.310 1.00 91.12 792 PRO A N 1
ATOM 6296 C CA . PRO A 1 792 ? 11.884 24.767 20.390 1.00 91.12 792 PRO A CA 1
ATOM 6297 C C . PRO A 1 792 ? 11.869 23.565 21.356 1.00 91.12 792 PRO A C 1
ATOM 6299 O O . PRO A 1 792 ? 12.783 22.747 21.325 1.00 91.12 792 PRO A O 1
ATOM 6302 N N . ALA A 1 793 ? 10.850 23.457 22.218 1.00 91.94 793 ALA A N 1
ATOM 6303 C CA . ALA A 1 793 ? 10.616 22.288 23.074 1.00 91.94 793 ALA A CA 1
ATOM 6304 C C . ALA A 1 793 ? 9.869 21.144 22.354 1.00 91.94 793 ALA A C 1
ATOM 6306 O O . ALA A 1 793 ? 9.968 19.999 22.785 1.00 91.94 793 ALA A O 1
ATOM 6307 N N . ILE A 1 794 ? 9.135 21.452 21.279 1.00 93.00 794 ILE A N 1
ATOM 6308 C CA . ILE A 1 794 ? 8.437 20.517 20.388 1.00 93.00 794 ILE A CA 1
ATOM 6309 C C . ILE A 1 794 ? 9.471 20.082 19.337 1.00 93.00 794 ILE A C 1
ATOM 6311 O O . ILE A 1 794 ? 9.666 20.731 18.312 1.00 93.00 794 ILE A O 1
ATOM 6315 N N . TYR A 1 795 ? 10.246 19.043 19.654 1.00 87.50 795 TYR A N 1
ATOM 6316 C CA . TYR A 1 795 ? 11.449 18.673 18.904 1.00 87.50 795 TYR A CA 1
ATOM 6317 C C . TYR A 1 795 ? 11.192 17.470 17.996 1.00 87.50 795 TYR A C 1
ATOM 6319 O O . TYR A 1 795 ? 11.108 17.618 16.773 1.00 87.50 795 TYR A O 1
ATOM 6327 N N . SER A 1 796 ? 11.036 16.290 18.587 1.00 87.94 796 SER A N 1
ATOM 6328 C CA . SER A 1 796 ? 10.680 15.039 17.913 1.00 87.94 796 SER A CA 1
ATOM 6329 C C . SER A 1 796 ? 9.468 14.445 18.622 1.00 87.94 796 SER A C 1
ATOM 6331 O O . SER A 1 796 ? 9.519 13.407 19.278 1.00 87.94 796 SER A O 1
ATOM 6333 N N . SER A 1 797 ? 8.382 15.214 18.557 1.00 91.00 797 SER A N 1
ATOM 6334 C CA . SER A 1 797 ? 7.092 14.860 19.131 1.00 91.00 797 SER A CA 1
ATOM 6335 C C . SER A 1 797 ? 6.641 13.495 18.634 1.00 91.00 797 SER A C 1
ATOM 6337 O O . SER A 1 797 ? 6.712 13.251 17.435 1.00 91.00 797 SER A O 1
ATOM 6339 N N . ASN A 1 798 ? 6.188 12.629 19.534 1.00 89.56 798 ASN A N 1
ATOM 6340 C CA . ASN A 1 798 ? 5.710 11.295 19.175 1.00 89.56 798 ASN A CA 1
ATOM 6341 C C . ASN A 1 798 ? 4.223 11.140 19.517 1.00 89.56 798 ASN A C 1
ATOM 6343 O O . ASN A 1 798 ? 3.413 10.880 18.624 1.00 89.56 798 ASN A O 1
ATOM 6347 N N . ASP A 1 799 ? 3.865 11.418 20.774 1.00 93.50 799 ASP A N 1
ATOM 6348 C CA . ASP A 1 799 ? 2.497 11.324 21.282 1.00 93.50 799 ASP A CA 1
ATOM 6349 C C . ASP A 1 799 ? 2.130 12.520 22.182 1.00 93.50 799 ASP A C 1
ATOM 6351 O O . ASP A 1 799 ? 2.998 13.271 22.648 1.00 93.50 799 ASP A O 1
ATOM 6355 N N . VAL A 1 800 ? 0.829 12.740 22.384 1.00 96.25 800 VAL A N 1
ATOM 6356 C CA . VAL A 1 800 ? 0.266 13.946 23.017 1.00 96.25 800 VAL A CA 1
ATOM 6357 C C . VAL A 1 800 ? -0.955 13.596 23.872 1.00 96.25 800 VAL A C 1
ATOM 6359 O O . VAL A 1 800 ? -1.676 12.660 23.551 1.00 96.25 800 VAL A O 1
ATOM 6362 N N . ILE A 1 801 ? -1.198 14.365 24.938 1.00 96.81 801 ILE A N 1
ATOM 6363 C CA . ILE A 1 801 ? -2.454 14.374 25.710 1.00 96.81 801 ILE A CA 1
ATOM 6364 C C . ILE A 1 801 ? -2.935 15.807 25.932 1.00 96.81 801 ILE A C 1
ATOM 6366 O O . ILE A 1 801 ? -2.147 16.679 26.306 1.00 96.81 801 ILE A O 1
ATOM 6370 N N . GLY A 1 802 ? -4.219 16.057 25.695 1.00 96.50 802 GLY A N 1
ATOM 6371 C CA . GLY A 1 802 ? -4.822 17.388 25.674 1.00 96.50 802 GLY A CA 1
ATOM 6372 C C . GLY A 1 802 ? -5.622 17.752 26.924 1.00 96.50 802 GLY A C 1
ATOM 6373 O O . GLY A 1 802 ? -6.084 16.894 27.672 1.00 96.50 802 GLY A O 1
ATOM 6374 N N . SER A 1 803 ? -5.853 19.049 27.135 1.00 95.06 803 SER A N 1
ATOM 6375 C CA . SER A 1 803 ? -6.808 19.534 28.136 1.00 95.06 803 SER A CA 1
ATOM 6376 C C . SER A 1 803 ? -8.204 19.768 27.554 1.00 95.06 803 SER A C 1
ATOM 6378 O O . SER A 1 803 ? -8.378 20.242 26.430 1.00 95.06 803 SER A O 1
ATOM 6380 N N . ALA A 1 804 ? -9.221 19.519 28.381 1.00 94.06 804 ALA A N 1
ATOM 6381 C CA . ALA A 1 804 ? -10.639 19.685 28.053 1.00 94.06 804 ALA A CA 1
ATOM 6382 C C . ALA A 1 804 ? -11.090 21.149 27.820 1.00 94.06 804 ALA A C 1
ATOM 6384 O O . ALA A 1 804 ? -12.276 21.411 27.623 1.00 94.06 804 ALA A O 1
ATOM 6385 N N . ASP A 1 805 ? -10.188 22.130 27.860 1.00 93.62 805 ASP A N 1
ATOM 6386 C CA . ASP A 1 805 ? -10.445 23.528 27.483 1.00 93.62 805 ASP A CA 1
ATOM 6387 C C . ASP A 1 805 ? -9.851 23.909 26.109 1.00 93.62 805 ASP A C 1
ATOM 6389 O O . ASP A 1 805 ? -10.032 25.038 25.652 1.00 93.62 805 ASP A O 1
ATOM 6393 N N . GLY A 1 806 ? -9.140 22.988 25.440 1.00 94.19 806 GLY A N 1
ATOM 6394 C CA . GLY A 1 806 ? -8.514 23.238 24.139 1.00 94.19 806 GLY A CA 1
ATOM 6395 C C . GLY A 1 806 ? -7.291 24.167 24.193 1.00 94.19 806 GLY A C 1
ATOM 6396 O O . GLY A 1 806 ? -6.910 24.732 23.158 1.00 94.19 806 GLY A O 1
ATOM 6397 N N . LYS A 1 807 ? -6.696 24.377 25.380 1.00 95.56 807 LYS A N 1
ATOM 6398 C CA . LYS A 1 807 ? -5.601 25.341 25.585 1.00 95.56 807 LYS A CA 1
ATOM 6399 C C . LYS A 1 807 ? -4.260 24.770 26.042 1.00 95.56 807 LYS A C 1
ATOM 6401 O O . LYS A 1 807 ? -3.255 25.458 25.871 1.00 95.56 807 LYS A O 1
ATOM 6406 N N . SER A 1 808 ? -4.192 23.578 26.621 1.00 96.94 808 SER A N 1
ATOM 6407 C CA . SER A 1 808 ? -2.930 22.991 27.091 1.00 96.94 808 SER A CA 1
ATOM 6408 C C . SER A 1 808 ? -2.786 21.528 26.698 1.00 96.94 808 SER A C 1
ATOM 6410 O O . SER A 1 808 ? -3.756 20.873 26.322 1.00 96.94 808 SER A O 1
ATOM 6412 N N . PHE A 1 809 ? -1.553 21.035 26.736 1.00 97.88 809 PHE A N 1
ATOM 6413 C CA . PHE A 1 809 ? -1.234 19.637 26.473 1.00 97.88 809 PHE A CA 1
ATOM 6414 C C . PHE A 1 809 ? 0.124 19.260 27.069 1.00 97.88 809 PHE A C 1
ATOM 6416 O O . PHE A 1 809 ? 1.019 20.105 27.190 1.00 97.88 809 PHE A O 1
ATOM 6423 N N . PHE A 1 810 ? 0.296 17.978 27.390 1.00 98.00 810 PHE A N 1
ATOM 6424 C CA . PHE A 1 810 ? 1.620 17.368 27.526 1.00 98.00 810 PHE A CA 1
ATOM 6425 C C . PHE A 1 810 ? 1.947 16.582 26.258 1.00 98.00 810 PHE A C 1
ATOM 6427 O O . PHE A 1 810 ? 1.053 16.068 25.592 1.00 98.00 810 PHE A O 1
ATOM 6434 N N . PHE A 1 811 ? 3.229 16.478 25.924 1.00 97.00 811 PHE A N 1
ATOM 6435 C CA . PHE A 1 811 ? 3.695 15.742 24.750 1.00 97.00 811 PHE A CA 1
ATOM 6436 C C . PHE A 1 811 ? 5.043 15.075 25.025 1.00 97.00 811 PHE A C 1
ATOM 6438 O O . PHE A 1 811 ? 5.869 15.602 25.777 1.00 97.00 811 PHE A O 1
ATOM 6445 N N . THR A 1 812 ? 5.293 13.928 24.404 1.00 95.25 812 THR A N 1
ATOM 6446 C CA . THR A 1 812 ? 6.588 13.239 24.463 1.00 95.25 812 THR A CA 1
ATOM 6447 C C . THR A 1 812 ? 7.483 13.694 23.318 1.00 95.25 812 THR A C 1
ATOM 6449 O O . THR A 1 812 ? 7.033 13.774 22.180 1.00 95.25 812 THR A O 1
ATOM 6452 N N . ASN A 1 813 ? 8.761 13.965 23.598 1.00 92.31 813 ASN A N 1
ATOM 6453 C CA . ASN A 1 813 ? 9.803 13.906 22.570 1.00 92.31 813 ASN A CA 1
ATOM 6454 C C . ASN A 1 813 ? 10.494 12.549 22.691 1.00 92.31 813 ASN A C 1
ATOM 6456 O O . ASN A 1 813 ? 11.023 12.240 23.766 1.00 92.31 813 ASN A O 1
ATOM 6460 N N . ASP A 1 814 ? 10.537 11.771 21.611 1.00 81.75 814 ASP A N 1
ATOM 6461 C CA . ASP A 1 814 ? 11.167 10.446 21.629 1.00 81.75 814 ASP A CA 1
ATOM 6462 C C . ASP A 1 814 ? 12.696 10.509 21.770 1.00 81.75 814 ASP A C 1
ATOM 6464 O O . ASP A 1 814 ? 13.305 9.609 22.346 1.00 81.75 814 ASP A O 1
ATOM 6468 N N . ARG A 1 815 ? 13.317 11.601 21.310 1.00 77.44 815 ARG A N 1
ATOM 6469 C CA . ARG A 1 815 ? 14.771 11.784 21.187 1.00 77.44 815 ARG A CA 1
ATOM 6470 C C . ARG A 1 815 ? 15.196 13.176 21.647 1.00 77.44 815 ARG A C 1
ATOM 6472 O O . ARG A 1 815 ? 14.383 14.091 21.785 1.00 77.44 815 ARG A O 1
ATOM 6479 N N . GLY A 1 816 ? 16.504 13.360 21.814 1.00 68.19 816 GLY A N 1
ATOM 6480 C CA . GLY A 1 816 ? 17.112 14.672 22.013 1.00 68.19 816 GLY A CA 1
ATOM 6481 C C . GLY A 1 816 ? 18.480 14.796 21.339 1.00 68.19 816 GLY A C 1
ATOM 6482 O O . GLY A 1 816 ? 19.228 13.832 21.205 1.00 68.19 816 GLY A O 1
ATOM 6483 N N . GLY A 1 817 ? 18.830 16.014 20.923 1.00 70.88 817 GLY A N 1
ATOM 6484 C CA . GLY A 1 817 ? 20.167 16.364 20.428 1.00 70.88 817 GLY A CA 1
ATOM 6485 C C . GLY A 1 817 ? 20.322 16.380 18.903 1.00 70.88 817 GLY A C 1
ATOM 6486 O O . GLY A 1 817 ? 20.789 17.388 18.371 1.00 70.88 817 GLY A O 1
ATOM 6487 N N . ARG A 1 818 ? 19.940 15.314 18.184 1.00 71.50 818 ARG A N 1
ATOM 6488 C CA . ARG A 1 818 ? 19.997 15.260 16.704 1.00 71.50 818 ARG A CA 1
ATOM 6489 C C . ARG A 1 818 ? 18.748 14.618 16.100 1.00 71.50 818 ARG A C 1
ATOM 6491 O O . ARG A 1 818 ? 18.282 13.602 16.599 1.00 71.50 818 ARG A O 1
ATOM 6498 N N . LYS A 1 819 ? 18.267 15.161 14.974 1.00 75.50 81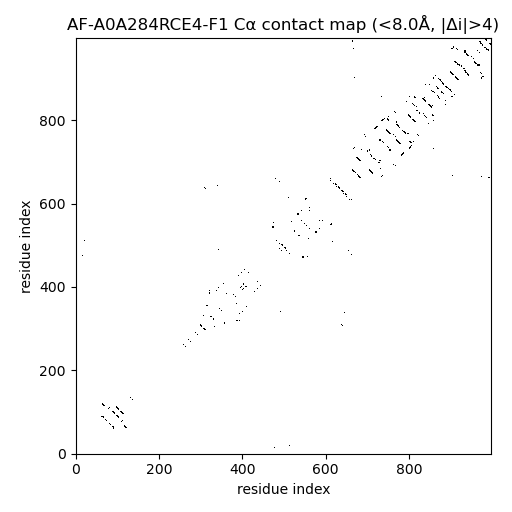9 LYS A N 1
ATOM 6499 C CA . LYS A 1 819 ? 17.155 14.591 14.185 1.00 75.50 819 LYS A CA 1
ATOM 6500 C C . LYS A 1 819 ? 17.600 13.648 13.052 1.00 75.50 819 LYS A C 1
ATOM 6502 O O . LYS A 1 819 ? 16.755 12.970 12.474 1.00 75.50 819 LYS A O 1
ATOM 6507 N N . THR A 1 820 ? 18.889 13.618 12.696 1.00 73.44 820 THR A N 1
ATOM 6508 C CA . THR A 1 820 ? 19.368 13.104 11.394 1.00 73.44 820 THR A CA 1
ATOM 6509 C C . THR A 1 820 ? 20.695 12.331 11.449 1.00 73.44 820 THR A C 1
ATOM 6511 O O . THR A 1 820 ? 21.590 12.635 12.244 1.00 73.44 820 THR A O 1
ATOM 6514 N N . GLY A 1 821 ? 20.832 11.366 10.525 1.00 65.94 821 GLY A N 1
ATOM 6515 C CA . GLY A 1 821 ? 22.042 10.570 10.263 1.00 65.94 821 GLY A CA 1
ATOM 6516 C C . GLY A 1 821 ? 22.400 9.551 11.353 1.00 65.94 821 GLY A C 1
ATOM 6517 O O . GLY A 1 821 ? 21.832 9.573 12.435 1.00 65.94 821 GLY A O 1
ATOM 6518 N N . LEU A 1 822 ? 23.413 8.707 11.108 1.00 57.94 822 LEU A N 1
ATOM 6519 C CA . LEU A 1 822 ? 23.880 7.666 12.052 1.00 57.94 822 LEU A CA 1
ATOM 6520 C C . LEU A 1 822 ? 24.243 8.207 13.453 1.00 57.94 822 LEU A C 1
ATOM 6522 O O . LEU A 1 822 ? 24.207 7.491 14.450 1.00 57.94 822 LEU A O 1
ATOM 6526 N N . ALA A 1 823 ? 24.585 9.496 13.538 1.00 56.25 823 ALA A N 1
ATOM 6527 C CA . ALA A 1 823 ? 24.862 10.194 14.790 1.00 56.25 823 ALA A CA 1
ATOM 6528 C C . ALA A 1 823 ? 23.605 10.530 15.622 1.00 56.25 823 ALA A C 1
ATOM 6530 O O . ALA A 1 823 ? 23.761 11.014 16.739 1.00 56.25 823 ALA A O 1
ATOM 6531 N N . ARG A 1 824 ? 22.391 10.318 15.094 1.00 65.06 824 ARG A N 1
ATOM 6532 C CA . ARG A 1 824 ? 21.135 10.237 15.857 1.00 65.06 824 ARG A CA 1
ATOM 6533 C C . ARG A 1 824 ? 21.090 8.900 16.590 1.00 65.06 824 ARG A C 1
ATOM 6535 O O . ARG A 1 824 ? 21.146 8.868 17.815 1.00 65.06 824 ARG A O 1
ATOM 6542 N N . ASP A 1 825 ? 21.104 7.816 15.816 1.00 58.94 825 ASP A N 1
ATOM 6543 C CA . ASP A 1 825 ? 20.872 6.452 16.299 1.00 58.94 825 ASP A CA 1
ATOM 6544 C C . ASP A 1 825 ? 21.924 6.034 17.345 1.00 58.94 825 ASP A C 1
ATOM 6546 O O . ASP A 1 825 ? 21.595 5.452 18.376 1.00 58.94 825 ASP A O 1
ATOM 6550 N N . LEU A 1 826 ? 23.191 6.421 17.145 1.00 53.31 826 LEU A N 1
ATOM 6551 C CA . LEU A 1 826 ? 24.275 6.169 18.104 1.00 53.31 826 LEU A CA 1
ATOM 6552 C C . LEU A 1 826 ? 24.169 7.002 19.400 1.00 53.31 826 LEU A C 1
ATOM 6554 O O . LEU A 1 826 ? 24.704 6.598 20.431 1.00 53.31 826 LEU A O 1
ATOM 6558 N N . PHE A 1 827 ? 23.513 8.168 19.382 1.00 53.81 827 PHE A N 1
ATOM 6559 C CA . PHE A 1 827 ? 23.427 9.039 20.562 1.00 53.81 827 PHE A CA 1
ATOM 6560 C C . PHE A 1 827 ? 22.435 8.495 21.597 1.00 53.81 827 PHE A C 1
ATOM 6562 O O . PHE A 1 827 ? 22.702 8.568 22.795 1.00 53.81 827 PHE A O 1
ATOM 6569 N N . GLU A 1 828 ? 21.336 7.897 21.131 1.00 56.53 828 GLU A N 1
ATOM 6570 C CA . GLU A 1 828 ? 20.275 7.308 21.963 1.00 56.53 828 GLU A CA 1
ATOM 6571 C C . GLU A 1 828 ? 20.790 6.138 22.815 1.00 56.53 828 GLU A C 1
ATOM 6573 O O . GLU A 1 828 ? 20.524 6.086 24.015 1.00 56.53 828 GLU A O 1
ATOM 6578 N N . PHE A 1 829 ? 21.620 5.260 22.238 1.00 58.50 829 PHE A N 1
ATOM 6579 C CA . PHE A 1 829 ? 22.277 4.168 22.972 1.00 58.50 829 PHE A CA 1
ATOM 6580 C C . PHE A 1 829 ? 23.309 4.644 24.009 1.00 58.50 829 PHE A C 1
ATOM 6582 O O . PHE A 1 829 ? 23.621 3.904 24.941 1.00 58.50 829 PHE A O 1
ATOM 6589 N N . LEU A 1 830 ? 23.865 5.852 23.854 1.00 57.50 830 LEU A N 1
ATOM 6590 C CA . LEU A 1 830 ? 24.954 6.354 24.699 1.00 57.50 830 LEU A CA 1
ATOM 6591 C C . LEU A 1 830 ? 24.501 7.349 25.774 1.00 57.50 830 LEU A C 1
ATOM 6593 O O . LEU A 1 830 ? 25.188 7.475 26.791 1.00 57.50 830 LEU A O 1
ATOM 6597 N N . ARG A 1 831 ? 23.398 8.087 25.572 1.00 67.38 831 ARG A N 1
ATOM 6598 C CA . ARG A 1 831 ? 22.880 9.065 26.546 1.00 67.38 831 ARG A CA 1
ATOM 6599 C C . ARG A 1 831 ? 21.345 9.170 26.532 1.00 67.38 831 ARG A C 1
ATOM 6601 O O . ARG A 1 831 ? 20.782 9.576 25.512 1.00 67.38 831 ARG A O 1
ATOM 6608 N N . PRO A 1 832 ? 20.678 8.961 27.687 1.00 75.88 832 PRO A N 1
ATOM 6609 C CA . PRO A 1 832 ? 19.284 9.352 27.887 1.00 75.88 832 PRO A CA 1
ATOM 6610 C C . PRO A 1 832 ? 19.063 10.823 27.505 1.00 75.88 832 PRO A C 1
ATOM 6612 O O . PRO A 1 832 ? 19.736 11.719 28.020 1.00 75.88 832 PRO A O 1
ATOM 6615 N N . SER A 1 833 ? 18.149 11.069 26.569 1.00 81.44 833 SER A N 1
ATOM 6616 C CA . SER A 1 833 ? 17.919 12.389 25.967 1.00 81.44 833 SER A CA 1
ATOM 6617 C C . SER A 1 833 ? 16.451 12.686 25.633 1.00 81.44 833 SER A C 1
ATOM 6619 O O . SER A 1 833 ? 16.142 13.821 25.267 1.00 81.44 833 SER A O 1
ATOM 6621 N N . SER A 1 834 ? 15.541 11.718 25.807 1.00 88.75 834 SER A N 1
ATOM 6622 C CA . SER A 1 834 ? 14.102 11.928 25.617 1.00 88.75 834 SER A CA 1
ATOM 6623 C C . SER A 1 834 ? 13.516 12.817 26.723 1.00 88.75 834 SER A C 1
ATOM 6625 O O . SER A 1 834 ? 14.121 13.035 27.785 1.00 88.75 834 SER A O 1
ATOM 6627 N N . SER A 1 835 ? 12.333 13.379 26.468 1.00 93.12 835 SER A N 1
ATOM 6628 C CA . SER A 1 835 ? 11.670 14.309 27.391 1.00 93.12 835 SER A CA 1
ATOM 6629 C C . SER A 1 835 ? 10.144 14.218 27.342 1.00 93.12 835 SER A C 1
ATOM 6631 O O . SER A 1 835 ? 9.569 13.641 26.420 1.00 93.12 835 SER A O 1
ATOM 6633 N N . VAL A 1 836 ? 9.490 14.794 28.352 1.00 96.44 836 VAL A N 1
ATOM 6634 C CA . VAL A 1 836 ? 8.081 15.201 28.286 1.00 96.44 836 VAL A CA 1
ATOM 6635 C C . VAL A 1 836 ? 8.048 16.720 28.392 1.00 96.44 836 VAL A C 1
ATOM 6637 O O . VAL A 1 836 ? 8.676 17.296 29.286 1.00 96.44 836 VAL A O 1
ATOM 6640 N N . GLY A 1 837 ? 7.339 17.372 27.478 1.00 96.44 837 GLY A N 1
ATOM 6641 C CA . GLY A 1 837 ? 7.053 18.799 27.532 1.00 96.44 837 GLY A CA 1
ATOM 6642 C C . GLY A 1 837 ? 5.612 19.081 27.945 1.00 96.44 837 GLY A C 1
ATOM 6643 O O . GLY A 1 837 ? 4.736 18.228 27.815 1.00 96.44 837 GLY A O 1
ATOM 6644 N N . TYR A 1 838 ? 5.384 20.305 28.410 1.00 97.94 838 TYR A N 1
ATOM 6645 C CA . TYR A 1 838 ? 4.070 20.902 28.630 1.00 97.94 838 TYR A CA 1
ATOM 6646 C C . TYR A 1 838 ? 3.966 22.187 27.813 1.00 97.94 838 TYR A C 1
ATOM 6648 O O . TYR A 1 838 ? 4.923 22.965 27.752 1.00 97.94 838 TYR A O 1
ATOM 6656 N N . CYS A 1 839 ? 2.800 22.428 27.225 1.00 97.94 839 CYS A N 1
ATOM 6657 C CA . CYS A 1 839 ? 2.452 23.667 26.545 1.00 97.94 839 CYS A CA 1
ATOM 6658 C C . CYS A 1 839 ? 1.124 24.206 27.073 1.00 97.94 839 CYS A C 1
ATOM 6660 O O . CYS A 1 839 ? 0.174 23.443 27.238 1.00 97.94 839 CYS A O 1
ATOM 6662 N N . HIS A 1 840 ? 1.022 25.527 27.212 1.00 97.31 840 HIS A N 1
ATOM 6663 C CA . HIS A 1 840 ? -0.253 26.239 27.230 1.00 97.31 840 HIS A CA 1
ATOM 6664 C C . HIS A 1 840 ? -0.214 27.364 26.189 1.00 97.31 840 HIS A C 1
ATOM 6666 O O . HIS A 1 840 ? 0.731 28.150 26.125 1.00 97.31 840 HIS A O 1
ATOM 6672 N N . VAL A 1 841 ? -1.241 27.437 25.345 1.00 94.62 841 VAL A N 1
ATOM 6673 C CA . VAL A 1 841 ? -1.273 28.229 24.097 1.00 94.62 841 VAL A CA 1
ATOM 6674 C C . VAL A 1 841 ? -1.153 29.748 24.275 1.00 94.62 841 VAL A C 1
ATOM 6676 O O . VAL A 1 841 ? -0.924 30.453 23.295 1.00 94.62 841 VAL A O 1
ATOM 6679 N N . GLU A 1 842 ? -1.303 30.256 25.499 1.00 93.88 842 GLU A N 1
ATOM 6680 C CA . GLU A 1 842 ? -1.134 31.676 25.854 1.00 93.88 842 GLU A CA 1
ATOM 6681 C C . GLU A 1 842 ? 0.125 31.942 26.710 1.00 93.88 842 GLU A C 1
ATOM 6683 O O . GLU A 1 842 ? 0.540 33.092 26.843 1.00 93.88 842 GLU A O 1
ATOM 6688 N N . GLU A 1 843 ? 0.762 30.898 27.255 1.00 94.00 843 GLU A N 1
ATOM 6689 C CA . GLU A 1 843 ? 1.929 30.989 28.157 1.00 94.00 843 GLU A CA 1
ATOM 6690 C C . GLU A 1 843 ? 3.239 30.500 27.515 1.00 94.00 843 GLU A C 1
ATOM 6692 O O . GLU A 1 843 ? 4.323 30.880 27.958 1.00 94.00 843 GLU A O 1
ATOM 6697 N N . GLY A 1 844 ? 3.153 29.688 26.457 1.00 94.94 844 GLY A N 1
ATOM 6698 C CA . GLY A 1 844 ? 4.286 29.033 25.804 1.00 94.94 844 GLY A CA 1
ATOM 6699 C C . GLY A 1 844 ? 4.464 27.580 26.251 1.00 94.94 844 GLY A C 1
ATOM 6700 O O . GLY A 1 844 ? 3.546 26.960 26.790 1.00 94.94 844 GLY A O 1
ATOM 6701 N N . CYS A 1 845 ? 5.652 27.021 26.009 1.00 96.94 845 CYS A N 1
ATOM 6702 C CA . CYS A 1 845 ? 5.964 25.634 26.355 1.00 96.94 845 CYS A CA 1
ATOM 6703 C C . CYS A 1 845 ? 7.260 25.514 27.160 1.00 96.94 845 CYS A C 1
ATOM 6705 O O . CYS A 1 845 ? 8.212 26.267 26.949 1.00 96.94 845 CYS A O 1
ATOM 6707 N N . LYS A 1 846 ? 7.335 24.494 28.017 1.00 95.31 846 LYS A N 1
ATOM 6708 C CA . LYS A 1 846 ? 8.551 24.110 28.742 1.00 95.31 846 LYS A CA 1
ATOM 6709 C C . LYS A 1 846 ? 8.760 22.601 28.726 1.00 95.31 846 LYS A C 1
ATOM 6711 O O . LYS A 1 846 ? 7.829 21.832 28.507 1.00 95.31 846 LYS A O 1
ATOM 6716 N N . THR A 1 847 ? 9.983 22.179 29.011 1.00 95.69 847 THR A N 1
ATOM 6717 C CA . THR A 1 847 ? 10.280 20.781 29.327 1.00 95.69 847 THR A CA 1
ATOM 6718 C C . THR A 1 847 ? 9.865 20.506 30.770 1.00 95.69 847 THR A C 1
ATOM 6720 O O . THR A 1 847 ? 10.340 21.185 31.678 1.00 95.69 847 THR A O 1
ATOM 6723 N N . SER A 1 848 ? 8.983 19.532 30.986 1.00 96.19 848 SER A N 1
ATOM 6724 C CA . SER A 1 848 ? 8.461 19.181 32.314 1.00 96.19 848 SER A CA 1
ATOM 6725 C C . SER A 1 848 ? 9.299 18.123 33.026 1.00 96.19 848 SER A C 1
ATOM 6727 O O . SER A 1 848 ? 9.340 18.116 34.253 1.00 96.19 848 SER A O 1
ATOM 6729 N N . ILE A 1 849 ? 9.963 17.249 32.262 1.00 94.75 849 ILE A N 1
ATOM 6730 C CA . ILE A 1 849 ? 10.975 16.282 32.717 1.00 94.75 849 ILE A CA 1
ATOM 6731 C C . ILE A 1 849 ? 11.841 15.858 31.513 1.00 94.75 849 ILE A C 1
ATOM 6733 O O . ILE A 1 849 ? 11.358 15.794 30.379 1.00 94.75 849 ILE A O 1
ATOM 6737 N N . SER A 1 850 ? 13.132 15.593 31.726 1.00 92.38 850 SER A N 1
ATOM 6738 C CA . SER A 1 850 ? 14.110 15.270 30.673 1.00 92.38 850 SER A CA 1
ATOM 6739 C C . SER A 1 850 ? 15.134 14.225 31.128 1.00 92.38 850 SER A C 1
ATOM 6741 O O . SER A 1 850 ? 15.138 13.817 32.287 1.00 92.38 850 SER A O 1
ATOM 6743 N N . GLY A 1 851 ? 15.997 13.776 30.209 1.00 84.88 851 GLY A N 1
ATOM 6744 C CA . GLY A 1 851 ? 17.050 12.802 30.518 1.00 84.88 851 GLY A CA 1
ATOM 6745 C C . GLY A 1 851 ? 16.524 11.373 30.665 1.00 84.88 851 GLY A C 1
ATOM 6746 O O . GLY A 1 851 ? 17.089 10.582 31.416 1.00 84.88 851 GLY A O 1
ATOM 6747 N N . MET A 1 852 ? 15.434 11.042 29.970 1.00 84.50 852 MET A N 1
ATOM 6748 C CA . MET A 1 852 ? 14.872 9.692 29.938 1.00 84.50 852 MET A CA 1
ATOM 6749 C C . MET A 1 852 ? 15.371 8.912 28.710 1.00 84.50 852 MET A C 1
ATOM 6751 O O . MET A 1 852 ? 16.037 9.450 27.820 1.00 84.50 852 MET A O 1
ATOM 6755 N N . LEU A 1 853 ? 15.077 7.611 28.692 1.00 81.25 853 LEU A N 1
ATOM 6756 C CA . LEU A 1 853 ? 15.341 6.717 27.565 1.00 81.25 853 LEU A CA 1
ATOM 6757 C C . LEU A 1 853 ? 14.075 6.601 26.715 1.00 81.25 853 LEU A C 1
ATOM 6759 O O . LEU A 1 853 ? 13.046 6.171 27.235 1.00 81.25 853 LEU A O 1
ATOM 6763 N N . ASN A 1 854 ? 14.180 6.982 25.439 1.00 78.69 854 ASN A N 1
ATOM 6764 C CA . ASN A 1 854 ? 13.199 6.844 24.357 1.00 78.69 854 ASN A CA 1
ATOM 6765 C C . ASN A 1 854 ? 11.738 6.787 24.825 1.00 78.69 854 ASN A C 1
ATOM 6767 O O . ASN A 1 854 ? 11.136 5.714 24.868 1.00 78.69 854 ASN A O 1
ATOM 6771 N N . ASN A 1 855 ? 11.205 7.952 25.210 1.00 83.94 855 ASN A N 1
ATOM 6772 C CA . ASN A 1 855 ? 9.799 8.111 25.584 1.00 83.94 855 ASN A CA 1
ATOM 6773 C C . ASN A 1 855 ? 8.921 7.918 24.347 1.00 83.94 855 ASN A C 1
ATOM 6775 O O . ASN A 1 855 ? 9.305 8.349 23.262 1.00 83.94 855 ASN A O 1
ATOM 6779 N N . ASN A 1 856 ? 7.746 7.323 24.508 1.00 87.38 856 ASN A N 1
ATOM 6780 C CA . ASN A 1 856 ? 6.882 7.019 23.374 1.00 87.38 856 ASN A CA 1
ATOM 6781 C C . ASN A 1 856 ? 5.444 7.490 23.628 1.00 87.38 856 ASN A C 1
ATOM 6783 O O . ASN A 1 856 ? 5.244 8.699 23.759 1.00 87.38 856 ASN A O 1
ATOM 6787 N N . GLY A 1 857 ? 4.473 6.588 23.749 1.00 91.38 857 GLY A N 1
ATOM 6788 C CA . GLY A 1 857 ? 3.107 6.926 24.132 1.00 91.38 857 GLY A CA 1
ATOM 6789 C C . GLY A 1 857 ? 2.983 7.612 25.494 1.00 91.38 857 GLY A C 1
ATOM 6790 O O . GLY A 1 857 ? 3.769 7.363 26.416 1.00 91.38 857 GLY A O 1
ATOM 6791 N N . ILE A 1 858 ? 1.946 8.437 25.638 1.00 95.56 858 ILE A N 1
ATOM 6792 C CA . ILE A 1 858 ? 1.597 9.141 26.878 1.00 95.56 858 ILE A CA 1
ATOM 6793 C C . ILE A 1 858 ? 0.089 9.073 27.149 1.00 95.56 858 ILE A C 1
ATOM 6795 O O . ILE A 1 858 ? -0.722 9.235 26.245 1.00 95.56 858 ILE A O 1
ATOM 6799 N N . VAL A 1 859 ? -0.292 8.845 28.409 1.00 95.56 859 VAL A N 1
ATOM 6800 C CA . VAL A 1 859 ? -1.687 8.930 28.887 1.00 95.56 859 VAL A CA 1
ATOM 6801 C C . VAL A 1 859 ? -1.762 9.580 30.266 1.00 95.56 859 VAL A C 1
ATOM 6803 O O . VAL A 1 859 ? -0.793 9.548 31.024 1.00 95.56 859 VAL A O 1
ATOM 6806 N N . GLN A 1 860 ? -2.924 10.134 30.617 1.00 94.19 860 GLN A N 1
ATOM 6807 C CA . GLN A 1 860 ? -3.211 10.682 31.945 1.00 94.19 860 GLN A CA 1
ATOM 6808 C C . GLN A 1 860 ? -4.467 10.035 32.540 1.00 94.19 860 GLN A C 1
ATOM 6810 O O . GLN A 1 860 ? -5.465 9.867 31.847 1.00 94.19 860 GLN A O 1
ATOM 6815 N N . ALA A 1 861 ? -4.407 9.689 33.826 1.00 92.25 861 ALA A N 1
ATOM 6816 C CA . ALA A 1 861 ? -5.558 9.262 34.617 1.00 92.25 861 ALA A CA 1
ATOM 6817 C C . ALA A 1 861 ? -6.294 10.462 35.237 1.00 92.25 861 ALA A C 1
ATOM 6819 O O . ALA A 1 861 ? -5.709 11.527 35.439 1.00 92.25 861 ALA A O 1
ATOM 6820 N N . GLU A 1 862 ? -7.565 10.274 35.607 1.00 87.75 862 GLU A N 1
ATOM 6821 C CA . GLU A 1 862 ? -8.422 11.319 36.200 1.00 87.75 862 GLU A CA 1
ATOM 6822 C C . GLU A 1 862 ? -7.840 11.948 37.480 1.00 87.75 862 GLU A C 1
ATOM 6824 O O . GLU A 1 862 ? -8.083 13.116 37.774 1.00 87.75 862 GLU A O 1
ATOM 6829 N N . ASN A 1 863 ? -7.026 11.194 38.227 1.00 88.38 863 ASN A N 1
ATOM 6830 C CA . ASN A 1 863 ? -6.316 11.667 39.419 1.00 88.38 863 ASN A CA 1
ATOM 6831 C C . ASN A 1 863 ? -5.090 12.558 39.106 1.00 88.38 863 ASN A C 1
ATOM 6833 O O . ASN A 1 863 ? -4.379 12.962 40.023 1.00 88.38 863 ASN A O 1
ATOM 6837 N N . GLY A 1 864 ? -4.802 12.821 37.828 1.00 90.56 864 GLY A N 1
ATOM 6838 C CA . GLY A 1 864 ? -3.666 13.611 37.361 1.00 90.56 864 GLY A CA 1
ATOM 6839 C C . GLY A 1 864 ? -2.370 12.826 37.123 1.00 90.56 864 GLY A C 1
ATOM 6840 O O . GLY A 1 864 ? -1.445 13.397 36.540 1.00 90.56 864 GLY A O 1
ATOM 6841 N N . THR A 1 865 ? -2.281 11.544 37.505 1.00 94.44 865 THR A N 1
ATOM 6842 C CA . THR A 1 865 ? -1.102 10.698 37.239 1.00 94.44 865 THR A CA 1
ATOM 6843 C C . THR A 1 865 ? -0.896 10.521 35.736 1.00 94.44 865 THR A C 1
ATOM 6845 O O . THR A 1 865 ? -1.829 10.171 35.014 1.00 94.44 865 THR A O 1
ATOM 6848 N N . ILE A 1 866 ? 0.333 10.736 35.265 1.00 96.75 866 ILE A N 1
ATOM 6849 C CA . ILE A 1 866 ? 0.724 10.569 33.863 1.00 96.75 866 ILE A CA 1
ATOM 6850 C C . ILE A 1 866 ? 1.548 9.287 33.720 1.00 96.75 866 ILE A C 1
ATOM 6852 O O . ILE A 1 866 ? 2.453 9.029 34.510 1.00 96.75 866 ILE A O 1
ATOM 6856 N N . TYR A 1 867 ? 1.260 8.499 32.689 1.00 96.12 867 TYR A N 1
ATOM 6857 C CA . TYR A 1 867 ? 2.001 7.293 32.334 1.00 96.12 867 TYR A CA 1
ATOM 6858 C C . TYR A 1 867 ? 2.688 7.501 30.984 1.00 96.12 867 TYR A C 1
ATOM 6860 O O . TYR A 1 867 ? 2.059 7.984 30.042 1.00 96.12 867 TYR A O 1
ATOM 6868 N N . VAL A 1 868 ? 3.969 7.138 30.885 1.00 95.44 868 VAL A N 1
ATOM 6869 C CA . VAL A 1 868 ? 4.775 7.267 29.655 1.00 95.44 868 VAL A CA 1
ATOM 6870 C C . VAL A 1 868 ? 5.511 5.960 29.375 1.00 95.44 868 VAL A C 1
ATOM 6872 O O . VAL A 1 868 ? 6.268 5.489 30.224 1.00 95.44 868 VAL A O 1
ATOM 6875 N N . SER A 1 869 ? 5.321 5.369 28.198 1.00 92.81 869 SER A N 1
ATOM 6876 C CA . SER A 1 869 ? 6.060 4.170 27.779 1.00 92.81 869 SER A CA 1
ATOM 6877 C C . SER A 1 869 ? 7.502 4.501 27.381 1.00 92.81 869 SER A C 1
ATOM 6879 O O . SER A 1 869 ? 7.816 5.619 26.962 1.00 92.81 869 SER A O 1
ATOM 6881 N N . SER A 1 870 ? 8.398 3.518 27.511 1.00 85.38 870 SER A N 1
ATOM 6882 C CA . SER A 1 870 ? 9.749 3.581 26.952 1.00 85.38 870 SER A CA 1
ATOM 6883 C C . SER A 1 870 ? 10.010 2.438 25.979 1.00 85.38 870 SER A C 1
ATOM 6885 O O . SER A 1 870 ? 9.917 1.265 26.349 1.00 85.38 870 SER A O 1
ATOM 6887 N N . THR A 1 871 ? 10.427 2.791 24.763 1.00 78.25 871 THR A N 1
ATOM 6888 C CA . THR A 1 871 ? 10.748 1.834 23.693 1.00 78.25 871 THR A CA 1
ATOM 6889 C C . THR A 1 871 ? 12.079 1.108 23.933 1.00 78.25 871 THR A C 1
ATOM 6891 O O . THR A 1 871 ? 12.292 0.032 23.385 1.00 78.25 871 THR A O 1
ATOM 6894 N N . LEU A 1 872 ? 12.986 1.682 24.742 1.00 68.81 872 LEU A N 1
ATOM 6895 C CA . LEU A 1 872 ? 14.307 1.098 25.041 1.00 68.81 872 LEU A CA 1
ATOM 6896 C C . LEU A 1 872 ? 14.474 0.603 26.483 1.00 68.81 872 LEU A C 1
ATOM 6898 O O . LEU A 1 872 ? 15.270 -0.303 26.707 1.00 68.81 872 LEU A O 1
ATOM 6902 N N . SER A 1 873 ? 13.767 1.169 27.469 1.00 64.81 873 SER A N 1
ATOM 6903 C CA . SER A 1 873 ? 13.893 0.750 28.877 1.00 64.81 873 SER A CA 1
ATOM 6904 C C . SER A 1 873 ? 12.754 -0.163 29.350 1.00 64.81 873 SER A C 1
ATOM 6906 O O . SER A 1 873 ? 12.409 -0.111 30.530 1.00 64.81 873 SER A O 1
ATOM 6908 N N . SER A 1 874 ? 12.151 -0.923 28.426 1.00 64.94 874 SER A N 1
ATOM 6909 C CA . SER A 1 874 ? 11.128 -1.968 28.623 1.00 64.94 874 SER A CA 1
ATOM 6910 C C . SER A 1 874 ? 10.218 -1.762 29.840 1.00 64.94 874 SER A C 1
ATOM 6912 O O . SER A 1 874 ? 10.286 -2.493 30.830 1.00 64.94 874 SER A O 1
ATOM 6914 N N . GLY A 1 875 ? 9.357 -0.744 29.781 1.00 85.44 875 GLY A N 1
ATOM 6915 C CA . GLY A 1 875 ? 8.432 -0.439 30.870 1.00 85.44 875 GLY A CA 1
ATOM 6916 C C . GLY A 1 875 ? 7.645 0.854 30.684 1.00 85.44 875 GLY A C 1
ATOM 6917 O O . GLY A 1 875 ? 7.860 1.609 29.732 1.00 85.44 875 GLY A O 1
ATOM 6918 N N . ILE A 1 876 ? 6.744 1.108 31.632 1.00 93.06 876 ILE A N 1
ATOM 6919 C CA . ILE A 1 876 ? 5.931 2.323 31.736 1.00 93.06 876 ILE A CA 1
ATOM 6920 C C . ILE A 1 876 ? 6.406 3.124 32.951 1.00 93.06 876 ILE A C 1
ATOM 6922 O O . ILE A 1 876 ? 6.462 2.617 34.070 1.00 93.06 876 ILE A O 1
ATOM 6926 N N . ARG A 1 877 ? 6.745 4.392 32.738 1.00 93.00 877 ARG A N 1
ATOM 6927 C CA . ARG A 1 877 ? 7.114 5.358 33.778 1.00 93.00 877 ARG A CA 1
ATOM 6928 C C . ARG A 1 877 ? 5.847 5.978 34.351 1.00 93.00 877 ARG A C 1
ATOM 6930 O O . ARG A 1 877 ? 5.014 6.454 33.584 1.00 93.00 877 ARG A O 1
ATOM 6937 N N . VAL A 1 878 ? 5.728 5.997 35.675 1.00 95.06 878 VAL A N 1
ATOM 6938 C CA . VAL A 1 878 ? 4.626 6.647 36.394 1.00 95.06 878 VAL A CA 1
ATOM 6939 C C . VAL A 1 878 ? 5.117 7.999 36.894 1.00 95.06 878 VAL A C 1
ATOM 6941 O O . VAL A 1 878 ? 6.126 8.086 37.598 1.00 95.06 878 VAL A O 1
ATOM 6944 N N . LEU A 1 879 ? 4.429 9.056 36.473 1.00 95.94 879 LEU A N 1
ATOM 6945 C CA . LEU A 1 879 ? 4.815 10.445 36.672 1.00 95.94 879 LEU A CA 1
ATOM 6946 C C . LEU A 1 879 ? 3.730 11.200 37.451 1.00 95.94 879 LEU A C 1
ATOM 6948 O O . LEU A 1 879 ? 2.549 11.173 37.100 1.00 95.94 879 LEU A O 1
ATOM 6952 N N . GLU A 1 880 ? 4.139 11.921 38.488 1.00 96.06 880 GLU A N 1
ATOM 6953 C CA . GLU A 1 880 ? 3.273 12.802 39.270 1.00 96.06 880 GLU A CA 1
ATOM 6954 C C . GLU A 1 880 ? 3.357 14.240 38.749 1.00 96.06 880 GLU A C 1
ATOM 6956 O O . GLU A 1 880 ? 4.444 14.824 38.666 1.00 96.06 880 GLU A O 1
ATOM 6961 N N . LYS A 1 881 ? 2.201 14.823 38.414 1.00 95.19 881 LYS A N 1
ATOM 6962 C CA . LYS A 1 881 ? 2.089 16.212 37.967 1.00 95.19 881 LYS A CA 1
ATOM 6963 C C . LYS A 1 881 ? 2.168 17.177 39.154 1.00 95.19 881 LYS A C 1
ATOM 6965 O O . LYS A 1 881 ? 1.291 17.172 40.010 1.00 95.19 881 LYS A O 1
ATOM 6970 N N . GLN A 1 882 ? 3.177 18.045 39.145 1.00 95.88 882 GLN A N 1
ATOM 6971 C CA . GLN A 1 882 ? 3.342 19.123 40.124 1.00 95.88 882 GLN A CA 1
ATOM 6972 C C . GLN A 1 882 ? 2.497 20.356 39.754 1.00 95.88 882 GLN A C 1
ATOM 6974 O O . GLN A 1 882 ? 2.096 20.516 38.596 1.00 95.88 882 GLN A O 1
ATOM 6979 N N . GLU A 1 883 ? 2.264 21.258 40.718 1.00 93.44 883 GLU A N 1
ATOM 6980 C CA . GLU A 1 883 ? 1.442 22.473 40.540 1.00 93.44 883 GLU A CA 1
ATOM 6981 C C . GLU A 1 883 ? 1.880 23.338 39.348 1.00 93.44 883 GLU A C 1
ATOM 6983 O O . GLU A 1 883 ? 1.047 23.868 38.615 1.00 93.44 883 GLU A O 1
ATOM 6988 N N . ASP A 1 884 ? 3.190 23.452 39.108 1.00 93.38 884 ASP A N 1
ATOM 6989 C CA . ASP A 1 884 ? 3.738 24.262 38.020 1.00 93.38 884 ASP A CA 1
ATOM 6990 C C . ASP A 1 884 ? 3.701 23.557 36.646 1.00 93.38 884 ASP A C 1
ATOM 6992 O O . ASP A 1 884 ? 4.097 24.154 35.644 1.00 93.38 884 ASP A O 1
ATOM 6996 N N . ASN A 1 885 ? 3.214 22.314 36.564 1.00 95.31 885 ASN A N 1
ATOM 6997 C CA . ASN A 1 885 ? 3.270 21.410 35.405 1.00 95.31 885 ASN A CA 1
ATOM 6998 C C . ASN A 1 885 ? 4.667 20.821 35.084 1.00 95.31 885 ASN A C 1
ATOM 7000 O O . ASN A 1 885 ? 4.881 20.346 33.965 1.00 95.31 885 ASN A O 1
ATOM 7004 N N . THR A 1 886 ? 5.626 20.809 36.017 1.00 96.44 886 THR A N 1
ATOM 7005 C CA . THR A 1 886 ? 6.732 19.824 35.983 1.00 96.44 886 THR A CA 1
ATOM 7006 C C . THR A 1 886 ? 6.234 18.435 36.387 1.00 96.44 886 THR A C 1
ATOM 7008 O O . THR A 1 886 ? 5.166 18.300 36.989 1.00 96.44 886 THR A O 1
ATOM 7011 N N . LEU A 1 887 ? 6.982 17.391 36.013 1.00 96.81 887 LEU A N 1
ATOM 7012 C CA . LEU A 1 887 ? 6.648 16.000 36.326 1.00 96.81 887 LEU A CA 1
ATOM 7013 C C . LEU A 1 887 ? 7.760 15.351 37.156 1.00 96.81 887 LEU A C 1
ATOM 7015 O O . LEU A 1 887 ? 8.940 15.480 36.828 1.00 96.81 887 LEU A O 1
ATOM 7019 N N . VAL A 1 888 ? 7.379 14.607 38.193 1.00 95.50 888 VAL A N 1
ATOM 7020 C CA . VAL A 1 888 ? 8.295 13.828 39.041 1.00 95.50 888 VAL A CA 1
ATOM 7021 C C . VAL A 1 888 ? 8.102 12.342 38.755 1.00 95.50 888 VAL A C 1
ATOM 7023 O O . VAL A 1 888 ? 6.974 11.861 38.737 1.00 95.50 888 VAL A O 1
ATOM 7026 N N . LEU A 1 889 ? 9.192 11.599 38.538 1.00 93.81 889 LEU A N 1
ATOM 7027 C CA . LEU A 1 889 ? 9.145 10.139 38.407 1.00 93.81 889 LEU A CA 1
ATOM 7028 C C . LEU A 1 889 ? 8.887 9.509 39.781 1.00 93.81 889 LEU A C 1
ATOM 7030 O O . LEU A 1 889 ? 9.758 9.562 40.647 1.00 93.81 889 LEU A O 1
ATOM 7034 N N . THR A 1 890 ? 7.711 8.909 39.965 1.00 93.38 890 THR A N 1
ATOM 7035 C CA . THR A 1 890 ? 7.300 8.283 41.233 1.00 93.38 890 THR A CA 1
ATOM 7036 C C . THR A 1 890 ? 7.325 6.759 41.189 1.00 93.38 890 THR A C 1
ATOM 7038 O O . THR A 1 890 ? 7.472 6.132 42.239 1.00 93.38 890 THR A O 1
ATOM 7041 N N . ASP A 1 891 ? 7.228 6.149 40.002 1.00 92.56 891 ASP A N 1
ATOM 7042 C CA . ASP A 1 891 ? 7.318 4.695 39.848 1.00 92.56 891 ASP A CA 1
ATOM 7043 C C . ASP A 1 891 ? 7.732 4.234 38.442 1.00 92.56 891 ASP A C 1
ATOM 7045 O O . ASP A 1 891 ? 7.718 5.007 37.480 1.00 92.56 891 ASP A O 1
ATOM 7049 N N . VAL A 1 892 ? 8.065 2.946 38.311 1.00 90.50 892 VAL A N 1
ATOM 7050 C CA . VAL A 1 892 ? 8.293 2.284 37.016 1.00 90.50 892 VAL A CA 1
ATOM 7051 C C . VAL A 1 892 ? 7.645 0.902 37.019 1.00 90.50 892 VAL A C 1
ATOM 7053 O O . VAL A 1 892 ? 8.034 0.022 37.782 1.00 90.50 892 VAL A O 1
ATOM 7056 N N . ILE A 1 893 ? 6.693 0.696 36.112 1.00 91.62 893 ILE A N 1
ATOM 7057 C CA . ILE A 1 893 ? 6.078 -0.601 35.839 1.00 91.62 893 ILE A CA 1
ATOM 7058 C C . ILE A 1 893 ? 6.965 -1.329 34.813 1.00 91.62 893 ILE A C 1
ATOM 7060 O O . ILE A 1 893 ? 7.091 -0.839 33.686 1.00 91.62 893 ILE A O 1
ATOM 7064 N N . PRO A 1 894 ? 7.603 -2.463 35.153 1.00 87.69 894 PRO A N 1
ATOM 7065 C CA . PRO A 1 894 ? 8.426 -3.208 34.205 1.00 87.69 894 PRO A CA 1
ATOM 7066 C C . PRO A 1 894 ? 7.572 -3.886 33.123 1.00 87.69 894 PRO A C 1
ATOM 7068 O O . PRO A 1 894 ? 6.407 -4.225 33.340 1.00 87.69 894 PRO A O 1
ATOM 7071 N N . SER A 1 895 ? 8.175 -4.115 31.959 1.00 85.38 895 SER A N 1
ATOM 7072 C CA . SER A 1 895 ? 7.575 -4.829 30.832 1.00 85.38 895 SER A CA 1
ATOM 7073 C C . SER A 1 895 ? 8.536 -5.885 30.286 1.00 85.38 895 SER A C 1
ATOM 7075 O O . SER A 1 895 ? 9.735 -5.647 30.166 1.00 85.38 895 SER A O 1
ATOM 7077 N N . GLU A 1 896 ? 7.999 -7.045 29.905 1.00 80.00 896 GLU A N 1
ATOM 7078 C CA . GLU A 1 896 ? 8.737 -8.093 29.181 1.00 80.00 896 GLU A CA 1
ATOM 7079 C C . GLU A 1 896 ? 8.961 -7.726 27.701 1.00 80.00 896 GLU A C 1
ATOM 7081 O O . GLU A 1 896 ? 9.809 -8.305 27.026 1.00 80.00 896 GLU A O 1
ATOM 7086 N N . THR A 1 897 ? 8.186 -6.764 27.194 1.00 84.56 897 THR A N 1
ATOM 7087 C CA . THR A 1 897 ? 8.138 -6.336 25.793 1.00 84.56 897 THR A CA 1
ATOM 7088 C C . THR A 1 897 ? 8.559 -4.874 25.636 1.00 84.56 897 THR A C 1
ATOM 7090 O O . THR A 1 897 ? 8.384 -4.060 26.549 1.00 84.56 897 THR A O 1
ATOM 7093 N N . ILE A 1 898 ? 9.023 -4.508 24.439 1.00 86.25 898 ILE A N 1
ATOM 7094 C CA . ILE A 1 898 ? 8.988 -3.110 23.988 1.00 86.25 898 ILE A CA 1
ATOM 7095 C C . ILE A 1 898 ? 7.523 -2.659 23.998 1.00 86.25 898 ILE A C 1
ATOM 7097 O O . ILE A 1 898 ? 6.671 -3.418 23.533 1.00 86.25 898 ILE A O 1
ATOM 7101 N N . ILE A 1 899 ? 7.235 -1.462 24.515 1.00 88.69 899 ILE A N 1
ATOM 7102 C CA . ILE A 1 899 ? 5.909 -0.826 24.459 1.00 88.69 899 ILE A CA 1
ATOM 7103 C C . ILE A 1 899 ? 6.007 0.423 23.583 1.00 88.69 899 ILE A C 1
ATOM 7105 O O . ILE A 1 899 ? 6.944 1.209 23.733 1.00 88.69 899 ILE A O 1
ATOM 7109 N N . ASP A 1 900 ? 5.033 0.581 22.689 1.00 85.62 900 ASP A N 1
ATOM 7110 C CA . ASP A 1 900 ? 4.957 1.672 21.716 1.00 85.62 900 ASP A CA 1
ATOM 7111 C C . ASP A 1 900 ? 4.012 2.775 22.252 1.00 85.62 900 ASP A C 1
ATOM 7113 O O . ASP A 1 900 ? 4.377 3.457 23.218 1.00 85.62 900 ASP A O 1
ATOM 7117 N N . ASN A 1 901 ? 2.773 2.902 21.758 1.00 90.12 901 ASN A N 1
ATOM 7118 C CA . ASN A 1 901 ? 1.768 3.796 22.345 1.00 90.12 901 ASN A CA 1
ATOM 7119 C C . ASN A 1 901 ? 1.015 3.180 23.541 1.00 90.12 901 ASN A C 1
ATOM 7121 O O . ASN A 1 901 ? 0.832 1.964 23.666 1.00 90.12 901 ASN A O 1
ATOM 7125 N N . LEU A 1 902 ? 0.496 4.074 24.386 1.00 94.12 902 LEU A N 1
ATOM 7126 C CA . LEU A 1 902 ? -0.448 3.781 25.465 1.00 94.12 902 LEU A CA 1
ATOM 7127 C C . LEU A 1 902 ? -1.854 4.302 25.114 1.00 94.12 902 LEU A C 1
ATOM 7129 O O . LEU A 1 902 ? -2.008 5.248 24.335 1.00 94.12 902 LEU A O 1
ATOM 7133 N N . SER A 1 903 ? -2.877 3.716 25.736 1.00 94.94 903 SER A N 1
ATOM 7134 C CA . SER A 1 903 ? -4.208 4.315 25.902 1.00 94.94 903 SER A CA 1
ATOM 7135 C C . SER A 1 903 ? -4.768 3.991 27.299 1.00 94.94 903 SER A C 1
ATOM 7137 O O . SER A 1 903 ? -4.138 3.266 28.072 1.00 94.94 903 SER A O 1
ATOM 7139 N N . MET A 1 904 ? -5.930 4.542 27.656 1.00 93.69 904 MET A N 1
ATOM 7140 C CA . MET A 1 904 ? -6.595 4.274 28.934 1.00 93.69 904 MET A CA 1
ATOM 7141 C C . MET A 1 904 ? -8.090 4.035 28.714 1.00 93.69 904 MET A C 1
ATOM 7143 O O . MET A 1 904 ? -8.721 4.738 27.919 1.00 93.69 904 MET A O 1
ATOM 7147 N N . ASP A 1 905 ? -8.652 3.039 29.399 1.00 92.88 905 ASP A N 1
ATOM 7148 C CA . ASP A 1 905 ? -10.097 2.798 29.399 1.00 92.88 905 ASP A CA 1
ATOM 7149 C C . ASP A 1 905 ? -10.822 3.580 30.510 1.00 92.88 905 ASP A C 1
ATOM 7151 O O . ASP A 1 905 ? -10.204 4.143 31.414 1.00 92.88 905 ASP A O 1
ATOM 7155 N N . GLU A 1 906 ? -12.155 3.603 30.459 1.00 90.50 906 GLU A N 1
ATOM 7156 C CA . GLU A 1 906 ? -12.998 4.299 31.445 1.00 90.50 906 GLU A CA 1
ATOM 7157 C C . GLU A 1 906 ? -12.885 3.734 32.882 1.00 90.50 906 GLU A C 1
ATOM 7159 O O . GLU A 1 906 ? -13.379 4.339 33.826 1.00 90.50 906 GLU A O 1
ATOM 7164 N N . THR A 1 907 ? -12.222 2.589 33.089 1.00 89.62 907 THR A N 1
ATOM 7165 C CA . THR A 1 907 ? -11.938 2.055 34.436 1.00 89.62 907 THR A CA 1
ATOM 7166 C C . THR A 1 907 ? -10.628 2.586 35.028 1.00 89.62 907 THR A C 1
ATOM 7168 O O . THR A 1 907 ? -10.280 2.236 36.155 1.00 89.62 907 THR A O 1
ATOM 7171 N N . GLY A 1 908 ? -9.883 3.407 34.276 1.00 90.19 908 GLY A N 1
ATOM 7172 C CA . GLY A 1 908 ? -8.534 3.849 34.632 1.00 90.19 908 GLY A CA 1
ATOM 7173 C C . GLY A 1 908 ? -7.455 2.791 34.376 1.00 90.19 908 GLY A C 1
ATOM 7174 O O . GLY A 1 908 ? -6.323 2.951 34.832 1.00 90.19 908 GLY A O 1
ATOM 7175 N N . THR A 1 909 ? -7.777 1.707 33.659 1.00 93.56 909 THR A N 1
ATOM 7176 C CA . THR A 1 909 ? -6.797 0.679 33.288 1.00 93.56 909 THR A CA 1
ATOM 7177 C C . THR A 1 909 ? -5.981 1.166 32.090 1.00 93.56 909 THR A C 1
ATOM 7179 O O . THR A 1 909 ? -6.541 1.586 31.074 1.00 93.56 909 THR A O 1
ATOM 7182 N N . VAL A 1 910 ? -4.650 1.103 32.193 1.00 95.44 910 VAL A N 1
ATOM 7183 C CA . VAL A 1 910 ? -3.730 1.479 31.108 1.00 95.44 910 VAL A CA 1
ATOM 7184 C C . VAL A 1 910 ? -3.583 0.307 30.144 1.00 95.44 910 VAL A C 1
ATOM 7186 O O . VAL A 1 910 ? -3.224 -0.794 30.555 1.00 95.44 910 VAL A O 1
ATOM 7189 N N . TRP A 1 911 ? -3.816 0.548 28.858 1.00 95.50 911 TRP A N 1
ATOM 7190 C CA . TRP A 1 911 ? -3.648 -0.430 27.786 1.00 95.50 911 TRP A CA 1
ATOM 7191 C C . TRP A 1 911 ? -2.403 -0.106 26.964 1.00 95.50 911 TRP A C 1
ATOM 7193 O O . TRP A 1 911 ? -2.147 1.052 26.631 1.00 95.50 911 TRP A O 1
ATOM 7203 N N . ALA A 1 912 ? -1.626 -1.137 26.647 1.00 93.62 912 ALA A N 1
ATOM 7204 C CA . ALA A 1 912 ? -0.334 -1.028 25.986 1.00 93.62 912 ALA A CA 1
ATOM 7205 C C . ALA A 1 912 ? -0.242 -2.016 24.818 1.00 93.62 912 ALA A C 1
ATOM 7207 O O . ALA A 1 912 ? -0.463 -3.220 24.992 1.00 93.62 912 ALA A O 1
ATOM 7208 N N . ALA A 1 913 ? 0.127 -1.511 23.641 1.00 90.25 913 ALA A N 1
ATOM 7209 C CA . ALA A 1 913 ? 0.580 -2.350 22.539 1.00 90.25 913 ALA A CA 1
ATOM 7210 C C . ALA A 1 913 ? 2.072 -2.656 22.714 1.00 90.25 913 ALA A C 1
ATOM 7212 O O . ALA A 1 913 ? 2.867 -1.760 23.011 1.00 90.25 913 ALA A O 1
ATOM 7213 N N . GLY A 1 914 ? 2.442 -3.925 22.550 1.00 88.56 914 GLY A N 1
ATOM 7214 C CA . GLY A 1 914 ? 3.796 -4.400 22.784 1.00 88.56 914 GLY A CA 1
ATOM 7215 C C . GLY A 1 914 ? 4.358 -5.220 21.630 1.00 88.56 914 GLY A C 1
ATOM 7216 O O . GLY A 1 914 ? 3.677 -6.092 21.091 1.00 88.56 914 GLY A O 1
ATOM 7217 N N . ILE A 1 915 ? 5.622 -4.972 21.295 1.00 86.75 915 ILE A N 1
ATOM 7218 C CA . ILE A 1 915 ? 6.397 -5.663 20.259 1.00 86.75 915 ILE A CA 1
ATOM 7219 C C . ILE A 1 915 ? 7.336 -6.687 20.938 1.00 86.75 915 ILE A C 1
ATOM 7221 O O . ILE A 1 915 ? 8.397 -6.294 21.440 1.00 86.75 915 ILE A O 1
ATOM 7225 N N . PRO A 1 916 ? 7.010 -8.000 20.960 1.00 84.81 916 PRO A N 1
ATOM 7226 C CA . PRO A 1 916 ? 7.725 -8.971 21.799 1.00 84.81 916 PRO A CA 1
ATOM 7227 C C . PRO A 1 916 ? 9.160 -9.274 21.354 1.00 84.81 916 PRO A C 1
ATOM 7229 O O . PRO A 1 916 ? 9.946 -9.817 22.126 1.00 84.81 916 PRO A O 1
ATOM 7232 N N . ARG A 1 917 ? 9.506 -8.999 20.086 1.00 82.62 917 ARG A N 1
ATOM 7233 C CA . ARG A 1 917 ? 10.806 -9.354 19.492 1.00 82.62 917 ARG A CA 1
ATOM 7234 C C . ARG A 1 917 ? 11.341 -8.213 18.622 1.00 82.62 917 ARG A C 1
ATOM 7236 O O . ARG A 1 917 ? 10.973 -8.080 17.458 1.00 82.62 917 ARG A O 1
ATOM 7243 N N . ALA A 1 918 ? 12.252 -7.414 19.182 1.00 78.44 918 ALA A N 1
ATOM 7244 C CA . ALA A 1 918 ? 12.828 -6.226 18.535 1.00 78.44 918 ALA A CA 1
ATOM 7245 C C . ALA A 1 918 ? 13.450 -6.503 17.150 1.00 78.44 918 ALA A C 1
ATOM 7247 O O . ALA A 1 918 ? 13.299 -5.709 16.225 1.00 78.44 918 ALA A O 1
ATOM 7248 N N . GLN A 1 919 ? 14.114 -7.652 16.990 1.00 77.25 919 GLN A N 1
ATOM 7249 C CA . GLN A 1 919 ? 14.723 -8.084 15.724 1.00 77.25 919 GLN A CA 1
ATOM 7250 C C . GLN A 1 919 ? 13.681 -8.302 14.603 1.00 77.25 919 GLN A C 1
ATOM 7252 O O . GLN A 1 919 ? 13.961 -8.039 13.436 1.00 77.25 919 GLN A O 1
ATOM 7257 N N . ASP A 1 920 ? 12.476 -8.775 14.944 1.00 79.25 920 ASP A N 1
ATOM 7258 C CA . ASP A 1 920 ? 11.418 -9.085 13.981 1.00 79.25 920 ASP A CA 1
ATOM 7259 C C . ASP A 1 920 ? 10.694 -7.800 13.557 1.00 79.25 920 ASP A C 1
ATOM 7261 O O . ASP A 1 920 ? 10.366 -7.646 12.383 1.00 79.25 920 ASP A O 1
ATOM 7265 N N . ALA A 1 921 ? 10.566 -6.827 14.467 1.00 76.00 921 ALA A N 1
ATOM 7266 C CA . ALA A 1 921 ? 10.161 -5.466 14.124 1.00 76.00 921 ALA A CA 1
ATOM 7267 C C . ALA A 1 921 ? 11.191 -4.764 13.227 1.00 76.00 921 ALA A C 1
ATOM 7269 O O . ALA A 1 921 ? 10.815 -4.190 12.208 1.00 76.00 921 ALA A O 1
ATOM 7270 N N . LEU A 1 922 ? 12.490 -4.866 13.532 1.00 74.25 922 LEU A N 1
ATOM 7271 C CA . LEU A 1 922 ? 13.541 -4.313 12.671 1.00 74.25 922 LEU A CA 1
ATOM 7272 C C . LEU A 1 922 ? 13.489 -4.928 11.262 1.00 74.25 922 LEU A C 1
ATOM 7274 O O . LEU A 1 922 ? 13.524 -4.197 10.272 1.00 74.25 922 LEU A O 1
ATOM 7278 N N . LYS A 1 923 ? 13.315 -6.254 11.164 1.00 72.12 923 LYS A N 1
ATOM 7279 C CA . LYS A 1 923 ? 13.116 -6.959 9.889 1.00 72.12 923 LYS A CA 1
ATOM 7280 C C . LYS A 1 923 ? 11.858 -6.481 9.156 1.00 72.12 923 LYS A C 1
ATOM 7282 O O . LYS A 1 923 ? 11.912 -6.252 7.951 1.00 72.12 923 LYS A O 1
ATOM 7287 N N . ALA A 1 924 ? 10.738 -6.313 9.859 1.00 68.25 924 ALA A N 1
ATOM 7288 C CA . ALA A 1 924 ? 9.507 -5.801 9.266 1.00 68.25 924 ALA A CA 1
ATOM 7289 C C . ALA A 1 924 ? 9.683 -4.369 8.736 1.00 68.25 924 ALA A C 1
ATOM 7291 O O . ALA A 1 924 ? 9.307 -4.109 7.598 1.00 68.25 924 ALA A O 1
ATOM 7292 N N . MET A 1 925 ? 10.323 -3.469 9.492 1.00 67.75 925 MET A N 1
ATOM 7293 C CA . MET A 1 925 ? 10.623 -2.098 9.052 1.00 67.75 925 MET A CA 1
ATOM 7294 C C . MET A 1 925 ? 11.530 -2.064 7.816 1.00 67.75 925 MET A C 1
ATOM 7296 O O . MET A 1 925 ? 11.239 -1.330 6.874 1.00 67.75 925 MET A O 1
ATOM 7300 N N . MET A 1 926 ? 12.598 -2.871 7.796 1.00 63.69 926 MET A N 1
ATOM 7301 C CA . MET A 1 926 ? 13.494 -2.999 6.635 1.00 63.69 926 MET A CA 1
ATOM 7302 C C . MET A 1 926 ? 12.747 -3.491 5.388 1.00 63.69 926 MET A C 1
ATOM 7304 O O . MET A 1 926 ? 12.981 -2.988 4.294 1.00 63.69 926 MET A O 1
ATOM 7308 N N . ASN A 1 927 ? 11.791 -4.406 5.564 1.00 58.78 927 ASN A N 1
ATOM 7309 C CA . ASN A 1 927 ? 10.979 -4.975 4.490 1.00 58.78 927 ASN A CA 1
ATOM 7310 C C . ASN A 1 927 ? 9.677 -4.183 4.218 1.00 58.78 927 ASN A C 1
ATOM 7312 O O . ASN A 1 927 ? 8.708 -4.762 3.721 1.00 58.78 927 ASN A O 1
ATOM 7316 N N . LEU A 1 928 ? 9.606 -2.890 4.571 1.00 58.62 928 LEU A N 1
ATOM 7317 C CA . LEU A 1 928 ? 8.427 -2.017 4.387 1.00 58.62 928 LEU A CA 1
ATOM 7318 C C . LEU A 1 928 ? 7.103 -2.637 4.889 1.00 58.62 928 LEU A C 1
ATOM 7320 O O . LEU A 1 928 ? 6.053 -2.513 4.262 1.00 58.62 928 LEU A O 1
ATOM 7324 N N . PHE A 1 929 ? 7.171 -3.323 6.030 1.00 63.09 929 PHE A N 1
ATOM 7325 C CA . PHE A 1 929 ? 6.083 -4.024 6.725 1.00 63.09 929 PHE A CA 1
ATOM 7326 C C . PHE A 1 929 ? 5.458 -5.209 5.962 1.00 63.09 929 PHE A C 1
ATOM 7328 O O . PHE A 1 929 ? 4.468 -5.780 6.409 1.00 63.09 929 PHE A O 1
ATOM 7335 N N . THR A 1 930 ? 6.079 -5.668 4.868 1.00 56.78 930 THR A N 1
ATOM 7336 C CA . THR A 1 930 ? 5.646 -6.869 4.118 1.00 56.78 930 THR A CA 1
ATOM 7337 C C . THR A 1 930 ? 5.918 -8.194 4.846 1.00 56.78 930 THR A C 1
ATOM 7339 O O . THR A 1 930 ? 5.423 -9.243 4.439 1.00 56.78 930 THR A O 1
ATOM 7342 N N . THR A 1 931 ? 6.715 -8.168 5.919 1.00 60.34 931 THR A N 1
ATOM 7343 C CA . THR A 1 931 ? 6.992 -9.323 6.786 1.00 60.34 931 THR A CA 1
ATOM 7344 C C . THR A 1 931 ? 6.177 -9.209 8.080 1.00 60.34 931 THR A C 1
ATOM 7346 O O . THR A 1 931 ? 6.267 -8.162 8.723 1.00 60.34 931 THR A O 1
ATOM 7349 N N . PRO A 1 932 ? 5.445 -10.260 8.505 1.00 69.25 932 PRO A N 1
ATOM 7350 C CA . PRO A 1 932 ? 4.729 -10.271 9.781 1.00 69.25 932 PRO A CA 1
ATOM 7351 C C . PRO A 1 932 ? 5.631 -9.938 10.975 1.00 69.25 932 PRO A C 1
ATOM 7353 O O . PRO A 1 932 ? 6.691 -10.544 11.152 1.00 69.25 932 PRO A O 1
ATOM 7356 N N . CYS A 1 933 ? 5.189 -8.997 11.807 1.00 80.25 933 CYS A N 1
ATOM 7357 C CA . CYS A 1 933 ? 5.817 -8.658 13.080 1.00 80.25 933 CYS A CA 1
ATOM 7358 C C . CYS A 1 933 ? 4.906 -9.100 14.234 1.00 80.25 933 CYS A C 1
ATOM 7360 O O . CYS A 1 933 ? 3.777 -8.608 14.296 1.00 80.25 933 CYS A O 1
ATOM 7362 N N . PRO A 1 934 ? 5.377 -9.954 15.167 1.00 87.50 934 PRO A N 1
ATOM 7363 C CA . PRO A 1 934 ? 4.597 -10.376 16.326 1.00 87.50 934 PRO A CA 1
ATOM 7364 C C . PRO A 1 934 ? 4.126 -9.212 17.189 1.00 87.50 934 PRO A C 1
ATOM 7366 O O . PRO A 1 934 ? 4.805 -8.187 17.301 1.00 87.50 934 PRO A O 1
ATOM 7369 N N . VAL A 1 935 ? 2.995 -9.424 17.853 1.00 88.56 935 VAL A N 1
ATOM 7370 C CA . VAL A 1 935 ? 2.298 -8.425 18.660 1.00 88.56 935 VAL A CA 1
ATOM 7371 C C . VAL A 1 935 ? 1.853 -9.037 19.976 1.00 88.56 935 VAL A C 1
ATOM 7373 O O . VAL A 1 935 ? 1.465 -10.198 20.061 1.00 88.56 935 VAL A O 1
ATOM 7376 N N . SER A 1 936 ? 1.873 -8.218 21.014 1.00 91.62 936 SER A N 1
ATOM 7377 C CA . SER A 1 936 ? 1.276 -8.498 22.311 1.00 91.62 936 SER A CA 1
ATOM 7378 C C . SER A 1 936 ? 0.450 -7.300 22.761 1.00 91.62 936 SER A C 1
ATOM 7380 O O . SER A 1 936 ? 0.707 -6.163 22.362 1.00 91.62 936 SER A O 1
ATOM 7382 N N . VAL A 1 937 ? -0.551 -7.548 23.597 1.00 93.12 937 VAL A N 1
ATOM 7383 C CA . VAL A 1 937 ? -1.362 -6.501 24.218 1.00 93.12 937 VAL A CA 1
ATOM 7384 C C . VAL A 1 937 ? -1.393 -6.762 25.708 1.00 93.12 937 VAL A C 1
ATOM 7386 O O . VAL A 1 937 ? -1.778 -7.850 26.141 1.00 93.12 937 VAL A O 1
ATOM 7389 N N . TYR A 1 938 ? -1.005 -5.759 26.484 1.00 93.56 938 TYR A N 1
ATOM 7390 C CA . TYR A 1 938 ? -1.035 -5.800 27.938 1.00 93.56 938 TYR A CA 1
ATOM 7391 C C . TYR A 1 938 ? -2.026 -4.767 28.461 1.00 93.56 938 TYR A C 1
ATOM 7393 O O . TYR A 1 938 ? -2.168 -3.678 27.899 1.00 93.56 938 TYR A O 1
ATOM 7401 N N . LYS A 1 939 ? -2.672 -5.099 29.575 1.00 93.12 939 LYS A N 1
ATOM 7402 C CA . LYS A 1 939 ? -3.382 -4.136 30.416 1.00 93.12 939 LYS A CA 1
ATOM 7403 C C . LYS A 1 939 ? -2.683 -4.048 31.772 1.00 93.12 939 LYS A C 1
ATOM 7405 O O . LYS A 1 939 ? -2.210 -5.060 32.293 1.00 93.12 939 LYS A O 1
ATOM 7410 N N . TYR A 1 940 ? -2.631 -2.852 32.338 1.00 92.94 940 TYR A N 1
ATOM 7411 C CA . TYR A 1 940 ? -1.996 -2.560 33.615 1.00 92.94 940 TYR A CA 1
ATOM 7412 C C . TYR A 1 940 ? -2.985 -1.839 34.529 1.00 92.94 940 TYR A C 1
ATOM 7414 O O . TYR A 1 940 ? -3.487 -0.766 34.191 1.00 92.94 940 TYR A O 1
ATOM 7422 N N . SER A 1 941 ? -3.254 -2.425 35.696 1.00 90.69 941 SER A N 1
ATOM 7423 C CA . SER A 1 941 ? -4.099 -1.833 36.737 1.00 90.69 941 SER A CA 1
ATOM 7424 C C . SER A 1 941 ? -3.315 -1.629 38.033 1.00 90.69 941 SER A C 1
ATOM 7426 O O . SER A 1 941 ? -2.259 -2.232 38.244 1.00 90.69 941 SER A O 1
ATOM 7428 N N . ILE A 1 942 ? -3.869 -0.842 38.956 1.00 87.88 942 ILE A N 1
ATOM 7429 C CA . ILE A 1 942 ? -3.468 -0.910 40.368 1.00 87.88 942 ILE A CA 1
ATOM 7430 C C . ILE A 1 942 ? -3.740 -2.338 40.868 1.00 87.88 942 ILE A C 1
ATOM 7432 O O . ILE A 1 942 ? -4.753 -2.951 40.514 1.00 87.88 942 ILE A O 1
ATOM 7436 N N . ASN A 1 943 ? -2.825 -2.891 41.661 1.00 86.44 943 ASN A N 1
ATOM 7437 C CA . ASN A 1 943 ? -2.972 -4.225 42.224 1.00 86.44 943 ASN A CA 1
ATOM 7438 C C . ASN A 1 943 ? -3.775 -4.180 43.530 1.00 86.44 943 ASN A C 1
ATOM 7440 O O . ASN A 1 943 ? -3.345 -3.597 44.522 1.00 86.44 943 ASN A O 1
ATOM 7444 N N . THR A 1 944 ? -4.923 -4.848 43.536 1.00 85.00 944 THR A N 1
ATOM 7445 C CA . THR A 1 944 ? -5.779 -5.050 44.717 1.00 85.00 944 THR A CA 1
ATOM 7446 C C . THR A 1 944 ? -5.800 -6.511 45.184 1.00 85.00 944 THR A C 1
ATOM 7448 O O . THR A 1 944 ? -6.533 -6.860 46.108 1.00 85.00 944 THR A O 1
ATOM 7451 N N . GLY A 1 945 ? -5.011 -7.384 44.547 1.00 82.31 945 GLY A N 1
ATOM 7452 C CA . GLY A 1 945 ? -4.909 -8.804 44.880 1.00 82.31 945 GLY A CA 1
ATOM 7453 C C . GLY A 1 945 ? -3.933 -9.094 46.029 1.00 82.31 945 GLY A C 1
ATOM 7454 O O . GLY A 1 945 ? -3.259 -8.186 46.519 1.00 82.31 945 GLY A O 1
ATOM 7455 N N . PRO A 1 946 ? -3.791 -10.369 46.445 1.00 78.75 946 PRO A N 1
ATOM 7456 C CA . PRO A 1 946 ? -2.946 -10.753 47.579 1.00 78.75 946 PRO A CA 1
ATOM 7457 C C . PRO A 1 946 ? -1.470 -10.348 47.462 1.00 78.75 946 PRO A C 1
ATOM 7459 O O . PRO A 1 946 ? -0.825 -10.139 48.485 1.00 78.75 946 PRO A O 1
ATOM 7462 N N . SER A 1 947 ? -0.925 -10.199 46.248 1.00 81.56 947 SER A N 1
ATOM 7463 C CA . SER A 1 947 ? 0.469 -9.779 46.058 1.00 81.56 947 SER A CA 1
ATOM 7464 C C . SER A 1 947 ? 0.722 -8.292 46.356 1.00 81.56 947 SER A C 1
ATOM 7466 O O . SER A 1 947 ? 1.859 -7.914 46.634 1.00 81.56 947 SER A O 1
ATOM 7468 N N . SER A 1 948 ? -0.326 -7.459 46.438 1.00 84.12 948 SER A N 1
ATOM 7469 C CA . SER A 1 948 ? -0.210 -6.059 46.885 1.00 84.12 948 SER A CA 1
ATOM 7470 C C . SER A 1 948 ? 0.319 -5.944 48.322 1.00 84.12 948 SER A C 1
ATOM 7472 O O . SER A 1 948 ? 1.097 -5.040 48.623 1.00 84.12 948 SER A O 1
ATOM 7474 N N . PHE A 1 949 ? 0.004 -6.919 49.185 1.00 77.75 949 PHE A N 1
ATOM 7475 C CA . PHE A 1 949 ? 0.559 -7.034 50.540 1.00 77.75 949 PHE A CA 1
ATOM 7476 C C . PHE A 1 949 ? 2.086 -7.230 50.545 1.00 77.75 949 PHE A C 1
ATOM 7478 O O . PHE A 1 949 ? 2.762 -6.816 51.482 1.00 77.75 949 PHE A O 1
ATOM 7485 N N . PHE A 1 950 ? 2.638 -7.821 49.482 1.00 80.56 950 PHE A N 1
ATOM 7486 C CA . PHE A 1 950 ? 4.075 -8.042 49.300 1.00 80.56 950 PHE A CA 1
ATOM 7487 C C . PHE A 1 950 ? 4.765 -6.895 48.533 1.00 80.56 950 PHE A C 1
ATOM 7489 O O . PHE A 1 950 ? 5.948 -6.995 48.215 1.00 80.56 950 PHE A O 1
ATOM 7496 N N . GLY A 1 951 ? 4.056 -5.790 48.268 1.00 79.38 951 GLY A N 1
ATOM 7497 C CA . GLY A 1 951 ? 4.606 -4.571 47.665 1.00 79.38 951 GLY A CA 1
ATOM 7498 C C . GLY A 1 951 ? 4.428 -4.438 46.149 1.00 79.38 951 GLY A C 1
ATOM 7499 O O . GLY A 1 951 ? 4.814 -3.411 45.590 1.00 79.38 951 GLY A O 1
ATOM 7500 N N . GLU A 1 952 ? 3.814 -5.412 45.469 1.00 83.94 952 GLU A N 1
ATOM 7501 C CA . GLU A 1 952 ? 3.452 -5.282 44.050 1.00 83.94 952 GLU A CA 1
ATOM 7502 C C . GLU A 1 952 ? 2.328 -4.247 43.880 1.00 83.94 952 GLU A C 1
ATOM 7504 O O . GLU A 1 952 ? 1.154 -4.579 44.023 1.00 83.94 952 GLU A O 1
ATOM 7509 N N . LYS A 1 953 ? 2.664 -2.989 43.570 1.00 87.00 953 LYS A N 1
ATOM 7510 C CA . LYS A 1 953 ? 1.683 -1.894 43.410 1.00 87.00 953 LYS A CA 1
ATOM 7511 C C . LYS A 1 953 ? 0.797 -2.014 42.165 1.00 87.00 953 LYS A C 1
ATOM 7513 O O . LYS A 1 953 ? -0.343 -1.552 42.181 1.00 87.00 953 LYS A O 1
ATOM 7518 N N . TYR A 1 954 ? 1.316 -2.606 41.090 1.00 90.38 954 TYR A N 1
ATOM 7519 C CA . TYR A 1 954 ? 0.661 -2.685 39.782 1.00 90.38 954 TYR A CA 1
ATOM 7520 C C . TYR A 1 954 ? 0.563 -4.133 39.321 1.00 90.38 954 TYR A C 1
ATOM 7522 O O . TYR A 1 954 ? 1.479 -4.921 39.550 1.00 90.38 954 TYR A O 1
ATOM 7530 N N . LYS A 1 955 ? -0.532 -4.466 38.640 1.00 88.88 955 LYS A N 1
ATOM 7531 C CA . LYS A 1 955 ? -0.750 -5.772 38.023 1.00 88.88 955 LYS A CA 1
ATOM 7532 C C . LYS A 1 955 ? -0.744 -5.610 36.506 1.00 88.88 955 LYS A C 1
ATOM 7534 O O . LYS A 1 955 ? -1.646 -4.982 35.956 1.00 88.88 955 LYS A O 1
ATOM 7539 N N . GLY A 1 956 ? 0.267 -6.169 35.845 1.00 89.50 956 GLY A N 1
ATOM 7540 C CA . GLY A 1 956 ? 0.288 -6.329 34.391 1.00 89.50 956 GLY A CA 1
ATOM 7541 C C . GLY A 1 956 ? -0.318 -7.672 33.994 1.00 89.50 956 GLY A C 1
ATOM 7542 O O . GLY A 1 956 ? 0.064 -8.704 34.541 1.00 89.50 956 GLY A O 1
ATOM 7543 N N . GLU A 1 957 ? -1.251 -7.674 33.047 1.00 90.25 957 GLU A N 1
ATOM 7544 C CA . GLU A 1 957 ? -1.843 -8.892 32.487 1.00 90.25 957 GLU A CA 1
ATOM 7545 C C . GLU A 1 957 ? -1.731 -8.860 30.958 1.00 90.25 957 GLU A C 1
ATOM 7547 O O . GLU A 1 957 ? -2.202 -7.914 30.321 1.00 90.25 957 GLU A O 1
ATOM 7552 N N . LYS A 1 958 ? -1.129 -9.896 30.358 1.00 91.75 958 LYS A N 1
ATOM 7553 C CA . LYS A 1 958 ? -1.136 -10.079 28.900 1.00 91.75 958 LYS A CA 1
ATOM 7554 C C . LYS A 1 958 ? -2.527 -10.552 28.470 1.00 91.75 958 LYS A C 1
ATOM 7556 O O . LYS A 1 958 ? -3.014 -11.565 28.966 1.00 91.75 958 LYS A O 1
ATOM 7561 N N . VAL A 1 959 ? -3.162 -9.805 27.574 1.00 91.25 959 VAL A N 1
ATOM 7562 C CA . VAL A 1 959 ? -4.541 -10.026 27.104 1.00 91.25 959 VAL A CA 1
ATOM 7563 C C . VAL A 1 959 ? -4.563 -10.714 25.741 1.00 91.25 959 VAL A C 1
ATOM 7565 O O . VAL A 1 959 ? -5.419 -11.557 25.488 1.00 91.25 959 VAL A O 1
ATOM 7568 N N . LEU A 1 960 ? -3.608 -10.379 24.871 1.00 89.56 960 LEU A N 1
ATOM 7569 C CA . LEU A 1 960 ? -3.465 -10.956 23.536 1.00 89.56 960 LEU A CA 1
ATOM 7570 C C . LEU A 1 960 ? -1.982 -11.144 23.207 1.00 89.56 960 LEU A C 1
ATOM 7572 O O . LEU A 1 960 ? -1.143 -10.340 23.614 1.00 89.56 960 LEU A O 1
ATOM 7576 N N . GLU A 1 961 ? -1.669 -12.198 22.460 1.00 90.06 961 GLU A N 1
ATOM 7577 C CA . GLU A 1 961 ? -0.360 -12.435 21.854 1.00 90.06 961 GLU A CA 1
ATOM 7578 C C . GLU A 1 961 ? -0.567 -13.125 20.502 1.00 90.06 961 GLU A C 1
ATOM 7580 O O . GLU A 1 961 ? -1.318 -14.097 20.414 1.00 90.06 961 GLU A O 1
ATOM 7585 N N . ASP A 1 962 ? 0.060 -12.592 19.458 1.00 85.06 962 ASP A N 1
ATOM 7586 C CA . ASP A 1 962 ? -0.070 -13.021 18.066 1.00 85.06 962 ASP A CA 1
ATOM 7587 C C . ASP A 1 962 ? 1.308 -13.061 17.388 1.00 85.06 962 ASP A C 1
ATOM 7589 O O . ASP A 1 962 ? 2.204 -12.278 17.717 1.00 85.06 962 ASP A O 1
ATOM 7593 N N . ASP A 1 963 ? 1.496 -13.965 16.424 1.00 80.69 963 ASP A N 1
ATOM 7594 C CA . ASP A 1 963 ? 2.766 -14.096 15.696 1.00 80.69 963 ASP A CA 1
ATOM 7595 C C . ASP A 1 963 ? 2.928 -13.096 14.534 1.00 80.69 963 ASP A C 1
ATOM 7597 O O . ASP A 1 963 ? 3.973 -13.079 13.879 1.00 80.69 963 ASP A O 1
ATOM 7601 N N . GLY A 1 964 ? 1.938 -12.219 14.339 1.00 70.62 964 GLY A N 1
ATOM 7602 C CA . GLY A 1 964 ? 1.844 -11.239 13.262 1.00 70.62 964 GLY A CA 1
ATOM 7603 C C . GLY A 1 964 ? 0.888 -11.667 12.143 1.00 70.62 964 GLY A C 1
ATOM 7604 O O . GLY A 1 964 ? 0.776 -10.947 11.151 1.00 70.62 964 GLY A O 1
ATOM 7605 N N . SER A 1 965 ? 0.227 -12.827 12.265 1.00 65.00 965 SER A N 1
ATOM 7606 C CA . SER A 1 965 ? -0.735 -13.331 11.275 1.00 65.00 965 SER A CA 1
ATOM 7607 C C . SER A 1 965 ? -2.155 -12.781 11.446 1.00 65.00 965 SER A C 1
ATOM 7609 O O . SER A 1 965 ? -2.851 -12.613 10.447 1.00 65.00 965 SER A O 1
ATOM 7611 N N . LEU A 1 966 ? -2.592 -12.451 12.667 1.00 64.38 966 LEU A N 1
ATOM 7612 C CA . LEU A 1 966 ? -3.863 -11.756 12.914 1.00 64.38 966 LEU A CA 1
ATOM 7613 C C . LEU A 1 966 ? -3.675 -10.235 12.988 1.00 64.38 966 LEU A C 1
ATOM 7615 O O . LEU A 1 966 ? -4.535 -9.483 12.528 1.00 64.38 966 LEU A O 1
ATOM 7619 N N . ALA A 1 967 ? -2.568 -9.773 13.569 1.00 70.31 967 ALA A N 1
ATOM 7620 C CA . ALA A 1 967 ? -2.260 -8.355 13.694 1.00 70.31 967 ALA A CA 1
ATOM 7621 C C . ALA A 1 967 ? -0.741 -8.127 13.678 1.00 70.31 967 ALA A C 1
ATOM 7623 O O . ALA A 1 967 ? -0.052 -8.394 14.658 1.00 70.31 967 ALA A O 1
ATOM 7624 N N . SER A 1 968 ? -0.220 -7.609 12.564 1.00 78.62 968 SER A N 1
ATOM 7625 C CA . SER A 1 968 ? 1.202 -7.275 12.411 1.00 78.62 968 SER A CA 1
ATOM 7626 C C . SER A 1 968 ? 1.499 -5.861 12.917 1.00 78.62 968 SER A C 1
ATOM 7628 O O . SER A 1 968 ? 0.739 -4.939 12.634 1.00 78.62 968 SER A O 1
ATOM 7630 N N . PHE A 1 969 ? 2.616 -5.677 13.627 1.00 81.19 969 PHE A N 1
ATOM 7631 C CA . PHE A 1 969 ? 3.192 -4.363 13.979 1.00 81.19 969 PHE A CA 1
ATOM 7632 C C . PHE A 1 969 ? 2.158 -3.336 14.504 1.00 81.19 969 PHE A C 1
ATOM 7634 O O . PHE A 1 969 ? 1.990 -2.233 13.970 1.00 81.19 969 PHE A O 1
ATOM 7641 N N . ILE A 1 970 ? 1.446 -3.720 15.563 1.00 87.38 970 ILE A N 1
ATOM 7642 C CA . ILE A 1 970 ? 0.506 -2.863 16.293 1.00 87.38 970 ILE A CA 1
ATOM 7643 C C . ILE A 1 970 ? 1.293 -1.920 17.215 1.00 87.38 970 ILE A C 1
ATOM 7645 O O . ILE A 1 970 ? 2.028 -2.386 18.083 1.00 87.38 970 ILE A O 1
ATOM 7649 N N . SER A 1 971 ? 1.107 -0.607 17.038 1.00 86.31 971 SER A N 1
ATOM 7650 C CA . SER A 1 971 ? 1.687 0.450 17.876 1.00 86.31 971 SER A CA 1
ATOM 7651 C C . SER A 1 971 ? 0.701 0.939 18.932 1.00 86.31 971 SER A C 1
ATOM 7653 O O . SER A 1 971 ? 1.122 1.440 19.966 1.00 86.31 971 SER A O 1
ATOM 7655 N N . THR A 1 972 ? -0.608 0.770 18.715 1.00 91.44 972 THR A N 1
ATOM 7656 C CA . THR A 1 972 ? -1.671 1.311 19.569 1.00 91.44 972 THR A CA 1
ATOM 7657 C C . THR A 1 972 ? -2.748 0.264 19.864 1.00 91.44 972 THR A C 1
ATOM 7659 O O . THR A 1 972 ? -3.304 -0.354 18.955 1.00 91.44 972 THR A O 1
ATOM 7662 N N . ALA A 1 973 ? -3.093 0.111 21.144 1.00 93.50 973 ALA A N 1
ATOM 7663 C CA . ALA A 1 973 ? -4.186 -0.735 21.619 1.00 93.50 973 ALA A CA 1
ATOM 7664 C C . ALA A 1 973 ? -5.115 0.073 22.536 1.00 93.50 973 ALA A C 1
ATOM 7666 O O . ALA A 1 973 ? -4.632 0.768 23.432 1.00 93.50 973 ALA A O 1
ATOM 7667 N N . THR A 1 974 ? -6.434 -0.010 22.335 1.00 93.81 974 THR A N 1
ATOM 7668 C CA . THR A 1 974 ? -7.425 0.693 23.169 1.00 93.81 974 THR A CA 1
ATOM 7669 C C . THR A 1 974 ? -8.709 -0.106 23.365 1.00 93.81 974 THR A C 1
ATOM 7671 O O . THR A 1 974 ? -9.134 -0.833 22.469 1.00 93.81 974 THR A O 1
ATOM 7674 N N . TYR A 1 975 ? -9.313 -0.011 24.551 1.00 95.06 975 TYR A N 1
ATOM 7675 C CA . TYR A 1 975 ? -10.391 -0.897 24.987 1.00 95.06 975 TYR A CA 1
ATOM 7676 C C . TYR A 1 975 ? -11.657 -0.131 25.382 1.00 95.06 975 TYR A C 1
ATOM 7678 O O . TYR A 1 975 ? -11.630 0.771 26.217 1.00 95.06 975 TYR A O 1
ATOM 7686 N N . ASP A 1 976 ? -12.779 -0.538 24.794 1.00 93.88 976 ASP A N 1
ATOM 7687 C CA . ASP A 1 976 ? -14.120 -0.084 25.136 1.00 93.88 976 ASP A CA 1
ATOM 7688 C C . ASP A 1 976 ? -14.694 -0.974 26.240 1.00 93.88 976 ASP A C 1
ATOM 7690 O O . ASP A 1 976 ? -15.342 -1.993 25.982 1.00 93.88 976 ASP A O 1
ATOM 7694 N N . SER A 1 977 ? -14.460 -0.569 27.487 1.00 91.50 977 SER A N 1
ATOM 7695 C CA . SER A 1 977 ? -14.963 -1.251 28.683 1.00 91.50 977 SER A CA 1
ATOM 7696 C C . SER A 1 977 ? -16.494 -1.261 28.788 1.00 91.50 977 SER A C 1
ATOM 7698 O O . SER A 1 977 ? -17.046 -2.143 29.445 1.00 91.50 977 SER A O 1
ATOM 7700 N N . ARG A 1 978 ? -17.202 -0.347 28.103 1.00 91.25 978 ARG A N 1
ATOM 7701 C CA . ARG A 1 978 ? -18.675 -0.336 28.031 1.00 91.25 978 ARG A CA 1
ATOM 7702 C C . ARG A 1 978 ? -19.228 -1.373 27.052 1.00 91.25 978 ARG A C 1
ATOM 7704 O O . ARG A 1 978 ? -20.380 -1.782 27.199 1.00 91.25 978 ARG A O 1
ATOM 7711 N N . ARG A 1 979 ? -18.459 -1.745 26.021 1.00 89.88 979 ARG A N 1
ATOM 7712 C CA . ARG A 1 979 ? -18.918 -2.581 24.889 1.00 89.88 979 ARG A CA 1
ATOM 7713 C C . ARG A 1 979 ? -18.148 -3.896 24.722 1.00 89.88 979 ARG A C 1
ATOM 7715 O O . ARG A 1 979 ? -18.525 -4.680 23.856 1.00 89.88 979 ARG A O 1
ATOM 7722 N N . GLY A 1 980 ? -17.116 -4.146 25.529 1.00 90.56 980 GLY A N 1
ATOM 7723 C CA . GLY A 1 980 ? -16.326 -5.384 25.506 1.00 90.56 980 GLY A CA 1
ATOM 7724 C C . GLY A 1 980 ? -15.443 -5.526 24.264 1.00 90.56 980 GLY A C 1
ATOM 7725 O O . GLY A 1 980 ? -15.323 -6.624 23.724 1.00 90.56 980 GLY A O 1
ATOM 7726 N N . ARG A 1 981 ? -14.884 -4.418 23.753 1.00 90.19 981 ARG A N 1
ATOM 7727 C CA . ARG A 1 981 ? -14.161 -4.390 22.467 1.00 90.19 981 ARG A CA 1
ATOM 7728 C C . ARG A 1 981 ? -12.762 -3.809 22.578 1.00 90.19 981 ARG A C 1
ATOM 7730 O O . ARG A 1 981 ? -12.596 -2.655 22.958 1.00 90.19 981 ARG A O 1
ATOM 7737 N N . LEU A 1 982 ? -11.770 -4.595 22.176 1.00 91.50 982 LEU A N 1
ATOM 7738 C CA . LEU A 1 982 ? -10.372 -4.201 22.053 1.00 91.50 982 LEU A CA 1
ATOM 7739 C C . LEU A 1 982 ? -10.073 -3.836 20.594 1.00 91.50 982 LEU A C 1
ATOM 7741 O O . LEU A 1 982 ? -10.211 -4.666 19.698 1.00 91.50 982 LEU A O 1
ATOM 7745 N N . PHE A 1 983 ? -9.647 -2.600 20.365 1.00 91.75 983 PHE A N 1
ATOM 7746 C CA . PHE A 1 983 ? -9.250 -2.065 19.067 1.00 91.75 983 PHE A CA 1
ATOM 7747 C C . PHE A 1 983 ? -7.725 -1.995 18.988 1.00 91.75 983 PHE A C 1
ATOM 7749 O O . PHE A 1 983 ? -7.083 -1.438 19.881 1.00 91.75 983 PHE A O 1
ATOM 7756 N N . LEU A 1 984 ? -7.152 -2.544 17.918 1.00 90.38 984 LEU A N 1
ATOM 7757 C CA . LEU A 1 984 ? -5.713 -2.613 17.676 1.00 90.38 984 LEU A CA 1
ATOM 7758 C C . LEU A 1 984 ? -5.384 -1.977 16.322 1.00 90.38 984 LEU A C 1
ATOM 7760 O O . LEU A 1 984 ? -6.016 -2.295 15.313 1.00 90.38 984 LEU A O 1
ATOM 7764 N N . HIS A 1 985 ? -4.374 -1.110 16.293 1.00 87.88 985 HIS A N 1
ATOM 7765 C CA . HIS A 1 985 ? -3.821 -0.557 15.057 1.00 87.88 985 HIS A CA 1
ATOM 7766 C C . HIS A 1 985 ? -2.317 -0.284 15.196 1.00 87.88 985 HIS A C 1
ATOM 7768 O O . HIS A 1 985 ? -1.814 -0.084 16.299 1.00 87.88 985 HIS A O 1
ATOM 7774 N N . GLY A 1 986 ? -1.576 -0.233 14.091 1.00 82.75 986 GLY A N 1
ATOM 7775 C CA . GLY A 1 986 ? -0.220 0.300 14.128 1.00 82.75 986 GLY A CA 1
ATOM 7776 C C . GLY A 1 986 ? 0.474 0.490 12.798 1.00 82.75 986 GLY A C 1
ATOM 7777 O O . GLY A 1 986 ? -0.102 0.251 11.739 1.00 82.75 986 GLY A O 1
ATOM 7778 N N . LEU A 1 987 ? 1.736 0.903 12.922 1.00 74.06 987 LEU A N 1
ATOM 7779 C CA . LEU A 1 987 ? 2.671 1.311 11.872 1.00 74.06 987 LEU A CA 1
ATOM 7780 C C . LEU A 1 987 ? 2.750 0.363 10.661 1.00 74.06 987 LEU A C 1
ATOM 7782 O O . LEU A 1 987 ? 2.964 0.832 9.546 1.00 74.06 987 LEU A O 1
ATOM 7786 N N . GLY A 1 988 ? 2.580 -0.943 10.887 1.00 67.94 988 GLY A N 1
ATOM 7787 C CA . GLY A 1 988 ? 2.579 -1.988 9.856 1.00 67.94 988 GLY A CA 1
ATOM 7788 C C . GLY A 1 988 ? 1.367 -2.923 9.917 1.00 67.94 988 GLY A C 1
ATOM 7789 O O . GLY A 1 988 ? 1.433 -4.033 9.389 1.00 67.94 988 GLY A O 1
ATOM 7790 N N . SER A 1 989 ? 0.280 -2.499 10.569 1.00 72.31 989 SER A N 1
ATOM 7791 C CA . SER A 1 989 ? -0.987 -3.240 10.568 1.00 72.31 989 SER A CA 1
ATOM 7792 C C . SER A 1 989 ? -1.651 -3.141 9.197 1.00 72.31 989 SER A C 1
ATOM 7794 O O . SER A 1 989 ? -1.672 -2.043 8.649 1.00 72.31 989 SER A O 1
ATOM 7796 N N . PRO A 1 990 ? -2.262 -4.206 8.648 1.00 55.91 990 PRO A N 1
ATOM 7797 C CA . PRO A 1 990 ? -3.007 -4.118 7.391 1.00 55.91 990 PRO A CA 1
ATOM 7798 C C . PRO A 1 990 ? -4.371 -3.412 7.535 1.00 55.91 990 PRO A C 1
ATOM 7800 O O . PRO A 1 990 ? -4.984 -3.068 6.529 1.00 55.91 990 PRO A O 1
ATOM 7803 N N . GLY A 1 991 ? -4.858 -3.186 8.761 1.00 69.56 991 GLY A N 1
ATOM 7804 C CA . GLY A 1 991 ? -6.131 -2.511 9.032 1.00 69.56 991 GLY A CA 1
ATOM 7805 C C . GLY A 1 991 ? -6.408 -2.301 10.525 1.00 69.56 991 GLY A C 1
ATOM 7806 O O . GLY A 1 991 ? -5.539 -2.539 11.369 1.00 69.56 991 GLY A O 1
ATOM 7807 N N . LEU A 1 992 ? -7.635 -1.879 10.850 1.00 76.44 992 LEU A N 1
ATOM 7808 C CA . LEU A 1 992 ? -8.135 -1.797 12.224 1.00 76.44 992 LEU A CA 1
ATOM 7809 C C . LEU A 1 992 ? -8.630 -3.176 12.679 1.00 76.44 992 LEU A C 1
ATOM 7811 O O . LEU A 1 992 ? -9.707 -3.618 12.280 1.00 76.44 992 LEU A O 1
ATOM 7815 N N . THR A 1 993 ? -7.880 -3.840 13.553 1.00 81.88 993 THR A N 1
ATOM 7816 C CA . THR A 1 993 ? -8.300 -5.123 14.131 1.00 81.88 993 THR A CA 1
ATOM 7817 C C . THR A 1 993 ? -9.200 -4.870 15.341 1.00 81.88 993 THR A C 1
ATOM 7819 O O . THR A 1 993 ? -8.840 -4.106 16.238 1.00 81.88 993 THR A O 1
ATOM 7822 N N . VAL A 1 994 ? -10.374 -5.511 15.385 1.00 84.88 994 VAL A N 1
ATOM 7823 C CA . VAL A 1 994 ? -11.333 -5.385 16.499 1.00 84.88 994 VAL A CA 1
ATOM 7824 C C . VAL A 1 994 ? -11.613 -6.752 17.113 1.00 84.88 994 VAL A C 1
ATOM 7826 O O . VAL A 1 994 ? -12.299 -7.583 16.519 1.00 84.88 994 VAL A O 1
ATOM 7829 N N . CYS A 1 995 ? -11.102 -6.966 18.321 1.00 79.81 995 CYS A N 1
ATOM 7830 C CA . CYS A 1 995 ? -11.317 -8.168 19.117 1.00 79.81 995 CYS A CA 1
ATOM 7831 C C . CYS A 1 995 ? -12.453 -7.951 20.129 1.00 79.81 995 CYS A C 1
ATOM 7833 O O . CYS A 1 995 ? -12.610 -6.862 20.680 1.00 79.81 995 CYS A O 1
ATOM 7835 N N . GLU A 1 996 ? -13.208 -9.005 20.420 1.00 82.62 996 GLU A N 1
ATOM 7836 C CA . GLU A 1 996 ? -14.072 -9.098 21.603 1.00 82.62 996 GLU A CA 1
ATOM 7837 C C . GLU A 1 996 ? -13.390 -10.079 22.574 1.00 82.62 996 GLU A C 1
ATOM 7839 O O . GLU A 1 996 ? -12.903 -11.126 22.131 1.00 82.62 996 GLU A O 1
ATOM 7844 N N . ILE A 1 997 ? -13.258 -9.689 23.849 1.00 69.25 997 ILE A N 1
ATOM 7845 C CA . ILE A 1 997 ? -12.375 -10.316 24.859 1.00 69.25 997 ILE A CA 1
ATOM 7846 C C . ILE A 1 997 ? -13.071 -10.521 26.210 1.00 69.25 997 ILE A C 1
ATOM 7848 O O . ILE A 1 997 ? -13.989 -9.731 26.519 1.00 69.25 997 ILE A O 1
#

Mean predicted aligned error: 21.05 Å

Radius of gyration: 38.5 Å; Cα contacts (8 Å, |Δi|>4): 1502; chains: 1; bounding box: 111×131×102 Å

Organism: Armillaria ostoyae (NCBI:txid47428)

Nearest PDB structures (foldseek):
  4urv-assembly1_S  TM=8.156E-01  e=4.826E-14  Homo sapiens
  4urx-assembly1_S  TM=8.144E-01  e=4.826E-14  Homo sapiens
  8be8-assembly1_S  TM=8.047E-01  e=4.141E-13  Homo sapiens
  6eie-assembly1_A  TM=7.417E-01  e=2.341E-13  Homo sapiens
  1xdv-assembly1_A  TM=6.650E-01  e=1.296E-12  Homo sapiens

Secondary structure (DSSP, 8-state):
----------PPPP-------S-----PPPPPP-------------------------------EEEE-S-B--S-TTB--B-TT-EEEEEEE-TTSEEEEEETT-S-EEEEEGGGEEE--HHHHHHHHHS-GGGHHHHHHHHHHHHTS-------------------------------------------------------------------------------------------------PPP-------PPPHHHHHHHHHHHHHH--HHHHHHHHHHHS-GGGS-TTGGGEEE-TTS-EEEE-HHHHHHHHTSPPPSSHHHHHHHHHHHHHHHHHGGGTS-HHHHHHHHHHHHTPPPPTT--HHHHHHHIIIIIHHHHHHHHHHHHHHHHTS-HHHH-HHHHHHHHHHHHTPPTTTHHHHHHHHHHHHHHHHS---PPPP----------------GGGS-HHHHHHHHHHHHHHHHTT--HHHHHHHHH-GGG-HHHHHHHHHHHHHHHHHHHHHHT--SHHHHHHHHHHHHHHHHHHHHTTBHHHHHHHHHHHTSHHHHT-HHHHTT-TTHHHHHHHGGGS--HHHHHHHHHHHHT--S--B--HHHHHHHHHHHHHHS-SB-TTS-EEHHHHHHHHHHHHHHHTTTT-PPPEEEEEEEETTTTEEEEEEE-HHHHHHHHS--SGGG---TTTSEEEEE-TTS-EEEEEEES---TTEEEEEEEEEEEETTEEEEEEEEEEEEEPPGGG--HHHH--EEEEEEEEEETT-SEEEEEEEE--TT-SSEEEEEE-TTSSEEEEEES--S-SSSHHHHHHHHHS--EEEEEEETTTEEEEEEEEES-EEEEEE-TTS-EEEEETTTTEEEEEEEPTTS-EEEEEEEE-SSEEEEEEE-TTS-EEEEEES-HHHHHHHHHTTT-S---EEEEEEEE--SGGGGGT--EEEEEEEEE-SSSS-S--EEEEETTTTEEEEE-TT-SS-EEEE-

Sequence (997 aa):
MSTTLSHTAKVRQSLHLSIDPSPYHHFRAPSSDSNTSSSDSAMNSSETAETSPPSSVSEQQDHSTVLCMYDFQSDNSIHLSFRKNEMLDIITREATGWWAAMRRGGNVVGWIPQAFVRPLSAEMAERLRSIREELRVFEYDAEQLYNCAPTSQISSDLESPLLTRVSEAENHIPARSPWSAPENQQRPHHPPSPRTPVPHPPLITVLVKRTPRNPANMSDIASRNKVTTHEPLSPLRNPPRRHYSLLASEHDSDAESPSASDRRRLEKIKQLTGSEEAVSFFSQANSPWYTKSRHSDQLRIDSDGQVRSGTTEALVEKLTSETSKDVIKAAQETAFRNAFLMTFRTFMTADQLFNALVGIYAMEYPSKITDPEYEEWKEKCSLPTQRIVLTIFTMWLEDHRLLEEEPHIAQLLTDFLNNVTPPLAVAARLIVKSIERLTFASPCVESPVVSPRRRRKSRDHKGDLLRLDPTDLAEQLSLFEYTLYSKVTPQDCLIYAKSPQLAPNLNAFCATHDKLASWVTFSVLNNEALGKRADTIDFWIKVAEKCRNMNNFASMSALITALSSVVITRLHLTWAHVGRKTNLDALSKYNEPSGGFAAFRNLQSNAEGPCVPFVGMYLTDIAHTKDQFEDVEDDGRIVFIKRQRWYETITQMLRHQLKPYNIGEKIVLHHTTGNVYMACSTLKQRFHALHPSKEATIPSSETSYFATHSPDGRVTRLSLENFDMSRTVVFHGMDVVPSSTNPKELFVFLVHHRLPLGGEDPTRVGYDSSIEIFRTSVGSTTLTHLRTVEHPAIYSSNDVIGSADGKSFFFTNDRGGRKTGLARDLFEFLRPSSSVGYCHVEEGCKTSISGMLNNNGIVQAENGTIYVSSTLSSGIRVLEKQEDNTLVLTDVIPSETIIDNLSMDETGTVWAAGIPRAQDALKAMMNLFTTPCPVSVYKYSINTGPSSFFGEKYKGEKVLEDDGSLASFISTATYDSRRGRLFLHGLGSPGLTVCEI

Solvent-accessible surface area (backbone atoms only — not comparable to full-atom values): 58736 Å² total; per-residue (Å²): 138,84,87,84,80,83,82,77,80,84,74,79,72,91,78,81,86,82,76,76,56,70,85,84,76,81,81,76,79,85,81,82,89,79,84,83,87,83,87,86,85,86,85,78,88,86,88,88,83,88,81,85,86,83,81,87,74,89,77,78,70,54,74,45,42,25,40,24,76,42,71,43,83,61,94,50,91,65,42,48,60,50,45,54,36,43,62,34,33,35,57,47,79,49,96,85,47,42,26,37,30,25,47,81,95,53,95,55,75,20,38,36,60,46,91,42,46,43,83,44,53,76,64,56,51,53,55,44,67,77,40,57,53,98,45,31,58,60,54,52,53,52,52,52,54,58,73,69,49,88,75,79,84,78,77,93,83,80,84,84,86,83,88,89,81,86,89,79,90,80,89,83,88,86,88,82,89,83,92,86,87,89,86,88,91,91,85,92,93,86,88,87,86,90,88,86,92,85,85,88,91,87,87,91,88,89,88,93,81,92,88,82,83,90,81,87,79,88,85,82,86,82,87,78,90,79,91,81,88,84,87,85,89,85,89,88,80,86,87,88,85,86,83,92,77,93,68,87,76,84,76,83,68,86,70,76,72,70,46,87,65,50,49,54,48,47,51,50,46,33,73,72,66,75,37,68,64,60,41,51,52,55,46,63,71,67,49,59,78,91,72,55,74,90,42,58,90,43,49,45,63,53,98,85,73,47,62,43,28,20,34,73,69,29,49,52,51,58,62,39,48,82,76,50,92,46,72,67,55,32,49,52,53,52,50,50,43,52,23,43,69,73,40,44,76,79,83,47,53,70,69,58,51,51,52,51,46,50,50,58,56,65,58,77,76,73,97,83,66,54,75,70,56,47,53,49,41,42,64,75,43,49,52,54,35,36,52,38,43,53,49,50,52,46,45,35,53,76,76,53,48,31,64,85,77,36,58,68,55,52,52,55,49,44,60,52,36,74,68,44,55,83,87,56,32,64,60,32,53,51,49,46,50,48,51,51,56,59,57,72,50,68,73,88,70,79,73,76,78,76,71,83,71,79,72,76,82,68,79,83,72,80,72,60,73,91,63,62,56,40,56,64,53,25,51,52,50,43,54,55,50,41,69,32,55,63,60,45,47,73,61,34,54,55,38,29,60,77,43,59,90,74,10,63,44,46,48,37,38,56,44,48,38,58,51,50,18,47,49,53,44,47,60,36,69,74,36,83,54,58,66,66,23,12,52,47,50,42,43,50,47,46,22,29,58,37,14,50,76,58,36,18,37,31,63,22,47,18,44,46,54,28,57,69,26,74,85,49,57,70,40,55,78,34,58,77,63,33,86,47,55,70,57,48,63,60,54,45,53,53,70,38,64,62,84,80,25,45,58,32,55,54,52,59,72,70,54,72,75,31,48,34,68,51,56,70,62,52,55,48,53,41,46,52,46,53,76,74,41,67,74,52,45,100,88,67,23,38,35,39,45,49,41,42,52,46,37,58,48,51,50,69,63,55,66,37,63,87,32,68,83,70,30,44,32,33,64,41,74,41,70,93,75,45,35,33,39,32,28,22,32,43,65,68,38,56,52,34,70,79,46,54,43,80,82,65,71,69,55,53,69,84,53,46,48,44,34,34,35,38,79,88,70,52,74,44,73,40,48,72,37,92,63,83,46,80,42,43,54,43,53,46,19,49,28,74,33,50,26,76,90,40,78,56,32,31,30,36,36,32,28,34,36,23,61,32,76,96,73,50,60,30,52,70,70,17,59,40,34,33,41,38,36,29,40,36,44,77,88,54,59,49,34,39,52,75,47,78,46,78,50,93,73,48,53,44,58,42,19,32,42,60,38,40,81,72,46,37,36,40,35,21,18,32,53,52,98,54,73,35,63,74,71,25,67,57,41,59,83,74,42,53,39,5,30,36,29,33,37,31,82,91,81,50,71,45,75,24,39,68,62,36,52,33,28,29,13,40,40,73,44,97,87,53,42,32,42,34,22,11,54,73,66,28,22,36,39,33,27,43,65,42,96,88,55,37,48,44,86,76,47,72,48,81,43,99,27,33,28,39,26,49,31,70,27,93,85,66,36,37,24,30,10,18,40,69,48,68,70,44,45,52,51,10,61,76,50,76,38,76,42,63,10,40,24,31,31,36,39,37,35,79,36,84,54,82,57,34,82,78,65,42,62,60,40,78,43,81,78,46,77,42,75,14,86,87,47,16,34,39,30,22,28,45,51,36,79,92,74,45,36,38,40,38,25,5,77,39,24,94,51,82,44,76,47,70,118

Foldseek 3Di:
DDDDDDDDDQAADFDDPPDDLDDDDDDDDDDDDDDDDDDDYDDDDDDDDDDDDDDDDDQPFPQFKKFFCAFDDDPDPQADGDGHLAIWTFGADDPVQWTWIHHVPDPDIHIDGNVRIDTDDPVLVVVLVPPDSVCSVVVVVVVVVVVPDPDDDPDPDDDYDDDDDDDDDDDDDDDDDDDDDDDDDDDDDDDDDDDDDDDDDDDDDDDDDDDDDDDYDDDDDDDDDDDDDDDDDDDDDDDDDDDDDPDDDPPPDPPPDPDPVVVVVLVVQCVVPVDVVSSVVVCLVPPPPQQHDPQPVFFDADPVGATQWGDPLNLLSLLLDFQDPDPVSNVRSVLSLLLCLLCVVLPDDPVVSLVSLLCLLVPDGPPPDDPVVVVVCCVPPNVSSNVSSLVSLVCCLPPVCCCPPPVVSLVVLLVSLVPDDPPCVVSSVVSNVSSVVVVVLPDPDDDDPPPPPPPPPDPPPVDLLLSHALQVVLLSLQLVLLLLLLPQDSVLLVCCLVPVVPNSSVSSNLSSLQVLLVVLLCSLVVDPDLLSSLSSLLSLLSNLVNNLVVQAVSSVLSSLCNCVDPSNVVPVSSVVNNPCVVSSVVSCLCVDCPPLSVVVLVSLVPDPAAHRHNCVSLSVQSNCLSVVDDQADPVGIGRSVSSSSSSVSVCSNSVRSVGADKAFADWEAPLVFRKIKGWIFDLVLLLCLLAPDPVLPDQDLPGTFIWIQGPVRDIATAAEAPDDSRFFSGKAAKDWAAAPVGNQKIKIKTWTWGQDPPRDRCQAANTQIWIWIWMDGDPDSYTYTDDIAHDPVRRQWHYKDDDNNSFKIKTKRQADDGRHDPVRVVVLVVWFFIFIKMQGNVPGIDTQGGRHRGWAAWDADPVGWIWIFHQPQAWIFIWHQDPVRRTDGPDTGHHQFRWHYWDAEPVRKIKTKGQNDPVQVVVCSSVSNPGAGKIWIKIKDQDPDPCVVVVPGMDIDTDDIDRRSSFGAWNDWDDNPVPQWIWTGRSNGSYIDIRRD

pLDDT: mean 74.5, std 24.15, range [21.98, 98.06]